Protein 6W32 (pdb70)

Sequence (852 aa):
MKFDNDSEKQVFDKLKKAIPGIIKEKCAGYDELYGYKLNPQEEVDKYYDEKIADRLTYKLCKAYQFEYSTIVQNLIDILNWRREFNPLSCAYKEVHNTELQNVGILTFDANGDANKKAVTWNLYGQLVKKKELFQNVDKFVRYRIGLMEKGLSLLDFTSSDNNYMTQVHDYKGVSVWRMDSDIKNCSKTVIGIFQKYYPELLYAKYFVNVPTVFGWVYDLIKKFVDETTRKKFVVLTDGSKLGQYLKDCPYEGYGGKDKKNNLTKQNVTNVHPTEYGLYILQKQIIEDQVFDKLKKAIPGIIKEKCAGYDELYYKLNPEQEEVDKYYDEKIADRLTYKLCKAYQFEYSTIVQNLIDILNWRREFNPLSCAYKEVHNTELQNVGILTFDANGDANKKAVTWNLYGQLVKKKELFQNVDKFVRYRIGLMEKGLSLLDFTSSDNNYMTQVHDYKGVSVWRMDSDIKNCSKTVIGIFQKYYPELLYAKYFVNVPTVFGWVYDLIKKFVDETTRKKFVVLTDGSKLGQYLKDCPYEGYGGKDKKNNLTKQNVTNVHPTEYGLYILQKQIIEMKFDNDSEKQVFDKLKKAIPGIIKEKCAGYDELYGYKLNPEVDKYYDEKIADRLTYKLCKAYQFEYSTIVQNLIDILNWRREFNPLSCAYKEVHNTELQNVGILTFDANGDANKKAVTWNLYGQLVKKKELFQNVDKFVRYRIGLMEKGLSLLDFTSSDNNYMTQVHDYKGVSVWRMDSDIKNCSKTVIGIFQKYYPELLYAKYFVNVPTVFGWVYDLIKKFVDETTRKKFVVLTDGSKLGQYLKDCPYEGYGGKDKKNNLTKQNVTNVHPTEYGLYILQKQIIED

Nearest PDB structures (foldseek):
  6w32-assembly2_A  TM=1.004E+00  e=5.437E-56  Saccharomyces cerevisiae YJM789
  6w32-assembly1_B  TM=9.866E-01  e=3.416E-46  Saccharomyces cerevisiae YJM789
  6w32-assembly3_C  TM=9.825E-01  e=1.515E-43  Saccharomyces cerevisiae YJM789
  7y11-assembly1_A  TM=6.705E-01  e=2.327E-10  Arabidopsis thaliana
  4tlg-assembly1_A  TM=7.117E-01  e=1.327E-08  Homo sapiens

Secondary structure (DSSP, 8-state):
----SSTTTHHHHHHHTS-S--B---B------HHHHHB-TTHHHHHHHHHHHHTTT-HHHHHHHHHHHHHHHHHH-HHHHHHT----HHHHTTEEEEE-SS-STT-SEEEEE-GGGGSS-TTTTT-HHHHHHHHHHHHHHHHTT--TT-STTSSEEEEEE-TT--SS---HHHHHHHHHHHHHHHHHSTT-EEEEEEES--GGGHHHHHHHHTTS-HHHHTTEEEESSGGGGGGTSTTSBSSSS--SBTTS-TTTT--------HHHHHHHTT----/---SSHHHHHHHHHHHHHHHHHHHHHSTT--EETTEE-----GGGTS--HHHHHHHHHHHHHHTTT-HHHHHHHHHHHHHHHHHS-HHHHHHT----HHHHTTEEEEE-TTSSTT-SEEEEE-GGGGTT-TTTTTSHHHHHHHHHHHHHHHHTT--TT-SSSSSEEEEEE-TT--TT---HHHHHHHHHHHHHHHHHSTT-EEEEEEES--GGGHHHHHHHHTTS-HHHHTTEEEESSGGGGGGTSTTSBHHHH--SB-S--HHHH--------HHHHHHHHHHTT--/---SSSTTTHHHHTTTTSHHIIIIISSTT--EETTEE-S----SS---SSTTHHHHHHTTTTTT-HHHHHHHHHHHHHHHHHS-HHHHHHT----HHHHTTEEEE--TTSSTT-SSEEEE-GGGGSS-GGGGS-HHHHHHHHHHHHHHTTTT---SSSSSS-B--EEE-TT--TT---HHHHHHHHHHHHHHHHSSTT-B---EEES--GGGHHHHHHHHTTS-HHHHTT-EEESSSGGGGGTS-SS--SSS--S-TTS-SGGG--------HHHHHHHTTTSS--

B-factor: mean 81.51, std 25.94, range [30.8, 156.83]

Solvent-accessible surface area: 42489 Å² total; per-residue (Å²): 100,138,52,103,77,104,70,38,85,112,25,16,72,123,0,43,152,32,6,46,34,25,0,145,145,145,0,66,43,26,7,0,0,10,3,41,31,4,31,92,216,117,92,32,107,152,82,55,66,90,117,22,3,22,51,2,2,30,14,5,0,97,25,34,142,27,84,46,85,50,0,30,103,32,0,18,58,0,0,35,29,2,89,135,39,30,0,4,6,1,8,5,24,23,14,20,53,27,14,6,27,62,4,10,12,6,10,84,32,78,131,12,62,50,16,39,25,0,7,1,3,0,17,38,3,92,5,21,154,51,42,85,13,16,128,87,28,107,79,9,6,52,9,3,0,1,6,7,8,46,0,3,26,46,11,68,2,37,23,97,58,9,18,35,1,0,4,0,16,18,49,140,48,35,23,38,223,133,29,63,87,46,38,71,73,4,33,92,53,12,28,19,12,28,46,120,31,8,24,16,1,22,107,9,19,5,27,0,26,19,56,124,102,11,42,116,23,62,78,42,51,47,153,82,17,62,83,53,17,86,159,36,35,47,59,16,78,63,2,61,90,0,16,136,78,8,92,42,5,0,117,120,43,18,32,5,146,39,150,186,44,46,16,40,103,37,41,35,79,115,18,97,4,23,136,19,0,32,53,18,0,83,111,57,59,137,150,160,188,106,95,59,50,14,41,146,32,41,28,38,40,9,146,154,150,2,69,32,41,21,2,12,16,53,6,20,11,38,89,133,118,36,22,133,143,51,36,43,116,121,25,8,35,108,2,28,139,4,8,6,78,25,41,136,126,86,96,78,57,0,31,101,37,41,45,60,1,0,32,26,1,93,148,42,30,0,14,13,0,1,10,36,55,51,16,27,46,89,2,45,87,2,15,16,7,8,88,21,83,112,12,62,45,9,33,21,2,6,0,3,0,24,30,4,113,7,35,122,102,39,103,19,10,114,80,39,107,69,6,4,66,10,4,0,0,10,4,10,37,2,6,45,32,9,72,13,67,25,102,57,10,16,33,1,0,4,0,18,15,54,145,49,33,35,9,35,100,25,34,40,24,40,51,74,2,36,119,53,10,33,21,15,38,43,112,37,8,18,39,2,34,97,10,18,10,25,0,24,22,53,118,42,9,46,48,22,66,64,50,50,56,157,98,15,89,107,83,19,96,167,40,30,51,58,22,70,68,0,53,106,0,7,117,72,8,72,42,1,0,113,110,56,20,34,4,149,28,158,166,46,50,10,104,69,33,45,40,46,66,16,136,20,33,150,17,0,68,54,30,2,46,94,61,57,64,158,106,149,46,154,71,94,82,74,60,98,6,48,57,86,11,27,182,37,19,63,44,19,2,149,126,115,1,85,36,32,12,1,32,23,6,64,13,20,7,73,132,135,117,152,123,41,45,81,165,69,10,27,66,10,9,62,18,22,6,103,35,50,120,64,93,117,78,34,4,31,86,46,21,31,73,2,8,29,28,1,101,167,35,44,0,12,22,2,10,38,116,60,140,35,96,93,52,6,88,90,1,7,13,3,8,64,44,75,142,33,79,50,9,56,16,0,10,0,4,0,18,35,5,107,1,32,154,93,74,108,28,19,126,63,40,96,127,7,11,51,6,5,0,0,11,2,11,41,0,4,36,34,11,77,12,48,96,74,69,2,26,30,0,0,0,0,18,14,51,147,56,33,35,43,213,139,38,84,82,39,41,92,54,2,32,90,44,13,32,23,20,22,34,119,37,5,19,29,3,20,86,12,19,5,26,0,19,13,55,59,71,8,2,83,32,32,14,76,56,23,156,101,12,81,53,106,14,47,117,41,29,40,20,24,71,76,3,48,112,0,9,116,84,10,101,43,8,2,92,124,42,17,31,3,142,51,167,197,44,60,14,101,69,32,56,34,109,110,61,130,27,22,127,23,2,59,78,18,19,101,130,57,133,148,135,168

GO terms:
  GO:0032541 cortical endoplasmic reticulum (C, IDA)
  GO:0071944 cell periphery (C, IDA)
  GO:0005829 cytosol (C, IDA)
  GO:0005886 plasma membrane (C, IDA)
  GO:0008526 phosphatidylinositol transfer activity (F, IDA)
  GO:0015914 phospholipid transport (P, IDA)
  GO:0020037 heme binding (F, IDA)
  GO:0043001 Golgi to plasma membrane protein transport (P, IGI)
  GO:2000114 regulation of establishment of cell polarity (P, IGI)
  GO:0017157 regulation of exocytosis (P, IGI)
  GO:0046488 phosphatidylinositol metabolic process (P, IGI)
  GO:0071944 cell periphery (C, HDA)
  GO:0000329 fungal-type vacuole membrane (C, HDA)
  GO:0005634 nucleus (C, HDA)
  GO:0005737 cytoplasm (C, HDA)
  GO:0005737 cytoplasm (C, EXP)
  GO:0005789 endoplasmic reticulum membrane (C, EXP)

Organism: Saccharomyces cerevisiae (strain ATCC 204508 / S288c) (NCBI:txid559292)

Radius of gyration: 34.43 Å; Cα contacts (8 Å, |Δi|>4): 1332; chains: 3; bounding box: 102×74×81 Å

Structure (mmCIF, N/CA/C/O backbone):
data_6W32
#
_entry.id   6W32
#
_cell.length_a   205.343
_cell.length_b   205.343
_cell.length_c   68.313
_cell.angle_alpha   90.000
_cell.angle_beta   90.000
_cell.angle_gamma   90.000
#
_symmetry.space_group_name_H-M   'P 43 21 2'
#
loop_
_entity.id
_entity.type
_entity.pdbx_description
1 polymer 'Phosphatidylinositol transfer protein SFH5'
2 non-polymer 'PROTOPORPHYRIN IX CONTAINING FE'
#
loop_
_atom_site.group_PDB
_atom_site.id
_atom_site.type_symbol
_atom_site.label_atom_id
_atom_site.label_alt_id
_atom_site.label_comp_id
_atom_site.label_asym_id
_atom_site.label_entity_id
_atom_site.label_seq_id
_atom_site.pdbx_PDB_ins_code
_atom_site.Cartn_x
_atom_site.Cartn_y
_atom_site.Cartn_z
_atom_site.occupancy
_atom_site.B_iso_or_equiv
_atom_site.auth_seq_id
_atom_site.auth_comp_id
_atom_site.auth_asym_id
_atom_site.auth_atom_id
_atom_site.pdbx_PDB_model_num
ATOM 1 N N . MET A 1 11 ? 36.624 -33.169 12.191 1.00 86.29 1 MET B N 1
ATOM 2 C CA . MET A 1 11 ? 37.585 -34.257 12.017 1.00 75.69 1 MET B CA 1
ATOM 3 C C . MET A 1 11 ? 38.892 -33.900 12.717 1.00 72.59 1 MET B C 1
ATOM 4 O O . MET A 1 11 ? 39.378 -32.754 12.628 1.00 70.09 1 MET B O 1
ATOM 9 N N . LYS A 1 12 ? 39.462 -34.902 13.391 1.00 66.26 2 LYS B N 1
ATOM 10 C CA . LYS A 1 12 ? 40.489 -34.709 14.408 1.00 67.11 2 LYS B CA 1
ATOM 11 C C . LYS A 1 12 ? 41.809 -35.305 13.946 1.00 65.13 2 LYS B C 1
ATOM 12 O O . LYS A 1 12 ? 41.863 -36.493 13.610 1.00 66.56 2 LYS B O 1
ATOM 18 N N . PHE A 1 13 ? 42.871 -34.491 13.954 1.00 57.41 3 PHE B N 1
ATOM 19 C CA . PHE A 1 13 ? 44.219 -34.962 13.659 1.00 58.17 3 PHE B CA 1
ATOM 20 C C . PHE A 1 13 ? 45.050 -35.009 14.940 1.00 58.59 3 PHE B C 1
ATOM 21 O O . PHE A 1 13 ? 45.047 -34.059 15.728 1.00 59.04 3 PHE B O 1
ATOM 29 N N . ASP A 1 14 ? 45.803 -36.094 15.126 1.00 55.55 4 ASP B N 1
ATOM 30 C CA . ASP A 1 14 ? 46.671 -36.188 16.298 1.00 56.63 4 ASP B CA 1
ATOM 31 C C . ASP A 1 14 ? 47.837 -35.200 16.257 1.00 59.33 4 ASP B C 1
ATOM 32 O O . ASP A 1 14 ? 48.317 -34.763 17.308 1.00 65.08 4 ASP B O 1
ATOM 37 N N . ASN A 1 15 ? 48.330 -34.854 15.078 1.00 60.48 5 ASN B N 1
ATOM 38 C CA . ASN A 1 15 ? 49.482 -33.971 14.962 1.00 58.52 5 ASN B CA 1
ATOM 39 C C . ASN A 1 15 ? 49.430 -33.399 13.560 1.00 54.70 5 ASN B C 1
ATOM 40 O O . ASN A 1 15 ? 48.856 -34.027 12.671 1.00 51.41 5 ASN B O 1
ATOM 45 N N . ASP A 1 16 ? 50.039 -32.213 13.369 1.00 54.87 6 ASP B N 1
ATOM 46 C CA . ASP A 1 16 ? 50.031 -31.551 12.060 1.00 46.62 6 ASP B CA 1
ATOM 47 C C . ASP A 1 16 ? 50.374 -32.534 10.938 1.00 54.56 6 ASP B C 1
ATOM 48 O O . ASP A 1 16 ? 49.775 -32.497 9.853 1.00 50.84 6 ASP B O 1
ATOM 53 N N . SER A 1 17 ? 51.314 -33.443 11.184 1.00 49.70 7 SER B N 1
ATOM 54 C CA . SER A 1 17 ? 51.782 -34.226 10.058 1.00 50.14 7 SER B CA 1
ATOM 55 C C . SER A 1 17 ? 50.676 -35.116 9.513 1.00 53.50 7 SER B C 1
ATOM 56 O O . SER A 1 17 ? 50.653 -35.399 8.313 1.00 61.80 7 SER B O 1
ATOM 59 N N . GLU A 1 18 ? 49.734 -35.539 10.347 1.00 51.43 8 GLU B N 1
ATOM 60 C CA . GLU A 1 18 ? 48.567 -36.228 9.809 1.00 49.28 8 GLU B CA 1
ATOM 61 C C . GLU A 1 18 ? 47.690 -35.260 9.026 1.00 50.07 8 GLU B C 1
ATOM 62 O O . GLU A 1 18 ? 47.295 -35.560 7.901 1.00 57.97 8 GLU B O 1
ATOM 68 N N . LYS A 1 19 ? 47.415 -34.069 9.561 1.00 50.16 9 LYS B N 1
ATOM 69 C CA . LYS A 1 19 ? 46.636 -33.123 8.764 1.00 53.70 9 LYS B CA 1
ATOM 70 C C . LYS A 1 19 ? 47.382 -32.699 7.495 1.00 55.16 9 LYS B C 1
ATOM 71 O O . LYS A 1 19 ? 46.767 -32.184 6.558 1.00 56.34 9 LYS B O 1
ATOM 77 N N . GLN A 1 20 ? 48.680 -32.931 7.415 1.00 54.40 10 GLN B N 1
ATOM 78 C CA . GLN A 1 20 ? 49.344 -32.639 6.161 1.00 51.19 10 GLN B CA 1
ATOM 79 C C . GLN A 1 20 ? 49.190 -33.770 5.169 1.00 55.52 10 GLN B C 1
ATOM 80 O O . GLN A 1 20 ? 49.212 -33.518 3.953 1.00 55.36 10 GLN B O 1
ATOM 86 N N . VAL A 1 21 ? 49.037 -35.016 5.628 1.00 50.34 11 VAL B N 1
ATOM 87 C CA . VAL A 1 21 ? 48.741 -36.002 4.604 1.00 49.08 11 VAL B CA 1
ATOM 88 C C . VAL A 1 21 ? 47.288 -35.910 4.184 1.00 50.97 11 VAL B C 1
ATOM 89 O O . VAL A 1 21 ? 46.944 -36.296 3.065 1.00 55.36 11 VAL B O 1
ATOM 93 N N . PHE A 1 22 ? 46.413 -35.368 5.009 1.00 50.43 12 PHE B N 1
ATOM 94 C CA . PHE A 1 22 ? 45.083 -35.116 4.485 1.00 51.30 12 PHE B CA 1
ATOM 95 C C . PHE A 1 22 ? 45.138 -34.019 3.434 1.00 52.65 12 PHE B C 1
ATOM 96 O O . PHE A 1 22 ? 44.633 -34.185 2.318 1.00 51.52 12 PHE B O 1
ATOM 104 N N . ASP A 1 23 ? 45.803 -32.909 3.756 1.00 53.77 13 ASP B N 1
ATOM 105 C CA . ASP A 1 23 ? 45.874 -31.798 2.811 1.00 54.37 13 ASP B CA 1
ATOM 106 C C . ASP A 1 23 ? 46.504 -32.228 1.490 1.00 55.24 13 ASP B C 1
ATOM 107 O O . ASP A 1 23 ? 46.034 -31.836 0.421 1.00 57.25 13 ASP B O 1
ATOM 112 N N . LYS A 1 24 ? 47.554 -33.046 1.536 1.00 54.89 14 LYS B N 1
ATOM 113 C CA . LYS A 1 24 ? 48.174 -33.512 0.300 1.00 46.67 14 LYS B CA 1
ATOM 114 C C . LYS A 1 24 ? 47.219 -34.405 -0.476 1.00 53.38 14 LYS B C 1
ATOM 115 O O . LYS A 1 24 ? 46.907 -34.129 -1.640 1.00 59.42 14 LYS B O 1
ATOM 121 N N . LEU A 1 25 ? 46.693 -35.445 0.172 1.00 55.63 15 LEU B N 1
ATOM 122 C CA . LEU A 1 25 ? 45.784 -36.372 -0.508 1.00 56.94 15 LEU B CA 1
ATOM 123 C C . LEU A 1 25 ? 44.586 -35.673 -1.145 1.00 52.25 15 LEU B C 1
ATOM 124 O O . LEU A 1 25 ? 44.153 -36.054 -2.228 1.00 56.56 15 LEU B O 1
ATOM 129 N N . LYS A 1 26 ? 43.985 -34.710 -0.456 1.00 53.47 16 LYS B N 1
ATOM 130 C CA . LYS A 1 26 ? 42.823 -34.023 -1.015 1.00 51.74 16 LYS B CA 1
ATOM 131 C C . LYS A 1 26 ? 43.174 -33.356 -2.341 1.00 52.44 16 LYS B C 1
ATOM 132 O O . LYS A 1 26 ? 42.368 -33.349 -3.286 1.00 52.70 16 LYS B O 1
ATOM 138 N N . LYS A 1 27 ? 44.384 -32.809 -2.437 1.00 50.44 17 LYS B N 1
ATOM 139 C CA . LYS A 1 27 ? 44.775 -32.138 -3.664 1.00 57.25 17 LYS B CA 1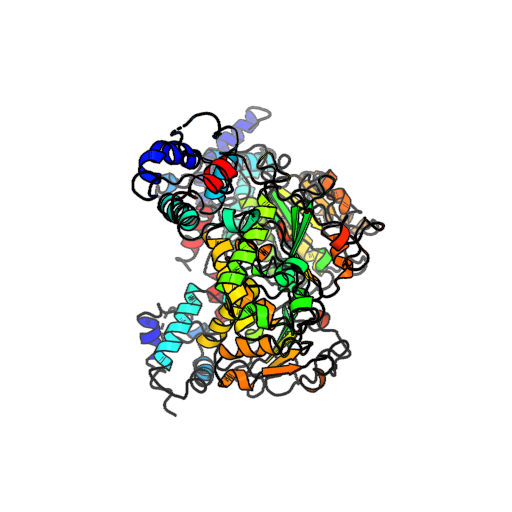
ATOM 140 C C . LYS A 1 27 ? 45.307 -33.114 -4.699 1.00 57.23 17 LYS B C 1
ATOM 141 O O . LYS A 1 27 ? 45.280 -32.810 -5.887 1.00 59.92 17 LYS B O 1
ATOM 147 N N . ALA A 1 28 ? 45.770 -34.283 -4.287 1.00 56.59 18 ALA B N 1
ATOM 148 C CA . ALA A 1 28 ? 46.281 -35.228 -5.264 1.00 50.33 18 ALA B CA 1
ATOM 149 C C . ALA A 1 28 ? 45.171 -35.998 -5.954 1.00 55.70 18 ALA B C 1
ATOM 150 O O . ALA A 1 28 ? 45.448 -36.694 -6.943 1.00 58.08 18 ALA B O 1
ATOM 152 N N . ILE A 1 29 ? 43.927 -35.880 -5.475 1.00 51.94 19 ILE B N 1
ATOM 153 C CA . ILE A 1 29 ? 42.867 -36.784 -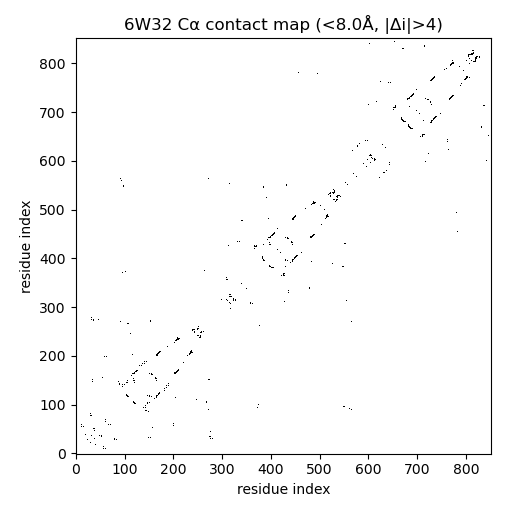5.930 1.00 55.11 19 ILE B CA 1
ATOM 154 C C . ILE A 1 29 ? 42.582 -36.632 -7.430 1.00 54.49 19 ILE B C 1
ATOM 155 O O . ILE A 1 29 ? 42.537 -37.656 -8.126 1.00 54.60 19 ILE B O 1
ATOM 160 N N . PRO A 1 30 ? 42.391 -35.416 -7.974 1.00 53.03 20 PRO B N 1
ATOM 161 C CA . PRO A 1 30 ? 42.181 -35.294 -9.423 1.00 56.91 20 PRO B CA 1
ATOM 162 C C . PRO A 1 30 ? 43.175 -36.072 -10.286 1.00 53.57 20 PRO B C 1
ATOM 163 O O . PRO A 1 30 ? 42.780 -36.965 -11.041 1.00 51.79 20 PRO B O 1
ATOM 167 N N . GLY A 1 31 ? 44.464 -35.788 -10.144 1.00 53.35 21 GLY B N 1
ATOM 168 C CA . GLY A 1 31 ? 45.456 -36.548 -10.879 1.00 49.06 21 GLY B CA 1
ATOM 169 C C . GLY A 1 31 ? 45.400 -38.038 -10.592 1.00 58.44 21 GLY B C 1
ATOM 170 O O . GLY A 1 31 ? 45.482 -38.857 -11.512 1.00 60.98 21 GLY B O 1
ATOM 171 N N . ILE A 1 32 ? 45.262 -38.420 -9.316 1.00 59.32 22 ILE B N 1
ATOM 172 C CA . ILE A 1 32 ? 45.205 -39.848 -8.983 1.00 59.15 22 ILE B CA 1
ATOM 173 C C . ILE A 1 32 ? 44.096 -40.530 -9.772 1.00 59.50 22 ILE B C 1
ATOM 174 O O . ILE A 1 32 ? 44.300 -41.570 -10.413 1.00 55.66 22 ILE B O 1
ATOM 179 N N . ILE A 1 33 ? 42.899 -39.949 -9.709 1.00 59.72 23 ILE B N 1
ATOM 180 C CA . ILE A 1 33 ? 41.700 -40.626 -10.175 1.00 58.43 23 ILE B CA 1
ATOM 181 C C . ILE A 1 33 ? 41.794 -40.871 -11.657 1.00 58.85 23 ILE B C 1
ATOM 182 O O . ILE A 1 33 ? 41.479 -41.948 -12.169 1.00 64.06 23 ILE B O 1
ATOM 187 N N . LYS A 1 34 ? 42.356 -39.912 -12.329 1.00 63.24 24 LYS B N 1
ATOM 188 C CA . LYS A 1 34 ? 42.469 -39.602 -13.739 1.00 59.60 24 LYS B CA 1
ATOM 189 C C . LYS A 1 34 ? 43.578 -40.431 -14.407 1.00 60.50 24 LYS B C 1
ATOM 190 O O . LYS A 1 34 ? 43.349 -41.084 -15.420 1.00 71.10 24 LYS B O 1
ATOM 196 N N . GLU A 1 35 ? 44.767 -40.484 -13.805 1.00 59.67 25 GLU B N 1
ATOM 197 C CA . GLU A 1 35 ? 45.891 -41.231 -14.358 1.00 53.21 25 GLU B CA 1
ATOM 198 C C . GLU A 1 35 ? 45.864 -42.728 -14.031 1.00 55.84 25 GLU B C 1
ATOM 199 O O . GLU A 1 35 ? 46.531 -43.505 -14.720 1.00 55.91 25 GLU B O 1
ATOM 205 N N . LYS A 1 36 ? 45.216 -43.165 -12.936 1.00 60.65 26 LYS B N 1
ATOM 206 C CA . LYS A 1 36 ? 45.431 -44.540 -12.450 1.00 53.63 26 LYS B CA 1
ATOM 207 C C . LYS A 1 36 ? 44.152 -45.255 -12.083 1.00 49.49 26 LYS B C 1
ATOM 208 O O . LYS A 1 36 ? 44.191 -46.476 -11.886 1.00 45.97 26 LYS B O 1
ATOM 214 N N . CYS A 1 37 ? 43.076 -44.503 -11.869 1.00 52.84 27 CYS B N 1
ATOM 215 C CA . CYS A 1 37 ? 41.763 -45.082 -11.601 1.00 58.50 27 CYS B CA 1
ATOM 216 C C . CYS A 1 37 ? 40.851 -45.059 -12.824 1.00 59.62 27 CYS B C 1
ATOM 217 O O . CYS A 1 37 ? 39.709 -45.516 -12.763 1.00 67.84 27 CYS B O 1
ATOM 220 N N . ALA A 1 38 ? 41.354 -44.522 -13.930 1.00 67.02 28 ALA B N 1
ATOM 221 C CA . ALA A 1 38 ? 40.515 -44.189 -15.050 1.00 63.48 28 ALA B CA 1
ATOM 222 C C . ALA A 1 38 ? 39.317 -43.364 -14.581 1.00 66.93 28 ALA B C 1
ATOM 223 O O . ALA A 1 38 ? 38.196 -43.807 -14.735 1.00 74.18 28 ALA B O 1
ATOM 225 N N . GLY A 1 39 ? 39.510 -42.147 -14.023 1.00 65.63 29 GLY B N 1
ATOM 226 C CA . GLY A 1 39 ? 38.465 -41.098 -13.982 1.00 59.06 29 GLY B CA 1
ATOM 227 C C . GLY A 1 39 ? 37.174 -41.510 -13.287 1.00 61.18 29 GLY B C 1
ATOM 228 O O . GLY A 1 39 ? 36.299 -40.674 -13.075 1.00 57.93 29 GLY B O 1
ATOM 229 N N . TYR A 1 40 ? 37.119 -42.733 -12.767 1.00 62.76 30 TYR B N 1
ATOM 230 C CA . TYR A 1 40 ? 35.977 -43.140 -11.969 1.00 61.18 30 TYR B CA 1
ATOM 231 C C . TYR A 1 40 ? 36.121 -42.601 -10.548 1.00 57.37 30 TYR B C 1
ATOM 232 O O . TYR A 1 40 ? 37.141 -42.832 -9.905 1.00 53.03 30 TYR B O 1
ATOM 241 N N . ASP A 1 41 ? 35.123 -41.862 -10.062 1.00 51.84 31 ASP B N 1
ATOM 242 C CA . ASP A 1 41 ? 35.243 -41.190 -8.776 1.00 54.34 31 ASP B CA 1
ATOM 243 C C . ASP A 1 41 ? 33.968 -41.369 -7.945 1.00 57.00 31 ASP B C 1
ATOM 244 O O . ASP A 1 41 ? 33.589 -40.501 -7.139 1.00 52.84 31 ASP B O 1
ATOM 249 N N . GLU A 1 42 ? 33.273 -42.480 -8.151 1.00 55.54 32 GLU B N 1
ATOM 250 C CA . GLU A 1 42 ? 32.127 -42.814 -7.325 1.00 52.49 32 GLU B CA 1
ATOM 251 C C . GLU A 1 42 ? 32.634 -43.583 -6.124 1.00 51.85 32 GLU B C 1
ATOM 252 O O . GLU A 1 42 ? 33.193 -44.674 -6.282 1.00 52.61 32 GLU B O 1
ATOM 258 N N . LEU A 1 43 ? 32.452 -43.024 -4.928 1.00 57.05 33 LEU B N 1
ATOM 259 C CA . LEU A 1 43 ? 32.807 -43.713 -3.686 1.00 50.28 33 LEU B CA 1
ATOM 260 C C . LEU A 1 43 ? 31.562 -43.799 -2.820 1.00 47.99 33 LEU B C 1
ATOM 261 O O . LEU A 1 43 ? 30.915 -42.779 -2.555 1.00 53.08 33 LEU B O 1
ATOM 266 N N . TYR A 1 44 ? 31.119 -45.005 -2.499 1.00 47.03 34 TYR B N 1
ATOM 267 C CA . TYR A 1 44 ? 30.044 -45.144 -1.531 1.00 46.35 34 TYR B CA 1
ATOM 268 C C . TYR A 1 44 ? 28.862 -44.278 -1.968 1.00 48.60 34 TYR B C 1
ATOM 269 O O . TYR A 1 44 ? 28.183 -43.678 -1.134 1.00 50.92 34 TYR B O 1
ATOM 278 N N . GLY A 1 45 ? 28.620 -44.214 -3.274 1.00 45.53 35 GLY B N 1
ATOM 279 C CA . GLY A 1 45 ? 27.510 -43.445 -3.811 1.00 45.62 35 GLY B CA 1
ATOM 280 C C . GLY A 1 45 ? 27.650 -41.928 -3.831 1.00 50.81 35 GLY B C 1
ATOM 281 O O . GLY A 1 45 ? 26.653 -41.224 -3.996 1.00 57.42 35 GLY B O 1
ATOM 282 N N . TYR A 1 46 ? 28.867 -41.414 -3.666 1.00 50.43 36 TYR B N 1
ATOM 283 C CA . TYR A 1 46 ? 29.080 -39.983 -3.655 1.00 51.19 36 TYR B CA 1
ATOM 284 C C . TYR A 1 46 ? 30.242 -39.653 -4.586 1.00 57.56 36 TYR B C 1
ATOM 285 O O . TYR A 1 46 ? 31.082 -40.509 -4.902 1.00 51.76 36 TYR B O 1
ATOM 294 N N . LYS A 1 47 ? 30.243 -38.401 -5.060 1.00 55.87 37 LYS B N 1
ATOM 295 C CA . LYS A 1 47 ? 31.242 -37.936 -6.000 1.00 57.50 37 LYS B CA 1
ATOM 296 C C . LYS A 1 47 ? 32.355 -37.256 -5.234 1.00 55.01 37 LYS B C 1
ATOM 297 O O . LYS A 1 47 ? 32.082 -36.394 -4.395 1.00 54.21 37 LYS B O 1
ATOM 303 N N . LEU A 1 48 ? 33.582 -37.610 -5.556 1.00 52.30 38 LEU B N 1
ATOM 304 C CA . LEU A 1 48 ? 34.699 -36.975 -4.940 1.00 59.16 38 LEU B CA 1
ATOM 305 C C . LEU A 1 48 ? 35.746 -36.407 -5.851 1.00 61.02 38 LEU B C 1
ATOM 306 O O . LEU A 1 48 ? 36.867 -36.255 -5.443 1.00 63.69 38 LEU B O 1
ATOM 311 N N . ASN A 1 49 ? 35.366 -36.096 -7.086 1.00 68.75 39 ASN B N 1
ATOM 312 C CA . ASN A 1 49 ? 36.297 -35.529 -8.054 1.00 66.43 39 ASN B CA 1
ATOM 313 C C . ASN A 1 49 ? 35.793 -34.213 -8.636 1.00 66.82 39 ASN B C 1
ATOM 314 O O . ASN A 1 49 ? 34.883 -34.198 -9.465 1.00 68.24 39 ASN B O 1
ATOM 319 N N . PRO A 1 50 ? 36.279 -33.111 -8.145 1.00 69.97 40 PRO B N 1
ATOM 320 C CA . PRO A 1 50 ? 35.981 -31.858 -8.800 1.00 73.54 40 PRO B CA 1
ATOM 321 C C . PRO A 1 50 ? 36.897 -31.732 -10.012 1.00 77.13 40 PRO B C 1
ATOM 322 O O . PRO A 1 50 ? 36.777 -30.824 -10.817 1.00 83.24 40 PRO B O 1
ATOM 326 N N . GLN A 1 55 ? 32.804 -30.427 -18.395 0.79 107.38 45 GLN B N 1
ATOM 327 C CA . GLN A 1 55 ? 32.312 -31.180 -17.244 0.79 105.37 45 GLN B CA 1
ATOM 328 C C . GLN A 1 55 ? 32.251 -30.297 -16.001 0.79 108.27 45 GLN B C 1
ATOM 329 O O . GLN A 1 55 ? 32.957 -30.546 -15.019 0.79 108.24 45 GLN B O 1
ATOM 335 N N . GLU A 1 56 ? 31.361 -29.315 -16.025 1.00 108.70 46 GLU B N 1
ATOM 336 C CA . GLU A 1 56 ? 31.082 -28.480 -14.870 1.00 111.59 46 GLU B CA 1
ATOM 337 C C . GLU A 1 56 ? 29.654 -28.690 -14.365 1.00 117.35 46 GLU B C 1
ATOM 338 O O . GLU A 1 56 ? 29.088 -27.857 -13.685 1.00 121.09 46 GLU B O 1
ATOM 344 N N . GLU A 1 57 ? 29.105 -29.847 -14.678 1.00 114.08 47 GLU B N 1
ATOM 345 C CA . GLU A 1 57 ? 27.909 -30.363 -14.032 1.00 118.60 47 GLU B CA 1
ATOM 346 C C . GLU A 1 57 ? 28.209 -30.535 -12.540 1.00 118.40 47 GLU B C 1
ATOM 347 O O . GLU A 1 57 ? 27.314 -30.609 -11.706 1.00 113.89 47 GLU B O 1
ATOM 353 N N . VAL A 1 58 ? 29.488 -30.550 -12.215 1.00 112.88 48 VAL B N 1
ATOM 354 C CA . VAL A 1 58 ? 29.969 -30.707 -10.873 1.00 105.63 48 VAL B CA 1
ATOM 355 C C . VAL A 1 58 ? 29.491 -29.516 -10.049 1.00 108.20 48 VAL B C 1
ATOM 356 O O . VAL A 1 58 ? 29.665 -29.479 -8.850 1.00 106.93 48 VAL B O 1
ATOM 360 N N . ASP A 1 59 ? 28.901 -28.528 -10.699 1.00 108.75 49 ASP B N 1
ATOM 361 C CA . ASP A 1 59 ? 28.219 -27.471 -9.985 1.00 111.18 49 ASP B CA 1
ATOM 362 C C . ASP A 1 59 ? 27.167 -28.137 -9.129 1.00 107.52 49 ASP B C 1
ATOM 363 O O . ASP A 1 59 ? 26.818 -27.664 -8.071 1.00 105.30 49 ASP B O 1
ATOM 368 N N . LYS A 1 60 ? 26.641 -29.230 -9.627 1.00 106.37 50 LYS B N 1
ATOM 369 C CA . LYS A 1 60 ? 25.386 -29.820 -9.168 1.00 105.52 50 LYS B CA 1
ATOM 370 C C . LYS A 1 60 ? 25.555 -31.015 -8.240 1.00 100.36 50 LYS B C 1
ATOM 371 O O . LYS A 1 60 ? 24.747 -31.193 -7.323 1.00 99.58 50 LYS B O 1
ATOM 377 N N . TYR A 1 61 ? 26.548 -31.869 -8.468 1.00 97.22 51 TYR B N 1
ATOM 378 C CA . TYR A 1 61 ? 26.606 -33.183 -7.835 1.00 90.82 51 TYR B CA 1
ATOM 379 C C . TYR A 1 61 ? 27.893 -33.403 -7.040 1.00 84.85 51 TYR B C 1
ATOM 380 O O . TYR A 1 61 ? 28.420 -34.510 -7.014 1.00 83.75 51 TYR B O 1
ATOM 389 N N . TYR A 1 62 ? 28.442 -32.384 -6.382 1.00 78.17 52 TYR B N 1
ATOM 390 C CA . TYR A 1 62 ? 29.715 -32.565 -5.673 1.00 70.39 52 TYR B CA 1
ATOM 391 C C . TYR A 1 62 ? 29.631 -31.871 -4.323 1.00 73.48 52 TYR B C 1
ATOM 392 O O . TYR A 1 62 ? 29.794 -30.650 -4.244 1.00 75.21 52 TYR B O 1
ATOM 401 N N . ASP A 1 63 ? 29.401 -32.646 -3.266 1.00 71.33 53 ASP B N 1
ATOM 402 C CA . ASP A 1 63 ? 29.350 -32.100 -1.917 1.00 68.71 53 ASP B CA 1
ATOM 403 C C . ASP A 1 63 ? 30.758 -32.169 -1.335 1.00 68.79 53 ASP B C 1
ATOM 404 O O . ASP A 1 63 ? 31.340 -33.258 -1.218 1.00 65.83 53 ASP B O 1
ATOM 409 N N . GLU A 1 64 ? 31.314 -31.004 -0.995 1.00 61.62 54 GLU B N 1
ATOM 410 C CA . GLU A 1 64 ? 32.695 -30.983 -0.549 1.00 63.55 54 GLU B CA 1
ATOM 411 C C . GLU A 1 64 ? 32.844 -31.586 0.837 1.00 67.80 54 GLU B C 1
ATOM 412 O O . GLU A 1 64 ? 33.787 -32.349 1.089 1.00 64.63 54 GLU B O 1
ATOM 418 N N . LYS A 1 65 ? 31.951 -31.243 1.771 1.00 63.95 55 LYS B N 1
ATOM 419 C CA . LYS A 1 65 ? 32.161 -31.835 3.080 1.00 65.02 55 LYS B CA 1
ATOM 420 C C . LYS A 1 65 ? 31.961 -33.343 3.045 1.00 67.60 55 LYS B C 1
ATOM 421 O O . LYS A 1 65 ? 32.550 -34.032 3.878 1.00 70.93 55 LYS B O 1
ATOM 427 N N . ILE A 1 66 ? 31.213 -33.891 2.078 1.00 63.11 56 ILE B N 1
ATOM 428 C CA . ILE A 1 66 ? 31.110 -35.347 2.024 1.00 57.86 56 ILE B CA 1
ATOM 429 C C . ILE A 1 66 ? 32.366 -35.943 1.424 1.00 56.13 56 ILE B C 1
ATOM 430 O O . ILE A 1 66 ? 32.898 -36.945 1.905 1.00 55.18 56 ILE B O 1
ATOM 435 N N . ALA A 1 67 ? 32.840 -35.353 0.337 1.00 61.81 57 ALA B N 1
ATOM 436 C CA . ALA A 1 67 ? 34.105 -35.779 -0.230 1.00 56.67 57 ALA B CA 1
ATOM 437 C C . ALA A 1 67 ? 35.208 -35.707 0.816 1.00 53.35 57 ALA B C 1
ATOM 438 O O . ALA A 1 67 ? 36.041 -36.607 0.919 1.00 53.47 57 ALA B O 1
ATOM 440 N N . ASP A 1 68 ? 35.197 -34.679 1.649 1.00 56.97 58 ASP B N 1
ATOM 441 C CA . ASP A 1 68 ? 36.275 -34.563 2.629 1.00 61.10 58 ASP B CA 1
ATOM 442 C C . ASP A 1 68 ? 36.150 -35.589 3.761 1.00 57.00 58 ASP B C 1
ATOM 443 O O . ASP A 1 68 ? 37.157 -36.182 4.174 1.00 54.86 58 ASP B O 1
ATOM 448 N N . ARG A 1 69 ? 34.938 -35.837 4.270 1.00 53.14 59 ARG B N 1
ATOM 449 C CA . ARG A 1 69 ? 34.830 -36.844 5.317 1.00 51.65 59 ARG B CA 1
ATOM 450 C C . ARG A 1 69 ? 35.217 -38.214 4.794 1.00 51.20 59 ARG B C 1
ATOM 451 O O . ARG A 1 69 ? 35.792 -39.026 5.525 1.00 50.70 59 ARG B O 1
ATOM 459 N N . LEU A 1 70 ? 34.911 -38.504 3.534 1.00 55.55 60 LEU B N 1
ATOM 460 C CA . LEU A 1 70 ? 35.256 -39.826 3.032 1.00 51.46 60 LEU B CA 1
ATOM 461 C C . LEU A 1 70 ? 36.766 -39.986 2.858 1.00 52.27 60 LEU B C 1
ATOM 462 O O . LEU A 1 70 ? 37.313 -41.061 3.143 1.00 50.12 60 LEU B O 1
ATOM 467 N N . THR A 1 71 ? 37.484 -38.941 2.425 1.00 47.78 61 THR B N 1
ATOM 468 C CA . THR A 1 71 ? 38.924 -39.168 2.348 1.00 48.46 61 THR B CA 1
ATOM 469 C C . THR A 1 71 ? 39.552 -39.194 3.744 1.00 49.94 61 THR B C 1
ATOM 470 O O . THR A 1 71 ? 40.522 -39.936 3.955 1.00 49.45 61 THR B O 1
ATOM 474 N N . TYR A 1 72 ? 38.998 -38.444 4.716 1.00 49.36 62 TYR B N 1
ATOM 475 C CA . TYR A 1 72 ? 39.391 -38.624 6.123 1.00 50.76 62 TYR B CA 1
ATOM 476 C C . TYR A 1 72 ? 39.247 -40.080 6.551 1.00 47.67 62 TYR B C 1
ATOM 477 O O . TYR A 1 72 ? 40.189 -40.708 7.060 1.00 43.66 62 TYR B O 1
ATOM 486 N N . LYS A 1 73 ? 38.148 -40.654 6.163 1.00 47.31 63 LYS B N 1
ATOM 487 C CA . LYS A 1 73 ? 37.825 -41.988 6.518 1.00 42.33 63 LYS B CA 1
ATOM 488 C C . LYS A 1 73 ? 38.884 -42.883 5.978 1.00 45.03 63 LYS B C 1
ATOM 489 O O . LYS A 1 73 ? 39.205 -43.857 6.572 1.00 47.37 63 LYS B O 1
ATOM 495 N N . LEU A 1 74 ? 39.404 -42.585 4.814 1.00 50.25 64 LEU B N 1
ATOM 496 C CA . LEU A 1 74 ? 40.403 -43.458 4.210 1.00 51.58 64 LEU B CA 1
ATOM 497 C C . LEU A 1 74 ? 41.796 -43.257 4.814 1.00 50.08 64 LEU B C 1
ATOM 498 O O . LEU A 1 74 ? 42.557 -44.230 4.945 1.00 48.38 64 LEU B O 1
ATOM 503 N N . CYS A 1 75 ? 42.158 -42.027 5.185 1.00 46.93 65 CYS B N 1
ATOM 504 C CA . CYS A 1 75 ? 43.388 -41.814 5.956 1.00 49.43 65 CYS B CA 1
ATOM 505 C C . CYS A 1 75 ? 43.370 -42.554 7.290 1.00 52.22 65 CYS B C 1
ATOM 506 O O . CYS A 1 75 ? 44.350 -43.237 7.641 1.00 51.10 65 CYS B O 1
ATOM 509 N N . LYS A 1 76 ? 42.263 -42.411 8.052 1.00 49.31 66 LYS B N 1
ATOM 510 C CA . LYS A 1 76 ? 42.128 -43.119 9.321 1.00 46.10 66 LYS B CA 1
ATOM 511 C C . LYS A 1 76 ? 42.300 -44.616 9.132 1.00 48.42 66 LYS B C 1
ATOM 512 O O . LYS A 1 76 ? 42.975 -45.290 9.920 1.00 56.34 66 LYS B O 1
ATOM 518 N N . ALA A 1 77 ? 41.715 -45.150 8.074 1.00 46.79 67 ALA B N 1
ATOM 519 C CA . ALA A 1 77 ? 41.820 -46.574 7.808 1.00 47.37 67 ALA B CA 1
ATOM 520 C C . ALA A 1 77 ? 43.264 -47.024 7.602 1.00 45.38 67 ALA B C 1
ATOM 521 O O . ALA A 1 77 ? 43.625 -48.157 7.933 1.00 45.24 67 ALA B O 1
ATOM 523 N N . TYR A 1 78 ? 44.096 -46.185 7.018 1.00 46.01 68 TYR B N 1
ATOM 524 C CA . TYR A 1 78 ? 45.434 -46.614 6.639 1.00 49.65 68 TYR B CA 1
ATOM 525 C C . TYR A 1 78 ? 46.466 -45.841 7.451 1.00 50.83 68 TYR B C 1
ATOM 526 O O . TYR A 1 78 ? 47.617 -45.663 7.043 1.00 47.70 68 TYR B O 1
ATOM 535 N N . GLN A 1 79 ? 46.033 -45.379 8.625 1.00 53.26 69 GLN B N 1
ATOM 536 C CA . GLN A 1 79 ? 46.926 -44.896 9.669 1.00 54.98 69 GLN B CA 1
ATOM 537 C C . GLN A 1 79 ? 47.689 -43.659 9.211 1.00 53.49 69 GLN B C 1
ATOM 538 O O . GLN A 1 79 ? 48.798 -43.384 9.663 1.00 54.31 69 GLN B O 1
ATOM 544 N N . PHE A 1 80 ? 47.100 -42.913 8.290 1.00 53.19 70 PHE B N 1
ATOM 545 C CA . PHE A 1 80 ? 47.699 -41.685 7.796 1.00 52.18 70 PHE B CA 1
ATOM 546 C C . PHE A 1 80 ? 49.068 -41.931 7.190 1.00 49.48 70 PHE B C 1
ATOM 547 O O . PHE A 1 80 ? 49.919 -41.042 7.200 1.00 52.11 70 PHE B O 1
ATOM 555 N N . GLU A 1 81 ? 49.300 -43.137 6.681 1.00 49.80 71 GLU B N 1
ATOM 556 C CA . GLU A 1 81 ? 50.488 -43.411 5.887 1.00 52.77 71 GLU B CA 1
ATOM 557 C C . GLU A 1 81 ? 50.151 -43.097 4.436 1.00 56.72 71 GLU B C 1
ATOM 558 O O . GLU A 1 81 ? 49.394 -43.832 3.786 1.00 56.40 71 GLU B O 1
ATOM 564 N N . TYR A 1 82 ? 50.718 -42.012 3.922 1.00 58.43 72 TYR B N 1
ATOM 565 C CA . TYR A 1 82 ? 50.247 -41.470 2.655 1.00 51.10 72 TYR B CA 1
ATOM 566 C C . TYR A 1 82 ? 50.299 -42.507 1.554 1.00 53.66 72 TYR B C 1
ATOM 567 O O . TYR A 1 82 ? 49.269 -42.875 0.979 1.00 59.31 72 TYR B O 1
ATOM 576 N N . SER A 1 83 ? 51.491 -42.995 1.238 1.00 54.23 73 SER B N 1
ATOM 577 C CA . SER A 1 83 ? 51.605 -43.799 0.035 1.00 47.84 73 SER B CA 1
ATOM 578 C C . SER A 1 83 ? 50.759 -45.056 0.113 1.00 48.74 73 SER B C 1
ATOM 579 O O . SER A 1 83 ? 50.332 -45.549 -0.930 1.00 59.73 73 SER B O 1
ATOM 582 N N . THR A 1 84 ? 50.461 -45.550 1.317 1.00 49.16 74 THR B N 1
ATOM 583 C CA . THR A 1 84 ? 49.494 -46.638 1.476 1.00 47.95 74 THR B CA 1
ATOM 584 C C . THR A 1 84 ? 48.066 -46.172 1.207 1.00 45.76 74 THR B C 1
ATOM 585 O O . THR A 1 84 ? 47.243 -46.929 0.678 1.00 40.98 74 THR B O 1
ATOM 589 N N . ILE A 1 85 ? 47.733 -44.948 1.603 1.00 50.40 75 ILE B N 1
ATOM 590 C CA . ILE A 1 85 ? 46.371 -44.477 1.378 1.00 51.38 75 ILE B CA 1
ATOM 591 C C . ILE A 1 85 ? 46.061 -44.441 -0.102 1.00 47.66 75 ILE B C 1
ATOM 592 O O . ILE A 1 85 ? 45.090 -45.053 -0.561 1.00 50.36 75 ILE B O 1
ATOM 597 N N . VAL A 1 86 ? 46.886 -43.734 -0.881 1.00 49.25 76 VAL B N 1
ATOM 598 C CA . VAL A 1 86 ? 46.590 -43.628 -2.311 1.00 52.71 76 VAL B CA 1
ATOM 599 C C . VAL A 1 86 ? 46.539 -45.013 -2.957 1.00 45.18 76 VAL B C 1
ATOM 600 O O . VAL A 1 86 ? 45.619 -45.307 -3.722 1.00 50.88 76 VAL B O 1
ATOM 604 N N . GLN A 1 87 ? 47.485 -45.904 -2.637 1.00 41.05 77 GLN B N 1
ATOM 605 C CA . GLN A 1 87 ? 47.460 -47.192 -3.314 1.00 45.57 77 GLN B CA 1
ATOM 606 C C . GLN A 1 87 ? 46.130 -47.908 -3.099 1.00 52.82 77 GLN B C 1
ATOM 607 O O . GLN A 1 87 ? 45.633 -48.564 -4.018 1.00 57.85 77 GLN B O 1
ATOM 613 N N . ASN A 1 88 ? 45.512 -47.771 -1.908 1.00 49.40 78 ASN B N 1
ATOM 614 C CA . ASN A 1 88 ? 44.246 -48.470 -1.654 1.00 45.25 78 ASN B CA 1
ATOM 615 C C . ASN A 1 88 ? 43.059 -47.686 -2.176 1.00 43.11 78 ASN B C 1
ATOM 616 O O . ASN A 1 88 ? 42.019 -48.274 -2.501 1.00 42.91 78 ASN B O 1
ATOM 621 N N . LEU A 1 89 ? 43.172 -46.359 -2.181 1.00 39.41 79 LEU B N 1
ATOM 622 C CA . LEU A 1 89 ? 42.194 -45.553 -2.894 1.00 46.48 79 LEU B CA 1
ATOM 623 C C . LEU A 1 89 ? 42.132 -45.962 -4.385 1.00 50.78 79 LEU B C 1
ATOM 624 O O . LEU A 1 89 ? 41.041 -46.031 -4.975 1.00 46.18 79 LEU B O 1
ATOM 629 N N . ILE A 1 90 ? 43.279 -46.289 -4.998 1.00 44.24 80 ILE B N 1
ATOM 630 C CA . ILE A 1 90 ? 43.222 -46.828 -6.344 1.00 49.81 80 ILE B CA 1
ATOM 631 C C . ILE A 1 90 ? 42.516 -48.166 -6.331 1.00 53.26 80 ILE B C 1
ATOM 632 O O . ILE A 1 90 ? 41.579 -48.400 -7.104 1.00 58.55 80 ILE B O 1
ATOM 637 N N . ASP A 1 91 ? 42.953 -49.073 -5.466 1.00 49.36 81 ASP B N 1
ATOM 638 C CA . ASP A 1 91 ? 42.369 -50.411 -5.508 1.00 50.90 81 ASP B CA 1
ATOM 639 C C . ASP A 1 91 ? 40.865 -50.376 -5.263 1.00 52.77 81 ASP B C 1
ATOM 640 O O . ASP A 1 91 ? 40.116 -51.152 -5.875 1.00 52.51 81 ASP B O 1
ATOM 645 N N . ILE A 1 92 ? 40.395 -49.445 -4.423 1.00 50.23 82 ILE B N 1
ATOM 646 C CA . ILE A 1 92 ? 38.957 -49.335 -4.198 1.00 48.35 82 ILE B CA 1
ATOM 647 C C . ILE A 1 92 ? 38.259 -48.873 -5.466 1.00 51.41 82 ILE B C 1
ATOM 648 O O . ILE A 1 92 ? 37.394 -49.570 -6.010 1.00 55.95 82 ILE B O 1
ATOM 653 N N . LEU A 1 93 ? 38.640 -47.697 -5.966 1.00 51.17 83 LEU B N 1
ATOM 654 C CA . LEU A 1 93 ? 37.954 -47.113 -7.116 1.00 48.72 83 LEU B CA 1
ATOM 655 C C . LEU A 1 93 ? 38.010 -48.030 -8.345 1.00 54.79 83 LEU B C 1
ATOM 656 O O . LEU A 1 93 ? 37.042 -48.124 -9.103 1.00 56.58 83 LEU B O 1
ATOM 661 N N . ASN A 1 94 ? 39.129 -48.705 -8.581 1.00 54.28 84 ASN B N 1
ATOM 662 C CA . ASN A 1 94 ? 39.164 -49.609 -9.723 1.00 55.29 84 ASN B CA 1
ATOM 663 C C . ASN A 1 94 ? 38.169 -50.741 -9.530 1.00 55.24 84 ASN B C 1
ATOM 664 O O . ASN A 1 94 ? 37.401 -51.069 -10.437 1.00 58.82 84 ASN B O 1
ATOM 669 N N . TRP A 1 95 ? 38.180 -51.358 -8.351 1.00 55.15 85 TRP B N 1
ATOM 670 C CA . TRP A 1 95 ? 37.214 -52.409 -8.044 1.00 53.24 85 TRP B CA 1
ATOM 671 C C . TRP A 1 95 ? 35.773 -51.910 -8.223 1.00 53.90 85 TRP B C 1
ATOM 672 O O . TRP A 1 95 ? 34.908 -52.637 -8.745 1.00 47.04 85 TRP B O 1
ATOM 683 N N . ARG A 1 96 ? 35.500 -50.659 -7.832 1.00 51.44 86 ARG B N 1
ATOM 684 C CA . ARG A 1 96 ? 34.144 -50.148 -7.997 1.00 54.01 86 ARG B CA 1
ATOM 685 C C . ARG A 1 96 ? 33.743 -50.091 -9.461 1.00 52.71 86 ARG B C 1
ATOM 686 O O . ARG A 1 96 ? 32.558 -50.207 -9.774 1.00 60.74 86 ARG B O 1
ATOM 694 N N . ARG A 1 97 ? 34.704 -49.890 -10.368 1.00 58.20 87 ARG B N 1
ATOM 695 C CA . ARG A 1 97 ? 34.447 -49.994 -11.809 1.00 54.80 87 ARG B CA 1
ATOM 696 C C . ARG A 1 97 ? 34.334 -51.435 -12.271 1.00 47.38 87 ARG B C 1
ATOM 697 O O . ARG A 1 97 ? 33.330 -51.826 -12.857 1.00 47.73 87 ARG B O 1
ATOM 705 N N . GLU A 1 98 ? 35.377 -52.224 -12.065 1.00 45.27 88 GLU B N 1
ATOM 706 C CA . GLU A 1 98 ? 35.403 -53.544 -12.662 1.00 49.57 88 GLU B CA 1
ATOM 707 C C . GLU A 1 98 ? 34.275 -54.421 -12.134 1.00 47.53 88 GLU B C 1
ATOM 708 O O . GLU A 1 98 ? 33.336 -54.731 -12.867 1.00 60.03 88 GLU B O 1
ATOM 714 N N . PHE A 1 99 ? 34.305 -54.784 -10.870 1.00 51.22 89 PHE B N 1
ATOM 715 C CA . PHE A 1 99 ? 33.093 -55.197 -10.172 1.00 49.99 89 PHE B CA 1
ATOM 716 C C . PHE A 1 99 ? 32.090 -54.065 -10.368 1.00 56.27 89 PHE B C 1
ATOM 717 O O . PHE A 1 99 ? 32.508 -52.936 -10.629 1.00 62.16 89 PHE B O 1
ATOM 725 N N . ASN A 1 100 ? 30.787 -54.263 -10.221 1.00 51.27 90 ASN B N 1
ATOM 726 C CA . ASN A 1 100 ? 29.917 -53.084 -10.166 1.00 56.09 90 ASN B CA 1
ATOM 727 C C . ASN A 1 100 ? 29.097 -53.076 -8.878 1.00 59.92 90 ASN B C 1
ATOM 728 O O . ASN A 1 100 ? 27.953 -53.559 -8.859 1.00 62.64 90 ASN B O 1
ATOM 733 N N . PRO A 1 101 ? 29.620 -52.532 -7.774 1.00 58.79 91 PRO B N 1
ATOM 734 C CA . PRO A 1 101 ? 28.841 -52.619 -6.520 1.00 57.81 91 PRO B CA 1
ATOM 735 C C . PRO A 1 101 ? 27.506 -51.900 -6.613 1.00 59.29 91 PRO B C 1
ATOM 736 O O . PRO A 1 101 ? 26.492 -52.443 -6.159 1.00 60.86 91 PRO B O 1
ATOM 740 N N . LEU A 1 102 ? 27.461 -50.707 -7.211 1.00 58.12 92 LEU B N 1
ATOM 741 C CA . LEU A 1 102 ? 26.183 -50.012 -7.333 1.00 56.85 92 LEU B CA 1
ATOM 742 C C . LEU A 1 102 ? 25.169 -50.885 -8.041 1.00 57.83 92 LEU B C 1
ATOM 743 O O . LEU A 1 102 ? 23.991 -50.914 -7.668 1.00 56.46 92 LEU B O 1
ATOM 748 N N . SER A 1 103 ? 25.615 -51.620 -9.065 1.00 62.52 93 SER B N 1
ATOM 749 C CA . SER A 1 103 ? 24.690 -52.393 -9.891 1.00 60.58 93 SER B CA 1
ATOM 750 C C . SER A 1 103 ? 24.206 -53.641 -9.167 1.00 56.50 93 SER B C 1
ATOM 751 O O . SER A 1 103 ? 23.038 -54.007 -9.299 1.00 58.41 93 SER B O 1
ATOM 754 N N . CYS A 1 104 ? 25.079 -54.289 -8.382 1.00 55.31 94 CYS B N 1
ATOM 755 C CA . CYS A 1 104 ? 24.648 -55.365 -7.488 1.00 55.99 94 CYS B CA 1
ATOM 756 C C . CYS A 1 104 ? 23.433 -55.003 -6.623 1.00 57.92 94 CYS B C 1
ATOM 757 O O . CYS A 1 104 ? 22.579 -55.859 -6.370 1.00 55.03 94 CYS B O 1
ATOM 760 N N . ALA A 1 105 ? 23.333 -53.757 -6.158 1.00 55.69 95 ALA B N 1
ATOM 761 C CA . ALA A 1 105 ? 22.207 -53.390 -5.310 1.00 58.15 95 ALA B CA 1
ATOM 762 C C . ALA A 1 105 ? 20.965 -52.999 -6.099 1.00 62.43 95 ALA B C 1
ATOM 763 O O . ALA A 1 105 ? 19.860 -53.424 -5.734 1.00 65.20 95 ALA B O 1
ATOM 765 N N . TYR A 1 106 ? 21.116 -52.203 -7.167 1.00 57.19 96 TYR B N 1
ATOM 766 C CA . TYR A 1 106 ? 19.993 -51.482 -7.764 1.00 64.61 96 TYR B CA 1
ATOM 767 C C . TYR A 1 106 ? 19.547 -52.000 -9.136 1.00 62.54 96 TYR B C 1
ATOM 768 O O . TYR A 1 106 ? 18.535 -51.517 -9.672 1.00 57.82 96 TYR B O 1
ATOM 777 N N . LYS A 1 107 ? 20.258 -52.945 -9.710 1.00 59.09 97 LYS B N 1
ATOM 778 C CA . LYS A 1 107 ? 19.940 -53.430 -11.045 1.00 59.95 97 LYS B CA 1
ATOM 779 C C . LYS A 1 107 ? 19.852 -54.941 -11.147 1.00 60.53 97 LYS B C 1
ATOM 780 O O . LYS A 1 107 ? 18.980 -55.438 -11.842 1.00 70.58 97 LYS B O 1
ATOM 786 N N . GLU A 1 108 ? 20.712 -55.688 -10.469 1.00 60.30 98 GLU B N 1
ATOM 787 C CA . GLU A 1 108 ? 20.813 -57.112 -10.771 1.00 62.76 98 GLU B CA 1
ATOM 788 C C . GLU A 1 108 ? 19.707 -57.892 -10.065 1.00 59.23 98 GLU B C 1
ATOM 789 O O . GLU A 1 108 ? 19.127 -57.441 -9.083 1.00 62.78 98 GLU B O 1
ATOM 795 N N . VAL A 1 109 ? 19.385 -59.049 -10.594 1.00 58.74 99 VAL B N 1
ATOM 796 C CA . VAL A 1 109 ? 18.382 -59.898 -9.973 1.00 58.91 99 VAL B CA 1
ATOM 797 C C . VAL A 1 109 ? 19.106 -60.938 -9.148 1.00 57.57 99 VAL B C 1
ATOM 798 O O . VAL A 1 109 ? 20.171 -61.424 -9.539 1.00 56.70 99 VAL B O 1
ATOM 802 N N . HIS A 1 110 ? 18.559 -61.252 -7.980 1.00 67.14 100 HIS B N 1
ATOM 803 C CA . HIS A 1 110 ? 19.220 -62.186 -7.079 1.00 66.95 100 HIS B CA 1
ATOM 804 C C . HIS A 1 110 ? 18.266 -63.294 -6.706 1.00 60.54 100 HIS B C 1
ATOM 805 O O . HIS A 1 110 ? 17.070 -63.045 -6.537 1.00 67.61 100 HIS B O 1
ATOM 812 N N . ASN A 1 111 ? 18.811 -64.503 -6.566 1.00 53.03 101 ASN B N 1
ATOM 813 C CA . ASN A 1 111 ? 18.029 -65.655 -6.148 1.00 63.75 101 ASN B CA 1
ATOM 814 C C . ASN A 1 111 ? 17.051 -65.266 -5.044 1.00 69.29 101 ASN B C 1
ATOM 815 O O . ASN A 1 111 ? 17.388 -64.508 -4.130 1.00 67.79 101 ASN B O 1
ATOM 820 N N . THR A 1 112 ? 15.810 -65.739 -5.176 1.00 75.05 102 THR B N 1
ATOM 821 C CA . THR A 1 112 ? 14.726 -65.216 -4.350 1.00 73.84 102 THR B CA 1
ATOM 822 C C . THR A 1 112 ? 14.873 -65.627 -2.885 1.00 73.65 102 THR B C 1
ATOM 823 O O . THR A 1 112 ? 14.686 -64.796 -1.979 1.00 72.63 102 THR B O 1
ATOM 827 N N . GLU A 1 113 ? 15.251 -66.883 -2.623 1.00 67.57 103 GLU B N 1
ATOM 828 C CA . GLU A 1 113 ? 15.419 -67.269 -1.225 1.00 75.06 103 GLU B CA 1
ATOM 829 C C . GLU A 1 113 ? 16.539 -66.487 -0.544 1.00 73.34 103 GLU B C 1
ATOM 830 O O . GLU A 1 113 ? 16.610 -66.491 0.691 1.00 76.11 103 GLU B O 1
ATOM 836 N N . LEU A 1 114 ? 17.380 -65.785 -1.309 1.00 70.94 104 LEU B N 1
ATOM 837 C CA . LEU A 1 114 ? 18.426 -64.950 -0.729 1.00 63.44 104 LEU B CA 1
ATOM 838 C C . LEU A 1 114 ? 17.869 -63.613 -0.255 1.00 67.10 104 LEU B C 1
ATOM 839 O O . LEU A 1 114 ? 18.135 -63.196 0.882 1.00 65.30 104 LEU B O 1
ATOM 844 N N . GLN A 1 115 ? 17.073 -62.935 -1.098 1.00 66.31 105 GLN B N 1
ATOM 845 C CA . GLN A 1 115 ? 16.491 -61.654 -0.691 1.00 67.67 105 GLN B CA 1
ATOM 846 C C . GLN A 1 115 ? 15.762 -61.771 0.637 1.00 67.36 105 GLN B C 1
ATOM 847 O O . GLN A 1 115 ? 15.804 -60.850 1.456 1.00 68.42 105 GLN B O 1
ATOM 853 N N . ASN A 1 116 ? 15.117 -62.907 0.877 1.00 70.17 106 ASN B N 1
ATOM 854 C CA . ASN A 1 116 ? 14.345 -63.103 2.087 1.00 62.43 106 ASN B CA 1
ATOM 855 C C . ASN A 1 116 ? 15.203 -63.199 3.329 1.00 66.74 106 ASN B C 1
ATOM 856 O O . ASN A 1 116 ? 14.649 -63.125 4.437 1.00 70.53 106 ASN B O 1
ATOM 861 N N . VAL A 1 117 ? 16.515 -63.401 3.205 1.00 61.74 107 VAL B N 1
ATOM 862 C CA . VAL A 1 117 ? 17.340 -63.475 4.406 1.00 59.53 107 VAL B CA 1
ATOM 863 C C . VAL A 1 117 ? 18.254 -62.277 4.531 1.00 57.56 107 VAL B C 1
ATOM 864 O O . VAL A 1 117 ? 19.167 -62.294 5.354 1.00 56.33 107 VAL B O 1
ATOM 868 N N . GLY A 1 118 ? 18.018 -61.232 3.735 1.00 57.03 108 GLY B N 1
ATOM 869 C CA . GLY A 1 118 ? 18.634 -59.930 3.909 1.00 51.98 108 GLY B CA 1
ATOM 870 C C . GLY A 1 118 ? 17.615 -58.887 4.323 1.00 53.27 108 GLY B C 1
ATOM 871 O O . GLY A 1 118 ? 16.694 -58.580 3.575 1.00 59.34 108 GLY B O 1
ATOM 872 N N . ILE A 1 119 ? 17.759 -58.354 5.530 1.00 59.31 109 ILE B N 1
ATOM 873 C CA . ILE A 1 119 ? 16.851 -57.369 6.105 1.00 58.26 109 ILE B CA 1
ATOM 874 C C . ILE A 1 119 ? 17.648 -56.108 6.393 1.00 56.57 109 ILE B C 1
ATOM 875 O O . ILE A 1 119 ? 18.780 -56.178 6.886 1.00 56.30 109 ILE B O 1
ATOM 880 N N . LEU A 1 120 ? 17.048 -54.957 6.110 1.00 56.36 110 LEU B N 1
ATOM 881 C CA . LEU A 1 120 ? 17.720 -53.673 6.245 1.00 55.07 110 LEU B CA 1
ATOM 882 C C . LEU A 1 120 ? 16.803 -52.736 7.019 1.00 55.84 110 LEU B C 1
ATOM 883 O O . LEU A 1 120 ? 15.666 -52.509 6.596 1.00 58.53 110 LEU B O 1
ATOM 888 N N . THR A 1 121 ? 17.282 -52.201 8.155 1.00 50.22 111 THR B N 1
ATOM 889 C CA . THR A 1 121 ? 16.452 -51.371 9.027 1.00 52.61 111 THR B CA 1
ATOM 890 C C . THR A 1 121 ? 17.173 -50.101 9.447 1.00 51.61 111 THR B C 1
ATOM 891 O O . THR A 1 121 ? 18.396 -50.064 9.559 1.00 53.12 111 THR B O 1
ATOM 895 N N . PHE A 1 122 ? 16.398 -49.065 9.715 1.00 51.82 112 PHE B N 1
ATOM 896 C CA . PHE A 1 122 ? 16.957 -47.785 10.111 1.00 50.91 112 PHE B CA 1
ATOM 897 C C . PHE A 1 122 ? 16.106 -47.187 11.214 1.00 51.56 112 PHE B C 1
ATOM 898 O O . PHE A 1 122 ? 14.878 -47.221 11.142 1.00 58.65 112 PHE B O 1
ATOM 906 N N . ASP A 1 123 ? 16.766 -46.640 12.230 1.00 59.24 113 ASP B N 1
ATOM 907 C CA . ASP A 1 123 ? 16.131 -46.129 13.449 1.00 56.26 113 ASP B CA 1
ATOM 908 C C . ASP A 1 123 ? 16.617 -44.695 13.630 1.00 60.27 113 ASP B C 1
ATOM 909 O O . ASP A 1 123 ? 17.699 -44.458 14.184 1.00 55.82 113 ASP B O 1
ATOM 914 N N . ALA A 1 124 ? 15.800 -43.746 13.158 1.00 62.10 114 ALA B N 1
ATOM 915 C CA . ALA A 1 124 ? 16.197 -42.345 13.158 1.00 62.03 114 ALA B CA 1
ATOM 916 C C . ALA A 1 124 ? 16.647 -41.884 14.535 1.00 66.15 114 ALA B C 1
ATOM 917 O O . ALA A 1 124 ? 17.473 -40.965 14.645 1.00 67.52 114 ALA B O 1
ATOM 919 N N . ASN A 1 125 ? 16.138 -42.515 15.592 1.00 62.86 115 ASN B N 1
ATOM 920 C CA . ASN A 1 125 ? 16.455 -42.111 16.949 1.00 69.06 115 ASN B CA 1
ATOM 921 C C . ASN A 1 125 ? 17.193 -43.208 17.688 1.00 69.03 115 ASN B C 1
ATOM 922 O O . ASN A 1 125 ? 16.901 -43.509 18.847 1.00 73.50 115 ASN B O 1
ATOM 927 N N . GLY A 1 126 ? 18.155 -43.827 17.014 1.00 64.92 116 GLY B N 1
ATOM 928 C CA . GLY A 1 126 ? 18.940 -44.887 17.600 1.00 62.03 116 GLY B CA 1
ATOM 929 C C . GLY A 1 126 ? 20.268 -44.364 18.081 1.00 55.45 116 GLY B C 1
ATOM 930 O O . GLY A 1 126 ? 20.638 -43.234 17.801 1.00 55.93 116 GLY B O 1
ATOM 931 N N . ASP A 1 127 ? 20.987 -45.216 18.806 1.00 52.24 117 ASP B N 1
ATOM 932 C CA . ASP A 1 127 ? 22.273 -44.804 19.344 1.00 56.96 117 ASP B CA 1
ATOM 933 C C . ASP A 1 127 ? 23.257 -44.529 18.207 1.00 56.27 117 ASP B C 1
ATOM 934 O O . ASP A 1 127 ? 23.052 -44.962 17.069 1.00 63.36 117 ASP B O 1
ATOM 939 N N . ALA A 1 128 ? 24.329 -43.789 18.510 1.00 52.43 118 ALA B N 1
ATOM 940 C CA . ALA A 1 128 ? 25.244 -43.372 17.452 1.00 49.18 118 ALA B CA 1
ATOM 941 C C . ALA A 1 128 ? 25.788 -44.583 16.725 1.00 58.28 118 ALA B C 1
ATOM 942 O O . ALA A 1 128 ? 26.253 -45.537 17.353 1.00 62.69 118 ALA B O 1
ATOM 944 N N . ASN A 1 129 ? 25.712 -44.548 15.399 1.00 53.78 119 ASN B N 1
ATOM 945 C CA . ASN A 1 129 ? 26.290 -45.569 14.543 1.00 50.98 119 ASN B CA 1
ATOM 946 C C . ASN A 1 129 ? 25.684 -46.919 14.816 1.00 51.50 119 ASN B C 1
ATOM 947 O O . ASN A 1 129 ? 26.294 -47.961 14.530 1.00 52.60 119 ASN B O 1
ATOM 952 N N . LYS A 1 130 ? 24.479 -46.907 15.370 1.00 48.15 120 LYS B N 1
ATOM 953 C CA . LYS A 1 130 ? 23.644 -48.100 15.390 1.00 51.46 120 LYS B CA 1
ATOM 954 C C . LYS A 1 130 ? 22.236 -47.788 14.895 1.00 47.45 120 LYS B C 1
ATOM 955 O O . LYS A 1 130 ? 21.296 -48.504 15.239 1.00 44.16 120 LYS B O 1
ATOM 961 N N . LYS A 1 131 ? 22.086 -46.728 14.101 1.00 47.71 121 LYS B N 1
ATOM 962 C CA . LYS A 1 131 ? 20.840 -46.384 13.434 1.00 51.21 121 LYS B CA 1
ATOM 963 C C . LYS A 1 131 ? 20.644 -47.125 12.110 1.00 48.78 121 LYS B C 1
ATOM 964 O O . LYS A 1 131 ? 19.527 -47.528 11.785 1.00 50.85 121 LYS B O 1
ATOM 970 N N . ALA A 1 132 ? 21.688 -47.314 11.321 1.00 49.28 122 ALA B N 1
ATOM 971 C CA . ALA A 1 132 ? 21.598 -48.139 10.119 1.00 44.59 122 ALA B CA 1
ATOM 972 C C . ALA A 1 132 ? 22.139 -49.524 10.435 1.00 46.05 122 ALA B C 1
ATOM 973 O O . ALA A 1 132 ? 23.302 -49.661 10.821 1.00 52.76 122 ALA B O 1
ATOM 975 N N . VAL A 1 133 ? 21.309 -50.545 10.271 1.00 45.44 123 VAL B N 1
ATOM 976 C CA . VAL A 1 133 ? 21.676 -51.927 10.554 1.00 44.69 123 VAL B CA 1
ATOM 977 C C . VAL A 1 133 ? 21.338 -52.767 9.337 1.00 46.58 123 VAL B C 1
ATOM 978 O O . VAL A 1 133 ? 20.289 -52.551 8.712 1.00 50.02 123 VAL B O 1
ATOM 982 N N . THR A 1 134 ? 22.195 -53.736 8.997 1.00 45.47 124 THR B N 1
ATOM 983 C CA . THR A 1 134 ? 21.756 -54.786 8.071 1.00 53.40 124 THR B CA 1
ATOM 984 C C . THR A 1 134 ? 21.769 -56.127 8.782 1.00 50.78 124 THR B C 1
ATOM 985 O O . THR A 1 134 ? 22.524 -56.340 9.735 1.00 52.02 124 THR B O 1
ATOM 989 N N . TRP A 1 135 ? 20.943 -57.039 8.296 1.00 46.38 125 TRP B N 1
ATOM 990 C CA . TRP A 1 135 ? 20.719 -58.287 8.994 1.00 48.62 125 TRP B CA 1
ATOM 991 C C . TRP A 1 135 ? 20.776 -59.427 7.992 1.00 47.72 125 TRP B C 1
ATOM 992 O O . TRP A 1 135 ? 20.071 -59.400 6.984 1.00 46.58 125 TRP B O 1
ATOM 1003 N N . ASN A 1 136 ? 21.562 -60.449 8.288 1.00 43.47 126 ASN B N 1
ATOM 1004 C CA . ASN A 1 136 ? 21.589 -61.649 7.471 1.00 46.15 126 ASN B CA 1
ATOM 1005 C C . ASN A 1 136 ? 20.993 -62.796 8.269 1.00 48.36 126 ASN B C 1
ATOM 1006 O O . ASN A 1 136 ? 21.477 -63.117 9.356 1.00 51.07 126 ASN B O 1
ATOM 1011 N N . LEU A 1 137 ? 19.921 -63.385 7.754 1.00 48.86 127 LEU B N 1
ATOM 1012 C CA . LEU A 1 137 ? 19.265 -64.472 8.465 1.00 47.14 127 LEU B CA 1
ATOM 1013 C C . LEU A 1 137 ? 19.848 -65.795 7.998 1.00 44.37 127 LEU B C 1
ATOM 1014 O O . LEU A 1 137 ? 19.144 -66.698 7.549 1.00 47.04 127 LEU B O 1
ATOM 1019 N N . TYR A 1 138 ? 21.171 -65.879 8.126 1.00 40.32 128 TYR B N 1
ATOM 1020 C CA . TYR A 1 138 ? 21.897 -67.000 7.543 1.00 47.86 128 TYR B CA 1
ATOM 1021 C C . TYR A 1 138 ? 21.473 -68.344 8.133 1.00 47.37 128 TYR B C 1
ATOM 1022 O O . TYR A 1 138 ? 21.498 -69.360 7.435 1.00 53.41 128 TYR B O 1
ATOM 1031 N N . GLY A 1 139 ? 21.034 -68.373 9.382 1.00 48.66 129 GLY B N 1
ATOM 1032 C CA . GLY A 1 139 ? 20.585 -69.632 9.962 1.00 52.28 129 GLY B CA 1
ATOM 1033 C C . GLY A 1 139 ? 19.451 -70.290 9.201 1.00 53.29 129 GLY B C 1
ATOM 1034 O O . GLY A 1 139 ? 19.336 -71.517 9.186 1.00 59.65 129 GLY B O 1
ATOM 1035 N N . GLN A 1 140 ? 18.610 -69.491 8.548 1.00 56.57 130 GLN B N 1
ATOM 1036 C CA . GLN A 1 140 ? 17.560 -70.004 7.677 1.00 59.87 130 GLN B CA 1
ATOM 1037 C C . GLN A 1 140 ? 18.085 -70.785 6.468 1.00 62.89 130 GLN B C 1
ATOM 1038 O O . GLN A 1 140 ? 17.309 -71.537 5.871 1.00 67.99 130 GLN B O 1
ATOM 1044 N N . LEU A 1 141 ? 19.373 -70.670 6.119 1.00 62.57 131 LEU B N 1
ATOM 1045 C CA . LEU A 1 141 ? 19.902 -71.257 4.890 1.00 68.87 131 LEU B CA 1
ATOM 1046 C C . LEU A 1 141 ? 20.726 -72.530 5.101 1.00 75.85 131 LEU B C 1
ATOM 1047 O O . LEU A 1 141 ? 21.385 -72.977 4.150 1.00 83.86 131 LEU B O 1
ATOM 1052 N N . VAL A 1 142 ? 20.736 -73.118 6.303 1.00 69.26 132 VAL B N 1
ATOM 1053 C CA . VAL A 1 142 ? 21.309 -74.458 6.472 1.00 78.64 132 VAL B CA 1
ATOM 1054 C C . VAL A 1 142 ? 20.464 -75.505 5.756 1.00 85.94 132 VAL B C 1
ATOM 1055 O O . VAL A 1 142 ? 20.951 -76.601 5.446 1.00 84.66 132 VAL B O 1
ATOM 1059 N N . LYS A 1 143 ? 19.189 -75.182 5.509 1.00 89.94 133 LYS B N 1
ATOM 1060 C CA . LYS A 1 143 ? 18.337 -75.975 4.625 1.00 93.97 133 LYS B CA 1
ATOM 1061 C C . LYS A 1 143 ? 18.950 -76.141 3.238 1.00 90.37 133 LYS B C 1
ATOM 1062 O O . LYS A 1 143 ? 18.821 -77.199 2.614 1.00 91.53 133 LYS B O 1
ATOM 1068 N N . LYS A 1 144 ? 19.565 -75.083 2.713 1.00 92.16 134 LYS B N 1
ATOM 1069 C CA . LYS A 1 144 ? 19.734 -74.904 1.273 1.00 89.21 134 LYS B CA 1
ATOM 1070 C C . LYS A 1 144 ? 21.193 -74.609 0.995 1.00 86.95 134 LYS B C 1
ATOM 1071 O O . LYS A 1 144 ? 21.554 -73.451 0.817 1.00 90.28 134 LYS B O 1
ATOM 1077 N N . LYS A 1 145 ? 22.017 -75.643 0.889 1.00 90.24 135 LYS B N 1
ATOM 1078 C CA . LYS A 1 145 ? 23.436 -75.465 0.611 1.00 87.45 135 LYS B CA 1
ATOM 1079 C C . LYS A 1 145 ? 23.759 -75.591 -0.867 1.00 89.40 135 LYS B C 1
ATOM 1080 O O . LYS A 1 145 ? 24.833 -76.091 -1.224 1.00 95.06 135 LYS B O 1
ATOM 1086 N N . GLU A 1 146 ? 22.846 -75.159 -1.736 1.00 92.88 136 GLU B N 1
ATOM 1087 C CA . GLU A 1 146 ? 23.142 -74.926 -3.150 1.00 89.97 136 GLU B CA 1
ATOM 1088 C C . GLU A 1 146 ? 23.385 -73.455 -3.463 1.00 82.64 136 GLU B C 1
ATOM 1089 O O . GLU A 1 146 ? 24.105 -73.144 -4.416 1.00 76.40 136 GLU B O 1
ATOM 1095 N N . LEU A 1 147 ? 22.811 -72.546 -2.667 1.00 85.96 137 LEU B N 1
ATOM 1096 C CA . LEU A 1 147 ? 23.140 -71.127 -2.763 1.00 82.01 137 LEU B CA 1
ATOM 1097 C C . LEU A 1 147 ? 24.627 -70.871 -2.607 1.00 77.96 137 LEU B C 1
ATOM 1098 O O . LEU A 1 147 ? 25.110 -69.812 -3.014 1.00 76.92 137 LEU B O 1
ATOM 1103 N N . PHE A 1 148 ? 25.359 -71.807 -2.018 1.00 77.32 138 PHE B N 1
ATOM 1104 C CA . PHE A 1 148 ? 26.768 -71.608 -1.745 1.00 75.15 138 PHE B CA 1
ATOM 1105 C C . PHE A 1 148 ? 27.677 -72.208 -2.812 1.00 74.37 138 PHE B C 1
ATOM 1106 O O . PHE A 1 148 ? 28.874 -71.899 -2.829 1.00 73.34 138 PHE B O 1
ATOM 1114 N N . GLN A 1 149 ? 27.144 -73.029 -3.719 1.00 79.18 139 GLN B N 1
ATOM 1115 C CA . GLN A 1 149 ? 27.980 -73.571 -4.784 1.00 69.55 139 GLN B CA 1
ATOM 1116 C C . GLN A 1 149 ? 28.298 -72.510 -5.825 1.00 73.77 139 GLN B C 1
ATOM 1117 O O . GLN A 1 149 ? 29.412 -72.484 -6.355 1.00 82.14 139 GLN B O 1
ATOM 1123 N N . ASN A 1 150 ? 27.340 -71.647 -6.168 1.00 70.40 140 ASN B N 1
ATOM 1124 C CA . ASN A 1 150 ? 27.652 -70.549 -7.080 1.00 66.61 140 ASN B CA 1
ATOM 1125 C C . ASN A 1 150 ? 28.079 -69.393 -6.196 1.00 59.95 140 ASN B C 1
ATOM 1126 O O . ASN A 1 150 ? 27.271 -68.585 -5.734 1.00 61.04 140 ASN B O 1
ATOM 1131 N N . VAL A 1 151 ? 29.379 -69.348 -5.939 1.00 58.80 141 VAL B N 1
ATOM 1132 C CA . VAL A 1 151 ? 29.942 -68.371 -5.024 1.00 53.03 141 VAL B CA 1
ATOM 1133 C C . VAL A 1 151 ? 29.753 -66.968 -5.563 1.00 55.71 141 VAL B C 1
ATOM 1134 O O . VAL A 1 151 ? 29.293 -66.075 -4.852 1.00 58.07 141 VAL B O 1
ATOM 1138 N N . ASP A 1 152 ? 30.094 -66.748 -6.831 1.00 64.38 142 ASP B N 1
ATOM 1139 C CA . ASP A 1 152 ? 30.077 -65.383 -7.354 1.00 62.56 142 ASP B CA 1
ATOM 1140 C C . ASP A 1 152 ? 28.687 -64.767 -7.299 1.00 59.18 142 ASP B C 1
ATOM 1141 O O . ASP A 1 152 ? 28.548 -63.562 -7.049 1.00 56.87 142 ASP B O 1
ATOM 1146 N N . LYS A 1 153 ? 27.635 -65.554 -7.517 1.00 57.34 143 LYS B N 1
ATOM 1147 C CA . LYS A 1 153 ? 26.347 -64.875 -7.479 1.00 60.21 143 LYS B CA 1
ATOM 1148 C C . LYS A 1 153 ? 25.938 -64.537 -6.053 1.00 55.25 143 LYS B C 1
ATOM 1149 O O . LYS A 1 153 ? 25.312 -63.497 -5.822 1.00 54.26 143 LYS B O 1
ATOM 1155 N N . PHE A 1 154 ? 26.315 -65.362 -5.079 1.00 55.79 144 PHE B N 1
ATOM 1156 C CA . PHE A 1 154 ? 26.120 -64.971 -3.684 1.00 54.83 144 PHE B CA 1
ATOM 1157 C C . PHE A 1 154 ? 26.821 -63.650 -3.387 1.00 53.39 144 PHE B C 1
ATOM 1158 O O . PHE A 1 154 ? 26.178 -62.667 -3.004 1.00 52.19 144 PHE B O 1
ATOM 1166 N N . VAL A 1 155 ? 28.149 -63.608 -3.575 1.00 50.77 145 VAL B N 1
ATOM 1167 C CA . VAL A 1 155 ? 28.911 -62.397 -3.288 1.00 41.76 145 VAL B CA 1
ATOM 1168 C C . VAL A 1 155 ? 28.283 -61.193 -3.954 1.00 42.32 145 VAL B C 1
ATOM 1169 O O . VAL A 1 155 ? 28.336 -60.079 -3.435 1.00 44.76 145 VAL B O 1
ATOM 1173 N N . ARG A 1 156 ? 27.684 -61.379 -5.119 1.00 52.84 146 ARG B N 1
ATOM 1174 C CA . ARG A 1 156 ? 27.051 -60.224 -5.741 1.00 49.44 146 ARG B CA 1
ATOM 1175 C C . ARG A 1 156 ? 25.772 -59.855 -5.003 1.00 51.01 146 ARG B C 1
ATOM 1176 O O . ARG A 1 156 ? 25.489 -58.667 -4.803 1.00 52.36 146 ARG B O 1
ATOM 1184 N N . TYR A 1 157 ? 25.019 -60.856 -4.539 1.00 50.09 147 TYR B N 1
ATOM 1185 C CA . TYR A 1 157 ? 23.855 -60.584 -3.701 1.00 49.68 147 TYR B CA 1
ATOM 1186 C C . TYR A 1 157 ? 24.240 -59.733 -2.494 1.00 56.78 147 TYR B C 1
ATOM 1187 O O . TYR A 1 157 ? 23.684 -58.645 -2.289 1.00 57.94 147 TYR B O 1
ATOM 1196 N N . ARG A 1 158 ? 25.225 -60.214 -1.697 1.00 55.70 148 ARG B N 1
ATOM 1197 C CA . ARG A 1 158 ? 25.587 -59.604 -0.415 1.00 47.51 148 ARG B CA 1
ATOM 1198 C C . ARG A 1 158 ? 26.213 -58.222 -0.576 1.00 50.03 148 ARG B C 1
ATOM 1199 O O . ARG A 1 158 ? 25.887 -57.298 0.180 1.00 55.59 148 ARG B O 1
ATOM 1207 N N . ILE A 1 159 ? 27.152 -58.057 -1.505 1.00 48.16 149 ILE B N 1
ATOM 1208 C CA . ILE A 1 159 ? 27.594 -56.692 -1.772 1.00 47.75 149 ILE B CA 1
ATOM 1209 C C . ILE A 1 159 ? 26.397 -55.808 -2.071 1.00 44.75 149 ILE B C 1
ATOM 1210 O O . ILE A 1 159 ? 26.417 -54.606 -1.799 1.00 44.99 149 ILE B O 1
ATOM 1215 N N . GLY A 1 160 ? 25.341 -56.374 -2.652 1.00 47.94 150 GLY B N 1
ATOM 1216 C CA . GLY A 1 160 ? 24.161 -55.577 -2.913 1.00 48.07 150 GLY B CA 1
ATOM 1217 C C . GLY A 1 160 ? 23.530 -55.093 -1.625 1.00 50.61 150 GLY B C 1
ATOM 1218 O O . GLY A 1 160 ? 23.103 -53.938 -1.520 1.00 50.15 150 GLY B O 1
ATOM 1219 N N . LEU A 1 161 ? 23.483 -55.960 -0.613 1.00 47.94 151 LEU B N 1
ATOM 1220 C CA . LEU A 1 161 ? 22.958 -55.517 0.668 1.00 46.08 151 LEU B CA 1
ATOM 1221 C C . LEU A 1 161 ? 23.913 -54.520 1.325 1.00 45.41 151 LEU B C 1
ATOM 1222 O O . LEU A 1 161 ? 23.475 -53.499 1.862 1.00 46.14 151 LEU B O 1
ATOM 1227 N N . MET A 1 162 ? 25.220 -54.761 1.241 1.00 40.23 152 MET B N 1
ATOM 1228 C CA . MET A 1 162 ? 26.168 -53.799 1.779 1.00 40.05 152 MET B CA 1
ATOM 1229 C C . MET A 1 162 ? 25.938 -52.406 1.228 1.00 42.79 152 MET B C 1
ATOM 1230 O O . MET A 1 162 ? 25.850 -51.435 1.982 1.00 49.34 152 MET B O 1
ATOM 1235 N N . GLU A 1 163 ? 25.819 -52.281 -0.084 1.00 45.80 153 GLU B N 1
ATOM 1236 C CA . GLU A 1 163 ? 25.674 -50.955 -0.672 1.00 45.69 153 GLU B CA 1
ATOM 1237 C C . GLU A 1 163 ? 24.347 -50.303 -0.289 1.00 45.82 153 GLU B C 1
ATOM 1238 O O . GLU A 1 163 ? 24.321 -49.116 0.042 1.00 51.88 153 GLU B O 1
ATOM 1244 N N . LYS A 1 164 ? 23.241 -51.056 -0.306 1.00 43.19 154 LYS B N 1
ATOM 1245 C CA . LYS A 1 164 ? 21.958 -50.510 0.137 1.00 45.22 154 LYS B CA 1
ATOM 1246 C C . LYS A 1 164 ? 22.036 -49.997 1.577 1.00 53.69 154 LYS B C 1
ATOM 1247 O O . LYS A 1 164 ? 21.405 -48.990 1.928 1.00 53.05 154 LYS B O 1
ATOM 1253 N N . GLY A 1 165 ? 22.806 -50.676 2.431 1.00 52.96 155 GLY B N 1
ATOM 1254 C CA . GLY A 1 165 ? 22.948 -50.205 3.799 1.00 53.62 155 GLY B CA 1
ATOM 1255 C C . GLY A 1 165 ? 23.527 -48.807 3.852 1.00 56.31 155 GLY B C 1
ATOM 1256 O O . GLY A 1 165 ? 22.996 -47.928 4.540 1.00 55.26 155 GLY B O 1
ATOM 1257 N N . LEU A 1 166 ? 24.603 -48.574 3.087 1.00 53.08 156 LEU B N 1
ATOM 1258 C CA . LEU A 1 166 ? 25.269 -47.285 3.103 1.00 49.69 156 LEU B CA 1
ATOM 1259 C C . LEU A 1 166 ? 24.456 -46.203 2.427 1.00 54.84 156 LEU B C 1
ATOM 1260 O O . LEU A 1 166 ? 24.790 -45.022 2.597 1.00 65.33 156 LEU B O 1
ATOM 1265 N N . SER A 1 167 ? 23.391 -46.540 1.690 1.00 50.82 157 SER B N 1
ATOM 1266 C CA . SER A 1 167 ? 22.566 -45.416 1.258 1.00 56.82 157 SER B CA 1
ATOM 1267 C C . SER A 1 167 ? 21.822 -44.771 2.411 1.00 58.33 157 SER B C 1
ATOM 1268 O O . SER A 1 167 ? 21.160 -43.756 2.193 1.00 65.15 157 SER B O 1
ATOM 1271 N N . LEU A 1 168 ? 21.910 -45.338 3.612 1.00 56.03 158 LEU B N 1
ATOM 1272 C CA . LEU A 1 168 ? 21.210 -44.846 4.787 1.00 58.02 158 LEU B CA 1
ATOM 1273 C C . LEU A 1 168 ? 22.117 -44.061 5.712 1.00 56.51 158 LEU B C 1
ATOM 1274 O O . LEU A 1 168 ? 21.677 -43.607 6.772 1.00 55.34 158 LEU B O 1
ATOM 1279 N N . LEU A 1 169 ? 23.366 -43.891 5.347 1.00 54.65 159 LEU B N 1
ATOM 1280 C CA . LEU A 1 169 ? 24.285 -43.176 6.206 1.00 53.91 159 LEU B CA 1
ATOM 1281 C C . LEU A 1 169 ? 24.333 -41.710 5.806 1.00 60.48 159 LEU B C 1
ATOM 1282 O O . LEU A 1 169 ? 23.996 -41.330 4.678 1.00 67.98 159 LEU B O 1
ATOM 1287 N N . ASP A 1 170 ? 24.743 -40.891 6.770 1.00 59.95 160 ASP B N 1
ATOM 1288 C CA . ASP A 1 170 ? 24.989 -39.460 6.613 1.00 53.75 160 ASP B CA 1
ATOM 1289 C C . ASP A 1 170 ? 26.462 -39.254 6.933 1.00 59.03 160 ASP B C 1
ATOM 1290 O O . ASP A 1 170 ? 26.840 -39.077 8.096 1.00 58.40 160 ASP B O 1
ATOM 1295 N N . PHE A 1 171 ? 27.296 -39.276 5.897 1.00 61.20 161 PHE B N 1
ATOM 1296 C CA . PHE A 1 171 ? 28.725 -39.282 6.132 1.00 55.79 161 PHE B CA 1
ATOM 1297 C C . PHE A 1 171 ? 29.210 -38.004 6.778 1.00 61.02 161 PHE B C 1
ATOM 1298 O O . PHE A 1 171 ? 30.284 -38.018 7.396 1.00 67.07 161 PHE B O 1
ATOM 1306 N N . THR A 1 172 ? 28.436 -36.915 6.678 1.00 60.42 162 THR B N 1
ATOM 1307 C CA . THR A 1 172 ? 28.786 -35.679 7.377 1.00 65.36 162 THR B CA 1
ATOM 1308 C C . THR A 1 172 ? 28.521 -35.748 8.869 1.00 61.79 162 THR B C 1
ATOM 1309 O O . THR A 1 172 ? 29.015 -34.891 9.606 1.00 68.27 162 THR B O 1
ATOM 1313 N N . SER A 1 173 ? 27.761 -36.724 9.334 1.00 59.74 163 SER B N 1
ATOM 1314 C CA . SER A 1 173 ? 27.379 -36.732 10.732 1.00 62.22 163 SER B CA 1
ATOM 1315 C C . SER A 1 173 ? 28.434 -37.438 11.584 1.00 63.17 163 SER B C 1
ATOM 1316 O O . SER A 1 173 ? 29.359 -38.089 11.090 1.00 63.21 163 SER B O 1
ATOM 1319 N N . SER A 1 174 ? 28.295 -37.278 12.893 1.00 64.02 164 SER B N 1
ATOM 1320 C CA . SER A 1 174 ? 29.133 -37.986 13.848 1.00 62.25 164 SER B CA 1
ATOM 1321 C C . SER A 1 174 ? 28.412 -39.165 14.488 1.00 62.42 164 SER B C 1
ATOM 1322 O O . SER A 1 174 ? 29.076 -40.037 15.070 1.00 58.92 164 SER B O 1
ATOM 1325 N N . ASP A 1 175 ? 27.080 -39.218 14.365 1.00 59.41 165 ASP B N 1
ATOM 1326 C CA . ASP A 1 175 ? 26.260 -40.294 14.905 1.00 59.50 165 ASP B CA 1
ATOM 1327 C C . ASP A 1 175 ? 25.683 -41.225 13.834 1.00 61.48 165 ASP B C 1
ATOM 1328 O O . ASP A 1 175 ? 24.890 -42.114 14.172 1.00 56.78 165 ASP B O 1
ATOM 1333 N N . ASN A 1 176 ? 25.987 -41.007 12.546 1.00 59.17 166 ASN B N 1
ATOM 1334 C CA . ASN A 1 176 ? 25.454 -41.891 11.512 1.00 56.56 166 ASN B CA 1
ATOM 1335 C C . ASN A 1 176 ? 26.407 -42.057 10.329 1.00 54.88 166 ASN B C 1
ATOM 1336 O O . ASN A 1 176 ? 25.962 -42.140 9.181 1.00 53.61 166 ASN B O 1
ATOM 1341 N N . ASN A 1 177 ? 27.716 -42.072 10.574 1.00 53.29 167 ASN B N 1
ATOM 1342 C CA . ASN A 1 177 ? 28.682 -42.329 9.510 1.00 50.16 167 ASN B CA 1
ATOM 1343 C C . ASN A 1 177 ? 29.319 -43.710 9.622 1.00 50.55 167 ASN B C 1
ATOM 1344 O O . ASN A 1 177 ? 30.421 -43.921 9.109 1.00 52.89 167 ASN B O 1
ATOM 1349 N N . TYR A 1 178 ? 28.669 -44.648 10.299 1.00 47.00 168 TYR B N 1
ATOM 1350 C CA . TYR A 1 178 ? 29.091 -46.037 10.304 1.00 44.96 168 TYR B CA 1
ATOM 1351 C C . TYR A 1 178 ? 27.835 -46.884 10.365 1.00 49.46 168 TYR B C 1
ATOM 1352 O O . TYR A 1 178 ? 26.745 -46.385 10.649 1.00 53.80 168 TYR B O 1
ATOM 1361 N N . MET A 1 179 ? 28.004 -48.184 10.156 1.00 47.73 169 MET B N 1
ATOM 1362 C CA . MET A 1 179 ? 26.905 -49.132 10.045 1.00 44.03 169 MET B CA 1
ATOM 1363 C C . MET A 1 179 ? 27.013 -50.170 11.157 1.00 45.90 169 MET B C 1
ATOM 1364 O O . MET A 1 179 ? 28.070 -50.352 11.765 1.00 46.53 169 MET B O 1
ATOM 1369 N N . THR A 1 180 ? 25.914 -50.856 11.427 1.00 43.19 170 THR B N 1
ATOM 1370 C CA . THR A 1 180 ? 25.937 -51.998 12.321 1.00 45.67 170 THR B CA 1
ATOM 1371 C C . THR A 1 180 ? 25.326 -53.180 11.584 1.00 45.82 170 THR B C 1
ATOM 1372 O O . THR A 1 180 ? 24.538 -52.995 10.649 1.00 51.84 170 THR B O 1
ATOM 1376 N N . GLN A 1 181 ? 25.741 -54.393 11.952 1.00 37.85 171 GLN B N 1
ATOM 1377 C CA . GLN A 1 181 ? 25.350 -55.572 11.206 1.00 38.34 171 GLN B CA 1
ATOM 1378 C C . GLN A 1 181 ? 25.021 -56.681 12.179 1.00 38.55 171 GLN B C 1
ATOM 1379 O O . GLN A 1 181 ? 25.704 -56.824 13.190 1.00 45.98 171 GLN B O 1
ATOM 1385 N N . VAL A 1 182 ? 23.967 -57.443 11.906 1.00 34.56 172 VAL B N 1
ATOM 1386 C CA . VAL A 1 182 ? 23.662 -58.622 12.704 1.00 42.35 172 VAL B CA 1
ATOM 1387 C C . VAL A 1 182 ? 23.624 -59.833 11.792 1.00 40.62 172 VAL B C 1
ATOM 1388 O O . VAL A 1 182 ? 23.031 -59.780 10.710 1.00 43.08 172 VAL B O 1
ATOM 1392 N N . HIS A 1 183 ? 24.231 -60.924 12.247 1.00 37.01 173 HIS B N 1
ATOM 1393 C CA . HIS A 1 183 ? 23.971 -62.250 11.718 1.00 43.84 173 HIS B CA 1
ATOM 1394 C C . HIS A 1 183 ? 23.109 -63.005 12.716 1.00 51.22 173 HIS B C 1
ATOM 1395 O O . HIS A 1 183 ? 23.318 -62.903 13.938 1.00 51.53 173 HIS B O 1
ATOM 1402 N N . ASP A 1 184 ? 22.056 -63.617 12.195 1.00 46.67 174 ASP B N 1
ATOM 1403 C CA . ASP A 1 184 ? 21.279 -64.553 12.963 1.00 50.75 174 ASP B CA 1
ATOM 1404 C C . ASP A 1 184 ? 21.644 -65.904 12.411 1.00 48.27 174 ASP B C 1
ATOM 1405 O O . ASP A 1 184 ? 21.386 -66.216 11.249 1.00 51.00 174 ASP B O 1
ATOM 1410 N N . TYR A 1 185 ? 22.248 -66.708 13.267 1.00 44.70 175 TYR B N 1
ATOM 1411 C CA . TYR A 1 185 ? 22.547 -68.082 12.940 1.00 43.69 175 TYR B CA 1
ATOM 1412 C C . TYR A 1 185 ? 21.606 -69.054 13.622 1.00 49.19 175 TYR B C 1
ATOM 1413 O O . TYR A 1 185 ? 21.974 -70.225 13.813 1.00 51.32 175 TYR B O 1
ATOM 1422 N N . LYS A 1 186 ? 20.400 -68.612 13.995 1.00 44.83 176 LYS B N 1
ATOM 1423 C CA . LYS A 1 186 ? 19.500 -69.536 14.668 1.00 46.50 176 LYS B CA 1
ATOM 1424 C C . LYS A 1 186 ? 19.207 -70.719 13.772 1.00 50.87 176 LYS B C 1
ATOM 1425 O O . LYS A 1 186 ? 18.450 -70.609 12.806 1.00 54.62 176 LYS B O 1
ATOM 1431 N N . GLY A 1 187 ? 19.788 -71.858 14.094 1.00 51.34 177 GLY B N 1
ATOM 1432 C CA . GLY A 1 187 ? 19.453 -73.046 13.365 1.00 51.18 177 GLY B CA 1
ATOM 1433 C C . GLY A 1 187 ? 20.665 -73.770 12.849 1.00 53.86 177 GLY B C 1
ATOM 1434 O O . GLY A 1 187 ? 20.545 -74.913 12.416 1.00 64.40 177 GLY B O 1
ATOM 1435 N N . VAL A 1 188 ? 21.838 -73.146 12.888 1.00 49.99 178 VAL B N 1
ATOM 1436 C CA . VAL A 1 188 ? 23.012 -73.822 12.357 1.00 55.16 178 VAL B CA 1
ATOM 1437 C C . VAL A 1 188 ? 23.231 -75.139 13.082 1.00 60.75 178 VAL B C 1
ATOM 1438 O O . VAL A 1 188 ? 22.985 -75.268 14.291 1.00 55.96 178 VAL B O 1
ATOM 1442 N N . SER A 1 189 ? 23.638 -76.145 12.321 1.00 64.06 179 SER B N 1
ATOM 1443 C CA . SER A 1 189 ? 24.060 -77.413 12.879 1.00 59.49 179 SER B CA 1
ATOM 1444 C C . SER A 1 189 ? 25.566 -77.456 12.820 1.00 61.21 179 SER B C 1
ATOM 1445 O O . SER A 1 189 ? 26.158 -77.003 11.844 1.00 66.59 179 SER B O 1
ATOM 1448 N N . VAL A 1 190 ? 26.187 -77.993 13.868 1.00 62.55 180 VAL B N 1
ATOM 1449 C CA . VAL A 1 190 ? 27.638 -78.035 13.922 1.00 57.53 180 VAL B CA 1
ATOM 1450 C C . VAL A 1 190 ? 28.216 -79.066 12.970 1.00 57.62 180 VAL B C 1
ATOM 1451 O O . VAL A 1 190 ? 29.431 -79.088 12.746 1.00 55.98 180 VAL B O 1
ATOM 1455 N N . TRP A 1 191 ? 27.379 -79.923 12.392 1.00 62.28 181 TRP B N 1
ATOM 1456 C CA . TRP A 1 191 ? 27.868 -80.872 11.391 1.00 64.72 181 TRP B CA 1
ATOM 1457 C C . TRP A 1 191 ? 27.890 -80.300 9.980 1.00 63.68 181 TRP B C 1
ATOM 1458 O O . TRP A 1 191 ? 28.703 -80.728 9.158 1.00 64.40 181 TRP B O 1
ATOM 1469 N N . ARG A 1 192 ? 27.036 -79.333 9.683 1.00 63.99 182 ARG B N 1
ATOM 1470 C CA . ARG A 1 192 ? 26.864 -78.863 8.318 1.00 67.89 182 ARG B CA 1
ATOM 1471 C C . ARG A 1 192 ? 27.676 -77.596 8.080 1.00 60.98 182 ARG B C 1
ATOM 1472 O O . ARG A 1 192 ? 27.152 -76.543 7.790 1.00 69.71 182 ARG B O 1
ATOM 1480 N N . MET A 1 193 ? 28.983 -77.711 8.190 1.00 59.74 183 MET B N 1
ATOM 1481 C CA . MET A 1 193 ? 29.841 -76.532 8.141 1.00 63.48 183 MET B CA 1
ATOM 1482 C C . MET A 1 193 ? 30.874 -76.683 7.050 1.00 60.03 183 MET B C 1
ATOM 1483 O O . MET A 1 193 ? 32.057 -76.386 7.234 1.00 63.34 183 MET B O 1
ATOM 1488 N N . ASP A 1 194 ? 30.419 -77.140 5.890 1.00 60.54 184 ASP B N 1
ATOM 1489 C CA . ASP A 1 194 ? 31.263 -77.562 4.780 1.00 61.58 184 ASP B CA 1
ATOM 1490 C C . ASP A 1 194 ? 31.960 -76.385 4.097 1.00 59.39 184 ASP B C 1
ATOM 1491 O O . ASP A 1 194 ? 31.525 -75.233 4.173 1.00 59.02 184 ASP B O 1
ATOM 1496 N N . SER A 1 195 ? 33.013 -76.712 3.342 1.00 60.71 185 SER B N 1
ATOM 1497 C CA . SER A 1 195 ? 33.851 -75.724 2.667 1.00 60.43 185 SER B CA 1
ATOM 1498 C C . SER A 1 195 ? 33.108 -74.879 1.635 1.00 56.86 185 SER B C 1
ATOM 1499 O O . SER A 1 195 ? 33.708 -73.938 1.105 1.00 57.92 185 SER B O 1
ATOM 1502 N N . ASP A 1 196 ? 31.843 -75.158 1.321 1.00 54.63 186 ASP B N 1
ATOM 1503 C CA . ASP A 1 196 ? 31.097 -74.198 0.515 1.00 56.12 186 ASP B CA 1
ATOM 1504 C C . ASP A 1 196 ? 30.886 -72.920 1.295 1.00 56.03 186 ASP B C 1
ATOM 1505 O O . ASP A 1 196 ? 31.197 -71.822 0.813 1.00 54.14 186 ASP B O 1
ATOM 1510 N N . ILE A 1 197 ? 30.391 -73.058 2.530 1.00 62.83 187 ILE B N 1
ATOM 1511 C CA . ILE A 1 197 ? 30.163 -71.911 3.400 1.00 56.86 187 ILE B CA 1
ATOM 1512 C C . ILE A 1 197 ? 31.474 -71.204 3.693 1.00 53.17 187 ILE B C 1
ATOM 1513 O O . ILE A 1 197 ? 31.555 -69.966 3.640 1.00 50.72 187 ILE B O 1
ATOM 1518 N N . LYS A 1 198 ? 32.527 -71.975 3.972 1.00 46.63 188 LYS B N 1
ATOM 1519 C CA . LYS A 1 198 ? 33.812 -71.351 4.255 1.00 47.41 188 LYS B CA 1
ATOM 1520 C C . LYS A 1 198 ? 34.212 -70.427 3.118 1.00 52.60 188 LYS B C 1
ATOM 1521 O O . LYS A 1 198 ? 34.732 -69.330 3.348 1.00 47.46 188 LYS B O 1
ATOM 1527 N N . ASN A 1 199 ? 33.880 -70.824 1.884 1.00 57.86 189 ASN B N 1
ATOM 1528 C CA . ASN A 1 199 ? 34.350 -70.145 0.687 1.00 52.53 189 ASN B CA 1
ATOM 1529 C C . ASN A 1 199 ? 33.599 -68.837 0.442 1.00 51.46 189 ASN B C 1
ATOM 1530 O O . ASN A 1 199 ? 34.210 -67.822 0.079 1.00 47.19 189 ASN B O 1
ATOM 1535 N N . CYS A 1 200 ? 32.280 -68.826 0.644 1.00 50.37 190 CYS B N 1
ATOM 1536 C CA . CYS A 1 200 ? 31.556 -67.561 0.550 1.00 49.48 190 CYS B CA 1
ATOM 1537 C C . CYS A 1 200 ? 31.986 -66.577 1.635 1.00 49.52 190 CYS B C 1
ATOM 1538 O O . CYS A 1 200 ? 32.282 -65.411 1.334 1.00 45.76 190 CYS B O 1
ATOM 1541 N N . SER A 1 201 ? 31.990 -67.019 2.903 1.00 48.66 191 SER B N 1
ATOM 1542 C CA . SER A 1 201 ? 32.491 -66.210 4.013 1.00 46.95 191 SER B CA 1
ATOM 1543 C C . SER A 1 201 ? 33.807 -65.520 3.703 1.00 46.47 191 SER B C 1
ATOM 1544 O O . SER A 1 201 ? 33.915 -64.289 3.757 1.00 45.98 191 SER B O 1
ATOM 1547 N N . LYS A 1 202 ? 34.826 -66.319 3.391 1.00 46.66 192 LYS B N 1
ATOM 1548 C CA . LYS A 1 202 ? 36.151 -65.763 3.187 1.00 43.42 192 LYS B CA 1
ATOM 1549 C C . LYS A 1 202 ? 36.163 -64.780 2.029 1.00 45.28 192 LYS B C 1
ATOM 1550 O O . LYS A 1 202 ? 36.843 -63.743 2.099 1.00 49.25 192 LYS B O 1
ATOM 1556 N N . THR A 1 203 ? 35.367 -65.048 0.991 1.00 47.15 193 THR B N 1
ATOM 1557 C CA . THR A 1 203 ? 35.336 -64.178 -0.183 1.00 48.25 193 THR B CA 1
ATOM 1558 C C . THR A 1 203 ? 34.737 -62.829 0.157 1.00 43.55 193 THR B C 1
ATOM 1559 O O . THR A 1 203 ? 35.371 -61.787 -0.034 1.00 47.10 193 THR B O 1
ATOM 1563 N N . VAL A 1 204 ? 33.497 -62.827 0.646 1.00 45.51 194 VAL B N 1
ATOM 1564 C CA . VAL A 1 204 ? 32.884 -61.574 1.084 1.00 44.32 194 VAL B CA 1
ATOM 1565 C C . VAL A 1 204 ? 33.786 -60.869 2.088 1.00 44.09 194 VAL B C 1
ATOM 1566 O O . VAL A 1 204 ? 34.073 -59.674 1.937 1.00 42.62 194 VAL B O 1
ATOM 1570 N N . ILE A 1 205 ? 34.292 -61.607 3.098 1.00 38.14 195 ILE B N 1
ATOM 1571 C CA . ILE A 1 205 ? 35.142 -60.977 4.117 1.00 40.14 195 ILE B CA 1
ATOM 1572 C C . ILE A 1 205 ? 36.280 -60.197 3.475 1.00 44.10 195 ILE B C 1
ATOM 1573 O O . ILE A 1 205 ? 36.542 -59.039 3.847 1.00 40.53 195 ILE B O 1
ATOM 1578 N N . GLY A 1 206 ? 36.971 -60.821 2.491 1.00 42.00 196 GLY B N 1
ATOM 1579 C CA . GLY A 1 206 ? 38.061 -60.138 1.813 1.00 40.86 196 GLY B CA 1
ATOM 1580 C C . GLY A 1 206 ? 37.623 -58.830 1.184 1.00 42.54 196 GLY B C 1
ATOM 1581 O O . GLY A 1 206 ? 38.362 -57.839 1.171 1.00 40.17 196 GLY B O 1
ATOM 1582 N N . ILE A 1 207 ? 36.400 -58.783 0.699 1.00 41.40 197 ILE B N 1
ATOM 1583 C CA . ILE A 1 207 ? 35.968 -57.579 0.027 1.00 43.46 197 ILE B CA 1
ATOM 1584 C C . ILE A 1 207 ? 35.705 -56.479 1.029 1.00 38.21 197 ILE B C 1
ATOM 1585 O O . ILE A 1 207 ? 36.237 -55.375 0.902 1.00 40.99 197 ILE B O 1
ATOM 1590 N N . PHE A 1 208 ? 34.908 -56.780 2.059 1.00 48.53 198 PHE B N 1
ATOM 1591 C CA . PHE A 1 208 ? 34.700 -55.856 3.187 1.00 45.80 198 PHE B CA 1
ATOM 1592 C C . PHE A 1 208 ? 36.023 -55.338 3.739 1.00 37.41 198 PHE B C 1
ATOM 1593 O O . PHE A 1 208 ? 36.213 -54.124 3.883 1.00 37.32 198 PHE B O 1
ATOM 1601 N N . GLN A 1 209 ? 36.965 -56.244 4.011 1.00 34.03 199 GLN B N 1
ATOM 1602 C CA . GLN A 1 209 ? 38.273 -55.824 4.510 1.00 36.02 199 GLN B CA 1
ATOM 1603 C C . GLN A 1 209 ? 39.017 -54.932 3.510 1.00 45.61 199 GLN B C 1
ATOM 1604 O O . GLN A 1 209 ? 39.521 -53.865 3.876 1.00 49.11 199 GLN B O 1
ATOM 1610 N N . LYS A 1 210 ? 39.105 -55.347 2.235 1.00 49.31 200 LYS B N 1
ATOM 1611 C CA . LYS A 1 210 ? 39.959 -54.630 1.289 1.00 44.72 200 LYS B CA 1
ATOM 1612 C C . LYS A 1 210 ? 39.302 -53.382 0.724 1.00 42.65 200 LYS B C 1
ATOM 1613 O O . LYS A 1 210 ? 40.013 -52.433 0.372 1.00 45.00 200 LYS B O 1
ATOM 1619 N N . TYR A 1 211 ? 37.967 -53.356 0.627 1.00 42.34 201 TYR B N 1
ATOM 1620 C CA . TYR A 1 211 ? 37.267 -52.286 -0.078 1.00 45.22 201 TYR B CA 1
ATOM 1621 C C . TYR A 1 211 ? 36.205 -51.588 0.746 1.00 43.64 201 TYR B C 1
ATOM 1622 O O . TYR A 1 211 ? 35.668 -50.578 0.304 1.00 47.93 201 TYR B O 1
ATOM 1631 N N . TYR A 1 212 ? 35.901 -52.050 1.908 1.00 48.19 202 TYR B N 1
ATOM 1632 C CA . TYR A 1 212 ? 34.956 -51.225 2.628 1.00 48.13 202 TYR B CA 1
ATOM 1633 C C . TYR A 1 212 ? 35.500 -50.826 4.014 1.00 43.89 202 TYR B C 1
ATOM 1634 O O . TYR A 1 212 ? 34.723 -50.877 4.973 1.00 45.33 202 TYR B O 1
ATOM 1643 N N . PRO A 1 213 ? 36.730 -50.341 4.179 1.00 43.86 203 PRO B N 1
ATOM 1644 C CA . PRO A 1 213 ? 37.233 -50.126 5.515 1.00 47.80 203 PRO B CA 1
ATOM 1645 C C . PRO A 1 213 ? 36.527 -48.940 6.163 1.00 51.05 203 PRO B C 1
ATOM 1646 O O . PRO A 1 213 ? 35.973 -48.062 5.500 1.00 52.50 203 PRO B O 1
ATOM 1650 N N . GLU A 1 214 ? 36.599 -48.888 7.492 1.00 46.45 204 GLU B N 1
ATOM 1651 C CA . GLU A 1 214 ? 36.107 -47.741 8.252 1.00 46.78 204 GLU B CA 1
ATOM 1652 C C . GLU A 1 214 ? 34.630 -47.469 8.005 1.00 43.74 204 GLU B C 1
ATOM 1653 O O . GLU A 1 214 ? 34.192 -46.314 8.013 1.00 39.49 204 GLU B O 1
ATOM 1659 N N . LEU A 1 215 ? 33.845 -48.541 7.825 1.00 47.76 205 LEU B N 1
ATOM 1660 C CA . LEU A 1 215 ? 32.394 -48.417 7.732 1.00 46.15 205 LEU B CA 1
ATOM 1661 C C . LEU A 1 215 ? 31.623 -49.246 8.752 1.00 45.21 205 LEU B C 1
ATOM 1662 O O . LEU A 1 215 ? 30.415 -49.044 8.886 1.00 47.43 205 LEU B O 1
ATOM 1667 N N . LEU A 1 216 ? 32.259 -50.164 9.466 1.00 46.29 206 LEU B N 1
ATOM 1668 C CA . LEU A 1 216 ? 31.553 -50.954 10.478 1.00 46.56 206 LEU B CA 1
ATOM 1669 C C . LEU A 1 216 ? 31.780 -50.328 11.837 1.00 45.96 206 LEU B C 1
ATOM 1670 O O . LEU A 1 216 ? 32.912 -49.961 12.167 1.00 48.13 206 LEU B O 1
ATOM 1675 N N . TYR A 1 217 ? 30.709 -50.198 12.627 1.00 48.70 207 TYR B N 1
ATOM 1676 C CA . TYR A 1 217 ? 30.855 -49.818 14.043 1.00 45.69 207 TYR B CA 1
ATOM 1677 C C . TYR A 1 217 ? 30.808 -51.039 14.942 1.00 38.90 207 TYR B C 1
ATOM 1678 O O . TYR A 1 217 ? 31.764 -51.286 15.667 1.00 44.37 207 TYR B O 1
ATOM 1687 N N . ALA A 1 218 ? 29.726 -51.817 14.878 1.00 40.16 208 ALA B N 1
ATOM 1688 C CA . ALA A 1 218 ? 29.570 -53.041 15.649 1.00 38.50 208 ALA B CA 1
ATOM 1689 C C . ALA A 1 218 ? 28.905 -54.100 14.801 1.00 45.04 208 ALA B C 1
ATOM 1690 O O . ALA A 1 218 ? 28.015 -53.791 14.002 1.00 45.89 208 ALA B O 1
ATOM 1692 N N . LYS A 1 219 ? 29.307 -55.350 15.009 1.00 45.94 209 LYS B N 1
ATOM 1693 C CA . LYS A 1 219 ? 28.689 -56.500 14.364 1.00 42.02 209 LYS B CA 1
ATOM 1694 C C . LYS A 1 219 ? 28.333 -57.548 15.426 1.00 49.89 209 LYS B C 1
ATOM 1695 O O . LYS A 1 219 ? 29.176 -57.913 16.264 1.00 46.73 209 LYS B O 1
ATOM 1701 N N . TYR A 1 220 ? 27.070 -58.005 15.419 1.00 47.78 210 TYR B N 1
ATOM 1702 C CA . TYR A 1 220 ? 26.566 -58.942 16.416 1.00 46.87 210 TYR B CA 1
ATOM 1703 C C . TYR A 1 220 ? 26.249 -60.259 15.735 1.00 45.37 210 TYR B C 1
ATOM 1704 O O . TYR A 1 220 ? 25.651 -60.279 14.657 1.00 44.98 210 TYR B O 1
ATOM 1713 N N . PHE A 1 221 ? 26.631 -61.354 16.384 1.00 46.55 211 PHE B N 1
ATOM 1714 C CA . PHE A 1 221 ? 26.451 -62.702 15.863 1.00 46.20 211 PHE B CA 1
ATOM 1715 C C . PHE A 1 221 ? 25.578 -63.411 16.875 1.00 45.74 211 PHE B C 1
ATOM 1716 O O . PHE A 1 221 ? 26.093 -63.859 17.900 1.00 47.83 211 PHE B O 1
ATOM 1724 N N . VAL A 1 222 ? 24.277 -63.527 16.615 1.00 46.40 212 VAL B N 1
ATOM 1725 C CA . VAL A 1 222 ? 23.356 -63.960 17.662 1.00 46.84 212 VAL B CA 1
ATOM 1726 C C . VAL A 1 222 ? 22.809 -65.355 17.373 1.00 44.61 212 VAL B C 1
ATOM 1727 O O . VAL A 1 222 ? 22.778 -65.826 16.243 1.00 48.37 212 VAL B O 1
ATOM 1731 N N . ASN A 1 223 ? 22.404 -66.029 18.441 1.00 46.28 213 ASN B N 1
ATOM 1732 C CA . ASN A 1 223 ? 21.815 -67.356 18.399 1.00 44.27 213 ASN B CA 1
ATOM 1733 C C . ASN A 1 223 ? 22.819 -68.400 17.932 1.00 47.52 213 ASN B C 1
ATOM 1734 O O . ASN A 1 223 ? 22.503 -69.280 17.134 1.00 46.97 213 ASN B O 1
ATOM 1739 N N . VAL A 1 224 ? 24.013 -68.333 18.518 1.00 49.27 214 VAL B N 1
ATOM 1740 C CA . VAL A 1 224 ? 25.201 -69.129 18.221 1.00 46.32 214 VAL B CA 1
ATOM 1741 C C . VAL A 1 224 ? 25.495 -70.008 19.435 1.00 49.59 214 VAL B C 1
ATOM 1742 O O . VAL A 1 224 ? 25.998 -69.507 20.447 1.00 47.17 214 VAL B O 1
ATOM 1746 N N . PRO A 1 225 ? 25.239 -71.301 19.376 1.00 52.89 215 PRO B N 1
ATOM 1747 C CA . PRO A 1 225 ? 25.716 -72.210 20.436 1.00 47.20 215 PRO B CA 1
ATOM 1748 C C . PRO A 1 225 ? 27.216 -72.104 20.733 1.00 50.66 215 PRO B C 1
ATOM 1749 O O . PRO A 1 225 ? 27.973 -71.665 19.866 1.00 52.86 215 PRO B O 1
ATOM 1753 N N . THR A 1 226 ? 27.676 -72.513 21.933 1.00 53.39 216 THR B N 1
ATOM 1754 C CA . THR A 1 226 ? 29.103 -72.446 22.289 1.00 52.91 216 THR B CA 1
ATOM 1755 C C . THR A 1 226 ? 29.923 -73.586 21.704 1.00 53.46 216 THR B C 1
ATOM 1756 O O . THR A 1 226 ? 31.168 -73.557 21.789 1.00 49.97 216 THR B O 1
ATOM 1760 N N . VAL A 1 227 ? 29.259 -74.596 21.127 1.00 51.44 217 VAL B N 1
ATOM 1761 C CA . VAL A 1 227 ? 29.972 -75.660 20.428 1.00 50.76 217 VAL B CA 1
ATOM 1762 C C . VAL A 1 227 ? 30.531 -75.177 19.108 1.00 54.79 217 VAL B C 1
ATOM 1763 O O . VAL A 1 227 ? 31.159 -75.969 18.383 1.00 53.33 217 VAL B O 1
ATOM 1767 N N . PHE A 1 228 ? 30.339 -73.887 18.808 1.00 49.44 218 PHE B N 1
ATOM 1768 C CA . PHE A 1 228 ? 30.756 -73.233 17.591 1.00 48.14 218 PHE B CA 1
ATOM 1769 C C . PHE A 1 228 ? 32.020 -72.412 17.777 1.00 52.22 218 PHE B C 1
ATOM 1770 O O . PHE A 1 228 ? 32.397 -71.639 16.875 1.00 53.99 218 PHE B O 1
ATOM 1778 N N . GLY A 1 229 ? 32.671 -72.536 18.930 1.00 55.75 219 GLY B N 1
ATOM 1779 C CA . GLY A 1 229 ? 33.850 -71.717 19.193 1.00 58.10 219 GLY B CA 1
ATOM 1780 C C . GLY A 1 229 ? 34.928 -71.880 18.136 1.00 57.70 219 GLY B C 1
ATOM 1781 O O . GLY A 1 229 ? 35.573 -70.907 17.732 1.00 58.70 219 GLY B O 1
ATOM 1782 N N . TRP A 1 230 ? 35.120 -73.109 17.657 1.00 53.88 220 TRP B N 1
ATOM 1783 C CA . TRP A 1 230 ? 36.148 -73.361 16.664 1.00 53.23 220 TRP B CA 1
ATOM 1784 C C . TRP A 1 230 ? 35.840 -72.689 15.335 1.00 56.14 220 TRP B C 1
ATOM 1785 O O . TRP A 1 230 ? 36.765 -72.322 14.594 1.00 59.09 220 TRP B O 1
ATOM 1796 N N . VAL A 1 231 ? 34.563 -72.560 14.985 1.00 50.88 221 VAL B N 1
ATOM 1797 C CA . VAL A 1 231 ? 34.222 -71.787 13.802 1.00 49.79 221 VAL B CA 1
ATOM 1798 C C . VAL A 1 231 ? 34.655 -70.345 13.992 1.00 51.31 221 VAL B C 1
ATOM 1799 O O . VAL A 1 231 ? 35.417 -69.794 13.190 1.00 53.24 221 VAL B O 1
ATOM 1803 N N . TYR A 1 232 ? 34.192 -69.721 15.077 1.00 52.49 222 TYR B N 1
ATOM 1804 C CA . TYR A 1 232 ? 34.512 -68.319 15.330 1.00 50.88 222 TYR B CA 1
ATOM 1805 C C . TYR A 1 232 ? 36.010 -68.085 15.374 1.00 48.28 222 TYR B C 1
ATOM 1806 O O . TYR A 1 232 ? 36.501 -67.054 14.909 1.00 49.46 222 TYR B O 1
ATOM 1815 N N . ASP A 1 233 ? 36.755 -69.014 15.948 1.00 48.89 223 ASP B N 1
ATOM 1816 C CA . ASP A 1 233 ? 38.188 -68.804 15.990 1.00 51.35 223 ASP B CA 1
ATOM 1817 C C . ASP A 1 233 ? 38.791 -68.868 14.603 1.00 53.76 223 ASP B C 1
ATOM 1818 O O . ASP A 1 233 ? 39.646 -68.043 14.270 1.00 56.91 223 ASP B O 1
ATOM 1823 N N . LEU A 1 234 ? 38.341 -69.819 13.766 1.00 54.11 224 LEU B N 1
ATOM 1824 C CA . LEU A 1 234 ? 38.951 -69.961 12.445 1.00 56.48 224 LEU B CA 1
ATOM 1825 C C . LEU A 1 234 ? 38.596 -68.793 11.538 1.00 52.77 224 LEU B C 1
ATOM 1826 O O . LEU A 1 234 ? 39.469 -68.276 10.843 1.00 55.10 224 LEU B O 1
ATOM 1831 N N . ILE A 1 235 ? 37.337 -68.340 11.547 1.00 51.36 225 ILE B N 1
ATOM 1832 C CA . ILE A 1 235 ? 36.953 -67.239 10.661 1.00 50.57 225 ILE B CA 1
ATOM 1833 C C . ILE A 1 235 ? 37.722 -65.966 11.018 1.00 52.99 225 ILE B C 1
ATOM 1834 O O . ILE A 1 235 ? 38.298 -65.308 10.145 1.00 51.54 225 ILE B O 1
ATOM 1839 N N . LYS A 1 236 ? 37.761 -65.617 12.314 1.00 55.50 226 LYS B N 1
ATOM 1840 C CA . LYS A 1 236 ? 38.414 -64.393 12.784 1.00 47.82 226 LYS B CA 1
ATOM 1841 C C . LYS A 1 236 ? 39.820 -64.213 12.234 1.00 48.82 226 LYS B C 1
ATOM 1842 O O . LYS A 1 236 ? 40.314 -63.083 12.162 1.00 53.19 226 LYS B O 1
ATOM 1848 N N . LYS A 1 237 ? 40.503 -65.300 11.886 1.00 47.31 227 LYS B N 1
ATOM 1849 C CA . LYS A 1 237 ? 41.842 -65.145 11.324 1.00 50.51 227 LYS B CA 1
ATOM 1850 C C . LYS A 1 237 ? 41.846 -64.504 9.934 1.00 48.36 227 LYS B C 1
ATOM 1851 O O . LYS A 1 237 ? 42.931 -64.288 9.386 1.00 51.52 227 LYS B O 1
ATOM 1857 N N . PHE A 1 238 ? 40.687 -64.195 9.361 1.00 44.86 228 PHE B N 1
ATOM 1858 C CA . PHE A 1 238 ? 40.596 -63.463 8.110 1.00 46.69 228 PHE B CA 1
ATOM 1859 C C . PHE A 1 238 ? 40.221 -61.988 8.267 1.00 46.37 228 PHE B C 1
ATOM 1860 O O . PHE A 1 238 ? 40.035 -61.315 7.249 1.00 47.78 228 PHE B O 1
ATOM 1868 N N . VAL A 1 239 ? 40.089 -61.459 9.488 1.00 45.71 229 VAL B N 1
ATOM 1869 C CA . VAL A 1 239 ? 39.799 -60.037 9.666 1.00 45.91 229 VAL B CA 1
ATOM 1870 C C . VAL A 1 239 ? 40.872 -59.403 10.534 1.00 50.05 229 VAL B C 1
ATOM 1871 O O . VAL A 1 239 ? 41.531 -60.072 11.351 1.00 52.27 229 VAL B O 1
ATOM 1875 N N . ASP A 1 240 ? 41.017 -58.083 10.373 1.00 43.61 230 ASP B N 1
ATOM 1876 C CA . ASP A 1 240 ? 41.994 -57.349 11.162 1.00 49.11 230 ASP B CA 1
ATOM 1877 C C . ASP A 1 240 ? 41.482 -57.008 12.582 1.00 58.68 230 ASP B C 1
ATOM 1878 O O . ASP A 1 240 ? 40.269 -56.899 12.854 1.00 50.86 230 ASP B O 1
ATOM 1883 N N . GLU A 1 241 ? 42.447 -56.866 13.497 1.00 53.56 231 GLU B N 1
ATOM 1884 C CA . GLU A 1 241 ? 42.216 -56.452 14.866 1.00 54.33 231 GLU B CA 1
ATOM 1885 C C . GLU A 1 241 ? 41.219 -55.304 14.937 1.00 53.77 231 GLU B C 1
ATOM 1886 O O . GLU A 1 241 ? 40.331 -55.302 15.797 1.00 53.99 231 GLU B O 1
ATOM 1892 N N . THR A 1 242 ? 41.319 -54.339 14.031 1.00 53.46 232 THR B N 1
ATOM 1893 C CA . THR A 1 242 ? 40.405 -53.212 14.115 1.00 54.15 232 THR B CA 1
ATOM 1894 C C . THR A 1 242 ? 38.970 -53.689 13.974 1.00 50.23 232 THR B C 1
ATOM 1895 O O . THR A 1 242 ? 38.123 -53.366 14.811 1.00 53.28 232 THR B O 1
ATOM 1899 N N . THR A 1 243 ? 38.667 -54.509 12.969 1.00 47.19 233 THR B N 1
ATOM 1900 C CA . THR A 1 243 ? 37.253 -54.854 12.970 1.00 52.83 233 THR B CA 1
ATOM 1901 C C . THR A 1 243 ? 36.956 -55.991 13.938 1.00 48.09 233 THR B C 1
ATOM 1902 O O . THR A 1 243 ? 35.847 -56.039 14.462 1.00 47.73 233 THR B O 1
ATOM 1906 N N . ARG A 1 244 ? 37.928 -56.851 14.253 1.00 47.87 234 ARG B N 1
ATOM 1907 C CA . ARG A 1 244 ? 37.688 -57.884 15.260 1.00 46.32 234 ARG B CA 1
ATOM 1908 C C . ARG A 1 244 ? 37.263 -57.295 16.604 1.00 48.63 234 ARG B C 1
ATOM 1909 O O . ARG A 1 244 ? 36.374 -57.838 17.264 1.00 48.83 234 ARG B O 1
ATOM 1917 N N . LYS A 1 245 ? 37.834 -56.167 17.014 1.00 46.23 235 LYS B N 1
ATOM 1918 C CA . LYS A 1 245 ? 37.372 -55.575 18.264 1.00 45.38 235 LYS B CA 1
ATOM 1919 C C . LYS A 1 245 ? 35.910 -55.123 18.226 1.00 46.75 235 LYS B C 1
ATOM 1920 O O . LYS A 1 245 ? 35.369 -54.755 19.283 1.00 47.41 235 LYS B O 1
ATOM 1926 N N . LYS A 1 246 ? 35.263 -55.107 17.058 1.00 41.42 236 LYS B N 1
ATOM 1927 C CA . LYS A 1 246 ? 33.878 -54.684 16.977 1.00 35.81 236 LYS B CA 1
ATOM 1928 C C . LYS A 1 246 ? 32.921 -55.859 16.956 1.00 41.78 236 LYS B C 1
ATOM 1929 O O . LYS A 1 246 ? 31.708 -55.652 16.852 1.00 43.94 236 LYS B O 1
ATOM 1935 N N . PHE A 1 247 ? 33.437 -57.076 17.113 1.00 46.91 237 PHE B N 1
ATOM 1936 C CA . PHE A 1 247 ? 32.646 -58.305 17.094 1.00 46.50 237 PHE B CA 1
ATOM 1937 C C . PHE A 1 247 ? 32.110 -58.686 18.478 1.00 40.15 237 PHE B C 1
ATOM 1938 O O . PHE A 1 247 ? 32.857 -58.699 19.454 1.00 42.35 237 PHE B O 1
ATOM 1946 N N . VAL A 1 248 ? 30.831 -59.062 18.531 1.00 39.99 238 VAL B N 1
ATOM 1947 C CA . VAL A 1 248 ? 30.152 -59.551 19.735 1.00 42.63 238 VAL B CA 1
ATOM 1948 C C . VAL A 1 248 ? 29.312 -60.777 19.399 1.00 42.74 238 VAL B C 1
ATOM 1949 O O . VAL A 1 248 ? 28.485 -60.722 18.485 1.00 49.19 238 VAL B O 1
ATOM 1953 N N . VAL A 1 249 ? 29.461 -61.850 20.173 1.00 40.25 239 VAL B N 1
ATOM 1954 C CA . VAL A 1 249 ? 28.806 -63.133 19.930 1.00 40.30 239 VAL B CA 1
ATOM 1955 C C . VAL A 1 249 ? 27.793 -63.379 21.043 1.00 46.35 239 VAL B C 1
ATOM 1956 O O . VAL A 1 249 ? 28.141 -63.326 22.228 1.00 55.22 239 VAL B O 1
ATOM 1960 N N . LEU A 1 250 ? 26.548 -63.669 20.671 1.00 44.64 240 LEU B N 1
ATOM 1961 C CA . LEU A 1 250 ? 25.445 -63.791 21.617 1.00 45.08 240 LEU B CA 1
ATOM 1962 C C . LEU A 1 250 ? 24.835 -65.167 21.454 1.00 46.89 240 LEU B C 1
ATOM 1963 O O . LEU A 1 250 ? 24.172 -65.421 20.449 1.00 49.56 240 LEU B O 1
ATOM 1968 N N . THR A 1 251 ? 24.998 -66.044 22.449 1.00 47.70 241 THR B N 1
ATOM 1969 C CA . THR A 1 251 ? 24.317 -67.330 22.362 1.00 41.23 241 THR B CA 1
ATOM 1970 C C . THR A 1 251 ? 22.794 -67.194 22.408 1.00 51.61 241 THR B C 1
ATOM 1971 O O . THR A 1 251 ? 22.097 -67.949 21.709 1.00 57.41 241 THR B O 1
ATOM 1975 N N . ASP A 1 252 ? 22.260 -66.203 23.145 1.00 51.99 242 ASP B N 1
ATOM 1976 C CA . ASP A 1 252 ? 20.817 -65.972 23.313 1.00 53.30 242 ASP B CA 1
ATOM 1977 C C . ASP A 1 252 ? 20.383 -64.728 22.528 1.00 55.70 242 ASP B C 1
ATOM 1978 O O . ASP A 1 252 ? 20.624 -63.599 22.964 1.00 59.90 242 ASP B O 1
ATOM 1983 N N . GLY A 1 253 ? 19.695 -64.924 21.401 1.00 53.48 243 GLY B N 1
ATOM 1984 C CA . GLY A 1 253 ? 19.332 -63.793 20.551 1.00 51.37 243 GLY B CA 1
ATOM 1985 C C . GLY A 1 253 ? 18.419 -62.763 21.196 1.00 59.10 243 GLY B C 1
ATOM 1986 O O . GLY A 1 253 ? 18.363 -61.614 20.738 1.00 56.89 243 GLY B O 1
ATOM 1987 N N . SER A 1 254 ? 17.691 -63.141 22.249 1.00 66.00 244 SER B N 1
ATOM 1988 C CA . SER A 1 254 ? 16.794 -62.185 22.893 1.00 59.66 244 SER B CA 1
ATOM 1989 C C . SER A 1 254 ? 17.537 -61.147 23.714 1.00 54.23 244 SER B C 1
ATOM 1990 O O . SER A 1 254 ? 16.916 -60.175 24.157 1.00 58.81 244 SER B O 1
ATOM 1993 N N . LYS A 1 255 ? 18.843 -61.309 23.908 1.00 50.74 245 LYS B N 1
ATOM 1994 C CA . LYS A 1 255 ? 19.620 -60.259 24.554 1.00 53.19 245 LYS B CA 1
ATOM 1995 C C . LYS A 1 255 ? 19.972 -59.130 23.607 1.00 55.45 245 LYS B C 1
ATOM 1996 O O . LYS A 1 255 ? 20.598 -58.163 24.046 1.00 52.16 245 LYS B O 1
ATOM 2002 N N . LEU A 1 256 ? 19.587 -59.223 22.327 1.00 54.97 246 LEU B N 1
ATOM 2003 C CA . LEU A 1 256 ? 20.116 -58.278 21.362 1.00 50.83 246 LEU B CA 1
ATOM 2004 C C . LEU A 1 256 ? 19.666 -56.865 21.676 1.00 52.12 246 LEU B C 1
ATOM 2005 O O . LEU A 1 256 ? 20.384 -55.907 21.371 1.00 55.51 246 LEU B O 1
ATOM 2010 N N . GLY A 1 257 ? 18.495 -56.706 22.294 1.00 50.47 247 GLY B N 1
ATOM 2011 C CA . GLY A 1 257 ? 18.021 -55.370 22.613 1.00 50.20 247 GLY B CA 1
ATOM 2012 C C . GLY A 1 257 ? 18.879 -54.644 23.628 1.00 49.97 247 GLY B C 1
ATOM 2013 O O . GLY A 1 257 ? 18.870 -53.408 23.669 1.00 53.13 247 GLY B O 1
ATOM 2014 N N . GLN A 1 258 ? 19.628 -55.387 24.442 1.00 49.38 248 GLN B N 1
ATOM 2015 C CA . GLN A 1 258 ? 20.621 -54.778 25.313 1.00 45.93 248 GLN B CA 1
ATOM 2016 C C . GLN A 1 258 ? 21.665 -54.001 24.532 1.00 49.83 248 GLN B C 1
ATOM 2017 O O . GLN A 1 258 ? 22.337 -53.145 25.114 1.00 53.33 248 GLN B O 1
ATOM 2023 N N . TYR A 1 259 ? 21.819 -54.266 23.232 1.00 49.55 249 TYR B N 1
ATOM 2024 C CA . TYR A 1 259 ? 22.767 -53.530 22.405 1.00 46.18 249 TYR B CA 1
ATOM 2025 C C . TYR A 1 259 ? 22.122 -52.697 21.306 1.00 48.51 249 TYR B C 1
ATOM 2026 O O . TYR A 1 259 ? 22.604 -51.589 21.025 1.00 50.22 249 TYR B O 1
ATOM 2035 N N . LEU A 1 260 ? 21.046 -53.173 20.664 1.00 49.93 250 LEU B N 1
ATOM 2036 C CA . LEU A 1 260 ? 20.294 -52.363 19.700 1.00 53.18 250 LEU B CA 1
ATOM 2037 C C . LEU A 1 260 ? 18.989 -51.947 20.355 1.00 56.79 250 LEU B C 1
ATOM 2038 O O . LEU A 1 260 ? 18.066 -52.764 20.459 1.00 59.37 250 LEU B O 1
ATOM 2043 N N . LYS A 1 261 ? 18.887 -50.673 20.753 1.00 59.63 251 LYS B N 1
ATOM 2044 C CA . LYS A 1 261 ? 17.772 -50.302 21.614 1.00 57.86 251 LYS B CA 1
ATOM 2045 C C . LYS A 1 261 ? 16.432 -50.557 20.930 1.00 59.66 251 LYS B C 1
ATOM 2046 O O . LYS A 1 261 ? 15.537 -51.152 21.542 1.00 57.72 251 LYS B O 1
ATOM 2052 N N . ASP A 1 262 ? 16.305 -50.241 19.636 1.00 60.68 252 ASP B N 1
ATOM 2053 C CA . ASP A 1 262 ? 14.995 -50.296 18.986 1.00 60.77 252 ASP B CA 1
ATOM 2054 C C . ASP A 1 262 ? 14.803 -51.454 18.005 1.00 53.70 252 ASP B C 1
ATOM 2055 O O . ASP A 1 262 ? 13.954 -51.380 17.116 1.00 55.92 252 ASP B O 1
ATOM 2060 N N . CYS A 1 263 ? 15.528 -52.544 18.180 1.00 50.86 253 CYS B N 1
ATOM 2061 C CA . CYS A 1 263 ? 15.283 -53.726 17.386 1.00 52.94 253 CYS B CA 1
ATOM 2062 C C . CYS A 1 263 ? 13.994 -54.402 17.852 1.00 56.96 253 CYS B C 1
ATOM 2063 O O . CYS A 1 263 ? 13.454 -54.068 18.903 1.00 60.76 253 CYS B O 1
ATOM 2066 N N . PRO A 1 264 ? 13.440 -55.342 17.087 1.00 62.32 254 PRO B N 1
ATOM 2067 C CA . PRO A 1 264 ? 12.110 -55.842 17.450 1.00 60.13 254 PRO B CA 1
ATOM 2068 C C . PRO A 1 264 ? 12.129 -56.564 18.795 1.00 59.07 254 PRO B C 1
ATOM 2069 O O . PRO A 1 264 ? 13.094 -57.252 19.140 1.00 58.10 254 PRO B O 1
ATOM 2073 N N . TYR A 1 265 ? 11.055 -56.374 19.577 1.00 66.01 255 TYR B N 1
ATOM 2074 C CA . TYR A 1 265 ? 10.897 -57.165 20.801 1.00 65.13 255 TYR B CA 1
ATOM 2075 C C . TYR A 1 265 ? 10.957 -58.645 20.481 1.00 63.60 255 TYR B C 1
ATOM 2076 O O . TYR A 1 265 ? 11.746 -59.390 21.069 1.00 65.58 255 TYR B O 1
ATOM 2085 N N . GLU A 1 266 ? 10.169 -59.088 19.509 1.00 57.31 256 GLU B N 1
ATOM 2086 C CA . GLU A 1 266 ? 10.199 -60.500 19.159 1.00 60.11 256 GLU B CA 1
ATOM 2087 C C . GLU A 1 266 ? 11.597 -60.866 18.671 1.00 64.03 256 GLU B C 1
ATOM 2088 O O . GLU A 1 266 ? 12.195 -60.148 17.869 1.00 62.25 256 GLU B O 1
ATOM 2094 N N . GLY A 1 267 ? 12.111 -61.989 19.163 1.00 67.26 257 GLY B N 1
ATOM 2095 C CA . GLY A 1 267 ? 13.444 -62.448 18.818 1.00 58.70 257 GLY B CA 1
ATOM 2096 C C . GLY A 1 267 ? 14.558 -61.623 19.441 1.00 61.69 257 GLY B C 1
ATOM 2097 O O . GLY A 1 267 ? 15.391 -62.145 20.182 1.00 65.51 257 GLY B O 1
ATOM 2098 N N . TYR A 1 268 ? 14.513 -60.348 19.259 1.00 60.91 258 TYR B N 1
ATOM 2099 C CA . TYR A 1 268 ? 15.682 -59.640 19.596 1.00 61.93 258 TYR B CA 1
ATOM 2100 C C . TYR A 1 268 ? 15.573 -58.851 20.890 1.00 59.61 258 TYR B C 1
ATOM 2101 O O . TYR A 1 268 ? 16.357 -57.977 21.136 1.00 59.07 258 TYR B O 1
ATOM 2110 N N . GLY A 1 269 ? 14.599 -59.171 21.724 1.00 58.92 259 GLY B N 1
ATOM 2111 C CA . GLY A 1 269 ? 14.478 -58.496 23.002 1.00 51.69 259 GLY B CA 1
ATOM 2112 C C . GLY A 1 269 ? 14.365 -56.990 22.956 1.00 52.46 259 GLY B C 1
ATOM 2113 O O . GLY A 1 269 ? 14.395 -56.355 24.009 1.00 58.30 259 GLY B O 1
ATOM 2114 N N . GLY A 1 270 ? 14.236 -56.385 21.789 1.00 54.52 260 GLY B N 1
ATOM 2115 C CA . GLY A 1 270 ? 14.287 -54.934 21.704 1.00 57.62 260 GLY B CA 1
ATOM 2116 C C . GLY A 1 270 ? 13.107 -54.194 22.312 1.00 58.94 260 GLY B C 1
ATOM 2117 O O . GLY A 1 270 ? 12.354 -54.771 23.091 1.00 62.11 260 GLY B O 1
ATOM 2118 N N . LYS A 1 271 ? 12.929 -52.918 21.966 1.00 56.91 261 LYS B N 1
ATOM 2119 C CA . LYS A 1 271 ? 11.876 -52.101 22.557 1.00 58.35 261 LYS B CA 1
ATOM 2120 C C . LYS A 1 271 ? 10.655 -51.925 21.667 1.00 62.89 261 LYS B C 1
ATOM 2121 O O . LYS A 1 271 ? 9.573 -51.653 22.196 1.00 69.31 261 LYS B O 1
ATOM 2127 N N . ASP A 1 272 ? 10.803 -52.046 20.347 1.00 59.21 262 ASP B N 1
ATOM 2128 C CA . ASP A 1 272 ? 9.702 -52.014 19.385 1.00 62.00 262 ASP B CA 1
ATOM 2129 C C . ASP A 1 272 ? 8.827 -53.271 19.465 1.00 67.72 262 ASP B C 1
ATOM 2130 O O . ASP A 1 272 ? 9.106 -54.272 18.793 1.00 60.97 262 ASP B O 1
ATOM 2135 N N . LYS A 1 273 ? 7.754 -53.235 20.266 1.00 70.26 263 LYS B N 1
ATOM 2136 C CA . LYS A 1 273 ? 6.814 -54.352 20.330 1.00 70.23 263 LYS B CA 1
ATOM 2137 C C . LYS A 1 273 ? 5.697 -54.241 19.299 1.00 70.61 263 LYS B C 1
ATOM 2138 O O . LYS A 1 273 ? 4.847 -55.131 19.239 1.00 74.32 263 LYS B O 1
ATOM 2144 N N . LYS A 1 274 ? 5.673 -53.183 18.486 1.00 69.26 264 LYS B N 1
ATOM 2145 C CA . LYS A 1 274 ? 4.670 -53.097 17.431 1.00 69.90 264 LYS B CA 1
ATOM 2146 C C . LYS A 1 274 ? 4.981 -54.083 16.321 1.00 69.18 264 LYS B C 1
ATOM 2147 O O . LYS A 1 274 ? 4.206 -55.006 16.057 1.00 76.50 264 LYS B O 1
ATOM 2153 N N . ASN A 1 275 ? 6.113 -53.912 15.662 1.00 70.60 265 ASN B N 1
ATOM 2154 C CA . ASN A 1 275 ? 6.431 -54.724 14.499 1.00 73.84 265 ASN B CA 1
ATOM 2155 C C . ASN A 1 275 ? 7.720 -55.510 14.712 1.00 72.75 265 ASN B C 1
ATOM 2156 O O . ASN A 1 275 ? 8.667 -55.029 15.342 1.00 72.82 265 ASN B O 1
ATOM 2161 N N . ASN A 1 276 ? 7.728 -56.731 14.184 1.00 72.42 266 ASN B N 1
ATOM 2162 C CA . ASN A 1 276 ? 8.882 -57.616 14.201 1.00 67.85 266 ASN B CA 1
ATOM 2163 C C . ASN A 1 276 ? 9.873 -57.197 13.105 1.00 71.07 266 ASN B C 1
ATOM 2164 O O . ASN A 1 276 ? 9.673 -56.206 12.394 1.00 71.66 266 ASN B O 1
ATOM 2169 N N . LEU A 1 277 ? 10.942 -57.988 12.938 1.00 65.23 267 LEU B N 1
ATOM 2170 C CA . LEU A 1 277 ? 11.994 -57.652 11.988 1.00 59.87 267 LEU B CA 1
ATOM 2171 C C . LEU A 1 277 ? 11.462 -57.532 10.566 1.00 68.09 267 LEU B C 1
ATOM 2172 O O . LEU A 1 277 ? 11.864 -56.622 9.828 1.00 67.57 267 LEU B O 1
ATOM 2177 N N . THR A 1 278 ? 10.572 -58.451 10.151 1.00 72.38 268 THR B N 1
ATOM 2178 C CA . THR A 1 278 ? 10.012 -58.386 8.794 1.00 64.51 268 THR B CA 1
ATOM 2179 C C . THR A 1 278 ? 9.256 -57.093 8.576 1.00 62.19 268 THR B C 1
ATOM 2180 O O . THR A 1 278 ? 9.403 -56.441 7.544 1.00 67.42 268 THR B O 1
ATOM 2184 N N . LYS A 1 279 ? 8.436 -56.704 9.533 1.00 67.71 269 LYS B N 1
ATOM 2185 C CA . LYS A 1 279 ? 7.696 -55.470 9.368 1.00 68.41 269 LYS B CA 1
ATOM 2186 C C . LYS A 1 279 ? 8.576 -54.247 9.540 1.00 66.91 269 LYS B C 1
ATOM 2187 O O . LYS A 1 279 ? 8.136 -53.146 9.211 1.00 69.27 269 LYS B O 1
ATOM 2193 N N . GLN A 1 280 ? 9.801 -54.403 10.041 1.00 69.94 270 GLN B N 1
ATOM 2194 C CA . GLN A 1 280 ? 10.679 -53.251 10.222 1.00 67.23 270 GLN B CA 1
ATOM 2195 C C . GLN A 1 280 ? 11.506 -52.945 8.978 1.00 59.95 270 GLN B C 1
ATOM 2196 O O . GLN A 1 280 ? 12.104 -51.869 8.893 1.00 55.12 270 GLN B O 1
ATOM 2202 N N . ASN A 1 281 ? 11.518 -53.843 8.003 1.00 59.05 271 ASN B N 1
ATOM 2203 C CA . ASN A 1 281 ? 12.380 -53.717 6.842 1.00 60.13 271 ASN B CA 1
ATOM 2204 C C . ASN A 1 281 ? 12.205 -52.388 6.117 1.00 66.38 271 ASN B C 1
ATOM 2205 O O . ASN A 1 281 ? 11.192 -51.699 6.277 1.00 74.78 271 ASN B O 1
ATOM 2210 N N . VAL A 1 282 ? 13.202 -52.012 5.336 1.00 62.23 272 VAL B N 1
ATOM 2211 C CA . VAL A 1 282 ? 13.107 -50.902 4.400 1.00 71.00 272 VAL B CA 1
ATOM 2212 C C . VAL A 1 282 ? 13.110 -51.504 2.99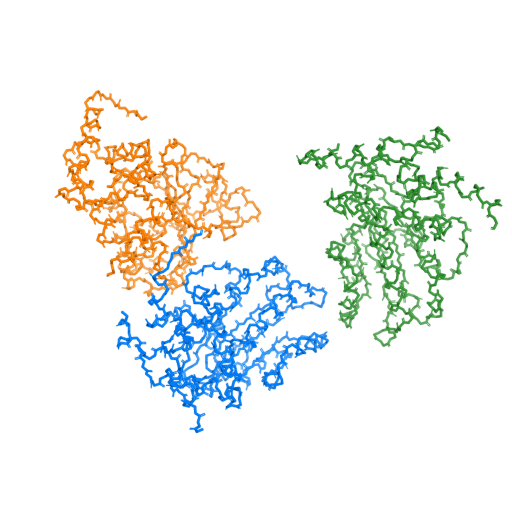8 1.00 76.03 272 VAL B C 1
ATOM 2213 O O . VAL A 1 282 ? 13.913 -52.406 2.707 1.00 72.40 272 VAL B O 1
ATOM 2217 N N . THR A 1 283 ? 12.177 -51.031 2.132 1.00 78.33 273 THR B N 1
ATOM 2218 C CA . THR A 1 283 ? 12.064 -51.581 0.773 1.00 83.88 273 THR B CA 1
ATOM 2219 C C . THR A 1 283 ? 12.254 -50.533 -0.328 1.00 87.84 273 THR B C 1
ATOM 2220 O O . THR A 1 283 ? 12.914 -50.818 -1.342 1.00 80.32 273 THR B O 1
ATOM 2224 N N . ASN A 1 284 ? 11.705 -49.330 -0.154 1.00 90.71 274 ASN B N 1
ATOM 2225 C CA . ASN A 1 284 ? 12.215 -48.137 -0.830 1.00 91.53 274 ASN B CA 1
ATOM 2226 C C . ASN A 1 284 ? 13.713 -48.004 -0.544 1.00 96.96 274 ASN B C 1
ATOM 2227 O O . ASN A 1 284 ? 14.115 -47.723 0.594 1.00 100.61 274 ASN B O 1
ATOM 2232 N N . VAL A 1 285 ? 14.559 -48.231 -1.548 1.00 97.64 275 VAL B N 1
ATOM 2233 C CA . VAL A 1 285 ? 15.996 -48.202 -1.340 1.00 95.17 275 VAL B CA 1
ATOM 2234 C C . VAL A 1 285 ? 16.678 -47.085 -2.125 1.00 93.08 275 VAL B C 1
ATOM 2235 O O . VAL A 1 285 ? 17.451 -46.320 -1.538 1.00 90.37 275 VAL B O 1
ATOM 2239 N N . HIS A 1 286 ? 16.374 -46.935 -3.435 1.00 86.52 276 HIS B N 1
ATOM 2240 C CA . HIS A 1 286 ? 16.534 -45.584 -3.985 1.00 88.97 276 HIS B CA 1
ATOM 2241 C C . HIS A 1 286 ? 17.977 -45.041 -3.942 1.00 86.90 276 HIS B C 1
ATOM 2242 O O . HIS A 1 286 ? 18.380 -44.384 -2.964 1.00 88.41 276 HIS B O 1
ATOM 2249 N N . PRO A 1 287 ? 18.813 -45.407 -4.930 1.00 79.59 277 PRO B N 1
ATOM 2250 C CA . PRO A 1 287 ? 20.222 -44.973 -4.952 1.00 75.70 277 PRO B CA 1
ATOM 2251 C C . PRO A 1 287 ? 20.444 -43.487 -4.715 1.00 72.45 277 PRO B C 1
ATOM 2252 O O . PRO A 1 287 ? 19.612 -42.641 -5.051 1.00 73.31 277 PRO B O 1
ATOM 2256 N N . THR A 1 288 ? 21.629 -43.179 -4.203 1.00 60.82 278 THR B N 1
ATOM 2257 C CA . THR A 1 288 ? 21.996 -41.797 -3.984 1.00 67.53 278 THR B CA 1
ATOM 2258 C C . THR A 1 288 ? 21.935 -41.025 -5.294 1.00 63.01 278 THR B C 1
ATOM 2259 O O . THR A 1 288 ? 21.803 -41.587 -6.372 1.00 66.10 278 THR B O 1
ATOM 2263 N N . GLU A 1 289 ? 22.011 -39.703 -5.180 1.00 68.95 279 GLU B N 1
ATOM 2264 C CA . GLU A 1 289 ? 21.869 -38.860 -6.354 1.00 66.83 279 GLU B CA 1
ATOM 2265 C C . GLU A 1 289 ? 22.958 -39.154 -7.366 1.00 67.97 279 GLU B C 1
ATOM 2266 O O . GLU A 1 289 ? 22.673 -39.480 -8.526 1.00 67.84 279 GLU B O 1
ATOM 2272 N N . TYR A 1 290 ? 24.216 -39.071 -6.939 1.00 64.23 280 TYR B N 1
ATOM 2273 C CA . TYR A 1 290 ? 25.305 -39.394 -7.849 1.00 62.65 280 TYR B CA 1
ATOM 2274 C C . TYR A 1 290 ? 25.272 -40.856 -8.247 1.00 63.10 280 TYR B C 1
ATOM 2275 O O . TYR A 1 290 ? 25.642 -41.210 -9.377 1.00 63.52 280 TYR B O 1
ATOM 2284 N N . GLY A 1 291 ? 24.872 -41.720 -7.315 1.00 57.14 281 GLY B N 1
ATOM 2285 C CA . GLY A 1 291 ? 24.772 -43.129 -7.632 1.00 58.48 281 GLY B CA 1
ATOM 2286 C C . GLY A 1 291 ? 23.904 -43.382 -8.841 1.00 58.33 281 GLY B C 1
ATOM 2287 O O . GLY A 1 291 ? 24.222 -44.223 -9.678 1.00 59.14 281 GLY B O 1
ATOM 2288 N N . LEU A 1 292 ? 22.800 -42.648 -8.950 1.00 58.28 282 LEU B N 1
ATOM 2289 C CA . LEU A 1 292 ? 21.854 -42.871 -10.034 1.00 63.06 282 LEU B CA 1
ATOM 2290 C C . LEU A 1 292 ? 22.445 -42.420 -11.367 1.00 67.39 282 LEU B C 1
ATOM 2291 O O . LEU A 1 292 ? 22.398 -43.145 -12.369 1.00 63.78 282 LEU B O 1
ATOM 2296 N N . TYR A 1 293 ? 22.999 -41.209 -11.385 1.00 66.79 283 TYR B N 1
ATOM 2297 C CA . TYR A 1 293 ? 23.769 -40.700 -12.504 1.00 62.20 283 TYR B CA 1
ATOM 2298 C C . TYR A 1 293 ? 24.756 -41.741 -13.035 1.00 64.48 283 TYR B C 1
ATOM 2299 O O . TYR A 1 293 ? 24.716 -42.108 -14.207 1.00 65.24 283 TYR B O 1
ATOM 2308 N N . ILE A 1 294 ? 25.640 -42.248 -12.173 1.00 72.82 284 ILE B N 1
ATOM 2309 C CA . ILE A 1 294 ? 26.646 -43.212 -12.620 1.00 68.96 284 ILE B CA 1
ATOM 2310 C C . ILE A 1 294 ? 25.987 -44.417 -13.262 1.00 71.06 284 ILE B C 1
ATOM 2311 O O . ILE A 1 294 ? 26.474 -44.954 -14.269 1.00 66.33 284 ILE B O 1
ATOM 2316 N N . LEU A 1 295 ? 24.866 -44.860 -12.684 1.00 66.44 285 LEU B N 1
ATOM 2317 C CA . LEU A 1 295 ? 24.246 -46.096 -13.132 1.00 68.23 285 LEU B CA 1
ATOM 2318 C C . LEU A 1 295 ? 23.552 -45.912 -14.479 1.00 73.50 285 LEU B C 1
ATOM 2319 O O . LEU A 1 295 ? 23.697 -46.759 -15.374 1.00 70.39 285 LEU B O 1
ATOM 2324 N N . GLN A 1 296 ? 22.822 -44.799 -14.659 1.00 72.71 286 GLN B N 1
ATOM 2325 C CA . GLN A 1 296 ? 22.102 -44.615 -15.916 1.00 73.72 286 GLN B CA 1
ATOM 2326 C C . GLN A 1 296 ? 23.050 -44.205 -17.047 1.00 73.14 286 GLN B C 1
ATOM 2327 O O . GLN A 1 296 ? 22.932 -44.713 -18.174 1.00 75.22 286 GLN B O 1
ATOM 2333 N N . LYS A 1 297 ? 24.022 -43.334 -16.763 1.00 68.27 287 LYS B N 1
ATOM 2334 C CA . LYS A 1 297 ? 25.075 -43.057 -17.738 1.00 71.82 287 LYS B CA 1
ATOM 2335 C C . LYS A 1 297 ? 25.841 -44.312 -18.139 1.00 72.61 287 LYS B C 1
ATOM 2336 O O . LYS A 1 297 ? 26.397 -44.365 -19.236 1.00 74.08 287 LYS B O 1
ATOM 2342 N N . GLN A 1 298 ? 25.865 -45.333 -17.285 1.00 79.06 288 GLN B N 1
ATOM 2343 C CA . GLN A 1 298 ? 26.523 -46.582 -17.649 1.00 77.56 288 GLN B CA 1
ATOM 2344 C C . GLN A 1 298 ? 25.738 -47.329 -18.714 1.00 80.25 288 GLN B C 1
ATOM 2345 O O . GLN A 1 298 ? 26.330 -48.069 -19.505 1.00 87.18 288 GLN B O 1
ATOM 2351 N N . ILE A 1 299 ? 24.415 -47.173 -18.740 1.00 79.87 289 ILE B N 1
ATOM 2352 C CA . ILE A 1 299 ? 23.563 -47.998 -19.593 1.00 85.85 289 ILE B CA 1
ATOM 2353 C C . ILE A 1 299 ? 23.191 -47.285 -20.903 1.00 90.79 289 ILE B C 1
ATOM 2354 O O . ILE A 1 299 ? 22.233 -47.681 -21.570 1.00 93.32 289 ILE B O 1
ATOM 2359 N N . ILE A 1 300 ? 23.938 -46.257 -21.297 1.00 87.23 290 ILE B N 1
ATOM 2360 C CA . ILE A 1 300 ? 23.893 -45.751 -22.664 1.00 82.28 290 ILE B CA 1
ATOM 2361 C C . ILE A 1 300 ? 25.113 -46.203 -23.462 1.00 92.37 290 ILE B C 1
ATOM 2362 O O . ILE A 1 300 ? 25.012 -46.452 -24.663 1.00 98.91 290 ILE B O 1
ATOM 2367 N N . GLU A 1 301 ? 26.276 -46.309 -22.807 1.00 92.61 291 GLU B N 1
ATOM 2368 C CA . GLU A 1 301 ? 27.472 -46.905 -23.404 1.00 94.21 291 GLU B CA 1
ATOM 2369 C C . GLU A 1 301 ? 27.496 -48.378 -22.999 1.00 101.87 291 GLU B C 1
ATOM 2370 O O . GLU A 1 301 ? 28.151 -48.794 -22.038 1.00 110.90 291 GLU B O 1
ATOM 2376 N N . ASP A 1 302 ? 26.737 -49.179 -23.739 1.00 100.47 292 ASP B N 1
ATOM 2377 C CA . ASP A 1 302 ? 26.522 -50.567 -23.343 1.00 102.87 292 ASP B CA 1
ATOM 2378 C C . ASP A 1 302 ? 27.694 -51.453 -23.727 1.00 105.22 292 ASP B C 1
ATOM 2379 O O . ASP A 1 302 ? 27.834 -52.556 -23.204 1.00 107.93 292 ASP B O 1
ATOM 2384 N N . GLN B 1 20 ? -6.027 -70.783 -39.412 1.00 116.53 10 GLN A N 1
ATOM 2385 C CA . GLN B 1 20 ? -5.166 -70.875 -40.586 1.00 118.73 10 GLN A CA 1
ATOM 2386 C C . GLN B 1 20 ? -4.745 -69.486 -41.093 1.00 116.33 10 GLN A C 1
ATOM 2387 O O . GLN B 1 20 ? -3.710 -69.348 -41.747 1.00 112.30 10 GLN A O 1
ATOM 2393 N N . VAL B 1 21 ? -5.519 -68.444 -40.782 1.00 118.99 11 VAL A N 1
ATOM 2394 C CA . VAL B 1 21 ? -4.976 -67.103 -40.966 1.00 116.10 11 VAL A CA 1
ATOM 2395 C C . VAL B 1 21 ? -4.716 -66.499 -39.581 1.00 118.60 11 VAL A C 1
ATOM 2396 O O . VAL B 1 21 ? -5.605 -65.963 -38.905 1.00 111.17 11 VAL A O 1
ATOM 2400 N N . PHE B 1 22 ? -3.483 -66.700 -39.121 1.00 116.23 12 PHE A N 1
ATOM 2401 C CA . PHE B 1 22 ? -2.829 -66.054 -37.994 1.00 101.80 12 PHE A CA 1
ATOM 2402 C C . PHE B 1 22 ? -1.610 -65.328 -38.500 1.00 105.64 12 PHE A C 1
ATOM 2403 O O . PHE B 1 22 ? -0.549 -65.318 -37.879 1.00 102.80 12 PHE A O 1
ATOM 2411 N N . ASP B 1 23 ? -1.767 -64.734 -39.667 1.00 108.58 13 ASP A N 1
ATOM 2412 C CA . ASP B 1 23 ? -0.690 -64.130 -40.415 1.00 105.49 13 ASP A CA 1
ATOM 2413 C C . ASP B 1 23 ? -1.019 -62.691 -40.738 1.00 108.48 13 ASP A C 1
ATOM 2414 O O . ASP B 1 23 ? -0.127 -61.925 -41.128 1.00 109.26 13 ASP A O 1
ATOM 2419 N N . LYS B 1 24 ? -2.291 -62.324 -40.598 1.00 110.71 14 LYS A N 1
ATOM 2420 C CA . LYS B 1 24 ? -2.758 -60.972 -40.324 1.00 113.66 14 LYS A CA 1
ATOM 2421 C C . LYS B 1 24 ? -1.830 -60.185 -39.398 1.00 114.07 14 LYS A C 1
ATOM 2422 O O . LYS B 1 24 ? -1.377 -59.082 -39.735 1.00 114.48 14 LYS A O 1
ATOM 2428 N N . LEU B 1 25 ? -1.568 -60.738 -38.202 1.00 109.58 15 LEU A N 1
ATOM 2429 C CA . LEU B 1 25 ? -0.725 -60.081 -37.203 1.00 110.43 15 LEU A CA 1
ATOM 2430 C C . LEU B 1 25 ? 0.758 -60.367 -37.395 1.00 108.06 15 LEU A C 1
ATOM 2431 O O . LEU B 1 25 ? 1.589 -59.489 -37.132 1.00 106.63 15 LEU A O 1
ATOM 2436 N N . LYS B 1 26 ? 1.105 -61.587 -37.825 1.00 108.45 16 LYS A N 1
ATOM 2437 C CA . LYS B 1 26 ? 2.473 -62.089 -37.775 1.00 103.87 16 LYS A CA 1
ATOM 2438 C C . LYS B 1 26 ? 3.420 -61.406 -38.733 1.00 104.58 16 LYS A C 1
ATOM 2439 O O . LYS B 1 26 ? 4.542 -61.897 -38.871 1.00 108.08 16 LYS A O 1
ATOM 2445 N N . LYS B 1 27 ? 2.998 -60.368 -39.453 1.00 105.37 17 LYS A N 1
ATOM 2446 C CA . LYS B 1 27 ? 3.935 -59.369 -39.945 1.00 108.30 17 LYS A CA 1
ATOM 2447 C C . LYS B 1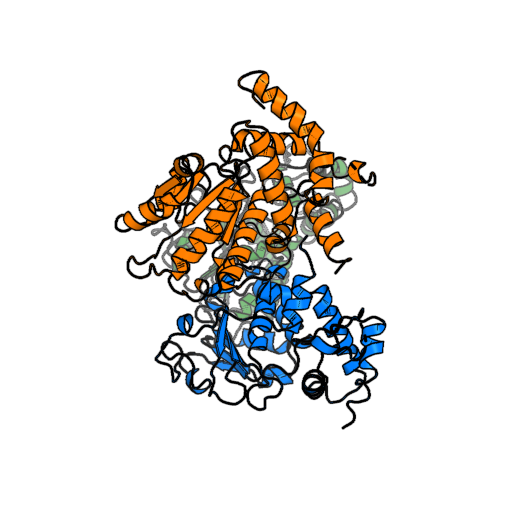 27 ? 3.407 -57.943 -39.806 1.00 109.98 17 LYS A C 1
ATOM 2448 O O . LYS B 1 27 ? 4.113 -57.005 -40.187 1.00 114.21 17 LYS A O 1
ATOM 2454 N N . ALA B 1 28 ? 2.203 -57.744 -39.261 1.00 110.57 18 ALA A N 1
ATOM 2455 C CA . ALA B 1 28 ? 1.889 -56.485 -38.582 1.00 112.57 18 ALA A CA 1
ATOM 2456 C C . ALA B 1 28 ? 2.406 -56.475 -37.145 1.00 112.78 18 ALA A C 1
ATOM 2457 O O . ALA B 1 28 ? 2.252 -55.470 -36.445 1.00 109.10 18 ALA A O 1
ATOM 2459 N N . ILE B 1 29 ? 3.015 -57.573 -36.705 1.00 111.16 19 ILE A N 1
ATOM 2460 C CA . ILE B 1 29 ? 3.748 -57.660 -35.446 1.00 107.27 19 ILE A CA 1
ATOM 2461 C C . ILE B 1 29 ? 4.504 -56.351 -35.191 1.00 108.21 19 ILE A C 1
ATOM 2462 O O . ILE B 1 29 ? 4.136 -55.591 -34.273 1.00 101.95 19 ILE A O 1
ATOM 2467 N N . PRO B 1 30 ? 5.535 -56.003 -36.004 1.00 103.54 20 PRO A N 1
ATOM 2468 C CA . PRO B 1 30 ? 6.526 -55.044 -35.526 1.00 104.18 20 PRO A CA 1
ATOM 2469 C C . PRO B 1 30 ? 5.985 -53.629 -35.540 1.00 103.74 20 PRO A C 1
ATOM 2470 O O . PRO B 1 30 ? 6.116 -52.900 -34.558 1.00 106.27 20 PRO A O 1
ATOM 2474 N N . GLY B 1 31 ? 5.369 -53.251 -36.663 1.00 104.43 21 GLY A N 1
ATOM 2475 C CA . GLY B 1 31 ? 4.792 -51.929 -36.807 1.00 107.18 21 GLY A CA 1
ATOM 2476 C C . GLY B 1 31 ? 3.758 -51.618 -35.749 1.00 110.68 21 GLY A C 1
ATOM 2477 O O . GLY B 1 31 ? 3.550 -50.448 -35.411 1.00 105.71 21 GLY A O 1
ATOM 2478 N N . ILE B 1 32 ? 3.084 -52.651 -35.231 1.00 114.53 22 ILE A N 1
ATOM 2479 C CA . ILE B 1 32 ? 2.177 -52.471 -34.098 1.00 114.66 22 ILE A CA 1
ATOM 2480 C C . ILE B 1 32 ? 2.971 -52.176 -32.831 1.00 108.28 22 ILE A C 1
ATOM 2481 O O . ILE B 1 32 ? 2.748 -51.160 -32.155 1.00 100.47 22 ILE A O 1
ATOM 2486 N N . ILE B 1 33 ? 3.907 -53.076 -32.495 1.00 107.48 23 ILE A N 1
ATOM 2487 C CA . ILE B 1 33 ? 4.886 -52.811 -31.443 1.00 105.14 23 ILE A CA 1
ATOM 2488 C C . ILE B 1 33 ? 5.700 -51.558 -31.757 1.00 109.70 23 ILE A C 1
ATOM 2489 O O . ILE B 1 33 ? 6.071 -50.813 -30.839 1.00 108.65 23 ILE A O 1
ATOM 2494 N N . LYS B 1 34 ? 5.960 -51.291 -33.050 1.00 109.16 24 LYS A N 1
ATOM 2495 C CA . LYS B 1 34 ? 6.682 -50.092 -33.456 1.00 110.42 24 LYS A CA 1
ATOM 2496 C C . LYS B 1 34 ? 5.961 -48.836 -32.995 1.00 115.25 24 LYS A C 1
ATOM 2497 O O . LYS B 1 34 ? 6.582 -47.920 -32.444 1.00 117.02 24 LYS A O 1
ATOM 2503 N N . GLU B 1 35 ? 4.658 -48.729 -33.298 1.00 114.25 25 GLU A N 1
ATOM 2504 C CA . GLU B 1 35 ? 4.074 -47.397 -33.454 1.00 117.66 25 GLU A CA 1
ATOM 2505 C C . GLU B 1 35 ? 3.497 -46.807 -32.162 1.00 119.12 25 GLU A C 1
ATOM 2506 O O . GLU B 1 35 ? 3.720 -45.617 -31.890 1.00 119.44 25 GLU A O 1
ATOM 2512 N N . LYS B 1 36 ? 2.732 -47.571 -31.361 1.00 117.37 26 LYS A N 1
ATOM 2513 C CA . LYS B 1 36 ? 2.509 -47.108 -29.996 1.00 114.15 26 LYS A CA 1
ATOM 2514 C C . LYS B 1 36 ? 2.463 -48.222 -28.944 1.00 107.67 26 LYS A C 1
ATOM 2515 O O . LYS B 1 36 ? 2.073 -47.948 -27.806 1.00 107.33 26 LYS A O 1
ATOM 2521 N N . CYS B 1 37 ? 2.858 -49.466 -29.241 1.00 107.99 27 CYS A N 1
ATOM 2522 C CA . CYS B 1 37 ? 3.252 -50.312 -28.110 1.00 105.01 27 CYS A CA 1
ATOM 2523 C C . CYS B 1 37 ? 4.443 -49.721 -27.368 1.00 108.76 27 CYS A C 1
ATOM 2524 O O . CYS B 1 37 ? 4.656 -50.049 -26.194 1.00 104.05 27 CYS A O 1
ATOM 2527 N N . ALA B 1 38 ? 5.187 -48.824 -28.028 1.00 111.70 28 ALA A N 1
ATOM 2528 C CA . ALA B 1 38 ? 6.478 -48.306 -27.585 1.00 105.51 28 ALA A CA 1
ATOM 2529 C C . ALA B 1 38 ? 7.585 -49.357 -27.730 1.00 102.45 28 ALA A C 1
ATOM 2530 O O . ALA B 1 38 ? 8.580 -49.326 -27.005 1.00 104.83 28 ALA A O 1
ATOM 2532 N N . GLY B 1 39 ? 7.438 -50.274 -28.692 1.00 96.85 29 GLY A N 1
ATOM 2533 C CA . GLY B 1 39 ? 8.496 -51.197 -29.046 1.00 93.74 29 GLY A CA 1
ATOM 2534 C C . GLY B 1 39 ? 8.635 -52.383 -28.130 1.00 94.90 29 GLY A C 1
ATOM 2535 O O . GLY B 1 39 ? 9.474 -53.255 -28.393 1.00 94.74 29 GLY A O 1
ATOM 2536 N N . TYR B 1 40 ? 7.810 -52.457 -27.091 1.00 95.91 30 TYR A N 1
ATOM 2537 C CA . TYR B 1 40 ? 7.949 -53.430 -26.016 1.00 92.31 30 TYR A CA 1
ATOM 2538 C C . TYR B 1 40 ? 7.460 -54.797 -26.493 1.00 88.59 30 TYR A C 1
ATOM 2539 O O . TYR B 1 40 ? 6.288 -54.942 -26.847 1.00 94.38 30 TYR A O 1
ATOM 2548 N N . ASP B 1 41 ? 8.344 -55.797 -26.512 1.00 82.78 31 ASP A N 1
ATOM 2549 C CA . ASP B 1 41 ? 8.058 -57.086 -27.134 1.00 81.72 31 ASP A CA 1
ATOM 2550 C C . ASP B 1 41 ? 8.285 -58.253 -26.179 1.00 91.18 31 ASP A C 1
ATOM 2551 O O . ASP B 1 41 ? 8.742 -59.345 -26.568 1.00 84.41 31 ASP A O 1
ATOM 2556 N N . GLU B 1 42 ? 7.901 -57.981 -24.938 1.00 94.70 32 GLU A N 1
ATOM 2557 C CA . GLU B 1 42 ? 7.978 -58.904 -23.821 1.00 86.94 32 GLU A CA 1
ATOM 2558 C C . GLU B 1 42 ? 6.694 -59.667 -23.758 1.00 83.56 32 GLU A C 1
ATOM 2559 O O . GLU B 1 42 ? 5.636 -59.080 -23.756 1.00 82.85 32 GLU A O 1
ATOM 2565 N N . LEU B 1 43 ? 6.799 -60.993 -23.772 1.00 79.29 33 LEU A N 1
ATOM 2566 C CA . LEU B 1 43 ? 5.661 -61.875 -23.550 1.00 79.10 33 LEU A CA 1
ATOM 2567 C C . LEU B 1 43 ? 6.063 -62.962 -22.563 1.00 82.01 33 LEU A C 1
ATOM 2568 O O . LEU B 1 43 ? 7.222 -63.377 -22.531 1.00 74.02 33 LEU A O 1
ATOM 2573 N N . TYR B 1 44 ? 5.115 -63.420 -21.753 1.00 79.03 34 TYR A N 1
ATOM 2574 C CA . TYR B 1 44 ? 5.465 -64.071 -20.512 1.00 72.41 34 TYR A CA 1
ATOM 2575 C C . TYR B 1 44 ? 6.903 -64.474 -20.434 1.00 74.03 34 TYR A C 1
ATOM 2576 O O . TYR B 1 44 ? 7.232 -65.630 -20.419 1.00 73.06 34 TYR A O 1
ATOM 2585 N N . TYR B 1 46 ? 9.718 -63.639 -22.891 1.00 83.92 36 TYR A N 1
ATOM 2586 C CA . TYR B 1 46 ? 9.804 -64.091 -24.261 1.00 71.30 36 TYR A CA 1
ATOM 2587 C C . TYR B 1 46 ? 9.710 -62.968 -25.254 1.00 82.73 36 TYR A C 1
ATOM 2588 O O . TYR B 1 46 ? 8.972 -62.015 -25.061 1.00 85.93 36 TYR A O 1
ATOM 2597 N N . LYS B 1 47 ? 10.489 -63.069 -26.319 1.00 89.67 37 LYS A N 1
ATOM 2598 C CA . LYS B 1 47 ? 10.663 -61.942 -27.238 1.00 96.15 37 LYS A CA 1
ATOM 2599 C C . LYS B 1 47 ? 9.983 -62.165 -28.592 1.00 99.18 37 LYS A C 1
ATOM 2600 O O . LYS B 1 47 ? 10.132 -63.223 -29.205 1.00 89.98 37 LYS A O 1
ATOM 2602 N N . LEU B 1 48 ? 9.233 -61.163 -29.049 1.00 98.63 38 LEU A N 1
ATOM 2603 C CA . LEU B 1 48 ? 8.304 -61.330 -30.167 1.00 102.66 38 LEU A CA 1
ATOM 2604 C C . LEU B 1 48 ? 8.429 -60.329 -31.323 1.00 104.53 38 LEU A C 1
ATOM 2605 O O . LEU B 1 48 ? 7.978 -60.635 -32.428 1.00 107.10 38 LEU A O 1
ATOM 2610 N N . ASN B 1 49 ? 8.983 -59.130 -31.097 1.00 106.24 39 ASN A N 1
ATOM 2611 C CA . ASN B 1 49 ? 9.266 -58.182 -32.187 1.00 95.70 39 ASN A CA 1
ATOM 2612 C C . ASN B 1 49 ? 10.238 -58.812 -33.186 1.00 97.69 39 ASN A C 1
ATOM 2613 O O . ASN B 1 49 ? 11.370 -59.135 -32.811 1.00 105.34 39 ASN A O 1
ATOM 2618 N N . PRO B 1 50 ? 9.852 -58.998 -34.451 1.00 103.95 40 PRO A N 1
ATOM 2619 C CA . PRO B 1 50 ? 10.707 -59.788 -35.360 1.00 103.04 40 PRO A CA 1
ATOM 2620 C C . PRO B 1 50 ? 11.992 -59.093 -35.729 1.00 100.87 40 PRO A C 1
ATOM 2621 O O . PRO B 1 50 ? 13.060 -59.720 -35.718 1.00 99.16 40 PRO A O 1
ATOM 2625 N N . GLU B 1 51 ? 11.897 -57.804 -36.035 1.00 96.97 41 GLU A N 1
ATOM 2626 C CA . GLU B 1 51 ? 12.946 -57.046 -36.660 1.00 104.77 41 GLU A CA 1
ATOM 2627 C C . GLU B 1 51 ? 14.074 -56.818 -35.665 1.00 109.82 41 GLU A C 1
ATOM 2628 O O . GLU B 1 51 ? 14.707 -57.769 -35.207 1.00 109.83 41 GLU A O 1
ATOM 2634 N N . GLN B 1 55 ? 20.253 -52.959 -31.510 1.00 91.95 45 GLN A N 1
ATOM 2635 C CA . GLN B 1 55 ? 18.939 -53.549 -31.531 1.00 104.22 45 GLN A CA 1
ATOM 2636 C C . GLN B 1 55 ? 19.046 -55.030 -31.804 1.00 111.18 45 GLN A C 1
ATOM 2637 O O . GLN B 1 55 ? 18.253 -55.586 -32.525 1.00 112.46 45 GLN A O 1
ATOM 2643 N N . GLU B 1 56 ? 20.057 -55.664 -31.242 1.00 112.77 46 GLU A N 1
ATOM 2644 C CA . GLU B 1 56 ? 20.436 -56.993 -31.675 1.00 111.89 46 GLU A CA 1
ATOM 2645 C C . GLU B 1 56 ? 20.459 -57.997 -30.571 1.00 113.65 46 GLU A C 1
ATOM 2646 O O . GLU B 1 56 ? 21.224 -58.952 -30.566 1.00 106.40 46 GLU A O 1
ATOM 2652 N N . GLU B 1 57 ? 19.531 -57.783 -29.666 1.00 112.22 47 GLU A N 1
ATOM 2653 C CA . GLU B 1 57 ? 18.958 -58.858 -28.908 1.00 109.91 47 GLU A CA 1
ATOM 2654 C C . GLU B 1 57 ? 18.372 -59.824 -29.909 1.00 110.56 47 GLU A C 1
ATOM 2655 O O . GLU B 1 57 ? 18.439 -61.035 -29.742 1.00 101.14 47 GLU A O 1
ATOM 2661 N N . VAL B 1 58 ? 17.907 -59.358 -31.055 1.00 115.17 48 VAL A N 1
ATOM 2662 C CA . VAL B 1 58 ? 16.968 -60.193 -31.799 1.00 109.46 48 VAL A CA 1
ATOM 2663 C C . VAL B 1 58 ? 17.540 -61.576 -32.175 1.00 106.84 48 VAL A C 1
ATOM 2664 O O . VAL B 1 58 ? 16.839 -62.581 -32.050 1.00 99.40 48 VAL A O 1
ATOM 2668 N N . ASP B 1 59 ? 18.792 -61.640 -32.628 1.00 111.61 49 ASP A N 1
ATOM 2669 C CA . ASP B 1 59 ? 19.476 -62.927 -32.862 1.00 108.94 49 ASP A CA 1
ATOM 2670 C C . ASP B 1 59 ? 19.746 -63.784 -31.609 1.00 102.49 49 ASP A C 1
ATOM 2671 O O . ASP B 1 59 ? 19.577 -65.004 -31.618 1.00 98.32 49 ASP A O 1
ATOM 2676 N N . LYS B 1 60 ? 20.182 -63.142 -30.533 1.00 106.22 50 LYS A N 1
ATOM 2677 C CA . LYS B 1 60 ? 20.277 -63.830 -29.251 1.00 107.93 50 LYS A CA 1
ATOM 2678 C C . LYS B 1 60 ? 18.915 -64.277 -28.716 1.00 100.35 50 LYS A C 1
ATOM 2679 O O . LYS B 1 60 ? 18.774 -65.391 -28.210 1.00 86.82 50 LYS A O 1
ATOM 2685 N N . TYR B 1 61 ? 17.962 -63.348 -28.698 1.00 99.26 51 TYR A N 1
ATOM 2686 C CA . TYR B 1 61 ? 16.827 -63.431 -27.776 1.00 100.64 51 TYR A CA 1
ATOM 2687 C C . TYR B 1 61 ? 15.486 -63.843 -28.392 1.00 100.55 51 TYR A C 1
ATOM 2688 O O . TYR B 1 61 ? 14.504 -64.026 -27.674 1.00 90.97 51 TYR A O 1
ATOM 2697 N N . TYR B 1 62 ? 15.441 -63.982 -29.712 1.00 108.95 52 TYR A N 1
ATOM 2698 C CA . TYR B 1 62 ? 14.167 -64.110 -30.416 1.00 106.27 52 TYR A CA 1
ATOM 2699 C C . TYR B 1 62 ? 14.118 -65.376 -31.260 1.00 102.57 52 TYR A C 1
ATOM 2700 O O . TYR B 1 62 ? 15.070 -65.678 -31.979 1.00 111.48 52 TYR A O 1
ATOM 2709 N N . ASP B 1 63 ? 13.018 -66.122 -31.179 1.00 99.08 53 ASP A N 1
ATOM 2710 C CA . ASP B 1 63 ? 12.939 -67.355 -31.943 1.00 110.32 53 ASP A CA 1
ATOM 2711 C C . ASP B 1 63 ? 11.499 -67.453 -32.420 1.00 111.99 53 ASP A C 1
ATOM 2712 O O . ASP B 1 63 ? 10.606 -67.834 -31.655 1.00 111.34 53 ASP A O 1
ATOM 2717 N N . GLU B 1 64 ? 11.263 -67.113 -33.685 1.00 106.19 54 GLU A N 1
ATOM 2718 C CA . GLU B 1 64 ? 9.875 -67.138 -34.113 1.00 104.53 54 GLU A CA 1
ATOM 2719 C C . GLU B 1 64 ? 9.440 -68.600 -34.243 1.00 109.41 54 GLU A C 1
ATOM 2720 O O . GLU B 1 64 ? 8.992 -69.047 -35.304 1.00 123.40 54 GLU A O 1
ATOM 2726 N N . LYS B 1 65 ? 9.599 -69.359 -33.156 1.00 101.49 55 LYS A N 1
ATOM 2727 C CA . LYS B 1 65 ? 8.978 -70.665 -32.999 1.00 100.93 55 LYS A CA 1
ATOM 2728 C C . LYS B 1 65 ? 8.019 -70.667 -31.818 1.00 108.23 55 LYS A C 1
ATOM 2729 O O . LYS B 1 65 ? 6.803 -70.795 -32.006 1.00 103.77 55 LYS A O 1
ATOM 2735 N N . ILE B 1 66 ? 8.536 -70.448 -30.607 1.00 112.78 56 ILE A N 1
ATOM 2736 C CA . ILE B 1 66 ? 7.686 -70.287 -29.435 1.00 101.64 56 ILE A CA 1
ATOM 2737 C C . ILE B 1 66 ? 6.944 -68.966 -29.529 1.00 97.13 56 ILE A C 1
ATOM 2738 O O . ILE B 1 66 ? 5.727 -68.903 -29.326 1.00 100.81 56 ILE A O 1
ATOM 2743 N N . ALA B 1 67 ? 7.665 -67.902 -29.908 1.00 96.12 57 ALA A N 1
ATOM 2744 C CA . ALA B 1 67 ? 7.079 -66.573 -30.080 1.00 101.46 57 ALA A CA 1
ATOM 2745 C C . ALA B 1 67 ? 5.830 -66.624 -30.941 1.00 108.66 57 ALA A C 1
ATOM 2746 O O . ALA B 1 67 ? 4.959 -65.748 -30.831 1.00 102.98 57 ALA A O 1
ATOM 2748 N N . ASP B 1 68 ? 5.722 -67.647 -31.786 1.00 111.78 58 ASP A N 1
ATOM 2749 C CA . ASP B 1 68 ? 4.513 -67.928 -32.537 1.00 107.98 58 ASP A CA 1
ATOM 2750 C C . ASP B 1 68 ? 3.598 -68.877 -31.774 1.00 107.07 58 ASP A C 1
ATOM 2751 O O . ASP B 1 68 ? 2.382 -68.668 -31.751 1.00 104.91 58 ASP A O 1
ATOM 2756 N N . ARG B 1 69 ? 4.168 -69.806 -31.021 1.00 106.36 59 ARG A N 1
ATOM 2757 C CA . ARG B 1 69 ? 3.356 -70.821 -30.365 1.00 102.92 59 ARG A CA 1
ATOM 2758 C C . ARG B 1 69 ? 2.352 -70.157 -29.423 1.00 103.61 59 ARG A C 1
ATOM 2759 O O . ARG B 1 69 ? 1.206 -70.595 -29.323 1.00 107.53 59 ARG A O 1
ATOM 2767 N N . LEU B 1 70 ? 2.780 -69.102 -28.736 1.00 98.92 60 LEU A N 1
ATOM 2768 C CA . LEU B 1 70 ? 1.883 -68.339 -27.869 1.00 99.15 60 LEU A CA 1
ATOM 2769 C C . LEU B 1 70 ? 0.731 -67.678 -28.634 1.00 103.29 60 LEU A C 1
ATOM 2770 O O . LEU B 1 70 ? -0.410 -67.681 -28.170 1.00 106.24 60 LEU A O 1
ATOM 2775 N N . THR B 1 71 ? 1.030 -67.118 -29.803 1.00 107.99 61 THR A N 1
ATOM 2776 C CA . THR B 1 71 ? 0.001 -66.696 -30.743 1.00 105.74 61 THR A CA 1
ATOM 2777 C C . THR B 1 71 ? -1.066 -67.774 -30.847 1.00 98.50 61 THR A C 1
ATOM 2778 O O . THR B 1 71 ? -2.259 -67.480 -30.930 1.00 92.94 61 THR A O 1
ATOM 2782 N N . TYR B 1 72 ? -0.612 -69.019 -30.939 1.00 95.53 62 TYR A N 1
ATOM 2783 C CA . TYR B 1 72 ? -1.501 -70.166 -30.904 1.00 97.48 62 TYR A CA 1
ATOM 2784 C C . TYR B 1 72 ? -2.161 -70.122 -29.547 1.00 106.27 62 TYR A C 1
ATOM 2785 O O . TYR B 1 72 ? -3.346 -70.422 -29.397 1.00 104.86 62 TYR A O 1
ATOM 2794 N N . LYS B 1 73 ? -1.369 -69.717 -28.562 1.00 101.60 63 LYS A N 1
ATOM 2795 C CA . LYS B 1 73 ? -1.874 -69.444 -27.234 1.00 92.76 63 LYS A CA 1
ATOM 2796 C C . LYS B 1 73 ? -2.875 -68.296 -27.241 1.00 90.18 63 LYS A C 1
ATOM 2797 O O . LYS B 1 73 ? -3.892 -68.368 -26.552 1.00 93.44 63 LYS A O 1
ATOM 2803 N N . LEU B 1 74 ? -2.607 -67.233 -28.000 1.00 82.65 64 LEU A N 1
ATOM 2804 C CA . LEU B 1 74 ? -3.333 -66.006 -27.706 1.00 89.87 64 LEU A CA 1
ATOM 2805 C C . LEU B 1 74 ? -4.589 -65.825 -28.560 1.00 95.97 64 LEU A C 1
ATOM 2806 O O . LEU B 1 74 ? -5.433 -64.982 -28.230 1.00 96.73 64 LEU A O 1
ATOM 2811 N N . CYS B 1 75 ? -4.771 -66.602 -29.627 1.00 100.04 65 CYS A N 1
ATOM 2812 C CA . CYS B 1 75 ? -5.958 -66.463 -30.461 1.00 99.81 65 CYS A CA 1
ATOM 2813 C C . CYS B 1 75 ? -6.769 -67.739 -30.591 1.00 101.46 65 CYS A C 1
ATOM 2814 O O . CYS B 1 75 ? -7.908 -67.678 -31.077 1.00 105.61 65 CYS A O 1
ATOM 2817 N N . LYS B 1 76 ? -6.225 -68.890 -30.184 1.00 97.83 66 LYS A N 1
ATOM 2818 C CA . LYS B 1 76 ? -7.111 -69.947 -29.722 1.00 94.18 66 LYS A CA 1
ATOM 2819 C C . LYS B 1 76 ? -8.092 -69.375 -28.717 1.00 94.28 66 LYS A C 1
ATOM 2820 O O . LYS B 1 76 ? -9.283 -69.707 -28.728 1.00 102.11 66 LYS A O 1
ATOM 2826 N N . ALA B 1 77 ? -7.605 -68.470 -27.870 1.00 95.77 67 ALA A N 1
ATOM 2827 C CA . ALA B 1 77 ? -8.428 -67.734 -26.924 1.00 101.96 67 ALA A CA 1
ATOM 2828 C C . ALA B 1 77 ? -9.475 -66.878 -27.611 1.00 103.22 67 ALA A C 1
ATOM 2829 O O . ALA B 1 77 ? -10.675 -67.168 -27.543 1.00 109.75 67 ALA A O 1
ATOM 2831 N N . TYR B 1 78 ? -9.031 -65.846 -28.313 1.00 97.17 68 TYR A N 1
ATOM 2832 C CA . TYR B 1 78 ? -9.954 -64.793 -28.710 1.00 104.08 68 TYR A CA 1
ATOM 2833 C C . TYR B 1 78 ? -10.749 -65.145 -29.975 1.00 106.75 68 TYR A C 1
ATOM 2834 O O . TYR B 1 78 ? -11.214 -64.227 -30.672 1.00 105.54 68 TYR A O 1
ATOM 2843 N N . GLN B 1 79 ? -10.899 -66.450 -30.258 1.00 102.37 69 GLN A N 1
ATOM 2844 C CA . GLN B 1 79 ? -11.766 -66.947 -31.330 1.00 104.28 69 GLN A CA 1
ATOM 2845 C C . GLN B 1 79 ? -11.310 -66.410 -32.692 1.00 107.00 69 GLN A C 1
ATOM 2846 O O . GLN B 1 79 ? -12.085 -65.845 -33.470 1.00 103.37 69 GLN A O 1
ATOM 2852 N N . PHE B 1 80 ? -10.001 -66.537 -32.928 1.00 107.85 70 PHE A N 1
ATOM 2853 C CA . PHE B 1 80 ? -9.321 -66.275 -34.199 1.00 96.21 70 PHE A CA 1
ATOM 2854 C C . PHE B 1 80 ? -9.740 -64.954 -34.845 1.00 93.00 70 PHE A C 1
ATOM 2855 O O . PHE B 1 80 ? -9.595 -64.775 -36.049 1.00 98.74 70 PHE A O 1
ATOM 2863 N N . GLU B 1 81 ? -10.192 -63.999 -34.046 1.00 92.86 71 GLU A N 1
ATOM 2864 C CA . GLU B 1 81 ? -10.837 -62.775 -34.512 1.00 102.91 71 GLU A CA 1
ATOM 2865 C C . GLU B 1 81 ? -9.825 -61.630 -34.603 1.00 108.14 71 GLU A C 1
ATOM 2866 O O . GLU B 1 81 ? -9.330 -61.170 -33.567 1.00 106.89 71 GLU A O 1
ATOM 2872 N N . TYR B 1 82 ? -9.596 -61.092 -35.813 1.00 104.21 72 TYR A N 1
ATOM 2873 C CA . TYR B 1 82 ? -8.500 -60.130 -35.960 1.00 106.65 72 TYR A CA 1
ATOM 2874 C C . TYR B 1 82 ? -8.586 -58.956 -34.991 1.00 106.92 72 TYR A C 1
ATOM 2875 O O . TYR B 1 82 ? -7.846 -58.936 -34.000 1.00 106.30 72 TYR A O 1
ATOM 2884 N N . SER B 1 83 ? -9.531 -58.030 -35.192 1.00 107.04 73 SER A N 1
ATOM 2885 C CA . SER B 1 83 ? -9.398 -56.740 -34.516 1.00 111.32 73 SER A CA 1
ATOM 2886 C C . SER B 1 83 ? -9.827 -56.789 -33.048 1.00 113.14 73 SER A C 1
ATOM 2887 O O . SER B 1 83 ? -9.953 -55.733 -32.409 1.00 111.33 73 SER A O 1
ATOM 2890 N N . THR B 1 84 ? -10.062 -57.983 -32.506 1.00 111.18 74 THR A N 1
ATOM 2891 C CA . THR B 1 84 ? -9.986 -58.123 -31.057 1.00 115.73 74 THR A CA 1
ATOM 2892 C C . THR B 1 84 ? -8.550 -58.422 -30.627 1.00 111.55 74 THR A C 1
ATOM 2893 O O . THR B 1 84 ? -8.095 -57.920 -29.587 1.00 110.01 74 THR A O 1
ATOM 2897 N N . ILE B 1 85 ? -7.815 -59.182 -31.448 1.00 103.48 75 ILE A N 1
ATOM 2898 C CA . ILE B 1 85 ? -6.442 -59.542 -31.123 1.00 99.86 75 ILE A CA 1
ATOM 2899 C C . ILE B 1 85 ? -5.491 -58.364 -31.273 1.00 98.14 75 ILE A C 1
ATOM 2900 O O . ILE B 1 85 ? -4.434 -58.345 -30.640 1.00 94.39 75 ILE A O 1
ATOM 2905 N N . VAL B 1 86 ? -5.855 -57.344 -32.044 1.00 106.55 76 VAL A N 1
ATOM 2906 C CA . VAL B 1 86 ? -5.011 -56.158 -32.068 1.00 105.90 76 VAL A CA 1
ATOM 2907 C C . VAL B 1 86 ? -5.260 -55.316 -30.830 1.00 100.75 76 VAL A C 1
ATOM 2908 O O . VAL B 1 86 ? -4.323 -54.771 -30.248 1.00 100.95 76 VAL A O 1
ATOM 2912 N N . GLN B 1 87 ? -6.507 -55.214 -30.375 1.00 101.63 77 GLN A N 1
ATOM 2913 C CA . GLN B 1 87 ? -6.729 -54.358 -29.216 1.00 100.77 77 GLN A CA 1
ATOM 2914 C C . GLN B 1 87 ? -6.289 -55.038 -27.925 1.00 102.18 77 GLN A C 1
ATOM 2915 O O . GLN B 1 87 ? -5.815 -54.362 -27.005 1.00 98.33 77 GLN A O 1
ATOM 2921 N N . ASN B 1 88 ? -6.399 -56.364 -27.846 1.00 99.27 78 ASN A N 1
ATOM 2922 C CA . ASN B 1 88 ? -5.975 -57.053 -26.634 1.00 100.37 78 ASN A CA 1
ATOM 2923 C C . ASN B 1 88 ? -4.458 -57.043 -26.503 1.00 96.78 78 ASN A C 1
ATOM 2924 O O . ASN B 1 88 ? -3.913 -56.639 -25.466 1.00 94.11 78 ASN A O 1
ATOM 2929 N N . LEU B 1 89 ? -3.760 -57.467 -27.561 1.00 96.53 79 LEU A N 1
ATOM 2930 C CA . LEU B 1 89 ? -2.317 -57.663 -27.474 1.00 88.32 79 LEU A CA 1
ATOM 2931 C C . LEU B 1 89 ? -1.576 -56.335 -27.373 1.00 82.53 79 LEU A C 1
ATOM 2932 O O . LEU B 1 89 ? -0.592 -56.233 -26.641 1.00 81.23 79 LEU A O 1
ATOM 2937 N N . ILE B 1 90 ? -2.029 -55.296 -28.079 1.00 86.21 80 ILE A N 1
ATOM 2938 C CA . ILE B 1 90 ? -1.371 -54.005 -27.879 1.00 91.51 80 ILE A CA 1
ATOM 2939 C C . ILE B 1 90 ? -1.634 -53.464 -26.482 1.00 92.45 80 ILE A C 1
ATOM 2940 O O . ILE B 1 90 ? -0.941 -52.538 -26.034 1.00 88.75 80 ILE A O 1
ATOM 2945 N N . ASP B 1 91 ? -2.629 -54.022 -25.786 1.00 95.19 81 ASP A N 1
ATOM 2946 C CA . ASP B 1 91 ? -2.923 -53.675 -24.402 1.00 95.22 81 ASP A CA 1
ATOM 2947 C C . ASP B 1 91 ? -2.113 -54.519 -23.418 1.00 88.74 81 ASP A C 1
ATOM 2948 O O . ASP B 1 91 ? -1.688 -54.011 -22.374 1.0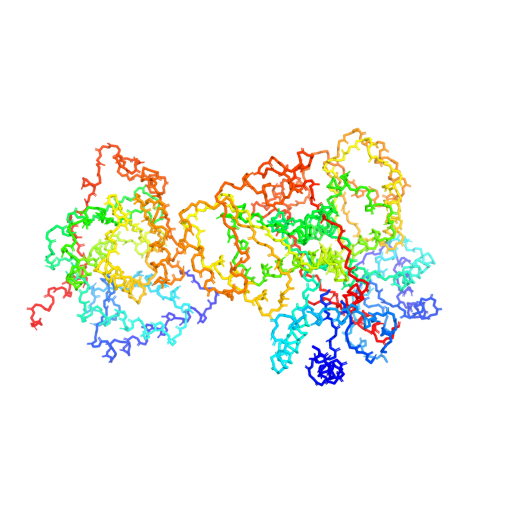0 85.68 81 ASP A O 1
ATOM 2953 N N . ILE B 1 92 ? -1.890 -55.796 -23.744 1.00 81.67 82 ILE A N 1
ATOM 2954 C CA . ILE B 1 92 ? -1.063 -56.660 -22.909 1.00 76.67 82 ILE A CA 1
ATOM 2955 C C . ILE B 1 92 ? 0.332 -56.066 -22.737 1.00 83.94 82 ILE A C 1
ATOM 2956 O O . ILE B 1 92 ? 0.829 -55.907 -21.613 1.00 81.89 82 ILE A O 1
ATOM 2961 N N . LEU B 1 93 ? 0.979 -55.705 -23.850 1.00 87.46 83 LEU A N 1
ATOM 2962 C CA . LEU B 1 93 ? 2.356 -55.230 -23.772 1.00 81.76 83 LEU A CA 1
ATOM 2963 C C . LEU B 1 93 ? 2.432 -53.839 -23.145 1.00 81.62 83 LEU A C 1
ATOM 2964 O O . LEU B 1 93 ? 3.399 -53.529 -22.438 1.00 77.27 83 LEU A O 1
ATOM 2969 N N . ASN B 1 94 ? 1.429 -52.992 -23.374 1.00 84.35 84 ASN A N 1
ATOM 2970 C CA . ASN B 1 94 ? 1.425 -51.706 -22.687 1.00 89.95 84 ASN A CA 1
ATOM 2971 C C . ASN B 1 94 ? 1.128 -51.870 -21.200 1.00 91.52 84 ASN A C 1
ATOM 2972 O O . ASN B 1 94 ? 1.546 -51.027 -20.389 1.00 86.79 84 ASN A O 1
ATOM 2977 N N . TRP B 1 95 ? 0.360 -52.887 -20.822 1.00 90.03 85 TRP A N 1
ATOM 2978 C CA . TRP B 1 95 ? 0.292 -53.290 -19.422 1.00 85.06 85 TRP A CA 1
ATOM 2979 C C . TRP B 1 95 ? 1.595 -53.853 -18.926 1.00 86.55 85 TRP A C 1
ATOM 2980 O O . TRP B 1 95 ? 2.091 -53.458 -17.888 1.00 85.45 85 TRP A O 1
ATOM 2991 N N . ARG B 1 96 ? 2.168 -54.783 -19.659 1.00 78.86 86 ARG A N 1
ATOM 2992 C CA . ARG B 1 96 ? 3.280 -55.464 -19.079 1.00 75.89 86 ARG A CA 1
ATOM 2993 C C . ARG B 1 96 ? 4.285 -54.376 -18.819 1.00 81.01 86 ARG A C 1
ATOM 2994 O O . ARG B 1 96 ? 4.969 -54.390 -17.815 1.00 82.67 86 ARG A O 1
ATOM 3002 N N . ARG B 1 97 ? 4.390 -53.431 -19.732 1.00 81.93 87 ARG A N 1
ATOM 3003 C CA . ARG B 1 97 ? 5.361 -52.384 -19.566 1.00 85.15 87 ARG A CA 1
ATOM 3004 C C . ARG B 1 97 ? 5.136 -51.469 -18.385 1.00 89.15 87 ARG A C 1
ATOM 3005 O O . ARG B 1 97 ? 6.003 -51.331 -17.568 1.00 91.45 87 ARG A O 1
ATOM 3013 N N . GLU B 1 98 ? 4.025 -50.776 -18.337 1.00 91.34 88 GLU A N 1
ATOM 3014 C CA . GLU B 1 98 ? 3.863 -49.863 -17.238 1.00 94.57 88 GLU A CA 1
ATOM 3015 C C . GLU B 1 98 ? 3.798 -50.621 -15.932 1.00 93.64 88 GLU A C 1
ATOM 3016 O O . GLU B 1 98 ? 4.307 -50.169 -14.930 1.00 88.58 88 GLU A O 1
ATOM 3022 N N . PHE B 1 99 ? 3.091 -51.736 -15.934 1.00 91.21 89 PHE A N 1
ATOM 3023 C CA . PHE B 1 99 ? 3.043 -52.615 -14.783 1.00 88.13 89 PHE A CA 1
ATOM 3024 C C . PHE B 1 99 ? 4.297 -53.398 -14.410 1.00 86.74 89 PHE A C 1
ATOM 3025 O O . PHE B 1 99 ? 4.638 -53.464 -13.254 1.00 87.35 89 PHE A O 1
ATOM 3033 N N . ASN B 1 100 ? 5.017 -53.945 -15.370 1.00 83.85 90 ASN A N 1
ATOM 3034 C CA . ASN B 1 100 ? 6.197 -54.742 -15.041 1.00 83.34 90 ASN A CA 1
ATOM 3035 C C . ASN B 1 100 ? 6.097 -56.060 -14.270 1.00 80.23 90 ASN A C 1
ATOM 3036 O O . ASN B 1 100 ? 6.911 -56.390 -13.445 1.00 77.19 90 ASN A O 1
ATOM 3041 N N . PRO B 1 101 ? 5.102 -56.828 -14.609 1.00 75.51 91 PRO A N 1
ATOM 3042 C CA . PRO B 1 101 ? 4.858 -58.191 -14.121 1.00 69.51 91 PRO A CA 1
ATOM 3043 C C . PRO B 1 101 ? 6.107 -58.956 -13.730 1.00 70.06 91 PRO A C 1
ATOM 3044 O O . PRO B 1 101 ? 6.006 -59.890 -12.924 1.00 69.69 91 PRO A O 1
ATOM 3048 N N . LEU B 1 102 ? 7.279 -58.612 -14.269 1.00 71.67 92 LEU A N 1
ATOM 3049 C CA . LEU B 1 102 ? 8.462 -59.434 -14.024 1.00 72.84 92 LEU A CA 1
ATOM 3050 C C . LEU B 1 102 ? 9.288 -58.947 -12.856 1.00 69.65 92 LEU A C 1
ATOM 3051 O O . LEU B 1 102 ? 9.950 -59.757 -12.183 1.00 69.08 92 LEU A O 1
ATOM 3056 N N . SER B 1 103 ? 9.316 -57.635 -12.643 1.00 69.91 93 SER A N 1
ATOM 3057 C CA . SER B 1 103 ? 9.828 -57.118 -11.377 1.00 73.05 93 SER A CA 1
ATOM 3058 C C . SER B 1 103 ? 9.021 -57.678 -10.213 1.00 69.49 93 SER A C 1
ATOM 3059 O O . SER B 1 103 ? 9.582 -58.218 -9.255 1.00 71.26 93 SER A O 1
ATOM 3062 N N . CYS B 1 104 ? 7.690 -57.624 -10.325 1.00 67.18 94 CYS A N 1
ATOM 3063 C CA . CYS B 1 104 ? 6.821 -58.306 -9.374 1.00 70.22 94 CYS A CA 1
ATOM 3064 C C . CYS B 1 104 ? 7.314 -59.707 -9.070 1.00 67.87 94 CYS A C 1
ATOM 3065 O O . CYS B 1 104 ? 7.245 -60.161 -7.917 1.00 65.52 94 CYS A O 1
ATOM 3068 N N . ALA B 1 105 ? 7.857 -60.390 -10.072 1.00 61.75 95 ALA A N 1
ATOM 3069 C CA . ALA B 1 105 ? 8.234 -61.766 -9.817 1.00 68.77 95 ALA A CA 1
ATOM 3070 C C . ALA B 1 105 ? 9.636 -61.893 -9.246 1.00 71.22 95 ALA A C 1
ATOM 3071 O O . ALA B 1 105 ? 9.850 -62.688 -8.319 1.00 69.57 95 ALA A O 1
ATOM 3073 N N . TYR B 1 106 ? 10.601 -61.132 -9.764 1.00 66.89 96 TYR A N 1
ATOM 3074 C CA . TYR B 1 106 ? 11.994 -61.479 -9.524 1.00 69.38 96 TYR A CA 1
ATOM 3075 C C . TYR B 1 106 ? 12.810 -60.443 -8.766 1.00 68.20 96 TYR A C 1
ATOM 3076 O O . TYR B 1 106 ? 13.805 -60.824 -8.138 1.00 65.65 96 TYR A O 1
ATOM 3085 N N . LYS B 1 107 ? 12.425 -59.167 -8.793 1.00 63.29 97 LYS A N 1
ATOM 3086 C CA . LYS B 1 107 ? 13.180 -58.110 -8.138 1.00 64.45 97 LYS A CA 1
ATOM 3087 C C . LYS B 1 107 ? 12.592 -57.694 -6.789 1.00 74.95 97 LYS A C 1
ATOM 3088 O O . LYS B 1 107 ? 13.306 -57.709 -5.781 1.00 80.62 97 LYS A O 1
ATOM 3094 N N . GLU B 1 108 ? 11.303 -57.358 -6.737 1.00 72.38 98 GLU A N 1
ATOM 3095 C CA . GLU B 1 108 ? 10.677 -56.885 -5.509 1.00 68.91 98 GLU A CA 1
ATOM 3096 C C . GLU B 1 108 ? 10.545 -57.999 -4.472 1.00 78.42 98 GLU A C 1
ATOM 3097 O O . GLU B 1 108 ? 10.253 -59.153 -4.806 1.00 77.54 98 GLU A O 1
ATOM 3103 N N . VAL B 1 109 ? 10.773 -57.638 -3.192 1.00 82.05 99 VAL A N 1
ATOM 3104 C CA . VAL B 1 109 ? 10.493 -58.496 -2.041 1.00 77.97 99 VAL A CA 1
ATOM 3105 C C . VAL B 1 109 ? 9.162 -58.048 -1.459 1.00 75.36 99 VAL A C 1
ATOM 3106 O O . VAL B 1 109 ? 8.883 -56.845 -1.375 1.00 76.06 99 VAL A O 1
ATOM 3110 N N . HIS B 1 110 ? 8.290 -58.997 -1.136 1.00 75.15 100 HIS A N 1
ATOM 3111 C CA . HIS B 1 110 ? 6.944 -58.509 -0.879 1.00 76.06 100 HIS A CA 1
ATOM 3112 C C . HIS B 1 110 ? 6.569 -58.345 0.588 1.00 82.17 100 HIS A C 1
ATOM 3113 O O . HIS B 1 110 ? 6.484 -57.215 1.072 1.00 89.85 100 HIS A O 1
ATOM 3120 N N . ASN B 1 111 ? 6.364 -59.445 1.305 1.00 78.86 101 ASN A N 1
ATOM 3121 C CA . ASN B 1 111 ? 5.961 -59.399 2.708 1.00 80.43 101 ASN A CA 1
ATOM 3122 C C . ASN B 1 111 ? 6.018 -60.816 3.244 1.00 85.10 101 ASN A C 1
ATOM 3123 O O . ASN B 1 111 ? 5.264 -61.662 2.752 1.00 84.16 101 ASN A O 1
ATOM 3128 N N . THR B 1 112 ? 6.837 -61.109 4.257 1.00 79.80 102 THR A N 1
ATOM 3129 C CA . THR B 1 112 ? 7.121 -62.531 4.370 1.00 80.31 102 THR A CA 1
ATOM 3130 C C . THR B 1 112 ? 5.887 -63.316 4.800 1.00 82.17 102 THR A C 1
ATOM 3131 O O . THR B 1 112 ? 5.830 -64.538 4.597 1.00 77.86 102 THR A O 1
ATOM 3135 N N . GLU B 1 113 ? 4.863 -62.633 5.299 1.00 82.51 103 GLU A N 1
ATOM 3136 C CA . GLU B 1 113 ? 3.642 -63.328 5.649 1.00 85.69 103 GLU A CA 1
ATOM 3137 C C . GLU B 1 113 ? 2.675 -63.408 4.482 1.00 80.44 103 GLU A C 1
ATOM 3138 O O . GLU B 1 113 ? 1.703 -64.148 4.569 1.00 83.23 103 GLU A O 1
ATOM 3144 N N . LEU B 1 114 ? 2.920 -62.683 3.391 1.00 81.56 104 LEU A N 1
ATOM 3145 C CA . LEU B 1 114 ? 2.277 -63.002 2.114 1.00 77.95 104 LEU A CA 1
ATOM 3146 C C . LEU B 1 114 ? 3.000 -64.139 1.385 1.00 75.12 104 LEU A C 1
ATOM 3147 O O . LEU B 1 114 ? 2.355 -65.071 0.890 1.00 68.11 104 LEU A O 1
ATOM 3152 N N . GLN B 1 115 ? 4.339 -64.099 1.363 1.00 73.78 105 GLN A N 1
ATOM 3153 C CA . GLN B 1 115 ? 5.127 -65.134 0.702 1.00 71.76 105 GLN A CA 1
ATOM 3154 C C . GLN B 1 115 ? 4.928 -66.503 1.330 1.00 73.34 105 GLN A C 1
ATOM 3155 O O . GLN B 1 115 ? 5.046 -67.520 0.641 1.00 74.35 105 GLN A O 1
ATOM 3161 N N . ASN B 1 116 ? 4.654 -66.555 2.634 1.00 77.64 106 ASN A N 1
ATOM 3162 C CA . ASN B 1 116 ? 4.371 -67.817 3.303 1.00 75.36 106 ASN A CA 1
ATOM 3163 C C . ASN B 1 116 ? 3.077 -68.440 2.826 1.00 74.76 106 ASN A C 1
ATOM 3164 O O . ASN B 1 116 ? 2.825 -69.616 3.097 1.00 75.84 106 ASN A O 1
ATOM 3169 N N . VAL B 1 117 ? 2.261 -67.668 2.117 1.00 76.41 107 VAL A N 1
ATOM 3170 C CA . VAL B 1 117 ? 0.937 -68.073 1.688 1.00 74.48 107 VAL A CA 1
ATOM 3171 C C . VAL B 1 117 ? 0.889 -68.372 0.187 1.00 73.49 107 VAL A C 1
ATOM 3172 O O . VAL B 1 117 ? -0.201 -68.550 -0.374 1.00 67.75 107 VAL A O 1
ATOM 3176 N N . GLY B 1 118 ? 2.044 -68.379 -0.487 1.00 69.91 108 GLY A N 1
ATOM 3177 C CA . GLY B 1 118 ? 2.106 -68.697 -1.905 1.00 70.50 108 GLY A CA 1
ATOM 3178 C C . GLY B 1 118 ? 3.118 -69.773 -2.261 1.00 69.99 108 GLY A C 1
ATOM 3179 O O . GLY B 1 118 ? 4.326 -69.529 -2.202 1.00 72.76 108 GLY A O 1
ATOM 3180 N N . ILE B 1 119 ? 2.646 -70.946 -2.687 1.00 64.06 109 ILE A N 1
ATOM 3181 C CA . ILE B 1 119 ? 3.494 -72.116 -2.871 1.00 70.59 109 ILE A CA 1
ATOM 3182 C C . ILE B 1 119 ? 3.512 -72.484 -4.355 1.00 72.60 109 ILE A C 1
ATOM 3183 O O . ILE B 1 119 ? 2.657 -72.055 -5.126 1.00 80.23 109 ILE A O 1
ATOM 3188 N N . LEU B 1 120 ? 4.521 -73.264 -4.761 1.00 75.95 110 LEU A N 1
ATOM 3189 C CA . LEU B 1 120 ? 4.756 -73.626 -6.164 1.00 71.49 110 LEU A CA 1
ATOM 3190 C C . LEU B 1 120 ? 5.150 -75.091 -6.250 1.00 71.22 110 LEU A C 1
ATOM 3191 O O . LEU B 1 120 ? 6.207 -75.483 -5.747 1.00 72.22 110 LEU A O 1
ATOM 3196 N N . THR B 1 121 ? 4.324 -75.899 -6.890 1.00 72.16 111 THR A N 1
ATOM 3197 C CA . THR B 1 121 ? 4.637 -77.309 -7.043 1.00 75.26 111 THR A CA 1
ATOM 3198 C C . THR B 1 121 ? 4.794 -77.612 -8.523 1.00 76.58 111 THR A C 1
ATOM 3199 O O . THR B 1 121 ? 4.088 -77.043 -9.357 1.00 75.59 111 THR A O 1
ATOM 3203 N N . PHE B 1 122 ? 5.759 -78.471 -8.841 1.00 83.25 112 PHE A N 1
ATOM 3204 C CA . PHE B 1 122 ? 5.938 -78.984 -10.193 1.00 85.47 112 PHE A CA 1
ATOM 3205 C C . PHE B 1 122 ? 6.078 -80.495 -10.147 1.00 91.94 112 PHE A C 1
ATOM 3206 O O . PHE B 1 122 ? 7.049 -81.019 -9.579 1.00 89.94 112 PHE A O 1
ATOM 3214 N N . ASP B 1 123 ? 5.115 -81.181 -10.755 1.00 93.35 113 ASP A N 1
ATOM 3215 C CA . ASP B 1 123 ? 5.236 -82.598 -11.052 1.00 97.12 113 ASP A CA 1
ATOM 3216 C C . ASP B 1 123 ? 5.913 -82.768 -12.403 1.00 102.23 113 ASP A C 1
ATOM 3217 O O . ASP B 1 123 ? 5.738 -81.948 -13.316 1.00 98.60 113 ASP A O 1
ATOM 3222 N N . ALA B 1 124 ? 6.701 -83.837 -12.528 1.00 100.09 114 ALA A N 1
ATOM 3223 C CA . ALA B 1 124 ? 7.295 -84.156 -13.819 1.00 106.44 114 ALA A CA 1
ATOM 3224 C C . ALA B 1 124 ? 6.456 -85.146 -14.611 1.00 109.13 114 ALA A C 1
ATOM 3225 O O . ALA B 1 124 ? 6.649 -85.263 -15.831 1.00 109.70 114 ALA A O 1
ATOM 3227 N N . ASN B 1 125 ? 5.489 -85.806 -13.948 1.00 106.00 115 ASN A N 1
ATOM 3228 C CA . ASN B 1 125 ? 4.725 -86.929 -14.480 1.00 106.47 115 ASN A CA 1
ATOM 3229 C C . ASN B 1 125 ? 3.230 -86.833 -14.142 1.00 106.12 115 ASN A C 1
ATOM 3230 O O . ASN B 1 125 ? 2.543 -87.859 -14.051 1.00 108.64 115 ASN A O 1
ATOM 3235 N N . GLY B 1 126 ? 2.707 -85.628 -13.927 1.00 102.11 116 GLY A N 1
ATOM 3236 C CA . GLY B 1 126 ? 1.283 -85.460 -13.735 1.00 97.81 116 GLY A CA 1
ATOM 3237 C C . GLY B 1 126 ? 0.543 -85.448 -15.056 1.00 97.74 116 GLY A C 1
ATOM 3238 O O . GLY B 1 126 ? 1.125 -85.525 -16.139 1.00 102.26 116 GLY A O 1
ATOM 3239 N N . ASP B 1 127 ? -0.777 -85.349 -14.959 1.00 94.92 117 ASP A N 1
ATOM 3240 C CA . ASP B 1 127 ? -1.594 -85.308 -16.158 1.00 90.19 117 ASP A CA 1
ATOM 3241 C C . ASP B 1 127 ? -1.380 -83.988 -16.889 1.00 83.66 117 ASP A C 1
ATOM 3242 O O . ASP B 1 127 ? -0.730 -83.066 -16.393 1.00 78.43 117 ASP A O 1
ATOM 3247 N N . ALA B 1 128 ? -1.913 -83.924 -18.104 1.00 90.11 118 ALA A N 1
ATOM 3248 C CA . ALA B 1 128 ? -1.692 -82.767 -18.959 1.00 91.98 118 ALA A CA 1
ATOM 3249 C C . ALA B 1 128 ? -2.055 -81.497 -18.215 1.00 86.59 118 ALA A C 1
ATOM 3250 O O . ALA B 1 128 ? -3.187 -81.340 -17.750 1.00 87.85 118 ALA A O 1
ATOM 3252 N N . ASN B 1 129 ? -1.056 -80.642 -18.031 1.00 87.27 119 ASN A N 1
ATOM 3253 C CA . ASN B 1 129 ? -1.184 -79.302 -17.456 1.00 90.43 119 ASN A CA 1
ATOM 3254 C C . ASN B 1 129 ? -1.446 -79.307 -15.953 1.00 83.48 119 ASN A C 1
ATOM 3255 O O . ASN B 1 129 ? -1.368 -78.257 -15.317 1.00 80.98 119 ASN A O 1
ATOM 3260 N N . LYS B 1 130 ? -1.699 -80.472 -15.370 1.00 83.40 120 LYS A N 1
ATOM 3261 C CA . LYS B 1 130 ? -1.767 -80.595 -13.917 1.00 82.46 120 LYS A CA 1
ATOM 3262 C C . LYS B 1 130 ? -0.400 -80.917 -13.321 1.00 83.52 120 LYS A C 1
ATOM 3263 O O . LYS B 1 130 ? -0.265 -81.813 -12.483 1.00 79.85 120 LYS A O 1
ATOM 3269 N N . LYS B 1 131 ? 0.634 -80.217 -13.791 1.00 81.34 121 LYS A N 1
ATOM 3270 C CA . LYS B 1 131 ? 1.978 -80.351 -13.217 1.00 83.88 121 LYS A CA 1
ATOM 3271 C C . LYS B 1 131 ? 2.521 -79.086 -12.536 1.00 81.40 121 LYS A C 1
ATOM 3272 O O . LYS B 1 131 ? 2.964 -79.131 -11.389 1.00 79.09 121 LYS A O 1
ATOM 3278 N N . ALA B 1 132 ? 2.480 -77.964 -13.251 1.00 83.57 122 ALA A N 1
ATOM 3279 C CA . ALA B 1 132 ? 2.890 -76.667 -12.717 1.00 74.15 122 ALA A CA 1
ATOM 3280 C C . ALA B 1 132 ? 1.698 -76.031 -12.009 1.00 77.18 122 ALA A C 1
ATOM 3281 O O . ALA B 1 132 ? 0.841 -75.398 -12.639 1.00 74.96 122 ALA A O 1
ATOM 3283 N N . VAL B 1 133 ? 1.674 -76.162 -10.685 1.00 74.01 123 VAL A N 1
ATOM 3284 C CA . VAL B 1 133 ? 0.577 -75.702 -9.847 1.00 71.34 123 VAL A CA 1
ATOM 3285 C C . VAL B 1 133 ? 1.068 -74.620 -8.889 1.00 74.62 123 VAL A C 1
ATOM 3286 O O . VAL B 1 133 ? 2.069 -74.814 -8.187 1.00 77.16 123 VAL A O 1
ATOM 3290 N N . THR B 1 134 ? 0.348 -73.491 -8.847 1.00 73.13 124 THR A N 1
ATOM 3291 C CA . THR B 1 134 ? 0.497 -72.479 -7.803 1.00 67.92 124 THR A CA 1
ATOM 3292 C C . THR B 1 134 ? -0.599 -72.659 -6.756 1.00 67.94 124 THR A C 1
ATOM 3293 O O . THR B 1 134 ? -1.783 -72.766 -7.102 1.00 66.01 124 THR A O 1
ATOM 3297 N N . TRP B 1 135 ? -0.198 -72.686 -5.482 1.00 70.96 125 TRP A N 1
ATOM 3298 C CA . TRP B 1 135 ? -1.104 -72.771 -4.340 1.00 67.15 125 TRP A CA 1
ATOM 3299 C C . TRP B 1 135 ? -1.211 -71.426 -3.624 1.00 62.58 125 TRP A C 1
ATOM 3300 O O . TRP B 1 135 ? -0.262 -70.641 -3.597 1.00 64.43 125 TRP A O 1
ATOM 3311 N N . ASN B 1 136 ? -2.392 -71.156 -3.066 1.00 61.05 126 ASN A N 1
ATOM 3312 C CA . ASN B 1 136 ? -2.656 -69.954 -2.273 1.00 65.64 126 ASN A CA 1
ATOM 3313 C C . ASN B 1 136 ? -3.381 -70.364 -0.993 1.00 71.52 126 ASN A C 1
ATOM 3314 O O . ASN B 1 136 ? -4.539 -70.803 -1.043 1.00 69.54 126 ASN A O 1
ATOM 3319 N N . LEU B 1 137 ? -2.711 -70.219 0.152 1.00 69.11 127 LEU A N 1
ATOM 3320 C CA . LEU B 1 137 ? -3.271 -70.646 1.440 1.00 67.82 127 LEU A CA 1
ATOM 3321 C C . LEU B 1 137 ? -3.939 -69.475 2.165 1.00 62.64 127 LEU A C 1
ATOM 3322 O O . LEU B 1 137 ? -3.559 -69.125 3.264 1.00 65.22 127 LEU A O 1
ATOM 3327 N N . TYR B 1 138 ? -4.966 -68.883 1.535 1.00 68.49 128 TYR A N 1
ATOM 3328 C CA . TYR B 1 138 ? -5.566 -67.640 2.034 1.00 68.38 128 TYR A CA 1
ATOM 3329 C C . TYR B 1 138 ? -6.267 -67.805 3.381 1.00 66.73 128 TYR A C 1
ATOM 3330 O O . TYR B 1 138 ? -6.284 -66.856 4.172 1.00 70.08 128 TYR A O 1
ATOM 3339 N N . GLY B 1 139 ? -6.866 -68.973 3.650 1.00 64.93 129 GLY A N 1
ATOM 3340 C CA . GLY B 1 139 ? -7.430 -69.227 4.964 1.00 61.65 129 GLY A CA 1
ATOM 3341 C C . GLY B 1 139 ? -6.475 -68.858 6.084 1.00 70.89 129 GLY A C 1
ATOM 3342 O O . GLY B 1 139 ? -6.885 -68.326 7.117 1.00 75.15 129 GLY A O 1
ATOM 3343 N N . GLN B 1 140 ? -5.183 -69.088 5.880 1.00 65.18 130 GLN A N 1
ATOM 3344 C CA . GLN B 1 140 ? -4.192 -68.656 6.846 1.00 59.68 130 GLN A CA 1
ATOM 3345 C C . GLN B 1 140 ? -4.131 -67.146 7.018 1.00 70.33 130 GLN A C 1
ATOM 3346 O O . GLN B 1 140 ? -3.384 -66.663 7.872 1.00 83.96 130 GLN A O 1
ATOM 3352 N N . LEU B 1 141 ? -4.889 -66.374 6.241 1.00 70.20 131 LEU A N 1
ATOM 3353 C CA . LEU B 1 141 ? -4.903 -64.931 6.447 1.00 75.56 131 LEU A CA 1
ATOM 3354 C C . LEU B 1 141 ? -6.283 -64.395 6.824 1.00 82.20 131 LEU A C 1
ATOM 3355 O O . LEU B 1 141 ? -6.531 -63.188 6.696 1.00 88.14 131 LEU A O 1
ATOM 3360 N N . VAL B 1 142 ? -7.170 -65.253 7.339 1.00 78.00 132 VAL A N 1
ATOM 3361 C CA . VAL B 1 142 ? -8.563 -64.861 7.543 1.00 84.70 132 VAL A CA 1
ATOM 3362 C C . VAL B 1 142 ? -8.736 -63.773 8.604 1.00 89.89 132 VAL A C 1
ATOM 3363 O O . VAL B 1 142 ? -9.778 -63.116 8.630 1.00 95.23 132 VAL A O 1
ATOM 3367 N N . LYS B 1 143 ? -7.766 -63.543 9.491 1.00 86.90 133 LYS A N 1
ATOM 3368 C CA . LYS B 1 143 ? -7.880 -62.291 10.231 1.00 92.49 133 LYS A CA 1
ATOM 3369 C C . LYS B 1 143 ? -6.536 -61.571 10.323 1.00 96.41 133 LYS A C 1
ATOM 3370 O O . LYS B 1 143 ? -6.403 -60.615 11.099 1.00 103.48 133 LYS A O 1
ATOM 3376 N N . LYS B 1 144 ? -5.564 -61.938 9.490 1.00 93.49 134 LYS A N 1
ATOM 3377 C CA . LYS B 1 144 ? -4.410 -61.063 9.271 1.00 92.88 134 LYS A CA 1
ATOM 3378 C C . LYS B 1 144 ? -4.733 -60.015 8.208 1.00 90.07 134 LYS A C 1
ATOM 3379 O O . LYS B 1 144 ? -3.970 -59.807 7.259 1.00 88.75 134 LYS A O 1
ATOM 3385 N N . LYS B 1 145 ? -5.860 -59.318 8.376 1.00 87.17 135 LYS A N 1
ATOM 3386 C CA . LYS B 1 145 ? -6.419 -58.521 7.291 1.00 86.87 135 LYS A CA 1
ATOM 3387 C C . LYS B 1 145 ? -5.783 -57.160 7.175 1.00 85.83 135 LYS A C 1
ATOM 3388 O O . LYS B 1 145 ? -6.359 -56.258 6.555 1.00 82.08 135 LYS A O 1
ATOM 3394 N N . GLU B 1 146 ? -4.605 -57.023 7.787 1.00 90.85 136 GLU A N 1
ATOM 3395 C CA . GLU B 1 146 ? -3.668 -55.953 7.460 1.00 91.13 136 GLU A CA 1
ATOM 3396 C C . GLU B 1 146 ? -3.169 -56.102 6.031 1.00 86.58 136 GLU A C 1
ATOM 3397 O O . GLU B 1 146 ? -2.986 -55.111 5.309 1.00 83.11 136 GLU A O 1
ATOM 3403 N N . LEU B 1 147 ? -2.969 -57.348 5.609 1.00 83.61 137 LEU A N 1
ATOM 3404 C CA . LEU B 1 147 ? -2.397 -57.626 4.305 1.00 80.52 137 LEU A CA 1
ATOM 3405 C C . LEU B 1 147 ? -3.272 -57.090 3.180 1.00 82.38 137 LEU A C 1
ATOM 3406 O O . LEU B 1 147 ? -2.744 -56.632 2.157 1.00 85.09 137 LEU A O 1
ATOM 3411 N N . PHE B 1 148 ? -4.597 -57.102 3.356 1.00 79.76 138 PHE A N 1
ATOM 3412 C CA . PHE B 1 148 ? -5.533 -56.744 2.295 1.00 77.92 138 PHE A CA 1
ATOM 3413 C C . PHE B 1 148 ? -5.864 -55.263 2.243 1.00 81.72 138 PHE A C 1
ATOM 3414 O O . PHE B 1 148 ? -6.581 -54.841 1.322 1.00 80.40 138 PHE A O 1
ATOM 3422 N N . GLN B 1 149 ? -5.357 -54.464 3.189 1.00 86.06 139 GLN A N 1
ATOM 3423 C CA . GLN B 1 149 ? -5.719 -53.047 3.227 1.00 85.92 139 GLN A CA 1
ATOM 3424 C C . GLN B 1 149 ? -4.980 -52.254 2.163 1.00 86.29 139 GLN A C 1
ATOM 3425 O O . GLN B 1 149 ? -5.554 -51.335 1.565 1.00 90.24 139 GLN A O 1
ATOM 3431 N N . ASN B 1 150 ? -3.726 -52.618 1.884 1.00 87.21 140 ASN A N 1
ATOM 3432 C CA . ASN B 1 150 ? -3.008 -52.079 0.734 1.00 82.37 140 ASN A CA 1
ATOM 3433 C C . ASN B 1 150 ? -3.280 -52.966 -0.480 1.00 82.05 140 ASN A C 1
ATOM 3434 O O . ASN B 1 150 ? -2.719 -54.062 -0.599 1.00 76.54 140 ASN A O 1
ATOM 3439 N N . VAL B 1 151 ? -4.120 -52.479 -1.397 1.00 83.34 141 VAL A N 1
ATOM 3440 C CA . VAL B 1 151 ? -4.524 -53.294 -2.539 1.00 83.20 141 VAL A CA 1
ATOM 3441 C C . VAL B 1 151 ? -3.384 -53.409 -3.540 1.00 82.67 141 VAL A C 1
ATOM 3442 O O . VAL B 1 151 ? -3.044 -54.509 -3.995 1.00 80.07 141 VAL A O 1
ATOM 3446 N N . ASP B 1 152 ? -2.776 -52.275 -3.893 1.00 81.14 142 ASP A N 1
ATOM 3447 C CA . ASP B 1 152 ? -1.757 -52.284 -4.931 1.00 77.49 142 ASP A CA 1
ATOM 3448 C C . ASP B 1 152 ? -0.610 -53.206 -4.552 1.00 75.11 142 ASP A C 1
ATOM 3449 O O . ASP B 1 152 ? -0.283 -54.140 -5.293 1.00 73.01 142 ASP A O 1
ATOM 3454 N N . LYS B 1 153 ? -0.047 -53.004 -3.355 1.00 79.69 143 LYS A N 1
ATOM 3455 C CA . LYS B 1 153 ? 1.040 -53.841 -2.841 1.00 75.29 143 LYS A CA 1
ATOM 3456 C C . LYS B 1 153 ? 0.669 -55.322 -2.811 1.00 70.48 143 LYS A C 1
ATOM 3457 O O . LYS B 1 153 ? 1.540 -56.184 -2.987 1.00 68.92 143 LYS A O 1
ATOM 3463 N N . PHE B 1 154 ? -0.615 -55.631 -2.602 1.00 74.08 144 PHE A N 1
ATOM 3464 C CA . PHE B 1 154 ? -1.078 -57.016 -2.620 1.00 69.14 144 PHE A CA 1
ATOM 3465 C C . PHE B 1 154 ? -1.052 -57.589 -4.026 1.00 68.15 144 PHE A C 1
ATOM 3466 O O . PHE B 1 154 ? -0.520 -58.683 -4.252 1.00 66.45 144 PHE A O 1
ATOM 3474 N N . VAL B 1 155 ? -1.646 -56.874 -4.987 1.00 70.46 145 VAL A N 1
ATOM 3475 C CA . VAL B 1 155 ? -1.762 -57.436 -6.328 1.00 70.02 145 VAL A CA 1
ATOM 3476 C C . VAL B 1 155 ? -0.382 -57.642 -6.936 1.00 69.98 145 VAL A C 1
ATOM 3477 O O . VAL B 1 155 ? -0.145 -58.649 -7.616 1.00 66.56 145 VAL A O 1
ATOM 3481 N N . ARG B 1 156 ? 0.569 -56.749 -6.641 1.00 66.62 146 ARG A N 1
ATOM 3482 C CA . ARG B 1 156 ? 1.938 -56.986 -7.075 1.00 59.59 146 ARG A CA 1
ATOM 3483 C C . ARG B 1 156 ? 2.458 -58.317 -6.552 1.00 63.57 146 ARG A C 1
ATOM 3484 O O . ARG B 1 156 ? 3.217 -59.009 -7.236 1.00 66.22 146 ARG A O 1
ATOM 3492 N N . TYR B 1 157 ? 2.064 -58.703 -5.343 1.00 67.58 147 TYR A N 1
ATOM 3493 C CA . TYR B 1 157 ? 2.569 -59.964 -4.825 1.00 60.83 147 TYR A CA 1
ATOM 3494 C C . TYR B 1 157 ? 1.908 -61.131 -5.538 1.00 63.38 147 TYR A C 1
ATOM 3495 O O . TYR B 1 157 ? 2.556 -62.158 -5.777 1.00 66.53 147 TYR A O 1
ATOM 3504 N N . ARG B 1 158 ? 0.613 -61.010 -5.874 1.00 62.74 148 ARG A N 1
ATOM 3505 C CA . ARG B 1 158 ? -0.042 -62.121 -6.564 1.00 62.65 148 ARG A CA 1
ATOM 3506 C C . ARG B 1 158 ? 0.403 -62.202 -8.021 1.00 63.32 148 ARG A C 1
ATOM 3507 O O . ARG B 1 158 ? 0.624 -63.303 -8.542 1.00 65.68 148 ARG A O 1
ATOM 3515 N N . ILE B 1 159 ? 0.524 -61.063 -8.705 1.00 54.46 149 ILE A N 1
ATOM 3516 C CA . ILE B 1 159 ? 1.014 -61.116 -10.075 1.00 59.36 149 ILE A CA 1
ATOM 3517 C C . ILE B 1 159 ? 2.357 -61.818 -10.104 1.00 61.51 149 ILE A C 1
ATOM 3518 O O . ILE B 1 159 ? 2.585 -62.731 -10.911 1.00 61.12 149 ILE A O 1
ATOM 3523 N N . GLY B 1 160 ? 3.254 -61.424 -9.199 1.00 54.19 150 GLY A N 1
ATOM 3524 C CA . GLY B 1 160 ? 4.576 -62.011 -9.193 1.00 52.60 150 GLY A CA 1
ATOM 3525 C C . GLY B 1 160 ? 4.540 -63.511 -9.017 1.00 54.84 150 GLY A C 1
ATOM 3526 O O . GLY B 1 160 ? 5.438 -64.214 -9.462 1.00 58.31 150 GLY A O 1
ATOM 3527 N N . LEU B 1 161 ? 3.518 -64.022 -8.352 1.00 58.18 151 LEU A N 1
ATOM 3528 C CA . LEU B 1 161 ? 3.375 -65.463 -8.244 1.00 58.15 151 LEU A CA 1
ATOM 3529 C C . LEU B 1 161 ? 2.887 -66.069 -9.563 1.00 63.54 151 LEU A C 1
ATOM 3530 O O . LEU B 1 161 ? 3.215 -67.222 -9.885 1.00 65.07 151 LEU A O 1
ATOM 3535 N N . MET B 1 162 ? 2.144 -65.303 -10.330 1.00 57.13 152 MET A N 1
ATOM 3536 C CA . MET B 1 162 ? 1.743 -65.827 -11.591 1.00 64.23 152 MET A CA 1
ATOM 3537 C C . MET B 1 162 ? 2.941 -66.088 -12.460 1.00 71.28 152 MET A C 1
ATOM 3538 O O . MET B 1 162 ? 3.082 -67.188 -12.968 1.00 76.04 152 MET A O 1
ATOM 3543 N N . GLU B 1 163 ? 3.811 -65.094 -12.613 1.00 61.78 153 GLU A N 1
ATOM 3544 C CA . GLU B 1 163 ? 4.979 -65.224 -13.479 1.00 59.48 153 GLU A CA 1
ATOM 3545 C C . GLU B 1 163 ? 5.934 -66.318 -13.001 1.00 65.08 153 GLU A C 1
ATOM 3546 O O . GLU B 1 163 ? 6.471 -67.078 -13.807 1.00 70.59 153 GLU A O 1
ATOM 3552 N N . LYS B 1 164 ? 6.139 -66.394 -11.690 1.00 60.72 154 LYS A N 1
ATOM 3553 C CA . LYS B 1 164 ? 6.920 -67.471 -11.098 1.00 65.85 154 LYS A CA 1
ATOM 3554 C C . LYS B 1 164 ? 6.351 -68.834 -11.460 1.00 68.86 154 LYS A C 1
ATOM 3555 O O . LYS B 1 164 ? 7.098 -69.808 -11.561 1.00 77.86 154 LYS A O 1
ATOM 3561 N N . GLY B 1 165 ? 5.039 -68.929 -11.670 1.00 67.47 155 GLY A N 1
ATOM 3562 C CA . GLY B 1 165 ? 4.459 -70.205 -12.061 1.00 75.90 155 GLY A CA 1
ATOM 3563 C C . GLY B 1 165 ? 4.502 -70.468 -13.556 1.00 79.60 155 GLY A C 1
ATOM 3564 O O . GLY B 1 165 ? 4.597 -71.625 -13.987 1.00 76.91 155 GLY A O 1
ATOM 3565 N N . LEU B 1 166 ? 4.428 -69.415 -14.371 1.00 72.03 156 LEU A N 1
ATOM 3566 C CA . LEU B 1 166 ? 4.548 -69.618 -15.806 1.00 75.48 156 LEU A CA 1
ATOM 3567 C C . LEU B 1 166 ? 5.927 -70.139 -16.190 1.00 79.83 156 LEU A C 1
ATOM 3568 O O . LEU B 1 166 ? 6.062 -70.866 -17.180 1.00 80.91 156 LEU A O 1
ATOM 3573 N N . SER B 1 167 ? 6.962 -69.793 -15.424 1.00 77.93 157 SER A N 1
ATOM 3574 C CA . SER B 1 167 ? 8.300 -70.173 -15.846 1.00 78.35 157 SER A CA 1
ATOM 3575 C C . SER B 1 167 ? 8.501 -71.678 -15.853 1.00 80.64 157 SER A C 1
ATOM 3576 O O . SER B 1 167 ? 9.481 -72.154 -16.437 1.00 88.12 157 SER A O 1
ATOM 3579 N N . LEU B 1 168 ? 7.582 -72.435 -15.274 1.00 75.08 158 LEU A N 1
ATOM 3580 C CA . LEU B 1 168 ? 7.624 -73.886 -15.345 1.00 81.33 158 LEU A CA 1
ATOM 3581 C C . LEU B 1 168 ? 6.778 -74.438 -16.497 1.00 81.99 158 LEU A C 1
ATOM 3582 O O . LEU B 1 168 ? 6.477 -75.637 -16.522 1.00 80.27 158 LEU A O 1
ATOM 3587 N N . LEU B 1 169 ? 6.381 -73.592 -17.440 1.00 77.75 159 LEU A N 1
ATOM 3588 C CA . LEU B 1 169 ? 5.489 -73.992 -18.516 1.00 84.78 159 LEU A CA 1
ATOM 3589 C C . LEU B 1 169 ? 6.272 -74.139 -19.814 1.00 95.24 159 LEU A C 1
ATOM 3590 O O . LEU B 1 169 ? 6.844 -73.163 -20.319 1.00 96.25 159 LEU A O 1
ATOM 3595 N N . ASP B 1 170 ? 6.259 -75.349 -20.369 1.00 97.83 160 ASP A N 1
ATOM 3596 C CA . ASP B 1 170 ? 6.868 -75.638 -21.666 1.00 98.14 160 ASP A CA 1
ATOM 3597 C C . ASP B 1 170 ? 5.837 -75.339 -22.759 1.00 91.30 160 ASP A C 1
ATOM 3598 O O . ASP B 1 170 ? 4.969 -76.158 -23.055 1.00 91.98 160 ASP A O 1
ATOM 3603 N N . PHE B 1 171 ? 5.928 -74.170 -23.381 1.00 86.39 161 PHE A N 1
ATOM 3604 C CA . PHE B 1 171 ? 4.946 -73.835 -24.408 1.00 96.40 161 PHE A CA 1
ATOM 3605 C C . PHE B 1 171 ? 5.023 -74.786 -25.600 1.00 104.28 161 PHE A C 1
ATOM 3606 O O . PHE B 1 171 ? 3.990 -75.222 -26.119 1.00 103.36 161 PHE A O 1
ATOM 3614 N N . THR B 1 172 ? 6.236 -75.154 -26.030 1.00 105.60 162 THR A N 1
ATOM 3615 C CA . THR B 1 172 ? 6.349 -76.189 -27.056 1.00 100.15 162 THR A CA 1
ATOM 3616 C C . THR B 1 172 ? 5.601 -77.467 -26.673 1.00 104.33 162 THR A C 1
ATOM 3617 O O . THR B 1 172 ? 5.293 -78.275 -27.561 1.00 112.98 162 THR A O 1
ATOM 3621 N N . SER B 1 173 ? 5.277 -77.659 -25.389 1.00 98.82 163 SER A N 1
ATOM 3622 C CA . SER B 1 173 ? 4.739 -78.929 -24.936 1.00 94.15 163 SER A CA 1
ATOM 3623 C C . SER B 1 173 ? 3.255 -79.045 -25.267 1.00 95.33 163 SER A C 1
ATOM 3624 O O . SER B 1 173 ? 2.547 -78.058 -25.516 1.00 91.75 163 SER A O 1
ATOM 3627 N N . SER B 1 174 ? 2.800 -80.294 -25.300 1.00 98.08 164 SER A N 1
ATOM 3628 C CA . SER B 1 174 ? 1.381 -80.608 -25.314 1.00 95.69 164 SER A CA 1
ATOM 3629 C C . SER B 1 174 ? 0.841 -80.661 -23.889 1.00 89.83 164 SER A C 1
ATOM 3630 O O . SER B 1 174 ? -0.057 -79.883 -23.552 1.00 86.19 164 SER A O 1
ATOM 3633 N N . ASP B 1 175 ? 1.446 -81.502 -23.032 1.00 84.88 165 ASP A N 1
ATOM 3634 C CA . ASP B 1 175 ? 0.956 -81.850 -21.698 1.00 90.13 165 ASP A CA 1
ATOM 3635 C C . ASP B 1 175 ? 1.500 -80.948 -20.569 1.00 92.44 165 ASP A C 1
ATOM 3636 O O . ASP B 1 175 ? 1.434 -81.328 -19.387 1.00 85.14 165 ASP A O 1
ATOM 3641 N N . ASN B 1 176 ? 2.087 -79.788 -20.908 1.00 89.09 166 ASN A N 1
ATOM 3642 C CA . ASN B 1 176 ? 2.483 -78.825 -19.887 1.00 82.74 166 ASN A CA 1
ATOM 3643 C C . ASN B 1 176 ? 2.353 -77.395 -20.384 1.00 78.58 166 ASN A C 1
ATOM 3644 O O . ASN B 1 176 ? 3.166 -76.537 -20.030 1.00 74.25 166 ASN A O 1
ATOM 3649 N N . ASN B 1 177 ? 1.370 -77.132 -21.221 1.00 79.48 167 ASN A N 1
ATOM 3650 C CA . ASN B 1 177 ? 1.177 -75.842 -21.860 1.00 83.30 167 ASN A CA 1
ATOM 3651 C C . ASN B 1 177 ? 0.203 -74.964 -21.075 1.00 79.10 167 ASN A C 1
ATOM 3652 O O . ASN B 1 177 ? 0.047 -73.774 -21.377 1.00 71.54 167 ASN A O 1
ATOM 3657 N N . TYR B 1 178 ? -0.426 -75.524 -20.048 1.00 80.57 168 TYR A N 1
ATOM 3658 C CA . TYR B 1 178 ? -1.388 -74.813 -19.217 1.00 82.16 168 TYR A CA 1
ATOM 3659 C C . TYR B 1 178 ? -1.013 -74.999 -17.748 1.00 78.70 168 TYR A C 1
ATOM 3660 O O . TYR B 1 178 ? -0.385 -76.004 -17.368 1.00 79.90 168 TYR A O 1
ATOM 3669 N N . MET B 1 179 ? -1.401 -74.025 -16.921 1.00 75.39 169 MET A N 1
ATOM 3670 C CA . MET B 1 179 ? -1.077 -74.022 -15.492 1.00 79.82 169 MET A CA 1
ATOM 3671 C C . MET B 1 179 ? -2.359 -74.120 -14.672 1.00 74.10 169 MET A C 1
ATOM 3672 O O . MET B 1 179 ? -3.336 -73.423 -14.971 1.00 79.31 169 MET A O 1
ATOM 3677 N N . THR B 1 180 ? -2.367 -74.989 -13.654 1.00 64.08 170 THR A N 1
ATOM 3678 C CA . THR B 1 180 ? -3.526 -75.146 -12.776 1.00 70.53 170 THR A CA 1
ATOM 3679 C C . THR B 1 180 ? -3.229 -74.698 -11.339 1.00 67.28 170 THR A C 1
ATOM 3680 O O . THR B 1 180 ? -2.129 -74.885 -10.821 1.00 64.45 170 THR A O 1
ATOM 3684 N N . GLN B 1 181 ? -4.245 -74.133 -10.685 1.00 69.86 171 GLN A N 1
ATOM 3685 C CA . GLN B 1 181 ? -4.102 -73.334 -9.472 1.00 67.19 171 GLN A CA 1
ATOM 3686 C C . GLN B 1 181 ? -4.986 -73.860 -8.339 1.00 62.16 171 GLN A C 1
ATOM 3687 O O . GLN B 1 181 ? -6.105 -74.323 -8.576 1.00 60.08 171 GLN A O 1
ATOM 3693 N N . VAL B 1 182 ? -4.494 -73.777 -7.102 1.00 59.80 172 VAL A N 1
ATOM 3694 C CA . VAL B 1 182 ? -5.297 -74.150 -5.940 1.00 61.54 172 VAL A CA 1
ATOM 3695 C C . VAL B 1 182 ? -5.489 -72.933 -5.036 1.00 59.95 172 VAL A C 1
ATOM 3696 O O . VAL B 1 182 ? -4.634 -72.047 -4.967 1.00 63.20 172 VAL A O 1
ATOM 3700 N N . HIS B 1 183 ? -6.653 -72.863 -4.389 1.00 58.51 173 HIS A N 1
ATOM 3701 C CA . HIS B 1 183 ? -6.900 -71.973 -3.257 1.00 57.83 173 HIS A CA 1
ATOM 3702 C C . HIS B 1 183 ? -7.299 -72.858 -2.095 1.00 62.26 173 HIS A C 1
ATOM 3703 O O . HIS B 1 183 ? -8.223 -73.668 -2.240 1.00 63.84 173 HIS A O 1
ATOM 3710 N N . ASP B 1 184 ? -6.586 -72.736 -0.967 1.00 62.51 174 ASP A N 1
ATOM 3711 C CA . ASP B 1 184 ? -6.955 -73.394 0.288 1.00 62.19 174 ASP A CA 1
ATOM 3712 C C . ASP B 1 184 ? -7.544 -72.343 1.208 1.00 62.06 174 ASP A C 1
ATOM 3713 O O . ASP B 1 184 ? -6.875 -71.361 1.541 1.00 63.93 174 ASP A O 1
ATOM 3718 N N . TYR B 1 185 ? -8.795 -72.534 1.604 1.00 62.11 175 TYR A N 1
ATOM 3719 C CA . TYR B 1 185 ? -9.471 -71.551 2.431 1.00 61.71 175 TYR A CA 1
ATOM 3720 C C . TYR B 1 185 ? -9.729 -72.060 3.842 1.00 64.64 175 TYR A C 1
ATOM 3721 O O . TYR B 1 185 ? -10.605 -71.524 4.533 1.00 62.42 175 TYR A O 1
ATOM 3730 N N . LYS B 1 186 ? -8.988 -73.086 4.278 1.00 63.65 176 LYS A N 1
ATOM 3731 C CA . LYS B 1 186 ? -9.191 -73.674 5.599 1.00 67.16 176 LYS A CA 1
ATOM 3732 C C . LYS B 1 186 ? -9.025 -72.618 6.669 1.00 66.14 176 LYS A C 1
ATOM 3733 O O . LYS B 1 186 ? -7.947 -72.043 6.811 1.00 69.43 176 LYS A O 1
ATOM 3739 N N . GLY B 1 187 ? -10.102 -72.336 7.397 1.00 69.87 177 GLY A N 1
ATOM 3740 C CA . GLY B 1 187 ? -10.084 -71.338 8.444 1.00 61.90 177 GLY A CA 1
ATOM 3741 C C . GLY B 1 187 ? -10.808 -70.039 8.157 1.00 67.24 177 GLY A C 1
ATOM 3742 O O . GLY B 1 187 ? -10.690 -69.107 8.957 1.00 77.72 177 GLY A O 1
ATOM 3743 N N . VAL B 1 188 ? -11.551 -69.930 7.052 1.00 72.81 178 VAL A N 1
ATOM 3744 C CA . VAL B 1 188 ? -12.247 -68.681 6.754 1.00 67.21 178 VAL A CA 1
ATOM 3745 C C . VAL B 1 188 ? -13.501 -68.590 7.606 1.00 68.29 178 VAL A C 1
ATOM 3746 O O . VAL B 1 188 ? -13.992 -69.587 8.143 1.00 65.41 178 VAL A O 1
ATOM 3750 N N . SER B 1 189 ? -14.025 -67.375 7.723 1.00 65.99 179 SER A N 1
ATOM 3751 C CA . SER B 1 189 ? -15.224 -67.149 8.504 1.00 64.26 179 SER A CA 1
ATOM 3752 C C . SER B 1 189 ? -16.111 -66.143 7.794 1.00 68.96 179 SER A C 1
ATOM 3753 O O . SER B 1 189 ? -15.628 -65.176 7.195 1.00 62.87 179 SER A O 1
ATOM 3756 N N . VAL B 1 190 ? -17.419 -66.354 7.921 1.00 68.88 180 VAL A N 1
ATOM 3757 C CA . VAL B 1 190 ? -18.371 -65.616 7.109 1.00 58.58 180 VAL A CA 1
ATOM 3758 C C . VAL B 1 190 ? -18.430 -64.155 7.485 1.00 65.05 180 VAL A C 1
ATOM 3759 O O . VAL B 1 190 ? -18.812 -63.318 6.664 1.00 66.61 180 VAL A O 1
ATOM 3763 N N . TRP B 1 191 ? -18.124 -63.815 8.738 1.00 77.70 181 TRP A N 1
ATOM 3764 C CA . TRP B 1 191 ? -18.275 -62.428 9.176 1.00 72.23 181 TRP A CA 1
ATOM 3765 C C . TRP B 1 191 ? -17.132 -61.572 8.668 1.00 72.76 181 TRP A C 1
ATOM 3766 O O . TRP B 1 191 ? -17.341 -60.401 8.331 1.00 71.15 181 TRP A O 1
ATOM 3777 N N . ARG B 1 192 ? -15.951 -62.173 8.544 1.00 80.92 182 ARG A N 1
ATOM 3778 C CA . ARG B 1 192 ? -14.728 -61.480 8.141 1.00 82.57 182 ARG A CA 1
ATOM 3779 C C . ARG B 1 192 ? -14.513 -61.581 6.634 1.00 73.38 182 ARG A C 1
ATOM 3780 O O . ARG B 1 192 ? -13.515 -62.124 6.172 1.00 78.57 182 ARG A O 1
ATOM 3788 N N . MET B 1 193 ? -15.451 -61.024 5.869 1.00 70.30 183 MET A N 1
ATOM 3789 C CA . MET B 1 193 ? -15.323 -60.923 4.413 1.00 77.87 183 MET A CA 1
ATOM 3790 C C . MET B 1 193 ? -15.396 -59.447 4.052 1.00 83.39 183 MET A C 1
ATOM 3791 O O . MET B 1 193 ? -16.411 -58.950 3.549 1.00 84.24 183 MET A O 1
ATOM 3796 N N . ASP B 1 194 ? -14.270 -58.769 4.225 1.00 84.95 184 ASP A N 1
ATOM 3797 C CA . ASP B 1 194 ? -14.247 -57.322 4.198 1.00 79.92 184 ASP A CA 1
ATOM 3798 C C . ASP B 1 194 ? -14.411 -56.828 2.769 1.00 80.53 184 ASP A C 1
ATOM 3799 O O . ASP B 1 194 ? -14.569 -57.606 1.824 1.00 83.14 184 ASP A O 1
ATOM 3804 N N . SER B 1 195 ? -14.380 -55.504 2.620 1.00 83.43 185 SER A N 1
ATOM 3805 C CA . SER B 1 195 ? -14.314 -54.888 1.303 1.00 82.82 185 SER A CA 1
ATOM 3806 C C . SER B 1 195 ? -12.910 -54.976 0.704 1.00 86.28 185 SER A C 1
ATOM 3807 O O . SER B 1 195 ? -12.768 -55.037 -0.529 1.00 86.57 185 SER A O 1
ATOM 3810 N N . ASP B 1 196 ? -11.870 -55.010 1.546 1.00 82.52 186 ASP A N 1
ATOM 3811 C CA . ASP B 1 196 ? -10.513 -55.263 1.072 1.00 83.44 186 ASP A CA 1
ATOM 3812 C C . ASP B 1 196 ? -10.463 -56.557 0.276 1.00 77.18 186 ASP A C 1
ATOM 3813 O O . ASP B 1 196 ? -10.255 -56.546 -0.937 1.00 80.68 186 ASP A O 1
ATOM 3818 N N . ILE B 1 197 ? -10.691 -57.674 0.960 1.00 75.02 187 ILE A N 1
ATOM 3819 C CA . ILE B 1 197 ? -10.649 -58.970 0.301 1.00 72.31 187 ILE A CA 1
ATOM 3820 C C . ILE B 1 197 ? -11.434 -58.923 -0.989 1.00 73.70 187 ILE A C 1
ATOM 3821 O O . ILE B 1 197 ? -11.005 -59.455 -2.016 1.00 71.55 187 ILE A O 1
ATOM 3826 N N . LYS B 1 198 ? -12.583 -58.256 -0.973 1.00 76.11 188 LYS A N 1
ATOM 3827 C CA . LYS B 1 198 ? -13.321 -58.143 -2.219 1.00 75.72 188 LYS A CA 1
ATOM 3828 C C . LYS B 1 198 ? -12.556 -57.277 -3.211 1.00 77.10 188 LYS A C 1
ATOM 3829 O O . LYS B 1 198 ? -12.487 -57.602 -4.404 1.00 74.26 188 LYS A O 1
ATOM 3835 N N . ASN B 1 199 ? -11.906 -56.218 -2.727 1.00 81.51 189 ASN A N 1
ATOM 3836 C CA . ASN B 1 199 ? -11.234 -55.303 -3.642 1.00 78.60 189 ASN A CA 1
ATOM 3837 C C . ASN B 1 199 ? -10.038 -55.964 -4.299 1.00 76.76 189 ASN A C 1
ATOM 3838 O O . ASN B 1 199 ? -9.929 -55.978 -5.531 1.00 78.03 189 ASN A O 1
ATOM 3843 N N . CYS B 1 200 ? -9.130 -56.514 -3.492 1.00 72.14 190 CYS A N 1
ATOM 3844 C CA . CYS B 1 200 ? -8.003 -57.277 -4.021 1.00 71.01 190 CYS A CA 1
ATOM 3845 C C . CYS B 1 200 ? -8.437 -58.277 -5.078 1.00 70.75 190 CYS A C 1
ATOM 3846 O O . CYS B 1 200 ? -8.048 -58.185 -6.252 1.00 70.97 190 CYS A O 1
ATOM 3849 N N . SER B 1 201 ? -9.277 -59.226 -4.665 1.00 68.90 191 SER A N 1
ATOM 3850 C CA . SER B 1 201 ? -9.661 -60.323 -5.546 1.00 68.67 191 SER A CA 1
ATOM 3851 C C . SER B 1 201 ? -10.359 -59.819 -6.813 1.00 68.24 191 SER A C 1
ATOM 3852 O O . SER B 1 201 ? -10.105 -60.322 -7.910 1.00 65.47 191 SER A O 1
ATOM 3855 N N . LYS B 1 202 ? -11.250 -58.836 -6.683 1.00 70.70 192 LYS A N 1
ATOM 3856 C CA . LYS B 1 202 ? -11.840 -58.226 -7.870 1.00 66.94 192 LYS A CA 1
ATOM 3857 C C . LYS B 1 202 ? -10.754 -57.631 -8.761 1.00 70.75 192 LYS A C 1
ATOM 3858 O O . LYS B 1 202 ? -10.715 -57.896 -9.970 1.00 75.86 192 LYS A O 1
ATOM 3864 N N . THR B 1 203 ? -9.839 -56.851 -8.175 1.00 67.98 193 THR A N 1
ATOM 3865 C CA . THR B 1 203 ? -8.740 -56.292 -8.956 1.00 65.66 193 THR A CA 1
ATOM 3866 C C . THR B 1 203 ? -7.916 -57.397 -9.605 1.00 69.41 193 THR A C 1
ATOM 3867 O O . THR B 1 203 ? -7.667 -57.382 -10.821 1.00 70.52 193 THR A O 1
ATOM 3871 N N . VAL B 1 204 ? -7.507 -58.385 -8.812 1.00 64.98 194 VAL A N 1
ATOM 3872 C CA . VAL B 1 204 ? -6.647 -59.437 -9.338 1.00 63.79 194 VAL A CA 1
ATOM 3873 C C . VAL B 1 204 ? -7.356 -60.216 -10.430 1.00 68.48 194 VAL A C 1
ATOM 3874 O O . VAL B 1 204 ? -6.732 -60.667 -11.398 1.00 71.11 194 VAL A O 1
ATOM 3878 N N . ILE B 1 205 ? -8.665 -60.417 -10.279 1.00 72.11 195 ILE A N 1
ATOM 3879 C CA . ILE B 1 205 ? -9.419 -61.187 -11.261 1.00 61.95 195 ILE A CA 1
ATOM 3880 C C . ILE B 1 205 ? -9.490 -60.426 -12.567 1.00 69.46 195 ILE A C 1
ATOM 3881 O O . ILE B 1 205 ? -9.296 -61.004 -13.644 1.00 69.20 195 ILE A O 1
ATOM 3886 N N . GLY B 1 206 ? -9.734 -59.109 -12.495 1.00 70.49 196 GLY A N 1
ATOM 3887 C CA . GLY B 1 206 ? -9.716 -58.293 -13.704 1.00 71.11 196 GLY A CA 1
ATOM 3888 C C . GLY B 1 206 ? -8.425 -58.439 -14.488 1.00 71.09 196 GLY A C 1
ATOM 3889 O O . GLY B 1 206 ? -8.422 -58.431 -15.719 1.00 70.73 196 GLY A O 1
ATOM 3890 N N . ILE B 1 207 ? -7.315 -58.615 -13.783 1.00 72.90 197 ILE A N 1
ATOM 3891 C CA . ILE B 1 207 ? -6.026 -58.750 -14.440 1.00 67.10 197 ILE A CA 1
ATOM 3892 C C . ILE B 1 207 ? -5.901 -60.115 -15.123 1.00 66.73 197 ILE A C 1
ATOM 3893 O O . ILE B 1 207 ? -5.587 -60.180 -16.314 1.00 70.34 197 ILE A O 1
ATOM 3898 N N . PHE B 1 208 ? -6.137 -61.230 -14.407 1.00 64.17 198 PHE A N 1
ATOM 3899 C CA . PHE B 1 208 ? -6.030 -62.525 -15.108 1.00 68.47 198 PHE A CA 1
ATOM 3900 C C . PHE B 1 208 ? -7.076 -62.665 -16.209 1.00 74.07 198 PHE A C 1
ATOM 3901 O O . PHE B 1 208 ? -6.918 -63.504 -17.103 1.00 77.29 198 PHE A O 1
ATOM 3909 N N . GLN B 1 209 ? -8.169 -61.908 -16.139 1.00 74.49 199 GLN A N 1
ATOM 3910 C CA . GLN B 1 209 ? -9.148 -61.955 -17.213 1.00 69.76 199 GLN A CA 1
ATOM 3911 C C . GLN B 1 209 ? -8.663 -61.162 -18.424 1.00 68.12 199 GLN A C 1
ATOM 3912 O O . GLN B 1 209 ? -8.600 -61.706 -19.527 1.00 68.55 199 GLN A O 1
ATOM 3918 N N . LYS B 1 210 ? -8.258 -59.899 -18.230 1.00 63.37 200 LYS A N 1
ATOM 3919 C CA . LYS B 1 210 ? -7.810 -59.074 -19.350 1.00 65.27 200 LYS A CA 1
ATOM 3920 C C . LYS B 1 210 ? -6.422 -59.418 -19.887 1.00 72.57 200 LYS A C 1
ATOM 3921 O O . LYS B 1 210 ? -6.135 -59.074 -21.036 1.00 81.16 200 LYS A O 1
ATOM 3927 N N . TYR B 1 211 ? -5.528 -60.032 -19.108 1.00 73.73 201 TYR A N 1
ATOM 3928 C CA . TYR B 1 211 ? -4.133 -60.066 -19.532 1.00 68.42 201 TYR A CA 1
ATOM 3929 C C . TYR B 1 211 ? -3.412 -61.390 -19.372 1.00 65.18 201 TYR A C 1
ATOM 3930 O O . TYR B 1 211 ? -2.206 -61.428 -19.610 1.00 69.92 201 TYR A O 1
ATOM 3939 N N . TYR B 1 212 ? -4.062 -62.457 -18.943 1.00 64.35 202 TYR A N 1
ATOM 3940 C CA . TYR B 1 212 ? -3.403 -63.766 -18.887 1.00 70.54 202 TYR A CA 1
ATOM 3941 C C . TYR B 1 212 ? -4.287 -64.842 -19.502 1.00 71.56 202 TYR A C 1
ATOM 3942 O O . TYR B 1 212 ? -4.512 -65.893 -18.903 1.00 68.65 202 TYR A O 1
ATOM 3951 N N . PRO B 1 213 ? -4.784 -64.622 -20.717 1.00 77.16 203 PRO A N 1
ATOM 3952 C CA . PRO B 1 213 ? -5.791 -65.527 -21.265 1.00 74.55 203 PRO A CA 1
ATOM 3953 C C . PRO B 1 213 ? -5.184 -66.822 -21.766 1.00 69.89 203 PRO A C 1
ATOM 3954 O O . PRO B 1 213 ? -4.035 -66.875 -22.197 1.00 71.88 203 PRO A O 1
ATOM 3958 N N . GLU B 1 214 ? -5.975 -67.884 -21.642 1.00 70.15 204 GLU A N 1
ATOM 3959 C CA . GLU B 1 214 ? -5.652 -69.208 -22.162 1.00 72.54 204 GLU A CA 1
ATOM 3960 C C . GLU B 1 214 ? -4.380 -69.761 -21.542 1.00 71.70 204 GLU A C 1
ATOM 3961 O O . GLU B 1 214 ? -3.541 -70.324 -22.236 1.00 78.65 204 GLU A O 1
ATOM 3967 N N . LEU B 1 215 ? -4.242 -69.605 -20.214 1.00 81.95 205 LEU A N 1
ATOM 3968 C CA . LEU B 1 215 ? -3.167 -70.259 -19.451 1.00 73.39 205 LEU A CA 1
ATOM 3969 C C . LEU B 1 215 ? -3.643 -71.135 -18.296 1.00 73.93 205 LEU A C 1
ATOM 3970 O O . LEU B 1 215 ? -2.853 -71.951 -17.796 1.00 73.65 205 LEU A O 1
ATOM 3975 N N . LEU B 1 216 ? -4.905 -71.031 -17.893 1.00 66.45 206 LEU A N 1
ATOM 3976 C CA . LEU B 1 216 ? -5.429 -71.738 -16.742 1.00 67.11 206 LEU A CA 1
ATOM 3977 C C . LEU B 1 216 ? -6.156 -72.999 -17.173 1.00 62.43 206 LEU A C 1
ATOM 3978 O O . LEU B 1 216 ? -7.092 -72.918 -17.967 1.00 69.76 206 LEU A O 1
ATOM 3983 N N . TYR B 1 217 ? -5.748 -74.153 -16.640 1.00 61.87 207 TYR A N 1
ATOM 3984 C CA . TYR B 1 217 ? -6.427 -75.411 -16.963 1.00 72.00 207 TYR A CA 1
ATOM 3985 C C . TYR B 1 217 ? -7.493 -75.835 -15.943 1.00 75.25 207 TYR A C 1
ATOM 3986 O O . TYR B 1 217 ? -8.686 -75.835 -16.270 1.00 78.72 207 TYR A O 1
ATOM 3995 N N . ALA B 1 218 ? -7.101 -76.162 -14.707 1.00 73.77 208 ALA A N 1
ATOM 3996 C CA . ALA B 1 218 ? -8.037 -76.364 -13.603 1.00 69.20 208 ALA A CA 1
ATOM 3997 C C . ALA B 1 218 ? -7.771 -75.317 -12.533 1.00 69.49 208 ALA A C 1
ATOM 3998 O O . ALA B 1 218 ? -6.698 -74.715 -12.493 1.00 70.37 208 ALA A O 1
ATOM 4000 N N . LYS B 1 219 ? -8.761 -75.091 -11.666 1.00 72.69 209 LYS A N 1
ATOM 4001 C CA . LYS B 1 219 ? -8.614 -74.193 -10.511 1.00 67.20 209 LYS A CA 1
ATOM 4002 C C . LYS B 1 219 ? -9.425 -74.750 -9.343 1.00 64.71 209 LYS A C 1
ATOM 4003 O O . LYS B 1 219 ? -10.638 -74.551 -9.277 1.00 65.99 209 LYS A O 1
ATOM 4009 N N . TYR B 1 220 ? -8.758 -75.404 -8.401 1.00 64.96 210 TYR A N 1
ATOM 4010 C CA . TYR B 1 220 ? -9.445 -76.019 -7.272 1.00 70.54 210 TYR A CA 1
ATOM 4011 C C . TYR B 1 220 ? -9.576 -75.068 -6.078 1.00 63.33 210 TYR A C 1
ATOM 4012 O O . TYR B 1 220 ? -8.600 -74.419 -5.696 1.00 63.07 210 TYR A O 1
ATOM 4021 N N . PHE B 1 221 ? -10.786 -74.988 -5.491 1.00 65.23 211 PHE A N 1
ATOM 4022 C CA . PHE B 1 221 ? -11.045 -74.229 -4.255 1.00 64.13 211 PHE A CA 1
ATOM 4023 C C . PHE B 1 221 ? -11.475 -75.193 -3.161 1.00 63.53 211 PHE A C 1
ATOM 4024 O O . PHE B 1 221 ? -12.582 -75.738 -3.222 1.00 66.17 211 PHE A O 1
ATOM 4032 N N . VAL B 1 222 ? -10.640 -75.357 -2.135 1.00 62.51 212 VAL A N 1
ATOM 4033 C CA . VAL B 1 222 ? -10.794 -76.456 -1.191 1.00 66.90 212 VAL A CA 1
ATOM 4034 C C . VAL B 1 222 ? -10.998 -75.940 0.227 1.00 72.67 212 VAL A C 1
ATOM 4035 O O . VAL B 1 222 ? -10.666 -74.798 0.568 1.00 68.52 212 VAL A O 1
ATOM 4039 N N . ASN B 1 223 ? -11.505 -76.845 1.073 1.00 76.27 213 ASN A N 1
ATOM 4040 C CA . ASN B 1 223 ? -11.905 -76.525 2.439 1.00 70.48 213 ASN A CA 1
ATOM 4041 C C . ASN B 1 223 ? -12.758 -75.263 2.451 1.00 65.56 213 ASN A C 1
ATOM 4042 O O . ASN B 1 223 ? -12.442 -74.274 3.108 1.00 63.14 213 ASN A O 1
ATOM 4047 N N . VAL B 1 224 ? -13.813 -75.268 1.641 1.00 68.69 214 VAL A N 1
ATOM 4048 C CA . VAL B 1 224 ? -14.782 -74.185 1.682 1.00 63.76 214 VAL A CA 1
ATOM 4049 C C . VAL B 1 224 ? -16.052 -74.717 2.342 1.00 67.10 214 VAL A C 1
ATOM 4050 O O . VAL B 1 224 ? -16.799 -75.487 1.722 1.00 64.16 214 VAL A O 1
ATOM 4054 N N . PRO B 1 225 ? -16.302 -74.371 3.591 1.00 69.08 215 PRO A N 1
ATOM 4055 C CA . PRO B 1 225 ? -17.632 -74.551 4.196 1.00 64.16 215 PRO A CA 1
ATOM 4056 C C . PRO B 1 225 ? -18.790 -74.236 3.244 1.00 60.54 215 PRO A C 1
ATOM 4057 O O . PRO B 1 225 ? -18.723 -73.246 2.498 1.00 55.58 215 PRO A O 1
ATOM 4061 N N . THR B 1 226 ? -19.877 -75.017 3.295 1.00 55.81 216 THR A N 1
ATOM 4062 C CA . THR B 1 226 ? -20.984 -74.702 2.393 1.00 54.23 216 THR A CA 1
ATOM 4063 C C . THR B 1 226 ? -21.721 -73.432 2.756 1.00 54.05 216 THR A C 1
ATOM 4064 O O . THR B 1 226 ? -22.695 -73.100 2.099 1.00 63.13 216 THR A O 1
ATOM 4068 N N . VAL B 1 227 ? -21.348 -72.699 3.796 1.00 60.69 217 VAL A N 1
ATOM 4069 C CA . VAL B 1 227 ? -22.045 -71.441 4.029 1.00 58.54 217 VAL A CA 1
ATOM 4070 C C . VAL B 1 227 ? -21.515 -70.346 3.132 1.00 58.73 217 VAL A C 1
ATOM 4071 O O . VAL B 1 227 ? -21.959 -69.196 3.236 1.00 68.14 217 VAL A O 1
ATOM 4075 N N . PHE B 1 228 ? -20.555 -70.655 2.275 1.00 58.00 218 PHE A N 1
ATOM 4076 C CA . PHE B 1 228 ? -19.982 -69.670 1.375 1.00 60.78 218 PHE A CA 1
ATOM 4077 C C . PHE B 1 228 ? -20.550 -69.747 -0.029 1.00 59.13 218 PHE A C 1
ATOM 4078 O O . PHE B 1 228 ? -20.014 -69.096 -0.927 1.00 59.15 218 PHE A O 1
ATOM 4086 N N . GLY B 1 229 ? -21.604 -70.533 -0.236 1.00 56.54 219 GLY A N 1
ATOM 4087 C CA . GLY B 1 229 ? -22.364 -70.488 -1.460 1.00 58.05 219 GLY A CA 1
ATOM 4088 C C . GLY B 1 229 ? -22.543 -69.073 -1.987 1.00 59.11 219 GLY A C 1
ATOM 4089 O O . GLY B 1 229 ? -22.066 -68.760 -3.083 1.00 63.56 219 GLY A O 1
ATOM 4090 N N . TRP B 1 230 ? -23.183 -68.199 -1.207 1.00 55.68 220 TRP A N 1
ATOM 4091 C CA . TRP B 1 230 ? -23.381 -66.817 -1.630 1.00 55.30 220 TRP A CA 1
ATOM 4092 C C . TRP B 1 230 ? -22.085 -66.140 -2.052 1.00 56.06 220 TRP A C 1
ATOM 4093 O O . TRP B 1 230 ? -22.123 -65.147 -2.794 1.00 57.85 220 TRP A O 1
ATOM 4104 N N . VAL B 1 231 ? -20.941 -66.638 -1.589 1.00 57.69 221 VAL A N 1
ATOM 4105 C CA . VAL B 1 231 ? -19.673 -65.993 -1.924 1.00 63.46 221 VAL A CA 1
ATOM 4106 C C . VAL B 1 231 ? -19.207 -66.428 -3.306 1.00 61.83 221 VAL A C 1
ATOM 4107 O O . VAL B 1 231 ? -18.913 -65.598 -4.177 1.00 58.91 221 VAL A O 1
ATOM 4111 N N . TYR B 1 232 ? -19.158 -67.743 -3.517 1.00 58.91 222 TYR A N 1
ATOM 4112 C CA . TYR B 1 232 ? -18.881 -68.303 -4.827 1.00 58.32 222 TYR A CA 1
ATOM 4113 C C . TYR B 1 232 ? -19.750 -67.672 -5.898 1.00 61.66 222 TYR A C 1
ATOM 4114 O O . TYR B 1 232 ? -19.301 -67.431 -7.019 1.00 65.84 222 TYR A O 1
ATOM 4123 N N . ASP B 1 233 ? -20.996 -67.459 -5.575 1.00 61.22 223 ASP A N 1
ATOM 4124 C CA . ASP B 1 233 ? -21.928 -66.957 -6.526 1.00 52.72 223 ASP A CA 1
ATOM 4125 C C . ASP B 1 233 ? -21.599 -65.591 -6.980 1.00 59.33 223 ASP A C 1
ATOM 4126 O O . ASP B 1 233 ? -21.779 -65.302 -8.118 1.00 70.30 223 ASP A O 1
ATOM 4131 N N . LEU B 1 234 ? -21.225 -64.700 -6.087 1.00 65.90 224 LEU A N 1
ATOM 4132 C CA . LEU B 1 234 ? -20.835 -63.362 -6.507 1.00 66.81 224 LEU A CA 1
ATOM 4133 C C . LEU B 1 234 ? -19.537 -63.105 -7.232 1.00 69.26 224 LEU A C 1
ATOM 4134 O O . LEU B 1 234 ? -19.511 -62.224 -8.038 1.00 77.53 224 LEU A O 1
ATOM 4139 N N . ILE B 1 235 ? -18.473 -63.788 -6.927 1.00 65.01 225 ILE A N 1
ATOM 4140 C CA . ILE B 1 235 ? -17.310 -63.631 -7.738 1.00 66.87 225 ILE A CA 1
ATOM 4141 C C . ILE B 1 235 ? -17.474 -64.158 -9.155 1.00 68.79 225 ILE A C 1
ATOM 4142 O O . ILE B 1 235 ? -17.113 -63.520 -10.122 1.00 68.04 225 ILE A O 1
ATOM 4147 N N . LYS B 1 236 ? -18.072 -65.312 -9.285 1.00 65.33 226 LYS A N 1
ATOM 4148 C CA . LYS B 1 236 ? -18.122 -65.978 -10.568 1.00 63.30 226 LYS A CA 1
ATOM 4149 C C . LYS B 1 236 ? -18.690 -65.010 -11.524 1.00 64.80 226 LYS A C 1
ATOM 4150 O O . LYS B 1 236 ? -18.373 -64.999 -12.669 1.00 68.76 226 LYS A O 1
ATOM 4156 N N . LYS B 1 237 ? -19.602 -64.219 -11.050 1.00 68.54 227 LYS A N 1
ATOM 4157 C CA . LYS B 1 237 ? -20.140 -63.159 -11.891 1.00 72.10 227 LYS A CA 1
ATOM 4158 C C . LYS B 1 237 ? -19.082 -62.202 -12.392 1.00 71.65 227 LYS A C 1
ATOM 4159 O O . LYS B 1 237 ? -19.436 -61.288 -13.138 1.00 76.36 227 LYS A O 1
ATOM 4165 N N . PHE B 1 238 ? -17.812 -62.368 -12.027 1.00 67.68 228 PHE A N 1
ATOM 4166 C CA . PHE B 1 238 ? -16.775 -61.470 -12.511 1.00 67.17 228 PHE A CA 1
ATOM 4167 C C . PHE B 1 238 ? -15.891 -62.097 -13.580 1.00 69.31 228 PHE A C 1
ATOM 4168 O O . PHE B 1 238 ? -14.996 -61.423 -14.108 1.00 68.07 228 PHE A O 1
ATOM 4176 N N . VAL B 1 239 ? -16.130 -63.349 -13.940 1.00 62.29 229 VAL A N 1
ATOM 4177 C CA . VAL B 1 239 ? -15.304 -64.040 -14.914 1.00 69.11 229 VAL A CA 1
ATOM 4178 C C . VAL B 1 239 ? -16.155 -64.573 -16.061 1.00 78.75 229 VAL A C 1
ATOM 4179 O O . VAL B 1 239 ? -17.330 -64.906 -15.884 1.00 84.10 229 VAL A O 1
ATOM 4183 N N . ASP B 1 240 ? -15.555 -64.642 -17.241 1.00 78.99 230 ASP A N 1
ATOM 4184 C CA . ASP B 1 240 ? -16.212 -65.187 -18.414 1.00 80.21 230 ASP A CA 1
ATOM 4185 C C . ASP B 1 240 ? -16.552 -66.653 -18.199 1.00 80.04 230 ASP A C 1
ATOM 4186 O O . ASP B 1 240 ? -15.903 -67.367 -17.419 1.00 78.00 230 ASP A O 1
ATOM 4191 N N . GLU B 1 241 ? -17.559 -67.113 -18.954 1.00 80.09 231 GLU A N 1
ATOM 4192 C CA . GLU B 1 241 ? -17.983 -68.509 -18.876 1.00 77.74 231 GLU A CA 1
ATOM 4193 C C . GLU B 1 241 ? -16.805 -69.442 -19.083 1.00 81.96 231 GLU A C 1
ATOM 4194 O O . GLU B 1 241 ? -16.731 -70.504 -18.451 1.00 74.25 231 GLU A O 1
ATOM 4200 N N . THR B 1 242 ? -15.880 -69.050 -19.975 1.00 87.01 232 THR A N 1
ATOM 4201 C CA . THR B 1 242 ? -14.691 -69.845 -20.282 1.00 85.35 232 THR A CA 1
ATOM 4202 C C . THR B 1 242 ? -13.990 -70.304 -19.011 1.00 79.50 232 THR A C 1
ATOM 4203 O O . THR B 1 242 ? -13.727 -71.500 -18.834 1.00 76.38 232 THR A O 1
ATOM 4207 N N . THR B 1 243 ? -13.699 -69.359 -18.106 1.00 77.23 233 THR A N 1
ATOM 4208 C CA . THR B 1 243 ? -13.005 -69.693 -16.860 1.00 75.44 233 THR A CA 1
ATOM 4209 C C . THR B 1 243 ? -13.909 -70.470 -15.913 1.00 69.70 233 THR A C 1
ATOM 4210 O O . THR B 1 243 ? -13.530 -71.544 -15.432 1.00 65.68 233 THR A O 1
ATOM 4214 N N . ARG B 1 244 ? -15.115 -69.940 -15.645 1.00 66.13 234 ARG A N 1
ATOM 4215 C CA . ARG B 1 244 ? -16.112 -70.540 -14.760 1.00 64.26 234 ARG A CA 1
ATOM 4216 C C . ARG B 1 244 ? -16.164 -72.065 -14.865 1.00 67.68 234 ARG A C 1
ATOM 4217 O O . ARG B 1 244 ? -16.274 -72.769 -13.854 1.00 65.94 234 ARG A O 1
ATOM 4225 N N . LYS B 1 245 ? -16.073 -72.589 -16.089 1.00 71.03 235 LYS A N 1
ATOM 4226 C CA . LYS B 1 245 ? -16.183 -74.023 -16.311 1.00 67.23 235 LYS A CA 1
ATOM 4227 C C . LYS B 1 245 ? -14.944 -74.782 -15.863 1.00 65.05 235 LYS A C 1
ATOM 4228 O O . LYS B 1 245 ? -14.970 -76.017 -15.828 1.00 60.88 235 LYS A O 1
ATOM 4234 N N . LYS B 1 246 ? -13.863 -74.081 -15.521 1.00 65.73 236 LYS A N 1
ATOM 4235 C CA . LYS B 1 246 ? -12.678 -74.754 -15.008 1.00 69.00 236 LYS A CA 1
ATOM 4236 C C . LYS B 1 246 ? -12.697 -74.872 -13.491 1.00 71.33 236 LYS A C 1
ATOM 4237 O O . LYS B 1 246 ? -12.039 -75.768 -12.947 1.00 65.74 236 LYS A O 1
ATOM 4243 N N . PHE B 1 247 ? -13.479 -74.018 -12.823 1.00 68.27 237 PHE A N 1
ATOM 4244 C CA . PHE B 1 247 ? -13.594 -74.007 -11.373 1.00 58.66 237 PHE A CA 1
ATOM 4245 C C . PHE B 1 247 ? -14.193 -75.309 -10.856 1.00 63.04 237 PHE A C 1
ATOM 4246 O O . PHE B 1 247 ? -15.102 -75.876 -11.469 1.00 68.76 237 PHE A O 1
ATOM 4254 N N . VAL B 1 248 ? -13.681 -75.774 -9.712 1.00 61.66 238 VAL A N 1
ATOM 4255 C CA . VAL B 1 248 ? -14.217 -76.907 -8.954 1.00 65.06 238 VAL A CA 1
ATOM 4256 C C . VAL B 1 248 ? -14.082 -76.597 -7.461 1.00 74.10 238 VAL A C 1
ATOM 4257 O O . VAL B 1 248 ? -13.049 -76.076 -7.018 1.00 69.14 238 VAL A O 1
ATOM 4261 N N . VAL B 1 249 ? -15.131 -76.877 -6.684 1.00 69.65 239 VAL A N 1
ATOM 4262 C CA . VAL B 1 249 ? -15.193 -76.441 -5.294 1.00 66.01 239 VAL A CA 1
ATOM 4263 C C . VAL B 1 249 ? -15.342 -77.666 -4.427 1.00 71.07 239 VAL A C 1
ATOM 4264 O O . VAL B 1 249 ? -16.257 -78.471 -4.633 1.00 73.66 239 VAL A O 1
ATOM 4268 N N . LEU B 1 250 ? -14.460 -77.804 -3.452 1.00 69.62 240 LEU A N 1
ATOM 4269 C CA . LEU B 1 250 ? -14.482 -78.965 -2.578 1.00 73.70 240 LEU A CA 1
ATOM 4270 C C . LEU B 1 250 ? -14.483 -78.517 -1.129 1.00 78.86 240 LEU A C 1
ATOM 4271 O O . LEU B 1 250 ? -13.466 -78.019 -0.639 1.00 81.85 240 LEU A O 1
ATOM 4276 N N . THR B 1 251 ? -15.606 -78.710 -0.436 1.00 77.93 241 THR A N 1
ATOM 4277 C CA . THR B 1 251 ? -15.507 -78.890 1.003 1.00 76.78 241 THR A CA 1
ATOM 4278 C C . THR B 1 251 ? -14.582 -80.066 1.251 1.00 83.34 241 THR A C 1
ATOM 4279 O O . THR B 1 251 ? -14.537 -81.017 0.458 1.00 86.85 241 THR A O 1
ATOM 4283 N N . ASP B 1 252 ? -13.842 -80.015 2.357 1.00 81.93 242 ASP A N 1
ATOM 4284 C CA . ASP B 1 252 ? -12.991 -81.147 2.724 1.00 92.12 242 ASP A CA 1
ATOM 4285 C C . ASP B 1 252 ? -11.945 -81.415 1.630 1.00 88.73 242 ASP A C 1
ATOM 4286 O O . ASP B 1 252 ? -12.028 -82.370 0.857 1.00 85.93 242 ASP A O 1
ATOM 4291 N N . GLY B 1 253 ? -11.001 -80.477 1.534 1.00 87.49 243 GLY A N 1
ATOM 4292 C CA . GLY B 1 253 ? -9.875 -80.589 0.624 1.00 84.02 243 GLY A CA 1
ATOM 4293 C C . GLY B 1 253 ? -9.104 -81.900 0.637 1.00 88.28 243 GLY A C 1
ATOM 4294 O O . GLY B 1 253 ? -8.383 -82.195 -0.316 1.00 92.21 243 GLY A O 1
ATOM 4295 N N . SER B 1 254 ? -9.248 -82.707 1.693 1.00 91.50 244 SER A N 1
ATOM 4296 C CA . SER B 1 254 ? -8.570 -83.999 1.751 1.00 90.60 244 SER A CA 1
ATOM 4297 C C . SER B 1 254 ? -8.810 -84.828 0.504 1.00 91.17 244 SER A C 1
ATOM 4298 O O . SER B 1 254 ? -8.041 -85.754 0.227 1.00 95.55 244 SER A O 1
ATOM 4301 N N . LYS B 1 255 ? -9.862 -84.527 -0.249 1.00 89.44 245 LYS A N 1
ATOM 4302 C CA . LYS B 1 255 ? -10.145 -85.212 -1.497 1.00 95.29 245 LYS A CA 1
ATOM 4303 C C . LYS B 1 255 ? -9.466 -84.560 -2.702 1.00 94.04 245 LYS A C 1
ATOM 4304 O O . LYS B 1 255 ? -9.777 -84.918 -3.842 1.00 96.08 245 LYS A O 1
ATOM 4310 N N . LEU B 1 256 ? -8.546 -83.617 -2.488 1.00 92.97 246 LEU A N 1
ATOM 4311 C CA . LEU B 1 256 ? -7.870 -83.030 -3.640 1.00 94.05 246 LEU A CA 1
ATOM 4312 C C . LEU B 1 256 ? -6.979 -84.051 -4.334 1.00 94.88 246 LEU A C 1
ATOM 4313 O O . LEU B 1 256 ? -6.801 -83.988 -5.557 1.00 93.63 246 LEU A O 1
ATOM 4318 N N . GLY B 1 257 ? -6.433 -85.005 -3.575 1.00 97.63 247 GLY A N 1
ATOM 4319 C CA . GLY B 1 257 ? -5.620 -86.052 -4.174 1.00 103.52 247 GLY A CA 1
ATOM 4320 C C . GLY B 1 257 ? -6.323 -86.791 -5.295 1.00 104.18 247 GLY A C 1
ATOM 4321 O O . GLY B 1 257 ? -5.672 -87.315 -6.206 1.00 106.32 247 GLY A O 1
ATOM 4322 N N . GLN B 1 258 ? -7.658 -86.837 -5.256 1.00 101.31 248 GLN A N 1
ATOM 4323 C CA . GLN B 1 258 ? -8.408 -87.435 -6.353 1.00 98.89 248 GLN A CA 1
ATOM 4324 C C . GLN B 1 258 ? -8.191 -86.682 -7.661 1.00 98.70 248 GLN A C 1
ATOM 4325 O O . GLN B 1 258 ? -8.337 -87.268 -8.739 1.00 104.54 248 GLN A O 1
ATOM 4331 N N . TYR B 1 259 ? -7.822 -85.401 -7.597 1.00 93.45 249 TYR A N 1
ATOM 4332 C CA . TYR B 1 259 ? -7.736 -84.553 -8.784 1.00 92.58 249 TYR A CA 1
ATOM 4333 C C . TYR B 1 259 ? -6.312 -84.169 -9.173 1.00 94.19 249 TYR A C 1
ATOM 4334 O O . TYR B 1 259 ? -6.023 -84.011 -10.360 1.00 90.99 249 TYR A O 1
ATOM 4343 N N . LEU B 1 260 ? -5.420 -83.959 -8.211 1.00 95.25 250 LEU A N 1
ATOM 4344 C CA . LEU B 1 260 ? -3.990 -83.821 -8.478 1.00 94.71 250 LEU A CA 1
ATOM 4345 C C . LEU B 1 260 ? -3.327 -85.085 -7.948 1.00 103.16 250 LEU A C 1
ATOM 4346 O O . LEU B 1 260 ? -3.222 -85.275 -6.727 1.00 100.33 250 LEU A O 1
ATOM 4351 N N . LYS B 1 261 ? -2.887 -85.947 -8.868 1.00 103.18 251 LYS A N 1
ATOM 4352 C CA . LYS B 1 261 ? -2.435 -87.276 -8.473 1.00 105.77 251 LYS A CA 1
ATOM 4353 C C . LYS B 1 261 ? -1.222 -87.192 -7.554 1.00 103.26 251 LYS A C 1
ATOM 4354 O O . LYS B 1 261 ? -1.186 -87.831 -6.497 1.00 104.38 251 LYS A O 1
ATOM 4360 N N . ASP B 1 262 ? -0.224 -86.403 -7.937 1.00 100.81 252 ASP A N 1
ATOM 4361 C CA . ASP B 1 262 ? 0.994 -86.257 -7.141 1.00 105.16 252 ASP A CA 1
ATOM 4362 C C . ASP B 1 262 ? 0.980 -84.939 -6.355 1.00 105.62 252 ASP A C 1
ATOM 4363 O O . ASP B 1 262 ? 1.817 -84.045 -6.514 1.00 104.79 252 ASP A O 1
ATOM 4368 N N . CYS B 1 263 ? 0.000 -84.832 -5.476 1.00 103.09 253 CYS A N 1
ATOM 4369 C CA . CYS B 1 263 ? -0.116 -83.736 -4.536 1.00 96.70 253 CYS A CA 1
ATOM 4370 C C . CYS B 1 263 ? 0.218 -84.274 -3.161 1.00 98.10 253 CYS A C 1
ATOM 4371 O O . CYS B 1 263 ? 0.232 -85.491 -2.956 1.00 102.44 253 CYS A O 1
ATOM 4374 N N . PRO B 1 264 ? 0.505 -83.414 -2.191 1.00 94.54 254 PRO A N 1
ATOM 4375 C CA . PRO B 1 264 ? 0.833 -83.937 -0.866 1.00 93.32 254 PRO A CA 1
ATOM 4376 C C . PRO B 1 264 ? -0.346 -84.702 -0.297 1.00 96.25 254 PRO A C 1
ATOM 4377 O O . PRO B 1 264 ? -1.456 -84.190 -0.217 1.00 100.71 254 PRO A O 1
ATOM 4381 N N . TYR B 1 265 ? -0.095 -85.947 0.087 1.00 100.34 255 TYR A N 1
ATOM 4382 C CA . TYR B 1 265 ? -0.921 -86.633 1.071 1.00 104.11 255 TYR A CA 1
ATOM 4383 C C . TYR B 1 265 ? -0.842 -85.811 2.353 1.00 104.68 255 TYR A C 1
ATOM 4384 O O . TYR B 1 265 ? -0.143 -84.790 2.373 1.00 108.94 255 TYR A O 1
ATOM 4393 N N . GLU B 1 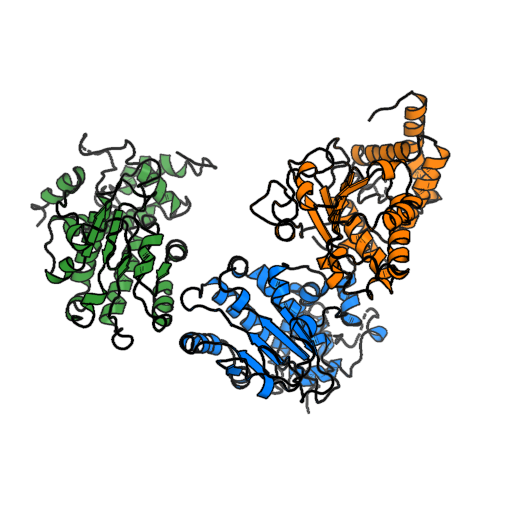266 ? -1.556 -86.201 3.413 1.00 102.76 256 GLU A N 1
ATOM 4394 C CA . GLU B 1 266 ? -1.468 -85.433 4.656 1.00 106.65 256 GLU A CA 1
ATOM 4395 C C . GLU B 1 266 ? -2.034 -84.019 4.468 1.00 107.91 256 GLU A C 1
ATOM 4396 O O . GLU B 1 266 ? -1.299 -83.052 4.217 1.00 103.53 256 GLU A O 1
ATOM 4402 N N . GLY B 1 267 ? -3.367 -83.944 4.412 1.00 109.12 257 GLY A N 1
ATOM 4403 C CA . GLY B 1 267 ? -4.135 -82.707 4.431 1.00 105.14 257 GLY A CA 1
ATOM 4404 C C . GLY B 1 267 ? -4.875 -82.566 3.122 1.00 98.20 257 GLY A C 1
ATOM 4405 O O . GLY B 1 267 ? -6.070 -82.261 3.057 1.00 100.15 257 GLY A O 1
ATOM 4406 N N . TYR B 1 268 ? -4.138 -82.818 2.066 1.00 93.86 258 TYR A N 1
ATOM 4407 C CA . TYR B 1 268 ? -4.669 -83.219 0.783 1.00 95.31 258 TYR A CA 1
ATOM 4408 C C . TYR B 1 268 ? -4.374 -84.713 0.680 1.00 100.35 258 TYR A C 1
ATOM 4409 O O . TYR B 1 268 ? -3.591 -85.250 1.466 1.00 102.07 258 TYR A O 1
ATOM 4418 N N . GLY B 1 269 ? -5.040 -85.406 -0.232 1.00 98.53 259 GLY A N 1
ATOM 4419 C CA . GLY B 1 269 ? -4.945 -86.853 -0.140 1.00 98.11 259 GLY A CA 1
ATOM 4420 C C . GLY B 1 269 ? -4.200 -87.545 -1.259 1.00 99.82 259 GLY A C 1
ATOM 4421 O O . GLY B 1 269 ? -4.604 -88.633 -1.673 1.00 101.00 259 GLY A O 1
ATOM 4422 N N . GLY B 1 270 ? -3.100 -86.950 -1.738 1.00 103.30 260 GLY A N 1
ATOM 4423 C CA . GLY B 1 270 ? -2.464 -87.380 -2.970 1.00 105.28 260 GLY A CA 1
ATOM 4424 C C . GLY B 1 270 ? -1.361 -88.416 -2.781 1.00 106.51 260 GLY A C 1
ATOM 4425 O O . GLY B 1 270 ? -1.007 -88.802 -1.665 1.00 106.84 260 GLY A O 1
ATOM 4426 N N . LYS B 1 271 ? -0.811 -88.861 -3.923 1.00 101.01 261 LYS A N 1
ATOM 4427 C CA . LYS B 1 271 ? 0.144 -89.970 -3.931 1.00 106.39 261 LYS A CA 1
ATOM 4428 C C . LYS B 1 271 ? 1.329 -89.712 -3.007 1.00 106.71 261 LYS A C 1
ATOM 4429 O O . LYS B 1 271 ? 1.869 -90.651 -2.416 1.00 109.18 261 LYS A O 1
ATOM 4435 N N . ASP B 1 272 ? 1.710 -88.447 -2.837 1.00 105.76 262 ASP A N 1
ATOM 4436 C CA . ASP B 1 272 ? 3.021 -88.059 -2.315 1.00 104.43 262 ASP A CA 1
ATOM 4437 C C . ASP B 1 272 ? 3.002 -87.876 -0.799 1.00 102.75 262 ASP A C 1
ATOM 4438 O O . ASP B 1 272 ? 3.256 -86.791 -0.280 1.00 104.70 262 ASP A O 1
ATOM 4443 N N . LYS B 1 273 ? 2.754 -88.982 -0.086 1.00 108.66 263 LYS A N 1
ATOM 4444 C CA . LYS B 1 273 ? 2.902 -89.093 1.369 1.00 109.41 263 LYS A CA 1
ATOM 4445 C C . LYS B 1 273 ? 4.354 -88.816 1.762 1.00 107.64 263 LYS A C 1
ATOM 4446 O O . LYS B 1 273 ? 4.716 -88.759 2.949 1.00 99.45 263 LYS A O 1
ATOM 4452 N N . LYS B 1 274 ? 5.170 -88.621 0.727 1.00 111.70 264 LYS A N 1
ATOM 4453 C CA . LYS B 1 274 ? 6.565 -88.215 0.741 1.00 112.66 264 LYS A CA 1
ATOM 4454 C C . LYS B 1 274 ? 6.826 -86.894 1.454 1.00 113.62 264 LYS A C 1
ATOM 4455 O O . LYS B 1 274 ? 7.374 -86.885 2.561 1.00 112.18 264 LYS A O 1
ATOM 4461 N N . ASN B 1 275 ? 6.392 -85.773 0.847 1.00 112.33 265 ASN A N 1
ATOM 4462 C CA . ASN B 1 275 ? 6.625 -84.441 1.399 1.00 113.09 265 ASN A CA 1
ATOM 4463 C C . ASN B 1 275 ? 5.313 -83.682 1.492 1.00 107.80 265 ASN A C 1
ATOM 4464 O O . ASN B 1 275 ? 4.518 -83.666 0.546 1.00 105.14 265 ASN A O 1
ATOM 4469 N N . ASN B 1 276 ? 5.120 -82.994 2.611 1.00 103.49 266 ASN A N 1
ATOM 4470 C CA . ASN B 1 276 ? 3.979 -82.096 2.697 1.00 100.59 266 ASN A CA 1
ATOM 4471 C C . ASN B 1 276 ? 4.169 -80.924 1.737 1.00 96.79 266 ASN A C 1
ATOM 4472 O O . ASN B 1 276 ? 5.151 -80.866 0.981 1.00 91.76 266 ASN A O 1
ATOM 4477 N N . LEU B 1 277 ? 3.201 -80.008 1.728 1.00 93.04 267 LEU A N 1
ATOM 4478 C CA . LEU B 1 277 ? 3.236 -78.921 0.760 1.00 90.02 267 LEU A CA 1
ATOM 4479 C C . LEU B 1 277 ? 4.368 -77.944 1.050 1.00 86.16 267 LEU A C 1
ATOM 4480 O O . LEU B 1 277 ? 4.934 -77.357 0.116 1.00 81.86 267 LEU A O 1
ATOM 4485 N N . THR B 1 278 ? 4.703 -77.746 2.331 1.00 90.88 268 THR A N 1
ATOM 4486 C CA . THR B 1 278 ? 5.867 -76.930 2.649 1.00 88.55 268 THR A CA 1
ATOM 4487 C C . THR B 1 278 ? 7.095 -77.468 1.917 1.00 88.18 268 THR A C 1
ATOM 4488 O O . THR B 1 278 ? 7.772 -76.726 1.194 1.00 82.06 268 THR A O 1
ATOM 4492 N N . LYS B 1 279 ? 7.344 -78.785 2.024 1.00 91.97 269 LYS A N 1
ATOM 4493 C CA . LYS B 1 279 ? 8.565 -79.393 1.503 1.00 92.69 269 LYS A CA 1
ATOM 4494 C C . LYS B 1 279 ? 8.494 -79.702 0.012 1.00 90.83 269 LYS A C 1
ATOM 4495 O O . LYS B 1 279 ? 9.533 -79.966 -0.600 1.00 91.57 269 LYS A O 1
ATOM 4497 N N . GLN B 1 280 ? 7.305 -79.670 -0.579 1.00 91.29 270 GLN A N 1
ATOM 4498 C CA . GLN B 1 280 ? 7.130 -79.850 -2.014 1.00 90.89 270 GLN A CA 1
ATOM 4499 C C . GLN B 1 280 ? 7.298 -78.547 -2.791 1.00 83.48 270 GLN A C 1
ATOM 4500 O O . GLN B 1 280 ? 7.246 -78.562 -4.025 1.00 78.96 270 GLN A O 1
ATOM 4506 N N . ASN B 1 281 ? 7.512 -77.430 -2.098 1.00 79.39 271 ASN A N 1
ATOM 4507 C CA . ASN B 1 281 ? 7.585 -76.124 -2.731 1.00 75.68 271 ASN A CA 1
ATOM 4508 C C . ASN B 1 281 ? 8.752 -76.079 -3.720 1.00 80.91 271 ASN A C 1
ATOM 4509 O O . ASN B 1 281 ? 9.563 -77.005 -3.806 1.00 87.80 271 ASN A O 1
ATOM 4514 N N . VAL B 1 282 ? 8.813 -74.988 -4.491 1.00 76.94 272 VAL A N 1
ATOM 4515 C CA . VAL B 1 282 ? 9.885 -74.711 -5.451 1.00 77.88 272 VAL A CA 1
ATOM 4516 C C . VAL B 1 282 ? 10.288 -73.251 -5.291 1.00 81.19 272 VAL A C 1
ATOM 4517 O O . VAL B 1 282 ? 9.584 -72.360 -5.782 1.00 73.73 272 VAL A O 1
ATOM 4521 N N . THR B 1 283 ? 11.443 -73.002 -4.664 1.00 85.36 273 THR A N 1
ATOM 4522 C CA . THR B 1 283 ? 11.798 -71.648 -4.239 1.00 87.54 273 THR A CA 1
ATOM 4523 C C . THR B 1 283 ? 12.978 -71.029 -4.991 1.00 88.21 273 THR A C 1
ATOM 4524 O O . THR B 1 283 ? 13.456 -69.964 -4.585 1.00 82.95 273 THR A O 1
ATOM 4528 N N . ASN B 1 284 ? 13.439 -71.641 -6.093 1.00 84.89 274 ASN A N 1
ATOM 4529 C CA . ASN B 1 284 ? 14.635 -71.210 -6.829 1.00 87.26 274 ASN A CA 1
ATOM 4530 C C . ASN B 1 284 ? 14.274 -71.169 -8.303 1.00 89.35 274 ASN A C 1
ATOM 4531 O O . ASN B 1 284 ? 14.513 -72.145 -9.023 1.00 96.15 274 ASN A O 1
ATOM 4536 N N . VAL B 1 285 ? 13.713 -70.059 -8.776 1.00 83.60 275 VAL A N 1
ATOM 4537 C CA . VAL B 1 285 ? 12.878 -70.150 -9.969 1.00 87.77 275 VAL A CA 1
ATOM 4538 C C . VAL B 1 285 ? 13.453 -69.510 -11.229 1.00 94.89 275 VAL A C 1
ATOM 4539 O O . VAL B 1 285 ? 12.880 -69.736 -12.310 1.00 102.11 275 VAL A O 1
ATOM 4543 N N . HIS B 1 286 ? 14.560 -68.753 -11.162 1.00 87.84 276 HIS A N 1
ATOM 4544 C CA . HIS B 1 286 ? 15.279 -68.532 -12.426 1.00 86.50 276 HIS A CA 1
ATOM 4545 C C . HIS B 1 286 ? 14.470 -67.904 -13.553 1.00 82.98 276 HIS A C 1
ATOM 4546 O O . HIS B 1 286 ? 13.907 -68.642 -14.368 1.00 91.94 276 HIS A O 1
ATOM 4553 N N . PRO B 1 287 ? 14.350 -66.604 -13.632 1.00 75.89 277 PRO A N 1
ATOM 4554 C CA . PRO B 1 287 ? 13.672 -65.997 -14.794 1.00 76.29 277 PRO A CA 1
ATOM 4555 C C . PRO B 1 287 ? 14.180 -66.481 -16.157 1.00 85.81 277 PRO A C 1
ATOM 4556 O O . PRO B 1 287 ? 15.188 -67.191 -16.251 1.00 86.23 277 PRO A O 1
ATOM 4560 N N . THR B 1 288 ? 13.476 -66.123 -17.229 1.00 85.42 278 THR A N 1
ATOM 4561 C CA . THR B 1 288 ? 13.868 -66.597 -18.548 1.00 84.59 278 THR A CA 1
ATOM 4562 C C . THR B 1 288 ? 15.072 -65.832 -19.074 1.00 82.85 278 THR A C 1
ATOM 4563 O O . THR B 1 288 ? 15.313 -64.677 -18.711 1.00 78.90 278 THR A O 1
ATOM 4567 N N . GLU B 1 289 ? 15.783 -66.480 -20.006 1.00 87.09 279 GLU A N 1
ATOM 4568 C CA . GLU B 1 289 ? 16.956 -65.875 -20.636 1.00 84.51 279 GLU A CA 1
ATOM 4569 C C . GLU B 1 289 ? 16.651 -64.496 -21.198 1.00 73.62 279 GLU A C 1
ATOM 4570 O O . GLU B 1 289 ? 17.473 -63.588 -21.080 1.00 72.99 279 GLU A O 1
ATOM 4576 N N . TYR B 1 290 ? 15.484 -64.311 -21.818 1.00 77.53 280 TYR A N 1
ATOM 4577 C CA . TYR B 1 290 ? 15.120 -62.957 -22.228 1.00 81.78 280 TYR A CA 1
ATOM 4578 C C . TYR B 1 290 ? 14.812 -62.091 -21.003 1.00 78.48 280 TYR A C 1
ATOM 4579 O O . TYR B 1 290 ? 15.300 -60.961 -20.894 1.00 75.52 280 TYR A O 1
ATOM 4588 N N . GLY B 1 291 ? 14.041 -62.622 -20.048 1.00 76.26 281 GLY A N 1
ATOM 4589 C CA . GLY B 1 291 ? 13.542 -61.789 -18.959 1.00 80.67 281 GLY A CA 1
ATOM 4590 C C . GLY B 1 291 ? 14.623 -61.300 -18.005 1.00 76.85 281 GLY A C 1
ATOM 4591 O O . GLY B 1 291 ? 14.567 -60.167 -17.509 1.00 70.32 281 GLY A O 1
ATOM 4592 N N . LEU B 1 292 ? 15.603 -62.153 -17.711 1.00 72.06 282 LEU A N 1
ATOM 4593 C CA . LEU B 1 292 ? 16.768 -61.690 -16.970 1.00 74.74 282 LEU A CA 1
ATOM 4594 C C . LEU B 1 292 ? 17.358 -60.434 -17.604 1.00 77.73 282 LEU A C 1
ATOM 4595 O O . LEU B 1 292 ? 17.750 -59.491 -16.903 1.00 83.15 282 LEU A O 1
ATOM 4600 N N . TYR B 1 293 ? 17.395 -60.391 -18.932 1.00 71.66 283 TYR A N 1
ATOM 4601 C CA . TYR B 1 293 ? 17.968 -59.249 -19.628 1.00 74.01 283 TYR A CA 1
ATOM 4602 C C . TYR B 1 293 ? 17.175 -57.971 -19.349 1.00 74.13 283 TYR A C 1
ATOM 4603 O O . TYR B 1 293 ? 17.735 -56.992 -18.847 1.00 78.86 283 TYR A O 1
ATOM 4612 N N . ILE B 1 294 ? 15.870 -57.952 -19.658 1.00 73.59 284 ILE A N 1
ATOM 4613 C CA . ILE B 1 294 ? 15.138 -56.684 -19.565 1.00 75.60 284 ILE A CA 1
ATOM 4614 C C . ILE B 1 294 ? 15.055 -56.215 -18.123 1.00 75.41 284 ILE A C 1
ATOM 4615 O O . ILE B 1 294 ? 14.889 -55.016 -17.858 1.00 75.22 284 ILE A O 1
ATOM 4620 N N . LEU B 1 295 ? 15.125 -57.147 -17.171 1.00 70.40 285 LEU A N 1
ATOM 4621 C CA . LEU B 1 295 ? 15.056 -56.756 -15.767 1.00 76.04 285 LEU A CA 1
ATOM 4622 C C . LEU B 1 295 ? 16.326 -56.038 -15.335 1.00 76.02 285 LEU A C 1
ATOM 4623 O O . LEU B 1 295 ? 16.271 -55.004 -14.649 1.00 76.30 285 LEU A O 1
ATOM 4628 N N . GLN B 1 296 ? 17.475 -56.571 -15.731 1.00 70.61 286 GLN A N 1
ATOM 4629 C CA . GLN B 1 296 ? 18.749 -56.040 -15.321 1.00 68.30 286 GLN A CA 1
ATOM 4630 C C . GLN B 1 296 ? 19.097 -54.698 -16.002 1.00 65.96 286 GLN A C 1
ATOM 4631 O O . GLN B 1 296 ? 20.167 -54.138 -15.783 1.00 67.74 286 GLN A O 1
ATOM 4637 N N . LYS B 1 297 ? 18.249 -54.070 -16.804 1.00 66.61 287 LYS A N 1
ATOM 4638 C CA . LYS B 1 297 ? 18.608 -52.803 -17.432 1.00 76.11 287 LYS A CA 1
ATOM 4639 C C . LYS B 1 297 ? 17.718 -51.669 -16.951 1.00 73.90 287 LYS A C 1
ATOM 4640 O O . LYS B 1 297 ? 17.600 -50.639 -17.628 1.00 72.64 287 LYS A O 1
ATOM 4646 N N . GLN B 1 298 ? 17.081 -51.847 -15.798 1.00 71.27 288 GLN A N 1
ATOM 4647 C CA . GLN B 1 298 ? 16.293 -50.795 -15.172 1.00 79.46 288 GLN A CA 1
ATOM 4648 C C . GLN B 1 298 ? 16.676 -50.658 -13.696 1.00 74.50 288 GLN A C 1
ATOM 4649 O O . GLN B 1 298 ? 17.141 -51.606 -13.059 1.00 69.56 288 GLN A O 1
ATOM 4655 N N . ILE B 1 299 ? 16.442 -49.458 -13.167 1.00 70.59 289 ILE A N 1
ATOM 4656 C CA . ILE B 1 299 ? 16.863 -49.020 -11.842 1.00 75.63 289 ILE A CA 1
ATOM 4657 C C . ILE B 1 299 ? 15.619 -48.790 -10.987 1.00 85.01 289 ILE A C 1
ATOM 4658 O O . ILE B 1 299 ? 14.490 -48.909 -11.474 1.00 91.95 289 ILE A O 1
ATOM 4663 N N . ILE B 1 300 ? 15.806 -48.430 -9.724 1.00 83.41 290 ILE A N 1
ATOM 4664 C CA . ILE B 1 300 ? 14.716 -48.244 -8.769 1.00 86.80 290 ILE A CA 1
ATOM 4665 C C . ILE B 1 300 ? 14.686 -46.778 -8.346 1.00 95.20 290 ILE A C 1
ATOM 4666 O O . ILE B 1 300 ? 15.731 -46.213 -8.007 1.00 97.78 290 ILE A O 1
ATOM 4671 N N . GLU B 1 301 ? 13.509 -46.155 -8.342 1.00 97.88 291 GLU A N 1
ATOM 4672 C CA . GLU B 1 301 ? 13.453 -44.864 -7.631 1.00 105.26 291 GLU A CA 1
ATOM 4673 C C . GLU B 1 301 ? 12.392 -44.834 -6.513 1.00 106.12 291 GLU A C 1
ATOM 4674 O O . GLU B 1 301 ? 12.622 -44.287 -5.422 1.00 95.30 291 GLU A O 1
ATOM 4680 N N . MET C 1 11 ? -8.694 -28.629 23.496 1.00 139.07 1 MET C N 1
ATOM 4681 C CA . MET C 1 11 ? -9.001 -29.141 22.158 1.00 143.96 1 MET C CA 1
ATOM 4682 C C . MET C 1 11 ? -7.747 -29.780 21.521 1.00 140.52 1 MET C C 1
ATOM 4683 O O . MET C 1 11 ? -6.719 -29.932 22.193 1.00 132.96 1 MET C O 1
ATOM 4688 N N . LYS C 1 12 ? -7.848 -30.168 20.242 1.00 144.42 2 LYS C N 1
ATOM 4689 C CA . LYS C 1 12 ? -6.731 -30.731 19.475 1.00 139.92 2 LYS C CA 1
ATOM 4690 C C . LYS C 1 12 ? -6.892 -30.351 18.005 1.00 140.67 2 LYS C C 1
ATOM 4691 O O . LYS C 1 12 ? -7.927 -30.656 17.406 1.00 139.33 2 LYS C O 1
ATOM 4697 N N . PHE C 1 13 ? -5.880 -29.683 17.428 1.00 144.26 3 PHE C N 1
ATOM 4698 C CA . PHE C 1 13 ? -5.816 -29.387 15.988 1.00 145.07 3 PHE C CA 1
ATOM 4699 C C . PHE C 1 13 ? -4.353 -29.388 15.560 1.00 145.10 3 PHE C C 1
ATOM 4700 O O . PHE C 1 13 ? -3.590 -28.515 15.992 1.00 143.61 3 PHE C O 1
ATOM 4708 N N . ASP C 1 14 ? -3.963 -30.318 14.685 1.00 143.32 4 ASP C N 1
ATOM 4709 C CA . ASP C 1 14 ? -2.554 -30.388 14.299 1.00 144.79 4 ASP C CA 1
ATOM 4710 C C . ASP C 1 14 ? -2.192 -29.274 13.319 1.00 146.30 4 ASP C C 1
ATOM 4711 O O . ASP C 1 14 ? -1.306 -28.458 13.597 1.00 151.24 4 ASP C O 1
ATOM 4716 N N . ASN C 1 15 ? -2.894 -29.186 12.193 1.00 142.04 5 ASN C N 1
ATOM 4717 C CA . ASN C 1 15 ? -2.942 -27.912 11.493 1.00 142.88 5 ASN C CA 1
ATOM 4718 C C . ASN C 1 15 ? -3.709 -26.915 12.361 1.00 144.30 5 ASN C C 1
ATOM 4719 O O . ASN C 1 15 ? -4.220 -27.248 13.435 1.00 145.45 5 ASN C O 1
ATOM 4724 N N . ASP C 1 16 ? -3.765 -25.660 11.925 1.00 147.35 6 ASP C N 1
ATOM 4725 C CA . ASP C 1 16 ? -4.571 -24.646 12.616 1.00 148.78 6 ASP C CA 1
ATOM 4726 C C . ASP C 1 16 ? -5.462 -23.788 11.705 1.00 149.49 6 ASP C C 1
ATOM 4727 O O . ASP C 1 16 ? -6.336 -23.091 12.232 1.00 151.02 6 ASP C O 1
ATOM 4732 N N . SER C 1 17 ? -5.284 -23.800 10.371 1.00 150.25 7 SER C N 1
ATOM 4733 C CA . SER C 1 17 ? -6.392 -23.432 9.478 1.00 148.92 7 SER C CA 1
ATOM 4734 C C . SER C 1 17 ? -7.355 -24.596 9.286 1.00 148.01 7 SER C C 1
ATOM 4735 O O . SER C 1 17 ? -8.354 -24.462 8.566 1.00 145.21 7 SER C O 1
ATOM 4738 N N . GLU C 1 18 ? -6.991 -25.734 9.875 1.00 148.41 8 GLU C N 1
ATOM 4739 C CA . GLU C 1 18 ? -7.930 -26.760 10.307 1.00 145.51 8 GLU C CA 1
ATOM 4740 C C . GLU C 1 18 ? -8.436 -26.575 11.742 1.00 148.96 8 GLU C C 1
ATOM 4741 O O . GLU C 1 18 ? -9.356 -27.278 12.161 1.00 148.40 8 GLU C O 1
ATOM 4747 N N . LYS C 1 19 ? -7.858 -25.639 12.494 1.00 148.05 9 LYS C N 1
ATOM 4748 C CA . LYS C 1 19 ? -8.578 -25.096 13.647 1.00 142.57 9 LYS C CA 1
ATOM 4749 C C . LYS C 1 19 ? -9.381 -23.869 13.255 1.00 143.12 9 LYS C C 1
ATOM 4750 O O . LYS C 1 19 ? -10.405 -23.583 13.873 1.00 144.44 9 LYS C O 1
ATOM 4756 N N . GLN C 1 20 ? -8.941 -23.158 12.214 1.00 143.04 10 GLN C N 1
ATOM 4757 C CA . GLN C 1 20 ? -9.787 -22.164 11.557 1.00 143.82 10 GLN C CA 1
ATOM 4758 C C . GLN C 1 20 ? -11.135 -22.743 11.152 1.00 146.36 10 GLN C C 1
ATOM 4759 O O . GLN C 1 20 ? -12.074 -21.974 10.916 1.00 143.78 10 GLN C O 1
ATOM 4765 N N . VAL C 1 21 ? -11.243 -24.082 11.077 1.00 146.23 11 VAL C N 1
ATOM 4766 C CA . VAL C 1 21 ? -12.496 -24.820 10.887 1.00 143.34 11 VAL C CA 1
ATOM 4767 C C . VAL C 1 21 ? -13.596 -24.213 11.735 1.00 140.30 11 VAL C C 1
ATOM 4768 O O . VAL C 1 21 ? -14.746 -24.077 11.304 1.00 134.29 11 VAL C O 1
ATOM 4772 N N . PHE C 1 22 ? -13.233 -23.860 12.958 1.00 140.13 12 PHE C N 1
ATOM 4773 C CA . PHE C 1 22 ? -14.183 -23.733 14.037 1.00 137.94 12 PHE C CA 1
ATOM 4774 C C . PHE C 1 22 ? -14.659 -22.310 14.228 1.00 142.75 12 PHE C C 1
ATOM 4775 O O . PHE C 1 22 ? -15.818 -22.105 14.598 1.00 142.72 12 PHE C O 1
ATOM 4783 N N . ASP C 1 23 ? -13.820 -21.327 13.913 1.00 143.14 13 ASP C N 1
ATOM 4784 C CA . ASP C 1 23 ? -14.031 -19.974 14.416 1.00 147.11 13 ASP C CA 1
ATOM 4785 C C . ASP C 1 23 ? -14.905 -19.120 13.504 1.00 143.95 13 ASP C C 1
ATOM 4786 O O . ASP C 1 23 ? -15.716 -18.327 13.999 1.00 140.10 13 ASP C O 1
ATOM 4791 N N . LYS C 1 24 ? -14.741 -19.239 12.184 1.00 146.09 14 LYS C N 1
ATOM 4792 C CA . LYS C 1 24 ? -15.672 -18.615 11.250 1.00 143.68 14 LYS C CA 1
ATOM 4793 C C . LYS C 1 24 ? -16.867 -19.510 10.955 1.00 143.43 14 LYS C C 1
ATOM 4794 O O . LYS C 1 24 ? -17.870 -19.027 10.413 1.00 142.81 14 LYS C O 1
ATOM 4800 N N . LEU C 1 25 ? -16.778 -20.800 11.302 1.00 141.09 15 LEU C N 1
ATOM 4801 C CA . LEU C 1 25 ? -17.949 -21.667 11.250 1.00 139.60 15 LEU C CA 1
ATOM 4802 C C . LEU C 1 25 ? -19.067 -21.090 12.111 1.00 139.84 15 LEU C C 1
ATOM 4803 O O . LEU C 1 25 ? -20.221 -20.983 11.673 1.00 138.22 15 LEU C O 1
ATOM 4808 N N . LYS C 1 26 ? -18.734 -20.673 13.332 1.00 138.31 16 LYS C N 1
ATOM 4809 C CA . LYS C 1 26 ? -19.747 -20.236 14.270 1.00 134.47 16 LYS C CA 1
ATOM 4810 C C . LYS C 1 26 ? -19.830 -18.728 14.440 1.00 137.53 16 LYS C C 1
ATOM 4811 O O . LYS C 1 26 ? -20.615 -18.272 15.277 1.00 139.80 16 LYS C O 1
ATOM 4817 N N . LYS C 1 27 ? -19.035 -17.937 13.712 1.00 139.47 17 LYS C N 1
ATOM 4818 C CA . LYS C 1 27 ? -19.383 -16.534 13.513 1.00 137.86 17 LYS C CA 1
ATOM 4819 C C . LYS C 1 27 ? -20.024 -16.284 12.152 1.00 141.28 17 LYS C C 1
ATOM 4820 O O . LYS C 1 27 ? -20.373 -15.142 11.838 1.00 141.29 17 LYS C O 1
ATOM 4826 N N . ALA C 1 28 ? -20.193 -17.328 11.348 1.00 141.26 18 ALA C N 1
ATOM 4827 C CA . ALA C 1 28 ? -21.115 -17.341 10.224 1.00 142.80 18 ALA C CA 1
ATOM 4828 C C . ALA C 1 28 ? -22.509 -17.809 10.638 1.00 143.28 18 ALA C C 1
ATOM 4829 O O . ALA C 1 28 ? -23.378 -17.975 9.776 1.00 141.67 18 ALA C O 1
ATOM 4831 N N . ILE C 1 29 ? -22.736 -18.015 11.936 1.00 142.30 19 ILE C N 1
ATOM 4832 C CA . ILE C 1 29 ? -23.972 -18.581 12.477 1.00 140.12 19 ILE C CA 1
ATOM 4833 C C . ILE C 1 29 ? -25.242 -17.768 12.244 1.00 141.32 19 ILE C C 1
ATOM 4834 O O . ILE C 1 29 ? -26.319 -18.326 12.479 1.00 138.94 19 ILE C O 1
ATOM 4839 N N . PRO C 1 30 ? -25.220 -16.437 11.882 1.00 146.23 20 PRO C N 1
ATOM 4840 C CA . PRO C 1 30 ? -26.466 -15.860 11.353 1.00 146.39 20 PRO C CA 1
ATOM 4841 C C . PRO C 1 30 ? -26.886 -16.537 10.048 1.00 145.48 20 PRO C C 1
ATOM 4842 O O . PRO C 1 30 ? -27.979 -17.112 9.953 1.00 141.28 20 PRO C O 1
ATOM 4846 N N . GLY C 1 31 ? -25.997 -16.505 9.051 1.00 144.88 21 GLY C N 1
ATOM 4847 C CA . GLY C 1 31 ? -26.270 -17.172 7.791 1.00 135.92 21 GLY C CA 1
ATOM 4848 C C . GLY C 1 31 ? -26.555 -18.656 7.916 1.00 138.60 21 GLY C C 1
ATOM 4849 O O . GLY C 1 31 ? -27.285 -19.221 7.087 1.00 139.12 21 GLY C O 1
ATOM 4850 N N . ILE C 1 32 ? -25.985 -19.321 8.928 1.00 140.06 22 ILE C N 1
ATOM 4851 C CA . ILE C 1 32 ? -26.297 -20.739 9.048 1.00 137.62 22 ILE C CA 1
ATOM 4852 C C . ILE C 1 32 ? -27.782 -20.935 9.345 1.00 139.29 22 ILE C C 1
ATOM 4853 O O . ILE C 1 32 ? -28.452 -21.758 8.706 1.00 138.01 22 ILE C O 1
ATOM 4858 N N . ILE C 1 33 ? -28.327 -20.140 10.251 1.00 137.75 23 ILE C N 1
ATOM 4859 C CA . ILE C 1 33 ? -29.596 -20.463 10.886 1.00 138.38 23 ILE C CA 1
ATOM 4860 C C . ILE C 1 33 ? -30.726 -19.481 10.571 1.00 138.70 23 ILE C C 1
ATOM 4861 O O . ILE C 1 33 ? -31.900 -19.896 10.583 1.00 137.64 23 ILE C O 1
ATOM 4866 N N . LYS C 1 34 ? -30.420 -18.236 10.208 1.00 137.35 24 LYS C N 1
ATOM 4867 C CA . LYS C 1 34 ? -31.481 -17.304 9.849 1.00 134.82 24 LYS C CA 1
ATOM 4868 C C . LYS C 1 34 ? -32.077 -17.640 8.486 1.00 135.00 24 LYS C C 1
ATOM 4869 O O . LYS C 1 34 ? -33.302 -17.705 8.332 1.00 130.62 24 LYS C O 1
ATOM 4875 N N . GLU C 1 35 ? -31.226 -17.865 7.491 1.00 138.24 25 GLU C N 1
ATOM 4876 C CA . GLU C 1 35 ? -31.659 -17.932 6.103 1.00 140.31 25 GLU C CA 1
ATOM 4877 C C . GLU C 1 35 ? -31.841 -19.355 5.580 1.00 141.72 25 GLU C C 1
ATOM 4878 O O . GLU C 1 35 ? -32.785 -19.612 4.820 1.00 138.61 25 GLU C O 1
ATOM 4884 N N . LYS C 1 36 ? -30.968 -20.291 5.962 1.00 140.03 26 LYS C N 1
ATOM 4885 C CA . LYS C 1 36 ? -31.061 -21.666 5.483 1.00 136.29 26 LYS C CA 1
ATOM 4886 C C . LYS C 1 36 ? -31.719 -22.622 6.479 1.00 136.08 26 LYS C C 1
ATOM 4887 O O . LYS C 1 36 ? -32.015 -23.762 6.104 1.00 136.26 26 LYS C O 1
ATOM 4893 N N . CYS C 1 37 ? -31.979 -22.189 7.720 1.00 136.57 27 CYS C N 1
ATOM 4894 C CA . CYS C 1 37 ? -32.492 -23.073 8.766 1.00 133.98 27 CYS C CA 1
ATOM 4895 C C . CYS C 1 37 ? -33.868 -22.691 9.301 1.00 134.86 27 CYS C C 1
ATOM 4896 O O . CYS C 1 37 ? -34.368 -23.376 10.203 1.00 133.64 27 CYS C O 1
ATOM 4899 N N . ALA C 1 38 ? -34.476 -21.609 8.808 1.00 138.17 28 ALA C N 1
ATOM 4900 C CA . ALA C 1 38 ? -35.757 -21.116 9.316 1.00 138.95 28 ALA C CA 1
ATOM 4901 C C . ALA C 1 38 ? -35.643 -20.626 10.761 1.00 135.40 28 ALA C C 1
ATOM 4902 O O . ALA C 1 38 ? -36.625 -20.143 11.337 1.00 132.90 28 ALA C O 1
ATOM 4904 N N . GLY C 1 39 ? -34.449 -20.723 11.340 1.00 133.61 29 GLY C N 1
ATOM 4905 C CA . GLY C 1 39 ? -34.182 -20.254 12.685 1.00 132.72 29 GLY C CA 1
ATOM 4906 C C . GLY C 1 39 ? -33.728 -21.328 13.646 1.00 130.28 29 GLY C C 1
ATOM 4907 O O . GLY C 1 39 ? -33.274 -20.994 14.751 1.00 134.00 29 GLY C O 1
ATOM 4908 N N . TYR C 1 40 ? -33.819 -22.600 13.271 1.00 126.56 30 TYR C N 1
ATOM 4909 C CA . TYR C 1 40 ? -33.651 -23.693 14.225 1.00 130.59 30 TYR C CA 1
ATOM 4910 C C . TYR C 1 40 ? -32.180 -23.912 14.569 1.00 129.81 30 TYR C C 1
ATOM 4911 O O . TYR C 1 40 ? -31.316 -23.858 13.693 1.00 130.67 30 TYR C O 1
ATOM 4920 N N . ASP C 1 41 ? -31.891 -24.142 15.861 1.00 126.09 31 ASP C N 1
ATOM 4921 C CA . ASP C 1 41 ? -30.504 -24.279 16.328 1.00 127.41 31 ASP C CA 1
ATOM 4922 C C . ASP C 1 41 ? -30.346 -25.313 17.438 1.00 127.38 31 ASP C C 1
ATOM 4923 O O . ASP C 1 41 ? -29.590 -25.100 18.395 1.00 126.87 31 ASP C O 1
ATOM 4928 N N . GLU C 1 42 ? -31.025 -26.450 17.336 1.00 126.87 32 GLU C N 1
ATOM 4929 C CA . GLU C 1 42 ? -30.877 -27.497 18.338 1.00 127.94 32 GLU C CA 1
ATOM 4930 C C . GLU C 1 42 ? -30.190 -28.708 17.725 1.00 125.16 32 GLU C C 1
ATOM 4931 O O . GLU C 1 42 ? -30.307 -28.972 16.525 1.00 124.36 32 GLU C O 1
ATOM 4937 N N . LEU C 1 43 ? -29.466 -29.434 18.573 1.00 119.99 33 LEU C N 1
ATOM 4938 C CA . LEU C 1 43 ? -28.630 -30.536 18.119 1.00 119.56 33 LEU C CA 1
ATOM 4939 C C . LEU C 1 43 ? -28.425 -31.469 19.307 1.00 123.12 33 LEU C C 1
ATOM 4940 O O . LEU C 1 43 ? -27.690 -31.132 20.244 1.00 123.19 33 LEU C O 1
ATOM 4945 N N . TYR C 1 44 ? -29.099 -32.620 19.283 1.00 120.69 34 TYR C N 1
ATOM 4946 C CA . TYR C 1 44 ? -29.102 -33.570 20.400 1.00 121.36 34 TYR C CA 1
ATOM 4947 C C . TYR C 1 44 ? -29.547 -32.907 21.703 1.00 119.78 34 TYR C C 1
ATOM 4948 O O . TYR C 1 44 ? -29.319 -33.440 22.797 1.00 120.23 34 TYR C O 1
ATOM 4957 N N . GLY C 1 45 ? -30.177 -31.746 21.593 1.00 116.90 35 GLY C N 1
ATOM 4958 C CA . GLY C 1 45 ? -30.762 -31.064 22.716 1.00 120.66 35 GLY C CA 1
ATOM 4959 C C . GLY C 1 45 ? -30.054 -29.806 23.217 1.00 128.59 35 GLY C C 1
ATOM 4960 O O . GLY C 1 45 ? -30.345 -29.372 24.345 1.00 132.46 35 GLY C O 1
ATOM 4961 N N . TYR C 1 46 ? -29.150 -29.209 22.430 1.00 127.88 36 TYR C N 1
ATOM 4962 C CA . TYR C 1 46 ? -28.407 -28.028 22.868 1.00 126.55 36 TYR C CA 1
ATOM 4963 C C . TYR C 1 46 ? -28.512 -26.902 21.841 1.00 132.61 36 TYR C C 1
ATOM 4964 O O . TYR C 1 46 ? -28.244 -27.109 20.651 1.00 131.19 36 TYR C O 1
ATOM 4973 N N . LYS C 1 47 ? -28.845 -25.704 22.298 1.00 133.79 37 LYS C N 1
ATOM 4974 C CA . LYS C 1 47 ? -28.880 -24.554 21.420 1.00 132.08 37 LYS C CA 1
ATOM 4975 C C . LYS C 1 47 ? -27.453 -24.278 20.997 1.00 132.27 37 LYS C C 1
ATOM 4976 O O . LYS C 1 47 ? -26.515 -24.717 21.649 1.00 130.27 37 LYS C O 1
ATOM 4982 N N . LEU C 1 48 ? -27.280 -23.603 19.873 1.00 130.02 38 LEU C N 1
ATOM 4983 C CA . LEU C 1 48 ? -25.960 -23.069 19.536 1.00 134.00 38 LEU C CA 1
ATOM 4984 C C . LEU C 1 48 ? -25.922 -21.737 18.784 1.00 131.95 38 LEU C C 1
ATOM 4985 O O . LEU C 1 48 ? -24.819 -21.243 18.523 1.00 129.67 38 LEU C O 1
ATOM 4990 N N . ASN C 1 49 ? -27.057 -21.128 18.437 1.00 130.76 39 ASN C N 1
ATOM 4991 C CA . ASN C 1 49 ? -27.023 -19.770 17.906 1.00 133.28 39 ASN C CA 1
ATOM 4992 C C . ASN C 1 49 ? -27.476 -18.808 18.997 1.00 136.20 39 ASN C C 1
ATOM 4993 O O . ASN C 1 49 ? -28.662 -18.824 19.370 1.00 136.30 39 ASN C O 1
ATOM 4998 N N . PRO C 1 50 ? -26.588 -17.937 19.522 1.00 134.80 40 PRO C N 1
ATOM 4999 C CA . PRO C 1 50 ? -26.909 -17.206 20.757 1.00 132.40 40 PRO C CA 1
ATOM 5000 C C . PRO C 1 50 ? -27.967 -16.119 20.602 1.00 136.07 40 PRO C C 1
ATOM 5001 O O . PRO C 1 50 ? -27.673 -14.944 20.849 1.00 138.51 40 PRO C O 1
ATOM 5005 N N . GLU C 1 51 ? -29.191 -16.485 20.211 1.00 133.58 41 GLU C N 1
ATOM 5006 C CA . GLU C 1 51 ? -30.327 -15.556 20.264 1.00 131.78 41 GLU C CA 1
ATOM 5007 C C . GLU C 1 51 ? -31.677 -16.286 20.303 1.00 124.06 41 GLU C C 1
ATOM 5008 O O . GLU C 1 51 ? -32.549 -15.962 21.118 1.00 119.33 41 GLU C O 1
ATOM 5014 N N . VAL C 1 58 ? -33.250 -16.976 25.271 1.00 127.80 48 VAL C N 1
ATOM 5015 C CA . VAL C 1 58 ? -32.281 -15.919 24.987 1.00 131.44 48 VAL C CA 1
ATOM 5016 C C . VAL C 1 58 ? -30.926 -16.220 25.617 1.00 131.14 48 VAL C C 1
ATOM 5017 O O . VAL C 1 58 ? -29.902 -16.223 24.924 1.00 125.17 48 VAL C O 1
ATOM 5021 N N . ASP C 1 59 ? -30.919 -16.467 26.932 1.00 133.37 49 ASP C N 1
ATOM 5022 C CA . ASP C 1 59 ? -29.673 -16.433 27.690 1.00 131.61 49 ASP C CA 1
ATOM 5023 C C . ASP C 1 59 ? -29.244 -17.773 28.278 1.00 128.46 49 ASP C C 1
ATOM 5024 O O . ASP C 1 59 ? -28.188 -18.286 27.889 1.00 128.14 49 ASP C O 1
ATOM 5029 N N . LYS C 1 60 ? -30.023 -18.376 29.178 1.00 124.82 50 LYS C N 1
ATOM 5030 C CA . LYS C 1 60 ? -29.513 -19.505 29.961 1.00 130.78 50 LYS C CA 1
ATOM 5031 C C . LYS C 1 60 ? -29.893 -20.861 29.395 1.00 132.84 50 LYS C C 1
ATOM 5032 O O . LYS C 1 60 ? -29.126 -21.822 29.553 1.00 127.59 50 LYS C O 1
ATOM 5038 N N . TYR C 1 61 ? -31.048 -20.973 28.736 1.00 136.69 51 TYR C N 1
ATOM 5039 C CA . TYR C 1 61 ? -31.390 -22.225 28.070 1.00 135.58 51 TYR C CA 1
ATOM 5040 C C . TYR C 1 61 ? -30.505 -22.259 26.838 1.00 134.97 51 TYR C C 1
ATOM 5041 O O . TYR C 1 61 ? -30.974 -22.204 25.697 1.00 134.81 51 TYR C O 1
ATOM 5050 N N . TYR C 1 62 ? -29.205 -22.328 27.105 1.00 136.52 52 TYR C N 1
ATOM 5051 C CA . TYR C 1 62 ? -28.120 -22.122 26.161 1.00 134.10 52 TYR C CA 1
ATOM 5052 C C . TYR C 1 62 ? -26.846 -22.568 26.847 1.00 132.99 52 TYR C C 1
ATOM 5053 O O . TYR C 1 62 ? -26.792 -22.734 28.070 1.00 129.99 52 TYR C O 1
ATOM 5062 N N . ASP C 1 63 ? -25.821 -22.758 26.032 1.00 132.91 53 ASP C N 1
ATOM 5063 C CA . ASP C 1 63 ? -24.520 -23.187 26.500 1.00 132.01 53 ASP C CA 1
ATOM 5064 C C . ASP C 1 63 ? -23.551 -23.072 25.335 1.00 132.37 53 ASP C C 1
ATOM 5065 O O . ASP C 1 63 ? -23.857 -23.531 24.230 1.00 136.87 53 ASP C O 1
ATOM 5070 N N . GLU C 1 64 ? -22.395 -22.449 25.547 1.00 129.49 54 GLU C N 1
ATOM 5071 C CA . GLU C 1 64 ? -21.247 -22.705 24.683 1.00 130.00 54 GLU C CA 1
ATOM 5072 C C . GLU C 1 64 ? -20.073 -23.252 25.494 1.00 130.15 54 GLU C C 1
ATOM 5073 O O . GLU C 1 64 ? -18.928 -23.174 25.059 1.00 128.89 54 GLU C O 1
ATOM 5079 N N . LYS C 1 65 ? -20.367 -23.829 26.669 1.00 132.11 55 LYS C N 1
ATOM 5080 C CA . LYS C 1 65 ? -19.422 -24.352 27.652 1.00 131.90 55 LYS C CA 1
ATOM 5081 C C . LYS C 1 65 ? -18.510 -25.413 27.061 1.00 132.14 55 LYS C C 1
ATOM 5082 O O . LYS C 1 65 ? -17.325 -25.134 26.788 1.00 129.68 55 LYS C O 1
ATOM 5088 N N . ILE C 1 66 ? -19.054 -26.615 26.877 1.00 133.73 56 ILE C N 1
ATOM 5089 C CA . ILE C 1 66 ? -18.423 -27.670 26.115 1.00 133.12 56 ILE C CA 1
ATOM 5090 C C . ILE C 1 66 ? -19.495 -28.265 25.215 1.00 131.60 56 ILE C C 1
ATOM 5091 O O . ILE C 1 66 ? -19.370 -29.393 24.727 1.00 129.91 56 ILE C O 1
ATOM 5096 N N . ALA C 1 67 ? -20.592 -27.527 25.060 1.00 130.05 57 ALA C N 1
ATOM 5097 C CA . ALA C 1 67 ? -21.542 -27.774 23.984 1.00 131.55 57 ALA C CA 1
ATOM 5098 C C . ALA C 1 67 ? -20.965 -27.414 22.625 1.00 131.54 57 ALA C C 1
ATOM 5099 O O . ALA C 1 67 ? -21.691 -27.420 21.625 1.00 127.98 57 ALA C O 1
ATOM 5101 N N . ASP C 1 68 ? -19.697 -27.060 22.607 1.00 132.22 58 ASP C N 1
ATOM 5102 C CA . ASP C 1 68 ? -18.937 -27.054 21.382 1.00 129.28 58 ASP C CA 1
ATOM 5103 C C . ASP C 1 68 ? -18.008 -28.232 21.340 1.00 130.23 58 ASP C C 1
ATOM 5104 O O . ASP C 1 68 ? -17.363 -28.467 20.334 1.00 134.80 58 ASP C O 1
ATOM 5109 N N . ARG C 1 69 ? -17.934 -28.986 22.424 1.00 125.96 59 ARG C N 1
ATOM 5110 C CA . ARG C 1 69 ? -17.154 -30.207 22.386 1.00 129.06 59 ARG C CA 1
ATOM 5111 C C . ARG C 1 69 ? -17.793 -31.128 21.387 1.00 129.85 59 ARG C C 1
ATOM 5112 O O . ARG C 1 69 ? -17.117 -31.912 20.753 1.00 129.53 59 ARG C O 1
ATOM 5120 N N . LEU C 1 70 ? -19.108 -31.066 21.279 1.00 131.30 60 LEU C N 1
ATOM 5121 C CA . LEU C 1 70 ? -19.758 -31.791 20.213 1.00 127.06 60 LEU C CA 1
ATOM 5122 C C . LEU C 1 70 ? -19.249 -31.253 18.906 1.00 128.13 60 LEU C C 1
ATOM 5123 O O . LEU C 1 70 ? -18.806 -32.007 18.050 1.00 130.44 60 LEU C O 1
ATOM 5128 N N . THR C 1 71 ? -19.199 -29.939 18.786 1.00 130.59 61 THR C N 1
ATOM 5129 C CA . THR C 1 71 ? -18.886 -29.372 17.492 1.00 132.09 61 THR C CA 1
ATOM 5130 C C . THR C 1 71 ? -17.471 -29.774 17.131 1.00 132.78 61 THR C C 1
ATOM 5131 O O . THR C 1 71 ? -17.058 -29.654 15.992 1.00 133.51 61 THR C O 1
ATOM 5135 N N . TYR C 1 72 ? -16.719 -30.242 18.113 1.00 128.15 62 TYR C N 1
ATOM 5136 C CA . TYR C 1 72 ? -15.433 -30.809 17.838 1.00 128.15 62 TYR C CA 1
ATOM 5137 C C . TYR C 1 72 ? -15.655 -31.965 16.917 1.00 130.57 62 TYR C C 1
ATOM 5138 O O . TYR C 1 72 ? -14.960 -32.096 15.927 1.00 130.31 62 TYR C O 1
ATOM 5147 N N . LYS C 1 73 ? -16.655 -32.787 17.195 1.00 129.70 63 LYS C N 1
ATOM 5148 C CA . LYS C 1 73 ? -16.750 -34.023 16.441 1.00 126.03 63 LYS C CA 1
ATOM 5149 C C . LYS C 1 73 ? -17.161 -33.810 15.000 1.00 123.08 63 LYS C C 1
ATOM 5150 O O . LYS C 1 73 ? -16.484 -34.274 14.095 1.00 122.30 63 LYS C O 1
ATOM 5156 N N . LEU C 1 74 ? -18.207 -33.019 14.789 1.00 122.46 64 LEU C N 1
ATOM 5157 C CA . LEU C 1 74 ? -18.832 -32.925 13.466 1.00 118.45 64 LEU C CA 1
ATOM 5158 C C . LEU C 1 74 ? -17.835 -32.555 12.368 1.00 122.40 64 LEU C C 1
ATOM 5159 O O . LEU C 1 74 ? -18.064 -32.884 11.193 1.00 117.54 64 LEU C O 1
ATOM 5164 N N . CYS C 1 75 ? -16.726 -31.904 12.720 1.00 124.04 65 CYS C N 1
ATOM 5165 C CA . CYS C 1 75 ? -15.634 -31.695 11.780 1.00 125.96 65 CYS C CA 1
ATOM 5166 C C . CYS C 1 75 ? -14.668 -32.870 11.725 1.00 125.25 65 CYS C C 1
ATOM 5167 O O . CYS C 1 75 ? -13.861 -32.948 10.791 1.00 123.12 65 CYS C O 1
ATOM 5170 N N . LYS C 1 76 ? -14.739 -33.781 12.699 1.00 125.84 66 LYS C N 1
ATOM 5171 C CA . LYS C 1 76 ? -14.055 -35.067 12.615 1.00 125.10 66 LYS C CA 1
ATOM 5172 C C . LYS C 1 76 ? -14.736 -36.027 11.634 1.00 123.46 66 LYS C C 1
ATOM 5173 O O . LYS C 1 76 ? -14.161 -37.077 11.319 1.00 124.93 66 LYS C O 1
ATOM 5179 N N . ALA C 1 77 ? -15.925 -35.679 11.122 1.00 121.17 67 ALA C N 1
ATOM 5180 C CA . ALA C 1 77 ? -16.730 -36.569 10.287 1.00 120.92 67 ALA C CA 1
ATOM 5181 C C . ALA C 1 77 ? -17.056 -35.976 8.921 1.00 120.24 67 ALA C C 1
ATOM 5182 O O . ALA C 1 77 ? -17.983 -36.454 8.254 1.00 120.04 67 ALA C O 1
ATOM 5184 N N . TYR C 1 78 ? -16.354 -34.920 8.515 1.00 120.53 68 TYR C N 1
ATOM 5185 C CA . TYR C 1 78 ? -16.351 -34.444 7.138 1.00 117.57 68 TYR C CA 1
ATOM 5186 C C . TYR C 1 78 ? -14.933 -34.017 6.753 1.00 120.94 68 TYR C C 1
ATOM 5187 O O . TYR C 1 78 ? -14.730 -33.471 5.652 1.00 118.79 68 TYR C O 1
ATOM 5196 N N . GLN C 1 79 ? -13.967 -34.285 7.634 1.00 121.67 69 GLN C N 1
ATOM 5197 C CA . GLN C 1 79 ? -12.559 -33.881 7.567 1.00 119.50 69 GLN C CA 1
ATOM 5198 C C . GLN C 1 79 ? -12.378 -32.459 7.050 1.00 118.47 69 GLN C C 1
ATOM 5199 O O . GLN C 1 79 ? -11.738 -32.188 6.035 1.00 117.04 69 GLN C O 1
ATOM 5205 N N . PHE C 1 80 ? -12.986 -31.550 7.810 1.00 122.75 70 PHE C N 1
ATOM 5206 C CA . PHE C 1 80 ? -12.612 -30.154 7.965 1.00 123.33 70 PHE C CA 1
ATOM 5207 C C . PHE C 1 80 ? -12.889 -29.328 6.717 1.00 123.10 70 PHE C C 1
ATOM 5208 O O . PHE C 1 80 ? -12.592 -28.131 6.698 1.00 126.43 70 PHE C O 1
ATOM 5216 N N . GLU C 1 81 ? -13.486 -29.916 5.693 1.00 123.25 71 GLU C N 1
ATOM 5217 C CA . GLU C 1 81 ? -13.805 -29.185 4.481 1.00 125.55 71 GLU C CA 1
ATOM 5218 C C . GLU C 1 81 ? -15.016 -28.285 4.683 1.00 126.57 71 GLU C C 1
ATOM 5219 O O . GLU C 1 81 ? -15.968 -28.649 5.377 1.00 127.63 71 GLU C O 1
ATOM 5225 N N . TYR C 1 82 ? -14.993 -27.111 4.046 1.00 127.72 72 TYR C N 1
ATOM 5226 C CA . TYR C 1 82 ? -16.055 -26.123 4.238 1.00 132.45 72 TYR C CA 1
ATOM 5227 C C . TYR C 1 82 ? -17.250 -26.371 3.330 1.00 127.62 72 TYR C C 1
ATOM 5228 O O . TYR C 1 82 ? -18.400 -26.218 3.760 1.00 124.73 72 TYR C O 1
ATOM 5237 N N . SER C 1 83 ? -17.002 -26.750 2.084 1.00 130.81 73 SER C N 1
ATOM 5238 C CA . SER C 1 83 ? -18.101 -26.978 1.151 1.00 133.07 73 SER C CA 1
ATOM 5239 C C . SER C 1 83 ? -18.954 -28.219 1.504 1.00 132.50 73 SER C C 1
ATOM 5240 O O . SER C 1 83 ? -19.821 -28.535 0.674 1.00 134.07 73 SER C O 1
ATOM 5243 N N . THR C 1 84 ? -18.773 -28.813 2.664 1.00 130.59 74 THR C N 1
ATOM 5244 C CA . THR C 1 84 ? -19.735 -29.786 3.096 1.00 130.72 74 THR C CA 1
ATOM 5245 C C . THR C 1 84 ? -20.245 -29.493 4.488 1.00 126.05 74 THR C C 1
ATOM 5246 O O . THR C 1 84 ? -21.421 -29.207 4.699 1.00 125.67 74 THR C O 1
ATOM 5250 N N . ILE C 1 85 ? -19.342 -29.540 5.447 1.00 123.48 75 ILE C N 1
ATOM 5251 C CA . ILE C 1 85 ? -19.783 -29.542 6.844 1.00 122.44 75 ILE C CA 1
ATOM 5252 C C . ILE C 1 85 ? -21.014 -28.671 7.009 1.00 118.91 75 ILE C C 1
ATOM 5253 O O . ILE C 1 85 ? -22.023 -29.089 7.587 1.00 115.56 75 ILE C O 1
ATOM 5258 N N . VAL C 1 86 ? -20.959 -27.463 6.454 1.00 120.24 76 VAL C N 1
ATOM 5259 C CA . VAL C 1 86 ? -22.059 -26.506 6.479 1.00 121.61 76 VAL C CA 1
ATOM 5260 C C . VAL C 1 86 ? -23.334 -27.098 5.893 1.00 124.44 76 VAL C C 1
ATOM 5261 O O . VAL C 1 86 ? -24.309 -27.335 6.617 1.00 120.92 76 VAL C O 1
ATOM 5265 N N . GLN C 1 87 ? -23.320 -27.380 4.583 1.00 125.68 77 GLN C N 1
ATOM 5266 C CA . GLN C 1 87 ? -24.547 -27.723 3.870 1.00 123.70 77 GLN C CA 1
ATOM 5267 C C . GLN C 1 87 ? -25.041 -29.129 4.177 1.00 126.78 77 GLN C C 1
ATOM 5268 O O . GLN C 1 87 ? -26.086 -29.521 3.640 1.00 130.28 77 GLN C O 1
ATOM 5274 N N . ASN C 1 88 ? -24.327 -29.901 4.999 1.00 123.76 78 ASN C N 1
ATOM 5275 C CA . ASN C 1 88 ? -24.895 -31.102 5.584 1.00 120.68 78 ASN C CA 1
ATOM 5276 C C . ASN C 1 88 ? -25.058 -31.003 7.090 1.00 120.29 78 ASN C C 1
ATOM 5277 O O . ASN C 1 88 ? -25.682 -31.887 7.682 1.00 122.70 78 ASN C O 1
ATOM 5282 N N . LEU C 1 89 ? -24.532 -29.952 7.727 1.00 119.06 79 LEU C N 1
ATOM 5283 C CA . LEU C 1 89 ? -25.076 -29.561 9.025 1.00 119.15 79 LEU C CA 1
ATOM 5284 C C . LEU C 1 89 ? -26.461 -28.944 8.856 1.00 116.70 79 LEU C C 1
ATOM 5285 O O . LEU C 1 89 ? -27.367 -29.218 9.652 1.00 114.56 79 LEU C O 1
ATOM 5290 N N . ILE C 1 90 ? -26.634 -28.098 7.828 1.00 117.79 80 ILE C N 1
ATOM 5291 C CA . ILE C 1 90 ? -27.959 -27.574 7.476 1.00 125.39 80 ILE C CA 1
ATOM 5292 C C . ILE C 1 90 ? -28.958 -28.716 7.295 1.00 127.25 80 ILE C C 1
ATOM 5293 O O . ILE C 1 90 ? -30.092 -28.663 7.797 1.00 123.56 80 ILE C O 1
ATOM 5298 N N . ASP C 1 91 ? -28.547 -29.770 6.575 1.00 123.04 81 ASP C N 1
ATOM 5299 C CA . ASP C 1 91 ? -29.388 -30.952 6.440 1.00 117.78 81 ASP C CA 1
ATOM 5300 C C . ASP C 1 91 ? -29.577 -31.659 7.784 1.00 119.30 81 ASP C C 1
ATOM 5301 O O . ASP C 1 91 ? -30.651 -32.221 8.030 1.00 118.49 81 ASP C O 1
ATOM 5306 N N . ILE C 1 92 ? -28.569 -31.622 8.672 1.00 117.67 82 ILE C N 1
ATOM 5307 C CA . ILE C 1 92 ? -28.746 -32.180 10.014 1.00 113.00 82 ILE C CA 1
ATOM 5308 C C . ILE C 1 92 ? -29.835 -31.423 10.758 1.00 116.61 82 ILE C C 1
ATOM 5309 O O . ILE C 1 92 ? -30.757 -32.019 11.327 1.00 112.66 82 ILE C O 1
ATOM 5314 N N . LEU C 1 93 ? -29.749 -30.093 10.741 1.00 119.60 83 LEU C N 1
ATOM 5315 C CA . LEU C 1 93 ? -30.628 -29.267 11.559 1.00 118.37 83 LEU C CA 1
ATOM 5316 C C . LEU C 1 93 ? -32.055 -29.288 11.042 1.00 117.65 83 LEU C C 1
ATOM 5317 O O . LEU C 1 93 ? -33.000 -29.506 11.809 1.00 119.51 83 LEU C O 1
ATOM 5322 N N . ASN C 1 94 ? -32.236 -29.024 9.751 1.00 118.83 84 ASN C N 1
ATOM 5323 C CA . ASN C 1 94 ? -33.582 -28.954 9.203 1.00 123.13 84 ASN C CA 1
ATOM 5324 C C . ASN C 1 94 ? -34.219 -30.320 9.027 1.00 119.39 84 ASN C C 1
ATOM 5325 O O . ASN C 1 94 ? -35.414 -30.386 8.735 1.00 120.73 84 ASN C O 1
ATOM 5330 N N . TRP C 1 95 ? -33.462 -31.402 9.214 1.00 116.46 85 TRP C N 1
ATOM 5331 C CA . TRP C 1 95 ? -34.103 -32.692 9.445 1.00 115.63 85 TRP C CA 1
ATOM 5332 C C . TRP C 1 95 ? -34.770 -32.708 10.821 1.00 113.77 85 TRP C C 1
ATOM 5333 O O . TRP C 1 95 ? -35.875 -33.241 10.972 1.00 108.50 85 TRP C O 1
ATOM 5344 N N . ARG C 1 96 ? -34.137 -32.093 11.828 1.00 113.97 86 ARG C N 1
ATOM 5345 C CA . ARG C 1 96 ? -34.741 -32.025 13.159 1.00 110.55 86 ARG C CA 1
ATOM 5346 C C . ARG C 1 96 ? -36.076 -31.292 13.170 1.00 114.53 86 ARG C C 1
ATOM 5347 O O . ARG C 1 96 ? -36.822 -31.420 14.147 1.00 112.08 86 ARG C O 1
ATOM 5355 N N . ARG C 1 97 ? -36.393 -30.522 12.126 1.00 117.32 87 ARG C N 1
ATOM 5356 C CA . ARG C 1 97 ? -37.652 -29.777 12.083 1.00 118.43 87 ARG C CA 1
ATOM 5357 C C . ARG C 1 97 ? -38.773 -30.567 11.418 1.00 121.15 87 ARG C C 1
ATOM 5358 O O . ARG C 1 97 ? -39.812 -30.825 12.035 1.00 121.06 87 ARG C O 1
ATOM 5366 N N . GLU C 1 98 ? -38.575 -30.939 10.151 1.00 116.55 88 GLU C N 1
ATOM 5367 C CA . GLU C 1 98 ? -39.599 -31.678 9.426 1.00 117.37 88 GLU C CA 1
ATOM 5368 C C . GLU C 1 98 ? -39.838 -33.034 10.071 1.00 118.19 88 GLU C C 1
ATOM 5369 O O . GLU C 1 98 ? -40.995 -33.463 10.218 1.00 117.61 88 GLU C O 1
ATOM 5375 N N . PHE C 1 99 ? -38.769 -33.704 10.488 1.00 117.85 89 PHE C N 1
ATOM 5376 C CA . PHE C 1 99 ? -38.823 -34.977 11.206 1.00 112.38 89 PHE C CA 1
ATOM 5377 C C . PHE C 1 99 ? -38.365 -34.686 12.630 1.00 111.00 89 PHE C C 1
ATOM 5378 O O . PHE C 1 99 ? -37.173 -34.718 12.929 1.00 110.66 89 PHE C O 1
ATOM 5386 N N . ASN C 1 100 ? -39.316 -34.366 13.487 1.00 108.40 90 ASN C N 1
ATOM 5387 C CA . ASN C 1 100 ? -39.051 -34.025 14.870 1.00 102.74 90 ASN C CA 1
ATOM 5388 C C . ASN C 1 100 ? -38.400 -35.217 15.560 1.00 99.51 90 ASN C C 1
ATOM 5389 O O . ASN C 1 100 ? -39.079 -36.214 15.835 1.00 103.20 90 ASN C O 1
ATOM 5394 N N . PRO C 1 101 ? -37.092 -35.178 15.833 1.00 98.13 91 PRO C N 1
ATOM 5395 C CA . PRO C 1 101 ? -36.454 -36.329 16.478 1.00 99.76 91 PRO C CA 1
ATOM 5396 C C . PRO C 1 101 ? -36.743 -36.382 17.964 1.00 99.89 91 PRO C C 1
ATOM 5397 O O . PRO C 1 101 ? -37.070 -37.429 18.517 1.00 100.54 91 PRO C O 1
ATOM 5401 N N . LEU C 1 102 ? -36.639 -35.246 18.635 1.00 99.73 92 LEU C N 1
ATOM 5402 C CA . LEU C 1 102 ? -36.685 -35.299 20.083 1.00 101.04 92 LEU C CA 1
ATOM 5403 C C . LEU C 1 102 ? -38.080 -35.623 20.577 1.00 99.97 92 LEU C C 1
ATOM 5404 O O . LEU C 1 102 ? -38.210 -36.242 21.642 1.00 91.59 92 LEU C O 1
ATOM 5409 N N . SER C 1 103 ? -39.113 -35.277 19.793 1.00 98.48 93 SER C N 1
ATOM 5410 C CA . SER C 1 103 ? -40.482 -35.655 20.133 1.00 99.60 93 SER C CA 1
ATOM 5411 C C . SER C 1 103 ? -40.614 -37.169 20.234 1.00 102.16 93 SER C C 1
ATOM 5412 O O . SER C 1 103 ? -41.145 -37.690 21.224 1.00 100.43 93 SER C O 1
ATOM 5415 N N . CYS C 1 104 ? -40.110 -37.887 19.220 1.00 99.91 94 CYS C N 1
ATOM 5416 C CA . CYS C 1 104 ? -40.046 -39.346 19.189 1.00 97.07 94 CYS C CA 1
ATOM 5417 C C . CYS C 1 104 ? -39.603 -39.935 20.521 1.00 96.45 94 CYS C C 1
ATOM 5418 O O . CYS C 1 104 ? -40.112 -40.975 20.949 1.00 97.94 94 CYS C O 1
ATOM 5421 N N . ALA C 1 105 ? -38.645 -39.286 21.178 1.00 92.50 95 ALA C N 1
ATOM 5422 C CA . ALA C 1 105 ? -38.070 -39.868 22.385 1.00 94.98 95 ALA C CA 1
ATOM 5423 C C . ALA C 1 105 ? -39.000 -39.744 23.591 1.00 98.33 95 ALA C C 1
ATOM 5424 O O . ALA C 1 105 ? -39.117 -40.682 24.396 1.00 94.48 95 ALA C O 1
ATOM 5426 N N . TYR C 1 106 ? -39.675 -38.602 23.729 1.00 98.52 96 TYR C N 1
ATOM 5427 C CA . TYR C 1 106 ? -40.241 -38.205 25.008 1.00 95.46 96 TYR C CA 1
ATOM 5428 C C . TYR C 1 106 ? -41.724 -37.891 24.994 1.00 99.22 96 TYR C C 1
ATOM 5429 O O . TYR C 1 106 ? -42.342 -37.917 26.061 1.00 102.37 96 TYR C O 1
ATOM 5438 N N . LYS C 1 107 ? -42.312 -37.589 23.852 1.00 97.10 97 LYS C N 1
ATOM 5439 C CA . LYS C 1 107 ? -43.722 -37.234 23.863 1.00 99.26 97 LYS C CA 1
ATOM 5440 C C . LYS C 1 107 ? -44.582 -38.112 22.965 1.00 100.88 97 LYS C C 1
ATOM 5441 O O . LYS C 1 107 ? -45.725 -38.404 23.325 1.00 101.69 97 LYS C O 1
ATOM 5447 N N . GLU C 1 108 ? -44.063 -38.567 21.824 1.00 99.94 98 GLU C N 1
ATOM 5448 C CA . GLU C 1 108 ? -44.769 -39.563 21.022 1.00 95.28 98 GLU C CA 1
ATOM 5449 C C . GLU C 1 108 ? -44.818 -40.904 21.746 1.00 89.67 98 GLU C C 1
ATOM 5450 O O . GLU C 1 108 ? -43.828 -41.342 22.344 1.00 84.60 98 GLU C O 1
ATOM 5456 N N . VAL C 1 109 ? -45.969 -41.572 21.659 1.00 84.56 99 VAL C N 1
ATOM 5457 C CA . VAL C 1 109 ? -46.180 -42.876 22.280 1.00 89.54 99 VAL C CA 1
ATOM 5458 C C . VAL C 1 109 ? -46.276 -43.919 21.173 1.00 88.87 99 VAL C C 1
ATOM 5459 O O . VAL C 1 109 ? -47.140 -43.832 20.295 1.00 91.86 99 VAL C O 1
ATOM 5463 N N . HIS C 1 110 ? -45.390 -44.905 21.215 1.00 93.26 100 HIS C N 1
ATOM 5464 C CA . HIS C 1 110 ? -45.200 -45.851 20.125 1.00 90.24 100 HIS C CA 1
ATOM 5465 C C . HIS C 1 110 ? -45.951 -47.152 20.369 1.00 93.47 100 HIS C C 1
ATOM 5466 O O . HIS C 1 110 ? -46.322 -47.475 21.504 1.00 89.47 100 HIS C O 1
ATOM 5473 N N . ASN C 1 111 ? -46.172 -47.900 19.275 1.00 91.49 101 ASN C N 1
ATOM 5474 C CA . ASN C 1 111 ? -46.819 -49.206 19.371 1.00 88.59 101 ASN C CA 1
ATOM 5475 C C . ASN C 1 111 ? -46.216 -49.990 20.524 1.00 89.35 101 ASN C C 1
ATOM 5476 O O . ASN C 1 111 ? -45.000 -49.974 20.734 1.00 92.05 101 ASN C O 1
ATOM 5481 N N . THR C 1 112 ? -47.071 -50.636 21.311 1.00 85.73 102 THR C N 1
ATOM 5482 C CA . THR C 1 112 ? -46.571 -51.080 22.599 1.00 93.26 102 THR C CA 1
ATOM 5483 C C . THR C 1 112 ? -45.565 -52.213 22.439 1.00 89.88 102 THR C C 1
ATOM 5484 O O . THR C 1 112 ? -44.520 -52.196 23.096 1.00 93.39 102 THR C O 1
ATOM 5488 N N . GLU C 1 113 ? -45.794 -53.165 21.530 1.00 86.47 103 GLU C N 1
ATOM 5489 C CA . GLU C 1 113 ? -44.789 -54.220 21.514 1.00 95.22 103 GLU C CA 1
ATOM 5490 C C . GLU C 1 113 ? -43.563 -53.862 20.673 1.00 91.10 103 GLU C C 1
ATOM 5491 O O . GLU C 1 113 ? -42.657 -54.688 20.538 1.00 92.37 103 GLU C O 1
ATOM 5497 N N . LEU C 1 114 ? -43.475 -52.645 20.150 1.00 87.83 104 LEU C N 1
ATOM 5498 C CA . LEU C 1 114 ? -42.180 -52.180 19.673 1.00 83.15 104 LEU C CA 1
ATOM 5499 C C . LEU C 1 114 ? -41.269 -51.774 20.819 1.00 85.71 104 LEU C C 1
ATOM 5500 O O . LEU C 1 114 ? -40.043 -51.834 20.679 1.00 86.37 104 LEU C O 1
ATOM 5505 N N . GLN C 1 115 ? -41.822 -51.344 21.953 1.00 88.71 105 GLN C N 1
ATOM 5506 C CA . GLN C 1 115 ? -40.931 -50.896 23.017 1.00 91.50 105 GLN C CA 1
ATOM 5507 C C . GLN C 1 115 ? -40.600 -51.993 24.022 1.00 81.52 105 GLN C C 1
ATOM 5508 O O . GLN C 1 115 ? -39.632 -51.842 24.768 1.00 77.44 105 GLN C O 1
ATOM 5514 N N . ASN C 1 116 ? -41.335 -53.105 24.032 1.00 81.08 106 ASN C N 1
ATOM 5515 C CA . ASN C 1 116 ? -40.916 -54.248 24.838 1.00 80.17 106 ASN C CA 1
ATOM 5516 C C . ASN C 1 116 ? -39.676 -54.913 24.301 1.00 78.17 106 ASN C C 1
ATOM 5517 O O . ASN C 1 116 ? -39.197 -55.878 24.913 1.00 64.36 106 ASN C O 1
ATOM 5522 N N . VAL C 1 117 ? -39.190 -54.450 23.148 1.00 86.22 107 VAL C N 1
ATOM 5523 C CA . VAL C 1 117 ? -38.025 -55.015 22.485 1.00 80.29 107 VAL C CA 1
ATOM 5524 C C . VAL C 1 117 ? -36.920 -53.995 22.288 1.00 78.70 107 VAL C C 1
ATOM 5525 O O . VAL C 1 117 ? -35.841 -54.363 21.823 1.00 81.78 107 VAL C O 1
ATOM 5529 N N . GLY C 1 118 ? -37.145 -52.734 22.647 1.00 79.63 108 GLY C N 1
ATOM 5530 C CA . GLY C 1 118 ? -36.077 -51.742 22.779 1.00 83.69 108 GLY C CA 1
ATOM 5531 C C . GLY C 1 118 ? -35.744 -51.473 24.239 1.00 84.50 108 GLY C C 1
ATOM 5532 O O . GLY C 1 118 ? -36.641 -51.342 25.078 1.00 86.46 108 GLY C O 1
ATOM 5533 N N . ILE C 1 119 ? -34.449 -51.384 24.544 1.00 81.99 109 ILE C N 1
ATOM 5534 C CA . ILE C 1 119 ? -33.975 -51.347 25.925 1.00 82.51 109 ILE C CA 1
ATOM 5535 C C . ILE C 1 119 ? -32.774 -50.418 26.015 1.00 87.44 109 ILE C C 1
ATOM 5536 O O . ILE C 1 119 ? -32.029 -50.239 25.048 1.00 84.42 109 ILE C O 1
ATOM 5541 N N . LEU C 1 120 ? -32.592 -49.811 27.190 1.00 92.61 110 LEU C N 1
ATOM 5542 C CA . LEU C 1 120 ? -31.474 -48.916 27.461 1.00 85.77 110 LEU C CA 1
ATOM 5543 C C . LEU C 1 120 ? -30.845 -49.325 28.779 1.00 82.59 110 LEU C C 1
ATOM 5544 O O . LEU C 1 120 ? -31.555 -49.462 29.774 1.00 92.16 110 LEU C O 1
ATOM 5549 N N . THR C 1 121 ? -29.530 -49.540 28.796 1.00 78.82 111 THR C N 1
ATOM 5550 C CA . THR C 1 121 ? -28.841 -49.868 30.041 1.00 83.63 111 THR C CA 1
ATOM 5551 C C . THR C 1 121 ? -27.547 -49.077 30.133 1.00 92.32 111 THR C C 1
ATOM 5552 O O . THR C 1 121 ? -26.653 -49.247 29.297 1.00 88.13 111 THR C O 1
ATOM 5556 N N . PHE C 1 122 ? -27.446 -48.243 31.174 1.00 101.66 112 PHE C N 1
ATOM 5557 C CA . PHE C 1 122 ? -26.269 -47.435 31.477 1.00 97.56 112 PHE C CA 1
ATOM 5558 C C . PHE C 1 122 ? -25.506 -48.062 32.638 1.00 95.34 112 PHE C C 1
ATOM 5559 O O . PHE C 1 122 ? -26.104 -48.658 33.536 1.00 94.50 112 PHE C O 1
ATOM 5567 N N . ASP C 1 123 ? -24.181 -47.946 32.605 1.00 99.84 113 ASP C N 1
ATOM 5568 C CA . ASP C 1 123 ? -23.351 -48.494 33.676 1.00 106.01 113 ASP C CA 1
ATOM 5569 C C . ASP C 1 123 ? -22.067 -47.665 33.747 1.00 109.43 113 ASP C C 1
ATOM 5570 O O . ASP C 1 123 ? -21.096 -47.952 33.039 1.00 107.39 113 ASP C O 1
ATOM 5575 N N . ALA C 1 124 ? -22.056 -46.662 34.632 1.00 113.24 114 ALA C N 1
ATOM 5576 C CA . ALA C 1 124 ? -20.932 -45.732 34.733 1.00 115.36 114 ALA C CA 1
ATOM 5577 C C . ALA C 1 124 ? -19.660 -46.381 35.267 1.00 115.83 114 ALA C C 1
ATOM 5578 O O . ALA C 1 124 ? -18.591 -45.762 35.189 1.00 115.88 114 ALA C O 1
ATOM 5580 N N . ASN C 1 125 ? -19.747 -47.602 35.799 1.00 114.88 115 ASN C N 1
ATOM 5581 C CA . ASN C 1 125 ? -18.590 -48.341 36.282 1.00 114.86 115 ASN C CA 1
ATOM 5582 C C . ASN C 1 125 ? -17.891 -49.136 35.178 1.00 120.81 115 ASN C C 1
ATOM 5583 O O . ASN C 1 125 ? -17.083 -50.021 35.487 1.00 120.68 115 ASN C O 1
ATOM 5588 N N . GLY C 1 126 ? -18.175 -48.836 33.907 1.00 120.05 116 GLY C N 1
ATOM 5589 C CA . GLY C 1 126 ? -17.691 -49.613 32.792 1.00 113.51 116 GLY C CA 1
ATOM 5590 C C . GLY C 1 126 ? -16.617 -48.905 31.985 1.00 116.94 116 GLY C C 1
ATOM 5591 O O . GLY C 1 126 ? -16.116 -47.842 32.357 1.00 121.78 116 GLY C O 1
ATOM 5592 N N . ASP C 1 127 ? -16.272 -49.525 30.849 1.00 113.00 117 ASP C N 1
ATOM 5593 C CA . ASP C 1 127 ? -15.176 -49.090 29.992 1.00 107.52 117 ASP C CA 1
ATOM 5594 C C . ASP C 1 127 ? -15.601 -47.933 29.086 1.00 104.79 117 ASP C C 1
ATOM 5595 O O . ASP C 1 127 ? -16.783 -47.655 28.888 1.00 98.50 117 ASP C O 1
ATOM 5600 N N . ALA C 1 128 ? -14.599 -47.271 28.509 1.00 109.05 118 ALA C N 1
ATOM 5601 C CA . ALA C 1 128 ? -14.804 -45.984 27.851 1.00 107.05 118 ALA C CA 1
ATOM 5602 C C . ALA C 1 128 ? -15.706 -46.145 26.643 1.00 101.66 118 ALA C C 1
ATOM 5603 O O . ALA C 1 128 ? -15.365 -46.861 25.699 1.00 100.89 118 ALA C O 1
ATOM 5605 N N . ASN C 1 129 ? -16.847 -45.460 26.678 1.00 105.63 119 ASN C N 1
ATOM 5606 C CA . ASN C 1 129 ? -17.902 -45.477 25.672 1.00 103.84 119 ASN C CA 1
ATOM 5607 C C . ASN C 1 129 ? -18.685 -46.780 25.687 1.00 103.29 119 ASN C C 1
ATOM 5608 O O . ASN C 1 129 ? -19.582 -46.939 24.874 1.00 102.37 119 ASN C O 1
ATOM 5613 N N . LYS C 1 130 ? -18.386 -47.705 26.600 1.00 104.01 120 LYS C N 1
ATOM 5614 C CA . LYS C 1 130 ? -19.069 -48.991 26.707 1.00 103.87 120 LYS C CA 1
ATOM 5615 C C . LYS C 1 130 ? -20.013 -49.016 27.912 1.00 106.97 120 LYS C C 1
ATOM 5616 O O . LYS C 1 130 ? -20.165 -50.045 28.592 1.00 97.35 120 LYS C O 1
ATOM 5622 N N . LYS C 1 131 ? -20.579 -47.849 28.226 1.00 102.16 121 LYS C N 1
ATOM 5623 C CA . LYS C 1 131 ? -21.566 -47.718 29.301 1.00 105.04 121 LYS C CA 1
ATOM 5624 C C . LYS C 1 131 ? -23.007 -47.465 28.832 1.00 102.09 121 LYS C C 1
ATOM 5625 O O . LYS C 1 131 ? -23.935 -48.138 29.280 1.00 100.62 121 LYS C O 1
ATOM 5631 N N . ALA C 1 132 ? -23.187 -46.500 27.931 1.00 92.05 122 ALA C N 1
ATOM 5632 C CA . ALA C 1 132 ? -24.486 -46.267 27.300 1.00 94.51 122 ALA C CA 1
ATOM 5633 C C . ALA C 1 132 ? -24.664 -47.253 26.142 1.00 93.27 122 ALA C C 1
ATOM 5634 O O . ALA C 1 132 ? -24.211 -47.006 25.020 1.00 91.59 122 ALA C O 1
ATOM 5636 N N . VAL C 1 133 ? -25.338 -48.370 26.400 1.00 89.24 123 VAL C N 1
ATOM 5637 C CA . VAL C 1 133 ? -25.523 -49.422 25.404 1.00 87.29 123 VAL C CA 1
ATOM 5638 C C . VAL C 1 133 ? -27.018 -49.620 25.147 1.00 87.79 123 VAL C C 1
ATOM 5639 O O . VAL C 1 133 ? -27.741 -50.118 26.022 1.00 81.25 123 VAL C O 1
ATOM 5643 N N . THR C 1 134 ? -27.483 -49.223 23.949 1.00 84.63 124 THR C N 1
ATOM 5644 C CA . THR C 1 134 ? -28.857 -49.500 23.536 1.00 80.46 124 THR C CA 1
ATOM 5645 C C . THR C 1 134 ? -28.949 -50.896 22.945 1.00 75.22 124 THR C C 1
ATOM 5646 O O . THR C 1 134 ? -27.970 -51.436 22.439 1.00 79.62 124 THR C O 1
ATOM 5650 N N . TRP C 1 135 ? -30.135 -51.483 23.026 1.00 78.68 125 TRP C N 1
ATOM 5651 C CA . TRP C 1 135 ? -30.353 -52.882 22.680 1.00 77.73 125 TRP C CA 1
ATOM 5652 C C . TRP C 1 135 ? -31.580 -52.999 21.787 1.00 74.94 125 TRP C C 1
ATOM 5653 O O . TRP C 1 135 ? -32.522 -52.213 21.908 1.00 77.51 125 TRP C O 1
ATOM 5664 N N . ASN C 1 136 ? -31.564 -53.981 20.882 1.00 71.26 126 ASN C N 1
ATOM 5665 C CA . ASN C 1 136 ? -32.735 -54.297 20.066 1.00 66.31 126 ASN C CA 1
ATOM 5666 C C . ASN C 1 136 ? -32.909 -55.806 20.037 1.00 69.68 126 ASN C C 1
ATOM 5667 O O . ASN C 1 136 ? -32.089 -56.518 19.450 1.00 68.55 126 ASN C O 1
ATOM 5672 N N . LEU C 1 137 ? -33.959 -56.298 20.690 1.00 69.00 127 LEU C N 1
ATOM 5673 C CA . LEU C 1 137 ? -34.195 -57.733 20.775 1.00 68.44 127 LEU C CA 1
ATOM 5674 C C . LEU C 1 137 ? -35.039 -58.189 19.581 1.00 77.11 127 LEU C C 1
ATOM 5675 O O . LEU C 1 137 ? -36.101 -58.809 19.703 1.00 79.40 127 LEU C O 1
ATOM 5680 N N . TYR C 1 138 ? -34.501 -57.866 18.395 1.00 75.94 128 TYR C N 1
ATOM 5681 C CA . TYR C 1 138 ? -35.185 -58.099 17.130 1.00 61.10 128 TYR C CA 1
ATOM 5682 C C . TYR C 1 138 ? -35.494 -59.571 16.919 1.00 62.46 128 TYR C C 1
ATOM 5683 O O . TYR C 1 138 ? -36.517 -59.912 16.316 1.00 62.49 128 TYR C O 1
ATOM 5692 N N . GLY C 1 139 ? -34.649 -60.452 17.441 1.00 65.90 129 GLY C N 1
ATOM 5693 C CA . GLY C 1 139 ? -34.984 -61.863 17.536 1.00 75.23 129 GLY C CA 1
ATOM 5694 C C . GLY C 1 139 ? -36.424 -62.202 17.904 1.00 78.45 129 GLY C C 1
ATOM 5695 O O . GLY C 1 139 ? -36.974 -63.166 17.360 1.00 76.18 129 GLY C O 1
ATOM 5696 N N . GLN C 1 140 ? -37.054 -61.425 18.801 1.00 79.62 130 GLN C N 1
ATOM 5697 C CA . GLN C 1 140 ? -38.451 -61.637 19.184 1.00 78.63 130 GLN C CA 1
ATOM 5698 C C . GLN C 1 140 ? -39.462 -60.914 18.299 1.00 78.04 130 GLN C C 1
ATOM 5699 O O . GLN C 1 140 ? -40.669 -61.022 18.552 1.00 82.38 130 GLN C O 1
ATOM 5705 N N . LEU C 1 141 ? -39.032 -60.156 17.300 1.00 74.26 131 LEU C N 1
ATOM 5706 C CA . LEU C 1 141 ? -40.009 -59.560 16.401 1.00 78.11 131 LEU C CA 1
ATOM 5707 C C . LEU C 1 141 ? -40.275 -60.432 15.186 1.00 81.36 131 LEU C C 1
ATOM 5708 O O . LEU C 1 141 ? -41.086 -60.056 14.335 1.00 79.52 131 LEU C O 1
ATOM 5713 N N . VAL C 1 142 ? -39.657 -61.612 15.137 1.00 81.87 132 VAL C N 1
ATOM 5714 C CA . VAL C 1 142 ? -39.359 -62.253 13.861 1.00 88.11 132 VAL C CA 1
ATOM 5715 C C . VAL C 1 142 ? -40.642 -62.556 13.095 1.00 99.79 132 VAL C C 1
ATOM 5716 O O . VAL C 1 142 ? -40.873 -62.008 12.009 1.00 108.74 132 VAL C O 1
ATOM 5720 N N . LYS C 1 143 ? -41.502 -63.416 13.638 1.00 97.15 133 LYS C N 1
ATOM 5721 C CA . LYS C 1 143 ? -42.717 -63.731 12.899 1.00 97.63 133 LYS C CA 1
ATOM 5722 C C . LYS C 1 143 ? -43.884 -62.839 13.302 1.00 98.87 133 LYS C C 1
ATOM 5723 O O . LYS C 1 143 ? -44.943 -62.913 12.666 1.00 97.17 133 LYS C O 1
ATOM 5729 N N . LYS C 1 144 ? -43.705 -61.961 14.297 1.00 92.61 134 LYS C N 1
ATOM 5730 C CA . LYS C 1 144 ? -44.632 -60.842 14.434 1.00 90.53 134 LYS C CA 1
ATOM 5731 C C . LYS C 1 144 ? -44.242 -59.754 13.440 1.00 91.02 134 LYS C C 1
ATOM 5732 O O . LYS C 1 144 ? -44.112 -58.590 13.826 1.00 87.88 134 LYS C O 1
ATOM 5738 N N . LYS C 1 145 ? -44.079 -60.107 12.158 1.00 87.04 135 LYS C N 1
ATOM 5739 C CA . LYS C 1 145 ? -43.546 -59.165 11.176 1.00 88.54 135 LYS C CA 1
ATOM 5740 C C . LYS C 1 145 ? -44.508 -58.016 10.878 1.00 89.48 135 LYS C C 1
ATOM 5741 O O . LYS C 1 145 ? -44.116 -57.055 10.204 1.00 89.69 135 LYS C O 1
ATOM 5747 N N . GLU C 1 146 ? -45.730 -58.059 11.411 1.00 90.58 136 GLU C N 1
ATOM 5748 C CA . GLU C 1 146 ? -46.703 -57.000 11.160 1.00 90.47 136 GLU C CA 1
ATOM 5749 C C . GLU C 1 146 ? -46.156 -55.618 11.516 1.00 94.82 136 GLU C C 1
ATOM 5750 O O . GLU C 1 146 ? -46.574 -54.615 10.924 1.00 92.42 136 GLU C O 1
ATOM 5756 N N . LEU C 1 147 ? -45.222 -55.539 12.471 1.00 89.61 137 LEU C N 1
ATOM 5757 C CA . LEU C 1 147 ? -44.785 -54.245 12.982 1.00 85.59 137 LEU C CA 1
ATOM 5758 C C . LEU C 1 147 ? -43.901 -53.466 12.010 1.00 84.55 137 LEU C C 1
ATOM 5759 O O . LEU C 1 147 ? -43.668 -52.271 12.243 1.00 79.28 137 LEU C O 1
ATOM 5764 N N . PHE C 1 148 ? -43.406 -54.103 10.940 1.00 88.11 138 PHE C N 1
ATOM 5765 C CA . PHE C 1 148 ? -42.553 -53.434 9.962 1.00 83.30 138 PHE C CA 1
ATOM 5766 C C . PHE C 1 148 ? -43.323 -52.875 8.781 1.00 82.71 138 PHE C C 1
ATOM 5767 O O . PHE C 1 148 ? -42.786 -52.027 8.061 1.00 84.74 138 PHE C O 1
ATOM 5775 N N . GLN C 1 149 ? -44.549 -53.329 8.537 1.00 85.14 139 GLN C N 1
ATOM 5776 C CA . GLN C 1 149 ? -45.186 -52.782 7.340 1.00 92.91 139 GLN C CA 1
ATOM 5777 C C . GLN C 1 149 ? -45.590 -51.322 7.507 1.00 90.13 139 GLN C C 1
ATOM 5778 O O . GLN C 1 149 ? -46.206 -50.760 6.597 1.00 84.35 139 GLN C O 1
ATOM 5784 N N . ASN C 1 150 ? -45.269 -50.693 8.634 1.00 91.93 140 ASN C N 1
ATOM 5785 C CA . ASN C 1 150 ? -45.460 -49.256 8.806 1.00 91.29 140 ASN C CA 1
ATOM 5786 C C . ASN C 1 150 ? -44.086 -48.650 9.029 1.00 87.40 140 ASN C C 1
ATOM 5787 O O . ASN C 1 150 ? -43.655 -48.459 10.168 1.00 89.10 140 ASN C O 1
ATOM 5792 N N . VAL C 1 151 ? -43.397 -48.349 7.925 1.00 83.30 141 VAL C N 1
ATOM 5793 C CA . VAL C 1 151 ? -41.976 -48.032 8.022 1.00 86.07 141 VAL C CA 1
ATOM 5794 C C . VAL C 1 151 ? -41.774 -46.677 8.686 1.00 85.99 141 VAL C C 1
ATOM 5795 O O . VAL C 1 151 ? -40.780 -46.462 9.396 1.00 87.57 141 VAL C O 1
ATOM 5799 N N . ASP C 1 152 ? -42.718 -45.756 8.508 1.00 86.08 142 ASP C N 1
ATOM 5800 C CA . ASP C 1 152 ? -42.556 -44.432 9.094 1.00 86.77 142 ASP C CA 1
ATOM 5801 C C . ASP C 1 152 ? -42.642 -44.507 10.606 1.00 85.85 142 ASP C C 1
ATOM 5802 O O . ASP C 1 152 ? -41.740 -44.041 11.319 1.00 78.57 142 ASP C O 1
ATOM 5807 N N . LYS C 1 153 ? -43.726 -45.116 11.100 1.00 90.59 143 LYS C N 1
ATOM 5808 C CA . LYS C 1 153 ? -43.885 -45.378 12.525 1.00 86.49 143 LYS C CA 1
ATOM 5809 C C . LYS C 1 153 ? -42.656 -46.083 13.076 1.00 80.19 143 LYS C C 1
ATOM 5810 O O . LYS C 1 153 ? -42.133 -45.693 14.123 1.00 86.16 143 LYS C O 1
ATOM 5816 N N . PHE C 1 154 ? -42.146 -47.088 12.360 1.00 82.52 144 PHE C N 1
ATOM 5817 C CA . PHE C 1 154 ? -41.004 -47.837 12.876 1.00 85.93 144 PHE C CA 1
ATOM 5818 C C . PHE C 1 154 ? -39.837 -46.914 13.177 1.00 83.30 144 PHE C C 1
ATOM 5819 O O . PHE C 1 154 ? -39.362 -46.847 14.320 1.00 79.31 144 PHE C O 1
ATOM 5827 N N . VAL C 1 155 ? -39.348 -46.202 12.152 1.00 82.38 145 VAL C N 1
ATOM 5828 C CA . VAL C 1 155 ? -38.151 -45.379 12.328 1.00 85.64 145 VAL C CA 1
ATOM 5829 C C . VAL C 1 155 ? -38.386 -44.291 13.373 1.00 87.49 145 VAL C C 1
ATOM 5830 O O . VAL C 1 155 ? -37.467 -43.931 14.125 1.00 83.78 145 VAL C O 1
ATOM 5834 N N . ARG C 1 156 ? -39.620 -43.774 13.463 1.00 88.48 146 ARG C N 1
ATOM 5835 C CA . ARG C 1 156 ? -39.917 -42.791 14.498 1.00 84.82 146 ARG C CA 1
ATOM 5836 C C . ARG C 1 156 ? -39.817 -43.413 15.887 1.00 86.88 146 ARG C C 1
ATOM 5837 O O . ARG C 1 156 ? -39.324 -42.770 16.823 1.00 84.89 146 ARG C O 1
ATOM 5845 N N . TYR C 1 157 ? -40.256 -44.669 16.041 1.00 84.54 147 TYR C N 1
ATOM 5846 C CA . TYR C 1 157 ? -39.962 -45.389 17.276 1.00 81.07 147 TYR C CA 1
ATOM 5847 C C . TYR C 1 157 ? -38.465 -45.560 17.459 1.00 82.57 147 TYR C C 1
ATOM 5848 O O . TYR C 1 157 ? -37.952 -45.489 18.584 1.00 85.31 147 TYR C O 1
ATOM 5857 N N . ARG C 1 158 ? -37.751 -45.828 16.365 1.00 82.97 148 ARG C N 1
ATOM 5858 C CA . ARG C 1 158 ? -36.368 -46.268 16.497 1.00 83.55 148 ARG C CA 1
ATOM 5859 C C . ARG C 1 158 ? -35.435 -45.084 16.702 1.00 79.39 148 ARG C C 1
ATOM 5860 O O . ARG C 1 158 ? -34.470 -45.182 17.469 1.00 76.38 148 ARG C O 1
ATOM 5868 N N . ILE C 1 159 ? -35.726 -43.956 16.046 1.00 79.84 149 ILE C N 1
ATOM 5869 C CA . ILE C 1 159 ? -34.992 -42.723 16.313 1.00 81.65 149 ILE C CA 1
ATOM 5870 C C . ILE C 1 159 ? -35.209 -42.289 17.754 1.00 86.47 149 ILE C C 1
ATOM 5871 O O . ILE C 1 159 ? -34.287 -41.808 18.424 1.00 84.52 149 ILE C O 1
ATOM 5876 N N . GLY C 1 160 ? -36.436 -42.456 18.253 1.00 92.37 150 GLY C N 1
ATOM 5877 C CA . GLY C 1 160 ? -36.742 -42.231 19.654 1.00 86.28 150 GLY C CA 1
ATOM 5878 C C . GLY C 1 160 ? -35.719 -42.870 20.568 1.00 85.88 150 GLY C C 1
ATOM 5879 O O . GLY C 1 160 ? -34.956 -42.158 21.226 1.00 91.30 150 GLY C O 1
ATOM 5880 N N . LEU C 1 161 ? -35.649 -44.204 20.577 1.00 80.70 151 LEU C N 1
ATOM 5881 C CA . LEU C 1 161 ? -34.653 -44.880 21.398 1.00 77.41 151 LEU C CA 1
ATOM 5882 C C . LEU C 1 161 ? -33.241 -44.389 21.107 1.00 82.86 151 LEU C C 1
ATOM 5883 O O . LEU C 1 161 ? -32.365 -44.500 21.971 1.00 83.12 151 LEU C O 1
ATOM 5888 N N . MET C 1 162 ? -32.988 -43.851 19.912 1.00 78.08 152 MET C N 1
ATOM 5889 C CA . MET C 1 162 ? -31.654 -43.336 19.632 1.00 83.13 152 MET C CA 1
ATOM 5890 C C . MET C 1 162 ? -31.296 -42.208 20.591 1.00 90.40 152 MET C C 1
ATOM 5891 O O . MET C 1 162 ? -30.320 -42.301 21.345 1.00 90.48 152 MET C O 1
ATOM 5896 N N . GLU C 1 163 ? -32.092 -41.131 20.585 1.00 92.88 153 GLU C N 1
ATOM 5897 C CA . GLU C 1 163 ? -31.789 -39.963 21.405 1.00 90.63 153 GLU C CA 1
ATOM 5898 C C . GLU C 1 163 ? -32.074 -40.192 22.884 1.00 89.75 153 GLU C C 1
ATOM 5899 O O . GLU C 1 163 ? -31.513 -39.484 23.722 1.00 93.29 153 GLU C O 1
ATOM 5905 N N . LYS C 1 164 ? -32.925 -41.159 23.229 1.00 87.38 154 LYS C N 1
ATOM 5906 C CA . LYS C 1 164 ? -32.988 -41.603 24.615 1.00 86.07 154 LYS C CA 1
ATOM 5907 C C . LYS C 1 164 ? -31.636 -42.129 25.076 1.00 91.01 154 LYS C C 1
ATOM 5908 O O . LYS C 1 164 ? -31.303 -42.035 26.258 1.00 97.24 154 LYS C O 1
ATOM 5914 N N . GLY C 1 165 ? -30.847 -42.692 24.168 1.00 92.59 155 GLY C N 1
ATOM 5915 C CA . GLY C 1 165 ? -29.524 -43.160 24.525 1.00 90.02 155 GLY C CA 1
ATOM 5916 C C . GLY C 1 165 ? -28.456 -42.106 24.450 1.00 91.16 155 GLY C C 1
ATOM 5917 O O . GLY C 1 165 ? -27.318 -42.362 24.847 1.00 95.59 155 GLY C O 1
ATOM 5918 N N . LEU C 1 166 ? -28.800 -40.929 23.938 1.00 91.12 156 LEU C N 1
ATOM 5919 C CA . LEU C 1 166 ? -27.872 -39.816 23.806 1.00 95.94 156 LEU C CA 1
ATOM 5920 C C . LEU C 1 166 ? -28.092 -38.726 24.842 1.00 100.63 156 LEU C C 1
ATOM 5921 O O . LEU C 1 166 ? -27.169 -37.952 25.111 1.00 107.34 156 LEU C O 1
ATOM 5926 N N . SER C 1 167 ? -29.288 -38.632 25.415 1.00 98.07 157 SER C N 1
ATOM 5927 C CA . SER C 1 167 ? -29.426 -37.854 26.635 1.00 99.92 157 SER C CA 1
ATOM 5928 C C . SER C 1 167 ? -28.622 -38.461 27.789 1.00 103.10 157 SER C C 1
ATOM 5929 O O . SER C 1 167 ? -28.435 -37.796 28.813 1.00 106.43 157 SER C O 1
ATOM 5932 N N . LEU C 1 168 ? -28.132 -39.694 27.647 1.00 95.37 158 LEU C N 1
ATOM 5933 C CA . LEU C 1 168 ? -27.324 -40.351 28.659 1.00 90.60 158 LEU C CA 1
ATOM 5934 C C . LEU C 1 168 ? -25.839 -40.230 28.393 1.00 96.94 158 LEU C C 1
ATOM 5935 O O . LEU C 1 168 ? -25.075 -41.062 28.878 1.00 98.38 158 LEU C O 1
ATOM 5940 N N . LEU C 1 169 ? -25.403 -39.250 27.614 1.00 101.44 159 LEU C N 1
ATOM 5941 C CA . LEU C 1 169 ? -23.989 -39.162 27.277 1.00 110.73 159 LEU C CA 1
ATOM 5942 C C . LEU C 1 169 ? -23.360 -37.901 27.865 1.00 117.17 159 LEU C C 1
ATOM 5943 O O . LEU C 1 169 ? -24.015 -36.863 28.018 1.00 116.27 159 LEU C O 1
ATOM 5948 N N . ASP C 1 170 ? -22.069 -38.016 28.182 1.00 118.96 160 ASP C N 1
ATOM 5949 C CA . ASP C 1 170 ? -21.270 -36.998 28.862 1.00 119.90 160 ASP C CA 1
ATOM 5950 C C . ASP C 1 170 ? -20.267 -36.434 27.846 1.00 119.42 160 ASP C C 1
ATOM 5951 O O . ASP C 1 170 ? -19.113 -36.857 27.757 1.00 117.14 160 ASP C O 1
ATOM 5956 N N . PHE C 1 171 ? -20.739 -35.454 27.064 1.00 120.07 161 PHE C N 1
ATOM 5957 C CA . PHE C 1 171 ? -20.061 -34.979 25.852 1.00 121.73 161 PHE C CA 1
ATOM 5958 C C . PHE C 1 171 ? -18.888 -34.101 26.269 1.00 126.53 161 PHE C C 1
ATOM 5959 O O . PHE C 1 171 ? -18.906 -32.872 26.180 1.00 129.22 161 PHE C O 1
ATOM 5967 N N . THR C 1 172 ? -17.829 -34.776 26.685 1.00 128.61 162 THR C N 1
ATOM 5968 C CA . THR C 1 172 ? -16.817 -34.277 27.602 1.00 126.20 162 THR C CA 1
ATOM 5969 C C . THR C 1 172 ? -15.507 -34.953 27.244 1.00 127.99 162 THR C C 1
ATOM 5970 O O . THR C 1 172 ? -15.215 -35.160 26.063 1.00 127.95 162 THR C O 1
ATOM 5974 N N . SER C 1 173 ? -14.693 -35.243 28.263 1.00 130.96 163 SER C N 1
ATOM 5975 C CA . SER C 1 173 ? -13.304 -35.641 28.083 1.00 133.63 163 SER C CA 1
ATOM 5976 C C . SER C 1 173 ? -13.136 -36.756 27.054 1.00 131.60 163 SER C C 1
ATOM 5977 O O . SER C 1 173 ? -12.848 -36.475 25.879 1.00 124.47 163 SER C O 1
ATOM 5980 N N . SER C 1 174 ? -13.355 -38.011 27.453 1.00 124.59 164 SER C N 1
ATOM 5981 C CA . SER C 1 174 ? -13.034 -39.090 26.527 1.00 119.01 164 SER C CA 1
ATOM 5982 C C . SER C 1 174 ? -13.940 -40.305 26.642 1.00 115.57 164 SER C C 1
ATOM 5983 O O . SER C 1 174 ? -14.066 -41.078 25.684 1.00 110.58 164 SER C O 1
ATOM 5986 N N . ASP C 1 175 ? -14.539 -40.514 27.814 1.00 115.25 165 ASP C N 1
ATOM 5987 C CA . ASP C 1 175 ? -15.089 -41.827 28.136 1.00 111.44 165 ASP C CA 1
ATOM 5988 C C . ASP C 1 175 ? -16.611 -41.875 28.066 1.00 107.49 165 ASP C C 1
ATOM 5989 O O . ASP C 1 175 ? -17.210 -42.857 28.514 1.00 104.53 165 ASP C O 1
ATOM 5994 N N . ASN C 1 176 ? -17.234 -40.837 27.543 1.00 106.65 166 ASN C N 1
ATOM 5995 C CA . ASN C 1 176 ? -18.646 -40.911 27.278 1.00 104.48 166 ASN C CA 1
ATOM 5996 C C . ASN C 1 176 ? -19.102 -40.161 26.055 1.00 102.71 166 ASN C C 1
ATOM 5997 O O . ASN C 1 176 ? -20.274 -39.878 25.947 1.00 106.19 166 ASN C O 1
ATOM 6002 N N . ASN C 1 177 ? -18.215 -39.784 25.153 1.00 102.48 167 ASN C N 1
ATOM 6003 C CA . ASN C 1 177 ? -18.683 -39.040 23.987 1.00 104.16 167 ASN C CA 1
ATOM 6004 C C . ASN C 1 177 ? -19.253 -39.939 22.896 1.00 100.76 167 ASN C C 1
ATOM 6005 O O . ASN C 1 177 ? -19.726 -39.412 21.883 1.00 97.34 167 ASN C O 1
ATOM 6010 N N . TYR C 1 178 ? -19.247 -41.267 23.093 1.00 103.49 168 TYR C N 1
ATOM 6011 C CA . TYR C 1 178 ? -19.677 -42.247 22.096 1.00 102.42 168 TYR C CA 1
ATOM 6012 C C . TYR C 1 178 ? -20.556 -43.320 22.734 1.00 99.38 168 TYR C C 1
ATOM 6013 O O . TYR C 1 178 ? -20.315 -43.740 23.871 1.00 102.61 168 TYR C O 1
ATOM 6022 N N . MET C 1 179 ? -21.560 -43.775 21.983 1.00 95.34 169 MET C N 1
ATOM 6023 C CA . MET C 1 179 ? -22.496 -44.814 22.402 1.00 95.05 169 MET C CA 1
ATOM 6024 C C . MET C 1 179 ? -22.215 -46.110 21.654 1.00 93.90 169 MET C C 1
ATOM 6025 O O . MET C 1 179 ? -21.702 -46.076 20.530 1.00 96.22 169 MET C O 1
ATOM 6030 N N . THR C 1 180 ? -22.552 -47.259 22.268 1.00 85.39 170 THR C N 1
ATOM 6031 C CA . THR C 1 180 ? -22.421 -48.556 21.590 1.00 85.39 170 THR C CA 1
ATOM 6032 C C . THR C 1 180 ? -23.704 -49.386 21.661 1.00 85.97 170 THR C C 1
ATOM 6033 O O . THR C 1 180 ? -24.066 -49.893 22.730 1.00 79.88 170 THR C O 1
ATOM 6037 N N . GLN C 1 181 ? -24.339 -49.592 20.494 1.00 85.69 171 GLN C N 1
ATOM 6038 C CA . GLN C 1 181 ? -25.589 -50.330 20.344 1.00 72.60 171 GLN C CA 1
ATOM 6039 C C . GLN C 1 181 ? -25.352 -51.844 20.310 1.00 68.05 171 GLN C C 1
ATOM 6040 O O . GLN C 1 181 ? -24.217 -52.323 20.333 1.00 71.86 171 GLN C O 1
ATOM 6046 N N . VAL C 1 182 ? -26.449 -52.599 20.288 1.00 65.23 172 VAL C N 1
ATOM 6047 C CA . VAL C 1 182 ? -26.409 -54.063 20.270 1.00 66.29 172 VAL C CA 1
ATOM 6048 C C . VAL C 1 182 ? -27.721 -54.562 19.678 1.00 76.16 172 VAL C C 1
ATOM 6049 O O . VAL C 1 182 ? -28.784 -53.980 19.921 1.00 74.17 172 VAL C O 1
ATOM 6053 N N . HIS C 1 183 ? -27.636 -55.639 18.877 1.00 78.22 173 HIS C N 1
ATOM 6054 C CA . HIS C 1 183 ? -28.799 -56.346 18.347 1.00 67.51 173 HIS C CA 1
ATOM 6055 C C . HIS C 1 183 ? -28.719 -57.797 18.776 1.00 70.90 173 HIS C C 1
ATOM 6056 O O . HIS C 1 183 ? -27.667 -58.433 18.618 1.00 74.49 173 HIS C O 1
ATOM 6063 N N . ASP C 1 184 ? -29.823 -58.311 19.322 1.00 68.92 174 ASP C N 1
ATOM 6064 C CA . ASP C 1 184 ? -29.995 -59.734 19.588 1.00 66.70 174 ASP C CA 1
ATOM 6065 C C . ASP C 1 184 ? -30.979 -60.297 18.570 1.00 72.52 174 ASP C C 1
ATOM 6066 O O . ASP C 1 184 ? -32.116 -59.814 18.454 1.00 71.99 174 ASP C O 1
ATOM 6071 N N . TYR C 1 185 ? -30.539 -61.309 17.828 1.00 73.42 175 TYR C N 1
ATOM 6072 C CA . TYR C 1 185 ? -31.335 -61.922 16.770 1.00 69.10 175 TYR C CA 1
ATOM 6073 C C . TYR C 1 185 ? -31.662 -63.377 17.089 1.00 71.41 175 TYR C C 1
ATOM 6074 O O . TYR C 1 185 ? -31.570 -64.243 16.222 1.00 66.57 175 TYR C O 1
ATOM 6083 N N . LYS C 1 186 ? -32.002 -63.689 18.337 1.00 70.65 176 LYS C N 1
ATOM 6084 C CA . LYS C 1 186 ? -32.242 -65.086 18.665 1.00 70.46 176 LYS C CA 1
ATOM 6085 C C . LYS C 1 186 ? -33.547 -65.523 18.026 1.00 70.34 176 LYS C C 1
ATOM 6086 O O . LYS C 1 186 ? -34.584 -64.870 18.193 1.00 68.99 176 LYS C O 1
ATOM 6092 N N . GLY C 1 187 ? -33.481 -66.607 17.254 1.00 69.86 177 GLY C N 1
ATOM 6093 C CA . GLY C 1 187 ? -34.660 -67.127 16.587 1.00 69.00 177 GLY C CA 1
ATOM 6094 C C . GLY C 1 187 ? -35.072 -66.417 15.311 1.00 75.29 177 GLY C C 1
ATOM 6095 O O . GLY C 1 187 ? -36.261 -66.424 14.955 1.00 73.95 177 GLY C O 1
ATOM 6096 N N . VAL C 1 188 ? -34.131 -65.795 14.604 1.00 72.37 178 VAL C N 1
ATOM 6097 C CA . VAL C 1 188 ? -34.424 -65.365 13.247 1.00 64.16 178 VAL C CA 1
ATOM 6098 C C . VAL C 1 188 ? -34.405 -66.591 12.357 1.00 56.83 178 VAL C C 1
ATOM 6099 O O . VAL C 1 188 ? -33.688 -67.558 12.624 1.00 55.77 178 VAL C O 1
ATOM 6103 N N . SER C 1 189 ? -35.222 -66.567 11.316 1.00 59.43 179 SER C N 1
ATOM 6104 C CA . SER C 1 189 ? -35.301 -67.658 10.354 1.00 66.91 179 SER C CA 1
ATOM 6105 C C . SER C 1 189 ? -34.554 -67.249 9.107 1.00 55.79 179 SER C C 1
ATOM 6106 O O . SER C 1 189 ? -34.731 -66.138 8.613 1.00 62.45 179 SER C O 1
ATOM 6109 N N . VAL C 1 190 ? -33.747 -68.156 8.578 1.00 55.56 180 VAL C N 1
ATOM 6110 C CA . VAL C 1 190 ? -33.068 -67.825 7.337 1.00 57.56 180 VAL C CA 1
ATOM 6111 C C . VAL C 1 190 ? -34.058 -67.673 6.182 1.00 55.18 180 VAL C C 1
ATOM 6112 O O . VAL C 1 190 ? -33.720 -67.060 5.176 1.00 57.24 180 VAL C O 1
ATOM 6116 N N . TRP C 1 191 ? -35.288 -68.178 6.320 1.00 59.02 181 TRP C N 1
ATOM 6117 C CA . TRP C 1 191 ? -36.295 -68.129 5.266 1.00 55.94 181 TRP C CA 1
ATOM 6118 C C . TRP C 1 191 ? -37.159 -66.881 5.302 1.00 55.35 181 TRP C C 1
ATOM 6119 O O . TRP C 1 191 ? -37.728 -66.521 4.270 1.00 59.04 181 TRP C O 1
ATOM 6130 N N . ARG C 1 192 ? -37.275 -66.209 6.443 1.00 61.43 182 ARG C N 1
ATOM 6131 C CA . ARG C 1 192 ? -38.230 -65.112 6.587 1.00 62.35 182 ARG C CA 1
ATOM 6132 C C . ARG C 1 192 ? -37.570 -63.740 6.565 1.00 65.56 182 ARG C C 1
ATOM 6133 O O . ARG C 1 192 ? -38.039 -62.824 7.230 1.00 70.79 182 ARG C O 1
ATOM 6141 N N . MET C 1 193 ? -36.526 -63.546 5.756 1.00 67.91 183 MET C N 1
ATOM 6142 C CA . MET C 1 193 ? -35.762 -62.296 5.728 1.00 64.32 183 MET C CA 1
ATOM 6143 C C . MET C 1 193 ? -36.280 -61.349 4.647 1.00 67.26 183 MET C C 1
ATOM 6144 O O . MET C 1 193 ? -35.569 -60.970 3.715 1.00 75.50 183 MET C O 1
ATOM 6149 N N . ASP C 1 194 ? -37.523 -60.922 4.803 1.00 65.15 184 ASP C N 1
ATOM 6150 C CA . ASP C 1 194 ? -38.247 -60.397 3.661 1.00 69.67 184 ASP C CA 1
ATOM 6151 C C . ASP C 1 194 ? -38.159 -58.860 3.539 1.00 73.03 184 ASP C C 1
ATOM 6152 O O . ASP C 1 194 ? -37.499 -58.170 4.315 1.00 68.18 184 ASP C O 1
ATOM 6157 N N . SER C 1 195 ? -38.801 -58.318 2.496 1.00 82.36 185 SER C N 1
ATOM 6158 C CA . SER C 1 195 ? -38.527 -56.948 2.057 1.00 75.59 185 SER C CA 1
ATOM 6159 C C . SER C 1 195 ? -39.031 -55.895 3.037 1.00 75.87 185 SER C C 1
ATOM 6160 O O . SER C 1 195 ? -38.473 -54.795 3.087 1.00 78.29 185 SER C O 1
ATOM 6163 N N . ASP C 1 196 ? -40.102 -56.176 3.782 1.00 80.86 186 ASP C N 1
ATOM 6164 C CA . ASP C 1 196 ? -40.522 -55.259 4.842 1.00 83.39 186 ASP C CA 1
ATOM 6165 C C . ASP C 1 196 ? -39.349 -54.954 5.773 1.00 83.15 186 ASP C C 1
ATOM 6166 O O . ASP C 1 196 ? -39.045 -53.795 6.079 1.00 79.04 186 ASP C O 1
ATOM 6171 N N . ILE C 1 197 ? -38.685 -56.013 6.236 1.00 80.68 187 ILE C N 1
ATOM 6172 C CA . ILE C 1 197 ? -37.575 -55.896 7.170 1.00 70.66 187 ILE C CA 1
ATOM 6173 C C . ILE C 1 197 ? -36.408 -55.170 6.522 1.00 68.60 187 ILE C C 1
ATOM 6174 O O . ILE C 1 197 ? -35.703 -54.394 7.176 1.00 64.21 187 ILE C O 1
ATOM 6179 N N . LYS C 1 198 ? -36.206 -55.389 5.218 1.00 68.28 188 LYS C N 1
ATOM 6180 C CA . LYS C 1 198 ? -35.026 -54.866 4.533 1.00 71.32 188 LYS C CA 1
ATOM 6181 C C . LYS C 1 198 ? -35.049 -53.344 4.417 1.00 71.60 188 LYS C C 1
ATOM 6182 O O . LYS C 1 198 ? -33.983 -52.717 4.393 1.00 69.31 188 LYS C O 1
ATOM 6188 N N . ASN C 1 199 ? -36.229 -52.727 4.328 1.00 70.99 189 ASN C N 1
ATOM 6189 C CA . ASN C 1 199 ? -36.255 -51.297 4.059 1.00 74.31 189 ASN C CA 1
ATOM 6190 C C . ASN C 1 199 ? -36.429 -50.440 5.308 1.00 76.61 189 ASN C C 1
ATOM 6191 O O . ASN C 1 199 ? -36.097 -49.250 5.266 1.00 79.88 189 ASN C O 1
ATOM 6196 N N . CYS C 1 200 ? -36.934 -50.988 6.418 1.00 79.57 190 CYS C N 1
ATOM 6197 C CA . CYS C 1 200 ? -36.757 -50.297 7.699 1.00 74.59 190 CYS C CA 1
ATOM 6198 C C . CYS C 1 200 ? -35.290 -50.198 8.071 1.00 73.38 190 CYS C C 1
ATOM 6199 O O . CYS C 1 200 ? -34.797 -49.106 8.384 1.00 74.22 190 CYS C O 1
ATOM 6202 N N . SER C 1 201 ? -34.573 -51.329 8.026 1.00 69.00 191 SER C N 1
ATOM 6203 C CA . SER C 1 201 ? -33.152 -51.280 8.336 1.00 68.53 191 SER C CA 1
ATOM 6204 C C . SER C 1 201 ? -32.446 -50.256 7.470 1.00 74.90 191 SER C C 1
ATOM 6205 O O . SER C 1 201 ? -31.634 -49.473 7.973 1.00 77.43 191 SER C O 1
ATOM 6208 N N . LYS C 1 202 ? -32.783 -50.186 6.177 1.00 76.26 192 LYS C N 1
ATOM 6209 C CA . LYS C 1 202 ? -31.936 -49.348 5.342 1.00 72.51 192 LYS C CA 1
ATOM 6210 C C . LYS C 1 202 ? -32.314 -47.873 5.447 1.00 72.75 192 LYS C C 1
ATOM 6211 O O . LYS C 1 202 ? -31.420 -47.024 5.415 1.00 79.37 192 LYS C O 1
ATOM 6217 N N . THR C 1 203 ? -33.592 -47.522 5.638 1.00 70.08 193 THR C N 1
ATOM 6218 C CA . THR C 1 203 ? -33.875 -46.096 5.822 1.00 76.74 193 THR C CA 1
ATOM 6219 C C . THR C 1 203 ? -33.396 -45.619 7.194 1.00 80.71 193 THR C C 1
ATOM 6220 O O . THR C 1 203 ? -32.836 -44.520 7.304 1.00 80.93 193 THR C O 1
ATOM 6224 N N . VAL C 1 204 ? -33.586 -46.438 8.244 1.00 74.88 194 VAL C N 1
ATOM 6225 C CA . VAL C 1 204 ? -32.976 -46.139 9.543 1.00 76.55 194 VAL C CA 1
ATOM 6226 C C . VAL C 1 204 ? -31.483 -45.890 9.379 1.00 80.10 194 VAL C C 1
ATOM 6227 O O . VAL C 1 204 ? -30.949 -44.884 9.858 1.00 86.81 194 VAL C O 1
ATOM 6231 N N . ILE C 1 205 ? -30.784 -46.801 8.697 1.00 74.72 195 ILE C N 1
ATOM 6232 C CA . ILE C 1 205 ? -29.342 -46.638 8.582 1.00 74.36 195 ILE C CA 1
ATOM 6233 C C . ILE C 1 205 ? -29.005 -45.379 7.792 1.00 79.30 195 ILE C C 1
ATOM 6234 O O . ILE C 1 205 ? -27.962 -44.750 8.026 1.00 80.04 195 ILE C O 1
ATOM 6239 N N . GLY C 1 206 ? -29.882 -44.967 6.875 1.00 76.85 196 GLY C N 1
ATOM 6240 C CA . GLY C 1 206 ? -29.649 -43.717 6.171 1.00 82.48 196 GLY C CA 1
ATOM 6241 C C . GLY C 1 206 ? -29.572 -42.539 7.120 1.00 86.68 196 GLY C C 1
ATOM 6242 O O . GLY C 1 206 ? -28.713 -41.665 6.983 1.00 88.39 196 GLY C O 1
ATOM 6243 N N . ILE C 1 207 ? -30.440 -42.533 8.128 1.00 85.71 197 ILE C N 1
ATOM 6244 C CA . ILE C 1 207 ? -30.508 -41.457 9.106 1.00 85.91 197 ILE C CA 1
ATOM 6245 C C . ILE C 1 207 ? -29.337 -41.500 10.105 1.00 86.66 197 ILE C C 1
ATOM 6246 O O . ILE C 1 207 ? -28.918 -40.461 10.621 1.00 89.66 197 ILE C O 1
ATOM 6251 N N . PHE C 1 208 ? -28.770 -42.674 10.373 1.00 82.65 198 PHE C N 1
ATOM 6252 C CA . PHE C 1 208 ? -27.616 -42.746 11.262 1.00 84.39 198 PHE C CA 1
ATOM 6253 C C . PHE C 1 208 ? -26.335 -42.215 10.628 1.00 87.46 198 PHE C C 1
ATOM 6254 O O . PHE C 1 208 ? -25.374 -41.932 11.349 1.00 90.25 198 PHE C O 1
ATOM 6262 N N . GLN C 1 209 ? -26.279 -42.104 9.305 1.00 92.04 199 GLN C N 1
ATOM 6263 C CA . GLN C 1 209 ? -25.088 -41.614 8.622 1.00 92.33 199 GLN C CA 1
ATOM 6264 C C . GLN C 1 209 ? -25.236 -40.164 8.177 1.00 98.83 199 GLN C C 1
ATOM 6265 O O . GLN C 1 209 ? -24.370 -39.331 8.474 1.00 102.03 199 GLN C O 1
ATOM 6271 N N . LYS C 1 210 ? -26.319 -39.849 7.454 1.00 94.63 200 LYS C N 1
ATOM 6272 C CA . LYS C 1 210 ? -26.551 -38.476 7.024 1.00 92.63 200 LYS C CA 1
ATOM 6273 C C . LYS C 1 210 ? -26.718 -37.542 8.219 1.00 98.43 200 LYS C C 1
ATOM 6274 O O . LYS C 1 210 ? -26.185 -36.426 8.218 1.00 102.00 200 LYS C O 1
ATOM 6280 N N . TYR C 1 211 ? -27.434 -37.989 9.258 1.00 96.04 201 TYR C N 1
ATOM 6281 C CA . TYR C 1 211 ? -27.902 -37.104 10.317 1.00 95.51 201 TYR C CA 1
ATOM 6282 C C . TYR C 1 211 ? -27.435 -37.459 11.726 1.00 94.88 201 TYR C C 1
ATOM 6283 O O . TYR C 1 211 ? -27.787 -36.737 12.667 1.00 95.81 201 TYR C O 1
ATOM 6292 N N . TYR C 1 212 ? -26.687 -38.552 11.920 1.00 94.72 202 TYR C N 1
ATOM 6293 C CA . TYR C 1 212 ? -26.172 -38.915 13.248 1.00 94.90 202 TYR C CA 1
ATOM 6294 C C . TYR C 1 212 ? -24.677 -39.228 13.202 1.00 95.59 202 TYR C C 1
ATOM 6295 O O . TYR C 1 212 ? -24.218 -40.212 13.787 1.00 94.69 202 TYR C O 1
ATOM 6304 N N . PRO C 1 213 ? -23.881 -38.379 12.551 1.00 94.71 203 PRO C N 1
ATOM 6305 C CA . PRO C 1 213 ? -22.512 -38.780 12.222 1.00 97.43 203 PRO C CA 1
ATOM 6306 C C . PRO C 1 213 ? -21.670 -38.898 13.469 1.00 90.69 203 PRO C C 1
ATOM 6307 O O . PRO C 1 213 ? -21.848 -38.148 14.428 1.00 94.44 203 PRO C O 1
ATOM 6311 N N . GLU C 1 214 ? -20.805 -39.901 13.460 1.00 85.42 204 GLU C N 1
ATOM 6312 C CA . GLU C 1 214 ? -19.815 -40.164 14.505 1.00 100.52 204 GLU C CA 1
ATOM 6313 C C . GLU C 1 214 ? -20.378 -39.987 15.925 1.00 102.08 204 GLU C C 1
ATOM 6314 O O . GLU C 1 214 ? -19.939 -39.146 16.708 1.00 98.95 204 GLU C O 1
ATOM 6320 N N . LEU C 1 215 ? -21.368 -40.821 16.250 1.00 103.41 205 LEU C N 1
ATOM 6321 C CA . LEU C 1 215 ? -21.721 -41.114 17.635 1.00 100.68 205 LEU C CA 1
ATOM 6322 C C . LEU C 1 215 ? -21.579 -42.590 17.985 1.00 99.53 205 LEU C C 1
ATOM 6323 O O . LEU C 1 215 ? -21.281 -42.908 19.143 1.00 96.06 205 LEU C O 1
ATOM 6328 N N . LEU C 1 216 ? -21.771 -43.493 17.015 1.00 95.29 206 LEU C N 1
ATOM 6329 C CA . LEU C 1 216 ? -21.577 -44.920 17.241 1.00 89.43 206 LEU C CA 1
ATOM 6330 C C . LEU C 1 216 ? -20.120 -45.216 17.569 1.00 88.15 206 LEU C C 1
ATOM 6331 O O . LEU C 1 216 ? -19.205 -44.651 16.967 1.00 91.22 206 LEU C O 1
ATOM 6336 N N . TYR C 1 217 ? -19.902 -46.123 18.511 1.00 83.47 207 TYR C N 1
ATOM 6337 C CA . TYR C 1 217 ? -18.545 -46.512 18.859 1.00 86.40 207 TYR C CA 1
ATOM 6338 C C . TYR C 1 217 ? -18.251 -47.972 18.563 1.00 87.31 207 TYR C C 1
ATOM 6339 O O . TYR C 1 217 ? -17.184 -48.275 18.010 1.00 88.49 207 TYR C O 1
ATOM 6348 N N . ALA C 1 218 ? -19.148 -48.896 18.944 1.00 87.57 208 ALA C N 1
ATOM 6349 C CA . ALA C 1 218 ? -18.921 -50.325 18.686 1.00 90.04 208 ALA C CA 1
ATOM 6350 C C . ALA C 1 218 ? -20.261 -51.073 18.681 1.00 88.36 208 ALA C C 1
ATOM 6351 O O . ALA C 1 218 ? -20.728 -51.502 19.740 1.00 84.85 208 ALA C O 1
ATOM 6353 N N . LYS C 1 219 ? -20.823 -51.306 17.493 1.00 85.86 209 LYS C N 1
ATOM 6354 C CA . LYS C 1 219 ? -22.057 -52.083 17.403 1.00 79.77 209 LYS C CA 1
ATOM 6355 C C . LYS C 1 219 ? -21.769 -53.578 17.369 1.00 79.14 209 LYS C C 1
ATOM 6356 O O . LYS C 1 219 ? -20.741 -54.024 16.858 1.00 83.38 209 LYS C O 1
ATOM 6362 N N . TYR C 1 220 ? -22.695 -54.346 17.926 1.00 74.24 210 TYR C N 1
ATOM 6363 C CA . TYR C 1 220 ? -22.542 -55.776 18.124 1.00 72.88 210 TYR C CA 1
ATOM 6364 C C . TYR C 1 220 ? -23.781 -56.480 17.591 1.00 75.96 210 TYR C C 1
ATOM 6365 O O . TYR C 1 220 ? -24.881 -55.925 17.600 1.00 75.70 210 TYR C O 1
ATOM 6374 N N . PHE C 1 221 ? -23.599 -57.705 17.116 1.00 70.56 211 PHE C N 1
ATOM 6375 C CA . PHE C 1 221 ? -24.694 -58.496 16.583 1.00 64.67 211 PHE C CA 1
ATOM 6376 C C . PHE C 1 221 ? -24.502 -59.906 17.097 1.00 66.46 211 PHE C C 1
ATOM 6377 O O . PHE C 1 221 ? -23.450 -60.510 16.868 1.00 73.49 211 PHE C O 1
ATOM 6385 N N . VAL C 1 222 ? -25.479 -60.423 17.828 1.00 60.37 212 VAL C N 1
ATOM 6386 C CA . VAL C 1 222 ? -25.266 -61.691 18.505 1.00 66.87 212 VAL C CA 1
ATOM 6387 C C . VAL C 1 222 ? -26.438 -62.613 18.230 1.00 69.76 212 VAL C C 1
ATOM 6388 O O . VAL C 1 222 ? -27.515 -62.186 17.802 1.00 70.67 212 VAL C O 1
ATOM 6392 N N . ASN C 1 223 ? -26.209 -63.896 18.513 1.00 70.08 213 ASN C N 1
ATOM 6393 C CA . ASN C 1 223 ? -27.161 -64.957 18.200 1.00 71.40 213 ASN C CA 1
ATOM 6394 C C . ASN C 1 223 ? -27.484 -64.965 16.705 1.00 74.57 213 ASN C C 1
ATOM 6395 O O . ASN C 1 223 ? -28.633 -65.191 16.303 1.00 73.23 213 ASN C O 1
ATOM 6400 N N . VAL C 1 224 ? -26.460 -64.701 15.895 1.00 74.95 214 VAL C N 1
ATOM 6401 C CA . VAL C 1 224 ? -26.532 -64.736 14.428 1.00 61.42 214 VAL C CA 1
ATOM 6402 C C . VAL C 1 224 ? -25.876 -66.007 13.957 1.00 59.83 214 VAL C C 1
ATOM 6403 O O . VAL C 1 224 ? -24.649 -66.155 14.076 1.00 62.73 214 VAL C O 1
ATOM 6407 N N . PRO C 1 225 ? -26.617 -66.996 13.467 1.00 58.93 215 PRO C N 1
ATOM 6408 C CA . PRO C 1 225 ? -26.007 -68.225 12.945 1.00 61.09 215 PRO C CA 1
ATOM 6409 C C . PRO C 1 225 ? -25.247 -68.002 11.629 1.00 62.99 215 PRO C C 1
ATOM 6410 O O . PRO C 1 225 ? -25.482 -67.047 10.879 1.00 57.92 215 PRO C O 1
ATOM 6414 N N . THR C 1 226 ? -24.299 -68.908 11.357 1.00 61.69 216 THR C N 1
ATOM 6415 C CA . THR C 1 226 ? -23.377 -68.698 10.243 1.00 57.62 216 THR C CA 1
ATOM 6416 C C . THR C 1 226 ? -24.063 -68.701 8.879 1.00 58.71 216 THR C C 1
ATOM 6417 O O . THR C 1 226 ? -23.461 -68.247 7.902 1.00 62.00 216 THR C O 1
ATOM 6421 N N . VAL C 1 227 ? -25.302 -69.197 8.783 1.00 52.98 217 VAL C N 1
ATOM 6422 C CA . VAL C 1 227 ? -26.045 -69.148 7.530 1.00 47.87 217 VAL C CA 1
ATOM 6423 C C . VAL C 1 227 ? -26.556 -67.760 7.183 1.00 51.93 217 VAL C C 1
ATOM 6424 O O . VAL C 1 227 ? -27.250 -67.592 6.168 1.00 57.27 217 VAL C O 1
ATOM 6428 N N . PHE C 1 228 ? -26.255 -66.750 7.976 1.00 55.95 218 PHE C N 1
ATOM 6429 C CA . PHE C 1 228 ? -26.783 -65.425 7.691 1.00 59.05 218 PHE C CA 1
ATOM 6430 C C . PHE C 1 228 ? -25.743 -64.513 7.067 1.00 59.57 218 PHE C C 1
ATOM 6431 O O . PHE C 1 228 ? -26.000 -63.312 6.923 1.00 60.57 218 PHE C O 1
ATOM 6439 N N . GLY C 1 229 ? -24.592 -65.068 6.661 1.00 59.50 219 GLY C N 1
ATOM 6440 C CA . GLY C 1 229 ? -23.493 -64.239 6.186 1.00 59.45 219 GLY C CA 1
ATOM 6441 C C . GLY C 1 229 ? -23.867 -63.378 4.999 1.00 61.05 219 GLY C C 1
ATOM 6442 O O . GLY C 1 229 ? -23.439 -62.221 4.895 1.00 61.14 219 GLY C O 1
ATOM 6443 N N . TRP C 1 230 ? -24.676 -63.930 4.093 1.00 57.73 220 TRP C N 1
ATOM 6444 C CA . TRP C 1 230 ? -25.143 -63.158 2.951 1.00 59.83 220 TRP C CA 1
ATOM 6445 C C . TRP C 1 230 ? -25.926 -61.927 3.397 1.00 60.18 220 TRP C C 1
ATOM 6446 O O . TRP C 1 230 ? -25.833 -60.863 2.777 1.00 61.64 220 TRP C O 1
ATOM 6457 N N . VAL C 1 231 ? -26.695 -62.057 4.479 1.00 62.00 221 VAL C N 1
ATOM 6458 C CA . VAL C 1 231 ? -27.439 -60.930 5.038 1.00 61.44 221 VAL C CA 1
ATOM 6459 C C . VAL C 1 231 ? -26.479 -59.886 5.587 1.00 63.11 221 VAL C C 1
ATOM 6460 O O . VAL C 1 231 ? -26.617 -58.678 5.331 1.00 60.59 221 VAL C O 1
ATOM 6464 N N . TYR C 1 232 ? -25.493 -60.339 6.358 1.00 59.50 222 TYR C N 1
ATOM 6465 C CA . TYR C 1 232 ? -24.457 -59.427 6.819 1.00 66.38 222 TYR C CA 1
ATOM 6466 C C . TYR C 1 232 ? -23.875 -58.647 5.637 1.00 68.15 222 TYR C C 1
ATOM 6467 O O . TYR C 1 232 ? -23.876 -57.411 5.633 1.00 70.96 222 TYR C O 1
ATOM 6476 N N . ASP C 1 233 ? -23.496 -59.356 4.572 1.00 68.18 223 ASP C N 1
ATOM 6477 C CA . ASP C 1 233 ? -22.819 -58.721 3.440 1.00 70.37 223 ASP C CA 1
ATOM 6478 C C . ASP C 1 233 ? -23.711 -57.705 2.714 1.00 69.47 223 ASP C C 1
ATOM 6479 O O . ASP C 1 233 ? -23.250 -56.612 2.366 1.00 71.27 223 ASP C O 1
ATOM 6484 N N . LEU C 1 234 ? -24.980 -58.055 2.441 1.00 66.99 224 LEU C N 1
ATOM 6485 C CA . LEU C 1 234 ? -25.880 -57.105 1.779 1.00 66.00 224 LEU C CA 1
ATOM 6486 C C . LEU C 1 234 ? -26.050 -55.825 2.598 1.00 72.71 224 LEU C C 1
ATOM 6487 O O . LEU C 1 234 ? -26.015 -54.718 2.046 1.00 71.91 224 LEU C O 1
ATOM 6492 N N . ILE C 1 235 ? -26.251 -55.959 3.912 1.00 72.53 225 ILE C N 1
ATOM 6493 C CA . ILE C 1 235 ? -26.511 -54.792 4.749 1.00 70.69 225 ILE C CA 1
ATOM 6494 C C . ILE C 1 235 ? -25.350 -53.811 4.675 1.00 71.30 225 ILE C C 1
ATOM 6495 O O . ILE C 1 235 ? -25.548 -52.601 4.493 1.00 65.49 225 ILE C O 1
ATOM 6500 N N . LYS C 1 236 ? -24.119 -54.324 4.802 1.00 68.77 226 LYS C N 1
ATOM 6501 C CA . LYS C 1 236 ? -22.961 -53.451 4.924 1.00 69.73 226 LYS C CA 1
ATOM 6502 C C . LYS C 1 236 ? -22.776 -52.575 3.703 1.00 75.00 226 LYS C C 1
ATOM 6503 O O . LYS C 1 236 ? -22.219 -51.481 3.821 1.00 80.57 226 LYS C O 1
ATOM 6509 N N . LYS C 1 237 ? -23.325 -52.969 2.566 1.00 77.23 227 LYS C N 1
ATOM 6510 C CA . LYS C 1 237 ? -23.254 -52.085 1.411 1.00 79.13 227 LYS C CA 1
ATOM 6511 C C . LYS C 1 237 ? -24.093 -50.789 1.618 1.00 80.54 227 LYS C C 1
ATOM 6512 O O . LYS C 1 237 ? -24.296 -50.016 0.680 1.00 87.75 227 LYS C O 1
ATOM 6518 N N . PHE C 1 238 ? -24.578 -50.526 2.835 1.00 82.10 228 PHE C N 1
ATOM 6519 C CA . PHE C 1 238 ? -25.308 -49.306 3.137 1.00 81.73 228 PHE C CA 1
ATOM 6520 C C . PHE C 1 238 ? -24.646 -48.422 4.189 1.00 81.55 228 PHE C C 1
ATOM 6521 O O . PHE C 1 238 ? -25.102 -47.288 4.384 1.00 81.08 228 PHE C O 1
ATOM 6529 N N . VAL C 1 239 ? -23.601 -48.888 4.872 1.00 75.23 229 VAL C N 1
ATOM 6530 C CA . VAL C 1 239 ? -22.873 -48.047 5.812 1.00 79.05 229 VAL C CA 1
ATOM 6531 C C . VAL C 1 239 ? -21.601 -47.548 5.144 1.00 88.18 229 VAL C C 1
ATOM 6532 O O . VAL C 1 239 ? -20.963 -48.278 4.377 1.00 90.14 229 VAL C O 1
ATOM 6536 N N . ASP C 1 240 ? -21.233 -46.295 5.437 1.00 93.85 230 ASP C N 1
ATOM 6537 C CA . ASP C 1 240 ? -19.910 -45.761 5.132 1.00 88.40 230 ASP C CA 1
ATOM 6538 C C . ASP C 1 240 ? -18.881 -46.698 5.731 1.00 88.40 230 ASP C C 1
ATOM 6539 O O . ASP C 1 240 ? -19.212 -47.484 6.625 1.00 92.57 230 ASP C O 1
ATOM 6544 N N . GLU C 1 241 ? -17.637 -46.655 5.268 1.00 86.77 231 GLU C N 1
ATOM 6545 C CA . GLU C 1 241 ? -16.697 -47.657 5.768 1.00 96.39 231 GLU C CA 1
ATOM 6546 C C . GLU C 1 241 ? -16.347 -47.424 7.244 1.00 92.20 231 GLU C C 1
ATOM 6547 O O . GLU C 1 241 ? -16.097 -48.385 7.987 1.00 84.65 231 GLU C O 1
ATOM 6553 N N . THR C 1 242 ? -16.369 -46.168 7.693 1.00 90.99 232 THR C N 1
ATOM 6554 C CA . THR C 1 242 ? -15.871 -45.848 9.026 1.00 94.83 232 THR C CA 1
ATOM 6555 C C . THR C 1 242 ? -16.731 -46.479 10.121 1.00 95.49 232 THR C C 1
ATOM 6556 O O . THR C 1 242 ? -16.194 -47.060 11.077 1.00 88.74 232 THR C O 1
ATOM 6560 N N . THR C 1 2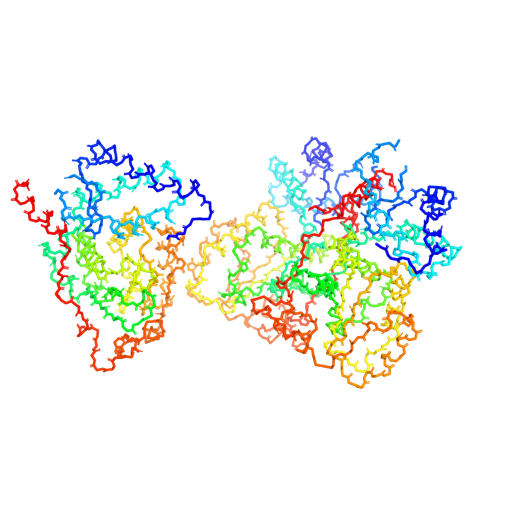43 ? -18.065 -46.393 10.000 1.00 94.90 233 THR C N 1
ATOM 6561 C CA . THR C 1 243 ? -18.919 -47.112 10.943 1.00 89.75 233 THR C CA 1
ATOM 6562 C C . THR C 1 243 ? -18.736 -48.620 10.795 1.00 86.80 233 THR C C 1
ATOM 6563 O O . THR C 1 243 ? -18.777 -49.353 11.791 1.00 80.69 233 THR C O 1
ATOM 6567 N N . ARG C 1 244 ? -18.445 -49.082 9.571 1.00 91.74 234 ARG C N 1
ATOM 6568 C CA . ARG C 1 244 ? -18.457 -50.512 9.262 1.00 89.70 234 ARG C CA 1
ATOM 6569 C C . ARG C 1 244 ? -17.412 -51.290 10.067 1.00 90.87 234 ARG C C 1
ATOM 6570 O O . ARG C 1 244 ? -17.671 -52.416 10.520 1.00 82.95 234 ARG C O 1
ATOM 6578 N N . LYS C 1 245 ? -16.231 -50.700 10.273 1.00 95.65 235 LYS C N 1
ATOM 6579 C CA . LYS C 1 245 ? -15.136 -51.369 10.970 1.00 92.89 235 LYS C CA 1
ATOM 6580 C C . LYS C 1 245 ? -15.411 -51.569 12.455 1.00 93.03 235 LYS C C 1
ATOM 6581 O O . LYS C 1 245 ? -14.600 -52.207 13.144 1.00 86.08 235 LYS C O 1
ATOM 6587 N N . LYS C 1 246 ? -16.535 -51.047 12.955 1.00 92.99 236 LYS C N 1
ATOM 6588 C CA . LYS C 1 246 ? -16.900 -51.197 14.358 1.00 89.86 236 LYS C CA 1
ATOM 6589 C C . LYS C 1 246 ? -17.655 -52.491 14.626 1.00 89.49 236 LYS C C 1
ATOM 6590 O O . LYS C 1 246 ? -17.550 -53.043 15.734 1.00 90.41 236 LYS C O 1
ATOM 6596 N N . PHE C 1 247 ? -18.385 -52.996 13.630 1.00 80.17 237 PHE C N 1
ATOM 6597 C CA . PHE C 1 247 ? -19.278 -54.123 13.846 1.00 74.60 237 PHE C CA 1
ATOM 6598 C C . PHE C 1 247 ? -18.511 -55.343 14.325 1.00 74.14 237 PHE C C 1
ATOM 6599 O O . PHE C 1 247 ? -17.323 -55.506 14.042 1.00 76.95 237 PHE C O 1
ATOM 6607 N N . VAL C 1 248 ? -19.210 -56.183 15.084 1.00 73.11 238 VAL C N 1
ATOM 6608 C CA . VAL C 1 248 ? -18.696 -57.430 15.646 1.00 73.35 238 VAL C CA 1
ATOM 6609 C C . VAL C 1 248 ? -19.865 -58.399 15.706 1.00 76.87 238 VAL C C 1
ATOM 6610 O O . VAL C 1 248 ? -20.971 -58.028 16.109 1.00 77.30 238 VAL C O 1
ATOM 6614 N N . VAL C 1 249 ? -19.637 -59.640 15.296 1.00 79.00 239 VAL C N 1
ATOM 6615 C CA . VAL C 1 249 ? -20.722 -60.596 15.121 1.00 71.03 239 VAL C CA 1
ATOM 6616 C C . VAL C 1 249 ? -20.395 -61.824 15.947 1.00 69.01 239 VAL C C 1
ATOM 6617 O O . VAL C 1 249 ? -19.410 -62.523 15.678 1.00 71.99 239 VAL C O 1
ATOM 6621 N N . LEU C 1 250 ? -21.210 -62.085 16.947 1.00 68.21 240 LEU C N 1
ATOM 6622 C CA . LEU C 1 250 ? -20.999 -63.211 17.841 1.00 74.01 240 LEU C CA 1
ATOM 6623 C C . LEU C 1 250 ? -22.046 -64.258 17.512 1.00 71.71 240 LEU C C 1
ATOM 6624 O O . LEU C 1 250 ? -23.229 -64.078 17.812 1.00 72.20 240 LEU C O 1
ATOM 6629 N N . THR C 1 251 ? -21.624 -65.346 16.885 1.00 74.51 241 THR C N 1
ATOM 6630 C CA . THR C 1 251 ? -22.611 -66.364 16.575 1.00 76.01 241 THR C CA 1
ATOM 6631 C C . THR C 1 251 ? -23.160 -66.964 17.861 1.00 76.43 241 THR C C 1
ATOM 6632 O O . THR C 1 251 ? -24.367 -67.203 17.971 1.00 79.24 241 THR C O 1
ATOM 6636 N N . ASP C 1 252 ? -22.310 -67.132 18.871 1.00 85.26 242 ASP C N 1
ATOM 6637 C CA . ASP C 1 252 ? -22.734 -67.578 20.201 1.00 89.89 242 ASP C CA 1
ATOM 6638 C C . ASP C 1 252 ? -22.944 -66.357 21.101 1.00 85.56 242 ASP C C 1
ATOM 6639 O O . ASP C 1 252 ? -22.015 -65.568 21.313 1.00 82.98 242 ASP C O 1
ATOM 6644 N N . GLY C 1 253 ? -24.162 -66.208 21.634 1.00 88.64 243 GLY C N 1
ATOM 6645 C CA . GLY C 1 253 ? -24.518 -64.979 22.332 1.00 89.86 243 GLY C CA 1
ATOM 6646 C C . GLY C 1 253 ? -23.942 -64.846 23.729 1.00 90.79 243 GLY C C 1
ATOM 6647 O O . GLY C 1 253 ? -23.729 -63.723 24.210 1.00 86.29 243 GLY C O 1
ATOM 6648 N N . SER C 1 254 ? -23.698 -65.975 24.398 1.00 86.17 244 SER C N 1
ATOM 6649 C CA . SER C 1 254 ? -23.055 -65.967 25.707 1.00 89.29 244 SER C CA 1
ATOM 6650 C C . SER C 1 254 ? -21.797 -65.114 25.716 1.00 88.72 244 SER C C 1
ATOM 6651 O O . SER C 1 254 ? -21.634 -64.227 26.555 1.00 94.75 244 SER C O 1
ATOM 6654 N N . LYS C 1 255 ? -20.926 -65.331 24.760 1.00 87.70 245 LYS C N 1
ATOM 6655 C CA . LYS C 1 255 ? -19.611 -64.731 24.800 1.00 90.85 245 LYS C CA 1
ATOM 6656 C C . LYS C 1 255 ? -19.620 -63.236 24.439 1.00 95.27 245 LYS C C 1
ATOM 6657 O O . LYS C 1 255 ? -18.545 -62.672 24.183 1.00 95.83 245 LYS C O 1
ATOM 6663 N N . LEU C 1 256 ? -20.797 -62.583 24.434 1.00 94.11 246 LEU C N 1
ATOM 6664 C CA . LEU C 1 256 ? -20.841 -61.120 24.374 1.00 92.77 246 LEU C CA 1
ATOM 6665 C C . LEU C 1 256 ? -20.298 -60.503 25.654 1.00 100.38 246 LEU C C 1
ATOM 6666 O O . LEU C 1 256 ? -19.665 -59.436 25.620 1.00 97.99 246 LEU C O 1
ATOM 6671 N N . GLY C 1 257 ? -20.518 -61.172 26.783 1.00 96.92 247 GLY C N 1
ATOM 6672 C CA . GLY C 1 257 ? -20.041 -60.712 28.064 1.00 97.99 247 GLY C CA 1
ATOM 6673 C C . GLY C 1 257 ? -18.553 -60.472 28.119 1.00 102.53 247 GLY C C 1
ATOM 6674 O O . GLY C 1 257 ? -18.033 -60.092 29.169 1.00 107.91 247 GLY C O 1
ATOM 6675 N N . GLN C 1 258 ? -17.841 -60.726 27.026 1.00 100.26 248 GLN C N 1
ATOM 6676 C CA . GLN C 1 258 ? -16.428 -60.391 27.025 1.00 98.08 248 GLN C CA 1
ATOM 6677 C C . GLN C 1 258 ? -16.173 -58.989 26.502 1.00 97.32 248 GLN C C 1
ATOM 6678 O O . GLN C 1 258 ? -15.266 -58.305 26.980 1.00 103.51 248 GLN C O 1
ATOM 6684 N N . TYR C 1 259 ? -16.974 -58.528 25.554 1.00 97.03 249 TYR C N 1
ATOM 6685 C CA . TYR C 1 259 ? -16.766 -57.185 25.020 1.00 103.92 249 TYR C CA 1
ATOM 6686 C C . TYR C 1 259 ? -17.333 -56.113 25.953 1.00 108.28 249 TYR C C 1
ATOM 6687 O O . TYR C 1 259 ? -16.638 -55.145 26.299 1.00 105.40 249 TYR C O 1
ATOM 6696 N N . LEU C 1 260 ? -18.598 -56.268 26.351 1.00 105.06 250 LEU C N 1
ATOM 6697 C CA . LEU C 1 260 ? -19.265 -55.420 27.332 1.00 103.13 250 LEU C CA 1
ATOM 6698 C C . LEU C 1 260 ? -19.655 -56.337 28.478 1.00 107.81 250 LEU C C 1
ATOM 6699 O O . LEU C 1 260 ? -20.512 -57.212 28.293 1.00 104.95 250 LEU C O 1
ATOM 6704 N N . LYS C 1 261 ? -19.053 -56.133 29.662 1.00 106.23 251 LYS C N 1
ATOM 6705 C CA . LYS C 1 261 ? -18.969 -57.247 30.597 1.00 107.42 251 LYS C CA 1
ATOM 6706 C C . LYS C 1 261 ? -19.676 -57.098 31.945 1.00 108.29 251 LYS C C 1
ATOM 6707 O O . LYS C 1 261 ? -20.007 -58.118 32.536 1.00 106.59 251 LYS C O 1
ATOM 6713 N N . ASP C 1 262 ? -19.962 -55.909 32.454 1.00 109.35 252 ASP C N 1
ATOM 6714 C CA . ASP C 1 262 ? -20.993 -55.948 33.499 1.00 115.18 252 ASP C CA 1
ATOM 6715 C C . ASP C 1 262 ? -22.370 -55.788 32.859 1.00 113.52 252 ASP C C 1
ATOM 6716 O O . ASP C 1 262 ? -23.239 -55.024 33.290 1.00 115.15 252 ASP C O 1
ATOM 6721 N N . CYS C 1 263 ? -22.551 -56.561 31.797 1.00 108.71 253 CYS C N 1
ATOM 6722 C CA . CYS C 1 263 ? -23.764 -56.903 31.078 1.00 106.32 253 CYS C CA 1
ATOM 6723 C C . CYS C 1 263 ? -24.436 -58.044 31.812 1.00 106.01 253 CYS C C 1
ATOM 6724 O O . CYS C 1 263 ? -23.773 -58.776 32.558 1.00 106.73 253 CYS C O 1
ATOM 6727 N N . PRO C 1 264 ? -25.721 -58.235 31.561 1.00 98.87 254 PRO C N 1
ATOM 6728 C CA . PRO C 1 264 ? -26.616 -58.843 32.539 1.00 104.61 254 PRO C CA 1
ATOM 6729 C C . PRO C 1 264 ? -26.193 -60.257 32.889 1.00 110.08 254 PRO C C 1
ATOM 6730 O O . PRO C 1 264 ? -26.314 -60.641 34.050 1.00 114.14 254 PRO C O 1
ATOM 6734 N N . TYR C 1 265 ? -25.748 -61.013 31.891 1.00 101.33 255 TYR C N 1
ATOM 6735 C CA . TYR C 1 265 ? -25.409 -62.422 32.043 1.00 96.92 255 TYR C CA 1
ATOM 6736 C C . TYR C 1 265 ? -26.707 -63.198 31.929 1.00 101.28 255 TYR C C 1
ATOM 6737 O O . TYR C 1 265 ? -27.781 -62.605 31.909 1.00 103.28 255 TYR C O 1
ATOM 6746 N N . GLU C 1 266 ? -26.614 -64.516 31.839 1.00 105.22 256 GLU C N 1
ATOM 6747 C CA . GLU C 1 266 ? -27.793 -65.370 31.888 1.00 108.27 256 GLU C CA 1
ATOM 6748 C C . GLU C 1 266 ? -28.461 -65.388 30.523 1.00 102.96 256 GLU C C 1
ATOM 6749 O O . GLU C 1 266 ? -29.456 -66.075 30.310 1.00 104.70 256 GLU C O 1
ATOM 6755 N N . GLY C 1 267 ? -27.880 -64.639 29.595 1.00 95.20 257 GLY C N 1
ATOM 6756 C CA . GLY C 1 267 ? -27.925 -64.953 28.194 1.00 90.57 257 GLY C CA 1
ATOM 6757 C C . GLY C 1 267 ? -26.724 -64.354 27.520 1.00 89.53 257 GLY C C 1
ATOM 6758 O O . GLY C 1 267 ? -26.322 -64.787 26.441 1.00 95.94 257 GLY C O 1
ATOM 6759 N N . TYR C 1 268 ? -26.194 -63.294 28.121 1.00 88.53 258 TYR C N 1
ATOM 6760 C CA . TYR C 1 268 ? -25.023 -62.613 27.584 1.00 88.15 258 TYR C CA 1
ATOM 6761 C C . TYR C 1 268 ? -23.737 -62.807 28.389 1.00 96.21 258 TYR C C 1
ATOM 6762 O O . TYR C 1 268 ? -22.716 -62.201 28.078 1.00 101.68 258 TYR C O 1
ATOM 6771 N N . GLY C 1 269 ? -23.785 -63.642 29.421 1.00 96.17 259 GLY C N 1
ATOM 6772 C CA . GLY C 1 269 ? -22.619 -63.885 30.256 1.00 99.52 259 GLY C CA 1
ATOM 6773 C C . GLY C 1 269 ? -22.027 -62.646 30.910 1.00 101.33 259 GLY C C 1
ATOM 6774 O O . GLY C 1 269 ? -20.809 -62.515 31.018 1.00 96.48 259 GLY C O 1
ATOM 6775 N N . GLY C 1 270 ? -22.894 -61.737 31.345 1.00 104.50 260 GLY C N 1
ATOM 6776 C CA . GLY C 1 270 ? -22.486 -60.509 32.013 1.00 107.83 260 GLY C CA 1
ATOM 6777 C C . GLY C 1 270 ? -21.989 -60.677 33.439 1.00 109.44 260 GLY C C 1
ATOM 6778 O O . GLY C 1 270 ? -22.307 -61.666 34.100 1.00 107.85 260 GLY C O 1
ATOM 6779 N N . LYS C 1 271 ? -21.197 -59.715 33.911 1.00 109.58 261 LYS C N 1
ATOM 6780 C CA . LYS C 1 271 ? -20.912 -59.580 35.340 1.00 107.85 261 LYS C CA 1
ATOM 6781 C C . LYS C 1 271 ? -21.990 -58.774 36.073 1.00 101.94 261 LYS C C 1
ATOM 6782 O O . LYS C 1 271 ? -21.753 -57.657 36.522 1.00 101.34 261 LYS C O 1
ATOM 6788 N N . ASP C 1 272 ? -23.164 -59.375 36.200 1.00 100.45 262 ASP C N 1
ATOM 6789 C CA . ASP C 1 272 ? -24.312 -58.814 36.914 1.00 102.24 262 ASP C CA 1
ATOM 6790 C C . ASP C 1 272 ? -25.315 -59.915 37.246 1.00 101.43 262 ASP C C 1
ATOM 6791 O O . ASP C 1 272 ? -26.517 -59.784 37.012 1.00 98.52 262 ASP C O 1
ATOM 6796 N N . LYS C 1 273 ? -24.815 -61.024 37.794 1.00 103.86 263 LYS C N 1
ATOM 6797 C CA . LYS C 1 273 ? -25.606 -62.240 37.967 1.00 101.89 263 LYS C CA 1
ATOM 6798 C C . LYS C 1 273 ? -26.933 -62.030 38.695 1.00 98.58 263 LYS C C 1
ATOM 6799 O O . LYS C 1 273 ? -27.776 -62.935 38.684 1.00 97.00 263 LYS C O 1
ATOM 6805 N N . LYS C 1 274 ? -27.151 -60.879 39.335 1.00 100.56 264 LYS C N 1
ATOM 6806 C CA . LYS C 1 274 ? -28.391 -60.728 40.098 1.00 107.23 264 LYS C CA 1
ATOM 6807 C C . LYS C 1 274 ? -29.549 -60.273 39.207 1.00 101.82 264 LYS C C 1
ATOM 6808 O O . LYS C 1 274 ? -30.638 -60.861 39.247 1.00 103.08 264 LYS C O 1
ATOM 6814 N N . ASN C 1 275 ? -29.342 -59.231 38.405 1.00 99.69 265 ASN C N 1
ATOM 6815 C CA . ASN C 1 275 ? -30.412 -58.629 37.615 1.00 101.90 265 ASN C CA 1
ATOM 6816 C C . ASN C 1 275 ? -30.168 -58.847 36.120 1.00 100.06 265 ASN C C 1
ATOM 6817 O O . ASN C 1 275 ? -29.076 -58.555 35.609 1.00 94.14 265 ASN C O 1
ATOM 6822 N N . ASN C 1 276 ? -31.190 -59.353 35.421 1.00 95.32 266 ASN C N 1
ATOM 6823 C CA . ASN C 1 276 ? -31.071 -59.640 33.998 1.00 95.02 266 ASN C CA 1
ATOM 6824 C C . ASN C 1 276 ? -31.367 -58.384 33.171 1.00 92.66 266 ASN C C 1
ATOM 6825 O O . ASN C 1 276 ? -31.469 -57.273 33.699 1.00 91.10 266 ASN C O 1
ATOM 6830 N N . LEU C 1 277 ? -31.507 -58.544 31.850 1.00 94.52 267 LEU C N 1
ATOM 6831 C CA . LEU C 1 277 ? -31.485 -57.366 30.985 1.00 94.42 267 LEU C CA 1
ATOM 6832 C C . LEU C 1 277 ? -32.777 -56.565 31.070 1.00 88.65 267 LEU C C 1
ATOM 6833 O O . LEU C 1 277 ? -32.745 -55.333 30.993 1.00 88.34 267 LEU C O 1
ATOM 6838 N N . THR C 1 278 ? -33.924 -57.231 31.191 1.00 87.10 268 THR C N 1
ATOM 6839 C CA . THR C 1 278 ? -35.167 -56.475 31.325 1.00 92.93 268 THR C CA 1
ATOM 6840 C C . THR C 1 278 ? -35.128 -55.602 32.575 1.00 95.24 268 THR C C 1
ATOM 6841 O O . THR C 1 278 ? -35.50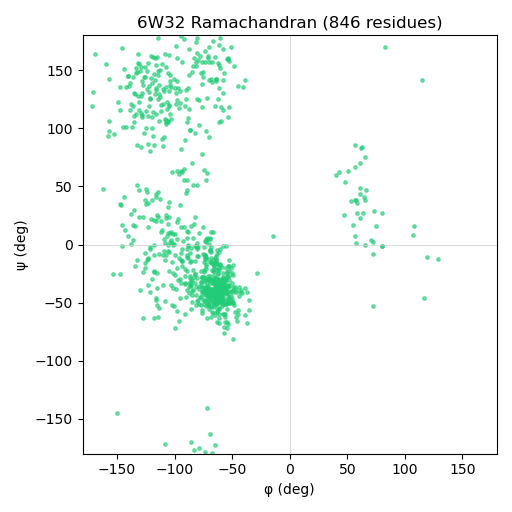9 -54.419 32.537 1.00 87.38 268 THR C O 1
ATOM 6845 N N . LYS C 1 279 ? -34.635 -56.174 33.688 1.00 97.36 269 LYS C N 1
ATOM 6846 C CA . LYS C 1 279 ? -34.457 -55.523 34.984 1.00 93.76 269 LYS C CA 1
ATOM 6847 C C . LYS C 1 279 ? -33.306 -54.512 35.003 1.00 92.71 269 LYS C C 1
ATOM 6848 O O . LYS C 1 279 ? -32.998 -54.008 36.086 1.00 93.06 269 LYS C O 1
ATOM 6850 N N . GLN C 1 280 ? -32.662 -54.228 33.854 1.00 91.11 270 GLN C N 1
ATOM 6851 C CA . GLN C 1 280 ? -31.621 -53.212 33.743 1.00 84.29 270 GLN C CA 1
ATOM 6852 C C . GLN C 1 280 ? -32.068 -51.966 32.997 1.00 79.68 270 GLN C C 1
ATOM 6853 O O . GLN C 1 280 ? -31.314 -50.985 32.958 1.00 71.55 270 GLN C O 1
ATOM 6859 N N . ASN C 1 281 ? -33.248 -51.982 32.384 1.00 83.23 271 ASN C N 1
ATOM 6860 C CA . ASN C 1 281 ? -33.661 -50.861 31.554 1.00 87.53 271 ASN C CA 1
ATOM 6861 C C . ASN C 1 281 ? -33.746 -49.578 32.386 1.00 92.39 271 ASN C C 1
ATOM 6862 O O . ASN C 1 281 ? -33.924 -49.607 33.609 1.00 91.00 271 ASN C O 1
ATOM 6867 N N . VAL C 1 282 ? -33.582 -48.448 31.708 1.00 89.76 272 VAL C N 1
ATOM 6868 C CA . VAL C 1 282 ? -33.715 -47.128 32.309 1.00 94.13 272 VAL C CA 1
ATOM 6869 C C . VAL C 1 282 ? -35.038 -46.532 31.846 1.00 98.47 272 VAL C C 1
ATOM 6870 O O . VAL C 1 282 ? -35.172 -46.086 30.699 1.00 102.15 272 VAL C O 1
ATOM 6874 N N . THR C 1 283 ? -36.006 -46.495 32.755 1.00 106.20 273 THR C N 1
ATOM 6875 C CA . THR C 1 283 ? -37.372 -46.079 32.461 1.00 110.57 273 THR C CA 1
ATOM 6876 C C . THR C 1 283 ? -37.581 -44.561 32.541 1.00 112.83 273 THR C C 1
ATOM 6877 O O . THR C 1 283 ? -38.383 -44.010 31.771 1.00 107.73 273 THR C O 1
ATOM 6881 N N . ASN C 1 284 ? -36.878 -43.879 33.453 1.00 112.41 274 ASN C N 1
ATOM 6882 C CA . ASN C 1 284 ? -37.007 -42.434 33.665 1.00 111.59 274 ASN C CA 1
ATOM 6883 C C . ASN C 1 284 ? -36.360 -41.694 32.497 1.00 108.74 274 ASN C C 1
ATOM 6884 O O . ASN C 1 284 ? -35.146 -41.470 32.479 1.00 105.99 274 ASN C O 1
ATOM 6889 N N . VAL C 1 285 ? -37.182 -41.281 31.528 1.00 107.25 275 VAL C N 1
ATOM 6890 C CA . VAL C 1 285 ? -36.652 -40.854 30.232 1.00 110.09 275 VAL C CA 1
ATOM 6891 C C . VAL C 1 285 ? -35.860 -39.546 30.366 1.00 105.99 275 VAL C C 1
ATOM 6892 O O . VAL C 1 285 ? -34.643 -39.530 30.150 1.00 104.69 275 VAL C O 1
ATOM 6896 N N . HIS C 1 286 ? -36.516 -38.449 30.783 1.00 100.34 276 HIS C N 1
ATOM 6897 C CA . HIS C 1 286 ? -35.804 -37.234 31.182 1.00 104.23 276 HIS C CA 1
ATOM 6898 C C . HIS C 1 286 ? -34.976 -36.572 30.067 1.00 102.51 276 HIS C C 1
ATOM 6899 O O . HIS C 1 286 ? -33.768 -36.830 29.938 1.00 96.91 276 HIS C O 1
ATOM 6906 N N . PRO C 1 287 ? -35.615 -35.733 29.206 1.00 99.02 277 PRO C N 1
ATOM 6907 C CA . PRO C 1 287 ? -34.871 -34.943 28.206 1.00 98.27 277 PRO C CA 1
ATOM 6908 C C . PRO C 1 287 ? -33.919 -33.880 28.745 1.00 106.58 277 PRO C C 1
ATOM 6909 O O . PRO C 1 287 ? -33.626 -33.812 29.944 1.00 107.79 277 PRO C O 1
ATOM 6913 N N . THR C 1 288 ? -33.385 -33.076 27.823 1.00 111.68 278 THR C N 1
ATOM 6914 C CA . THR C 1 288 ? -32.591 -31.906 28.167 1.00 117.19 278 THR C CA 1
ATOM 6915 C C . THR C 1 288 ? -33.509 -30.714 28.460 1.00 117.91 278 THR C C 1
ATOM 6916 O O . THR C 1 288 ? -34.743 -30.819 28.447 1.00 114.13 278 THR C O 1
ATOM 6920 N N . GLU C 1 289 ? -32.887 -29.560 28.726 1.00 117.64 279 GLU C N 1
ATOM 6921 C CA . GLU C 1 289 ? -33.567 -28.343 29.161 1.00 116.06 279 GLU C CA 1
ATOM 6922 C C . GLU C 1 289 ? -33.890 -27.385 28.016 1.00 118.74 279 GLU C C 1
ATOM 6923 O O . GLU C 1 289 ? -35.005 -26.854 27.958 1.00 115.85 279 GLU C O 1
ATOM 6929 N N . TYR C 1 290 ? -32.931 -27.125 27.114 1.00 122.07 280 TYR C N 1
ATOM 6930 C CA . TYR C 1 290 ? -33.305 -26.595 25.806 1.00 122.08 280 TYR C CA 1
ATOM 6931 C C . TYR C 1 290 ? -34.098 -27.632 25.022 1.00 121.44 280 TYR C C 1
ATOM 6932 O O . TYR C 1 290 ? -34.777 -27.282 24.048 1.00 118.69 280 TYR C O 1
ATOM 6941 N N . GLY C 1 291 ? -34.033 -28.895 25.447 1.00 116.09 281 GLY C N 1
ATOM 6942 C CA . GLY C 1 291 ? -34.968 -29.900 25.003 1.00 112.37 281 GLY C CA 1
ATOM 6943 C C . GLY C 1 291 ? -36.386 -29.447 25.241 1.00 114.24 281 GLY C C 1
ATOM 6944 O O . GLY C 1 291 ? -37.095 -29.151 24.268 1.00 115.18 281 GLY C O 1
ATOM 6945 N N . LEU C 1 292 ? -36.802 -29.347 26.511 1.00 113.70 282 LEU C N 1
ATOM 6946 C CA . LEU C 1 292 ? -38.194 -29.014 26.794 1.00 116.76 282 LEU C CA 1
ATOM 6947 C C . LEU C 1 292 ? -38.507 -27.555 26.492 1.00 118.31 282 LEU C C 1
ATOM 6948 O O . LEU C 1 292 ? -39.683 -27.202 26.351 1.00 119.65 282 LEU C O 1
ATOM 6953 N N . TYR C 1 293 ? -37.488 -26.703 26.366 1.00 118.91 283 TYR C N 1
ATOM 6954 C CA . TYR C 1 293 ? -37.726 -25.383 25.790 1.00 120.75 283 TYR C CA 1
ATOM 6955 C C . TYR C 1 293 ? -38.485 -25.521 24.483 1.00 123.37 283 TYR C C 1
ATOM 6956 O O . TYR C 1 293 ? -39.502 -24.852 24.270 1.00 124.84 283 TYR C O 1
ATOM 6965 N N . ILE C 1 294 ? -38.034 -26.438 23.623 1.00 124.34 284 ILE C N 1
ATOM 6966 C CA . ILE C 1 294 ? -38.640 -26.611 22.307 1.00 124.22 284 ILE C CA 1
ATOM 6967 C C . ILE C 1 294 ? -39.829 -27.573 22.316 1.00 122.88 284 ILE C C 1
ATOM 6968 O O . ILE C 1 294 ? -40.768 -27.392 21.531 1.00 123.04 284 ILE C O 1
ATOM 6973 N N . LEU C 1 295 ? -39.809 -28.607 23.164 1.00 120.04 285 LEU C N 1
ATOM 6974 C CA . LEU C 1 295 ? -40.880 -29.602 23.122 1.00 120.15 285 LEU C CA 1
ATOM 6975 C C . LEU C 1 295 ? -42.246 -28.951 23.351 1.00 123.61 285 LEU C C 1
ATOM 6976 O O . LEU C 1 295 ? -43.125 -29.002 22.480 1.00 123.61 285 LEU C O 1
ATOM 6981 N N . GLN C 1 296 ? -42.433 -28.303 24.509 1.00 126.58 286 GLN C N 1
ATOM 6982 C CA . GLN C 1 296 ? -43.686 -27.614 24.823 1.00 125.88 286 GLN C CA 1
ATOM 6983 C C . GLN C 1 296 ? -43.789 -26.235 24.182 1.00 126.46 286 GLN C C 1
ATOM 6984 O O . GLN C 1 296 ? -44.827 -25.580 24.342 1.00 126.20 286 GLN C O 1
ATOM 6990 N N . LYS C 1 297 ? -42.752 -25.793 23.459 1.00 126.53 287 LYS C N 1
ATOM 6991 C CA . LYS C 1 297 ? -42.802 -24.504 22.768 1.00 124.95 287 LYS C CA 1
ATOM 6992 C C . LYS C 1 297 ? -43.913 -24.483 21.726 1.00 128.53 287 LYS C C 1
ATOM 6993 O O . LYS C 1 297 ? -44.702 -23.537 21.655 1.00 131.56 287 LYS C O 1
ATOM 6999 N N . GLN C 1 298 ? -43.991 -25.520 20.902 1.00 134.05 288 GLN C N 1
ATOM 7000 C CA . GLN C 1 298 ? -44.835 -25.434 19.713 1.00 136.82 288 GLN C CA 1
ATOM 7001 C C . GLN C 1 298 ? -46.006 -26.409 19.766 1.00 138.97 288 GLN C C 1
ATOM 7002 O O . GLN C 1 298 ? -46.304 -27.087 18.782 1.00 138.33 288 GLN C O 1
ATOM 7008 N N . ILE C 1 299 ? -46.678 -26.474 20.922 1.00 138.72 289 ILE C N 1
ATOM 7009 C CA . ILE C 1 299 ? -48.027 -27.030 20.985 1.00 140.92 289 ILE C CA 1
ATOM 7010 C C . ILE C 1 299 ? -49.022 -25.893 20.749 1.00 144.01 289 ILE C C 1
ATOM 7011 O O . ILE C 1 299 ? -50.233 -26.052 20.964 1.00 141.88 289 ILE C O 1
ATOM 7016 N N . ILE C 1 300 ? -48.506 -24.739 20.309 1.00 144.20 290 ILE C N 1
ATOM 7017 C CA . ILE C 1 300 ? -49.307 -23.726 19.619 1.00 144.84 290 ILE C CA 1
ATOM 7018 C C . ILE C 1 300 ? -48.963 -23.642 18.126 1.00 143.58 290 ILE C C 1
ATOM 7019 O O . ILE C 1 300 ? -49.740 -23.047 17.358 1.00 139.51 290 ILE C O 1
ATOM 7024 N N . GLU C 1 301 ? -47.850 -24.248 17.681 1.00 145.03 291 GLU C N 1
ATOM 7025 C CA . GLU C 1 301 ? -47.674 -24.599 16.264 1.00 144.79 291 GLU C CA 1
ATOM 7026 C C . GLU C 1 301 ? -48.478 -25.875 16.017 1.00 147.42 291 GLU C C 1
ATOM 7027 O O . GLU C 1 301 ? -48.062 -26.978 16.394 1.00 144.69 291 GLU C O 1
ATOM 7033 N N . ASP C 1 302 ? -49.646 -25.716 15.392 1.00 149.90 292 ASP C N 1
ATOM 7034 C CA . ASP C 1 302 ? -50.634 -26.786 15.242 1.00 147.33 292 ASP C CA 1
ATOM 7035 C C . ASP C 1 302 ? -50.522 -27.452 13.871 1.00 137.11 292 ASP C C 1
ATOM 7036 O O . ASP C 1 302 ? -49.902 -26.908 12.953 1.00 131.91 292 ASP C O 1
#

InterPro domains:
  IPR001251 CRAL-TRIO lipid binding domain [PF00650] (117-251)
  IPR001251 CRAL-TRIO lipid binding domain [PS50191] (100-266)
  IPR001251 CRAL-TRIO lipid binding domain [SM00516] (101-263)
  IPR001251 CRAL-TRIO lipid binding domain [cd00170] (140-250)
  IPR036865 CRAL-TRIO lipid binding domain superfamily [G3DSA:3.40.525.10] (5-288)
  IPR036865 CRAL-TRIO lipid binding domain superfamily [SSF52087] (116-264)
  IPR042938 Phosphatidylinositol transfer protein Sfh5 [PTHR47669] (5-293)

Foldseek 3Di:
DDDPDVLLVVLLVVCLVCVQVLCVVQQVVQAQALQAGQHDVPCCVPGHDPLLNSLVLVLLCVQVVSPNVVSSVLVSVQSNCCVVPPLLCLAPPDDADPVQVVQWFWFADPPWFFQARTEIEGACLVCLVPLVCLVPLVRVLSNVSNSVSLSSVPADSSDRRGQAHEYEYENAHDDPVSPDVSVVVNLLVNLVCCQSHVPSHHQAYEYELDDPVCVVVVVVSCVSHDPVVVVRYYYYNQQLCQCVPTAAAECPRRVHDNPPDHRVVRGDDPRDRHPSSVVVVVVVVVVD/DPPPLVLVVVQVLCVPPLVVQQDDLFGQRQDVPCNVVTHDVPLSVLCSVVQCVFVVVDPPVSSVLVSVQSNCCVVVVLQCLAPPDDADVVQVVQKFWFADPDWFQQLGTEIEGACLVCQPVCVLLPPQVSNLSNVSNSVSLSCLNADSVDGRRNAHEYEYENANHDDVSPDVSVVVNVLVNQVCCQRHVPNRYQAYEYEQDDPVCPVVVVVVVVSHDPVVVVRYDYYNQQLDCLVPTACADPDSHNHPPVPDHRVVSGDDDRDDDPVSVVVVVPDDDD/DDDPDCVLVVLQDVVLVCVCVLAVPLNVRFAADLQAGRNCPPPDSHDPPCVCLVVVCLCVQVVSDDVPSRVLVSVQGNCCPVPVLQCLQPPDDADVVQVVQKFWFADPVFFAQLGTEIEGACLVCAVVLVVLVVLVSNLSNVSNSVSLSVLPFDSDDTRGQAHEYEYENANHDPPRCDDSVVVSLQVSLVCCPSHVNPRYDAYEYECDAPVCVVVVVVSCVRHDVVNVVRYYYYNQQCCQCVVNACACHPRNVHVNPPAHRSRRGDDPRDGDDSSVVPVVVCPVVD